Protein AF-0000000075991826 (afdb_homodimer)

Solvent-accessible surface area (backbone atoms only — not comparable to full-atom values): 69556 Å² total; per-residue (Å²): 130,75,42,57,52,44,75,39,86,53,47,71,49,49,42,44,57,81,28,37,55,36,58,43,59,70,44,81,59,27,39,32,35,40,34,64,36,26,39,35,42,35,27,56,88,73,51,44,61,47,75,36,73,42,80,85,55,74,39,70,33,18,39,34,66,29,66,80,55,49,35,35,39,34,21,23,38,29,95,69,52,24,35,38,34,32,28,33,61,85,78,54,38,80,73,45,76,42,66,66,90,93,56,84,21,35,35,32,47,22,48,32,41,18,48,83,51,52,34,36,38,35,33,28,31,68,87,62,41,40,32,38,34,24,40,50,93,73,65,35,76,61,40,73,42,64,71,73,90,64,56,94,79,46,41,76,52,42,51,43,44,36,78,87,36,73,41,32,35,41,40,33,4,36,45,36,58,47,36,32,36,57,52,96,73,38,76,40,77,51,51,85,44,83,64,23,76,79,39,46,30,50,30,61,33,65,48,78,92,65,22,34,38,31,20,18,55,75,12,33,38,37,31,28,43,78,57,36,82,70,43,72,43,78,65,68,93,61,89,72,67,69,58,75,71,76,69,80,71,87,80,80,68,70,82,74,69,74,79,72,68,76,70,77,65,29,30,14,60,34,51,43,61,54,98,60,29,38,35,30,32,47,41,44,46,29,33,40,33,33,30,55,39,83,98,44,93,75,35,45,34,65,71,49,63,37,31,57,65,76,62,78,76,68,73,58,86,77,62,76,77,59,28,63,70,38,67,38,64,22,86,79,63,41,38,41,36,36,33,22,75,49,18,38,45,28,29,38,66,63,42,70,74,55,59,73,69,41,92,72,47,52,39,39,59,50,76,47,91,40,51,61,24,35,31,56,20,58,27,60,24,65,33,27,62,41,35,38,35,17,13,66,65,12,30,42,39,34,31,27,74,80,73,52,44,68,58,29,68,44,78,55,97,49,49,32,38,16,36,19,38,25,30,71,52,50,37,32,39,36,15,21,63,66,32,26,36,36,30,38,41,37,70,70,41,72,42,82,73,46,78,41,93,33,43,55,14,60,38,50,39,50,32,74,57,35,28,35,33,39,38,29,43,67,43,30,40,37,31,25,33,62,73,80,62,48,74,80,45,67,45,78,74,59,88,28,54,57,50,32,75,39,60,29,76,83,53,53,34,40,36,37,29,10,49,57,11,37,38,38,30,32,33,64,85,80,58,40,76,76,39,53,37,76,41,78,85,24,37,27,39,23,50,28,59,38,57,84,52,61,38,35,39,37,26,15,70,67,18,36,43,32,37,30,41,90,51,33,76,78,43,72,24,66,54,75,95,43,35,35,36,26,44,39,49,30,57,86,48,64,43,41,38,34,24,18,54,67,12,35,43,31,30,27,35,22,74,81,46,80,74,57,50,70,50,79,43,76,39,46,64,29,28,30,54,37,64,50,55,39,69,82,51,47,34,40,36,39,29,13,52,62,16,37,39,39,36,24,38,47,44,42,77,86,58,56,53,71,68,70,55,92,66,76,73,62,62,66,67,37,34,41,44,59,68,58,58,74,73,86,131,75,42,58,51,44,75,41,87,54,47,71,50,49,39,44,56,80,28,37,56,37,59,43,58,69,44,82,58,27,38,34,33,41,34,62,36,26,40,34,42,36,27,55,88,73,52,45,62,48,75,35,72,41,80,87,53,75,38,69,32,17,40,34,65,26,66,80,56,48,35,34,41,34,21,23,39,28,96,67,52,26,36,37,35,32,29,32,61,84,80,53,38,81,74,44,75,44,67,67,89,92,54,83,20,33,36,31,47,22,50,33,40,18,47,83,52,52,34,38,38,37,34,29,30,68,86,61,41,41,31,38,33,24,39,51,91,74,67,36,76,62,40,73,44,64,71,73,90,65,57,94,80,45,42,75,51,40,50,40,46,35,76,86,36,74,44,32,36,41,38,34,4,35,45,36,60,47,37,33,36,56,54,96,72,37,76,40,77,49,52,86,45,84,64,23,75,77,38,45,32,50,32,62,31,65,49,77,92,66,23,34,39,32,19,18,55,74,12,32,37,36,30,28,43,79,56,36,83,71,42,72,42,77,67,67,90,62,88,72,64,71,56,76,68,80,76,94,86,83,80,80,70,73,81,73,68,72,78,72,69,78,70,80,65,30,30,15,60,35,51,44,60,54,97,59,28,38,35,30,32,48,42,44,47,30,34,40,34,33,31,55,37,83,100,45,90,76,34,46,33,65,69,48,65,38,30,56,64,77,64,77,76,71,74,58,85,78,61,76,75,59,29,63,69,37,66,39,63,23,85,80,62,41,38,39,36,36,33,24,75,50,18,41,44,28,29,40,66,62,43,69,74,55,58,73,69,42,93,72,47,53,38,38,58,49,77,48,89,42,49,62,24,34,32,54,19,59,27,61,24,66,32,30,63,40,35,40,37,17,13,66,65,11,30,41,39,35,30,27,72,79,73,52,46,67,58,30,67,44,77,55,96,50,48,33,38,17,36,20,37,26,30,71,52,49,36,33,40,36,15,22,62,64,32,27,35,36,28,38,41,37,70,70,41,72,42,82,74,45,76,40,93,34,42,56,15,59,36,50,40,51,32,72,56,35,27,34,33,39,38,29,43,69,41,30,41,36,32,24,34,61,71,80,60,48,74,78,46,67,45,77,75,58,88,29,54,56,49,32,74,39,62,30,77,83,53,52,34,41,36,36,30,10,50,56,12,37,37,38,30,32,32,62,84,81,56,40,77,77,38,53,37,76,42,77,84,25,38,28,40,23,49,27,58,37,54,85,51,63,39,33,39,39,28,15,71,67,16,33,44,33,36,30,41,90,50,34,76,77,42,72,23,67,54,77,94,43,36,34,36,28,45,40,48,31,58,85,48,64,42,42,39,33,23,17,54,68,11,34,41,32,30,28,35,21,75,79,47,79,73,57,49,71,49,79,44,76,39,45,65,28,28,27,54,36,64,48,53,39,68,81,50,48,33,41,37,39,28,12,52,62,17,35,39,39,36,23,38,48,43,41,75,87,59,54,51,68,67,70,54,93,64,75,73,62,61,67,68,37,34,40,43,59,70,58,57,73,70,88

Foldseek 3Di:
DWFFWDWFFWAKFFADQQAAQQWADLAQQWIWGDFFQWIWTARLVQRGIDIQGRPPADDWHYKDAALVSQKIWTWGFDPQWIWIWIAGPVVSGTDFIATDDDDRARTFLEKEAFLVRQKIWTFGWPDQRKIWMDRTNVSGTQDIDGDPPADNPWTWRYKYYDNVDRQWMWIAFALDTWIWGHDPSDTDTDQDAPCSRVFGWADWDDDPPQKIWTWTAQQKTWIDHRNHTDDIDRDAPDQFDFPPPPDPDDDPPPPPDDDCPVRPGGTFNEKDADPFGIKTDGHFFKIWTWGADPPDDPGIGTDDMEGADPPDPPVPPPPDDWGWNYWYAHPVRQKIWTATLQRFIWMDGPDPVRVVPDPHHYTDGSAADFHSFAWQEWEAAAQAQWIWIFGQQQKIWIARVVSNGTQEIDHDNFGWQYKEAANLRQWMWIATQQWIFIWGFFRYYTHTDDIDRAGPWNDKYAFNNRQWMWTDRFQKIWIAGPVPRDTDAIAHDDPHDKAEWDAAPVRQWIWTFFQCQKIWIAGPVVNDTPEIAGDRVWGWHEKEAANRRAWMWTFGDVQWIFIDGRNDGPDIEHNPPWGWNYWYAANNRSWIWTWTQQAWIKTWTPPADVHTDIDIDHRRRGGWNDWDAHNLRQWIWTGGSNSMITIIGMATVVRCSVPCPVPDHRDDDGDDDPVRVVVD/DWFFWDWFFWAKFFADQQAAQQWADLAQQWIWGDFFQWIWTARLVQGGIDIQGRPPADDWHYKDAALVSQKIWTWGFDPQAIWIWIAGPVVSGTDFIATDDDDRARTFLEKEAFLVRQKIWTFGWPDQRKIWMDRTNVSGTQDIDGDPPADRPWTWRYKYYDNVDRQWMWIAFALDTWIWGHDPSDTDTDQDAPCSRVFGWADWDDDPPQKIWTWTAQQKTFIDHRNHTDDIDRDAPDQDDFDPPPDDDDDPPPPVDDDCPVRPGGTFNEKDADPFGIKTDGHFFKIWTWGADPPDDPGIGTDDMEGADPPDCPVPPPPDDKGWNYWYAHPVRQKIWTATLQRFIWMDGPDPVRVVPDPHHYTDGSAADFHSFAWQEWEAAAQAQWIWIFGQQQKIWIARVVSNHTQEIDHDNFGWQYKEAANLRQWMWIATQQWIFIWGFFRYDTHTDDIDRAGPWNDKYAFNNRQWMWTDRFQKIWIAGPVPRDTDAIAHDDPHDKAEWDAAPVRQWIWTFFQCQKIWIAGPVVNDTPEMAGDRVWGWREKEAANRRAWMWTFGDPQWIFIDGRNDGPDIEHNPPWGWNYWYAANNRSWIWTWTQQAWIKTWTPPADVHTDIDIDHRRRGGFNDWDAHNLRQWIWTGGSNSMITIIGMATVVRCSVPCPVPDHRDDDGDDDPVVVVVD

Organism: Limulus polyphemus (NCBI:txid6850)

InterPro domains:
  IPR001680 WD40 repeat [PS50082] (491-532)
  IPR001680 WD40 repeat [PS50082] (617-658)
  IPR001680 WD40 repeat [SM00320] (50-88)
  IPR001680 WD40 repeat [SM00320] (138-181)
  IPR001680 WD40 repeat [SM00320] (188-225)
  IPR001680 WD40 repeat [SM00320] (316-349)
  IPR001680 WD40 repeat [SM00320] (358-400)
  IPR001680 WD40 repeat [SM00320] (402-440)
  IPR001680 WD40 repeat [SM00320] (484-523)
  IPR001680 WD40 repeat [SM00320] (528-565)
  IPR001680 WD40 repeat [SM00320] (566-605)
  IPR001680 WD40 repeat [SM00320] (610-649)
  IPR011047 Quinoprotein alcohol dehydrogenase-like superfamily [SSF50998] (23-402)
  IPR011047 Quinoprotein alcohol dehydrogenase-like superfamily [SSF50998] (207-652)
  IPR015943 WD40/YVTN repeat-like-containing domain superfamily [G3DSA:2.130.10.10] (17-288)
  IPR015943 WD40/YVTN repeat-like-containing domain superfamily [G3DSA:2.130.10.10] (340-650)
  IPR019775 WD40 repeat, conserved site [PS00678] (387-401)
  IPR052993 Cilia- and flagella-associated protein 57 [PTHR32215] (5-680)
  IPR055442 EML-like, second beta-propeller domain [PF23414] (376-650)

Radius of gyration: 42.87 Å; Cα contacts (8 Å, |Δi|>4): 3876; chains: 2; bounding box: 83×137×91 Å

pLDDT: mean 89.24, std 15.19, range [25.25, 98.88]

Secondary structure (DSSP, 8-state):
--B--EEEEEEEE---TTSBT-EEESSSSEEEEEETTEEEEEETTTTEEEEEE-TT-S-EEEEEE-TTSSEEEEEE--SSS-EEEEEETTTTEEEEEEE-SS---S-EEEEEE-TTS-EEEEEE-TTT--EEEEEGGGTEEEEEE--SS--TT-EEEEEEE-SS-TTEEEEEEETEEEEEEEETTEEEEES--GGGGG-BEEEEEE-STTEEEEEETTSEEEEEETTEEEEEEE--S-TT-------SSS-------S------------EEE-SSEEEEEETTTEEEEEEEPTT-SS-EEEEEEEE----S----TTS----EEEEEE-TTS-EEEEEETTS-EEEEE--HHHHHH-SS-B-EESS-----S-EEEEEE-SSSSEEEEEETTSEEEEEETTTTEEEEEEE-SS-EEEEEE-TTSSEEEEEESS-EEEEEEBSS-EEEEEEE---S---EEE-TTSSEEEEEETTEEEEEETTT--EEEEEE--SS-EEEEEE-TTSSEEEEEETTSEEEEEETTT-SEEEEEE-TT--EEEEEE-TTSSEEEEEETTSEEEEEETTEEEEEEE-TT--EEEEEE-TTS--EEEEETTSEEEEE-BS--SS--EEEEE--SS-EEEEEE-TTSSEEEEEETTS-EEEEEEE-TT-------S------EEEEEHHHHHH-/--B--EEEEEEEE---TTSBT-EEESSSSEEEEEETTEEEEEETTTTEEEEEE-TT-S-EEEEEE-TTSSEEEEEE--SSS-EEEEEETTTTEEEEEEE-SS---S-EEEEEE-TTS-EEEEEE-TTT--EEEEEGGGTEEEEEE--SS--TT-EEEEEEE-SS-TTEEEEEEETEEEEEEEETTEEEEES--GGGGG-BEEEEEE-STTEEEEEETTSEEEEEETTEEEEEEE--S-TT-------SSS-------S------------EEE-SSEEEEEETTTEEEEEEEPTT-SS-EEEEEEEE----S----TTS----EEEEEE-TTS-EEEEEETTS-EEEEE--HHHHHH-SS-B-EESS-----SPEEEEEE-SSSSEEEEEETTSEEEEEETTTTEEEEEEE-SS-EEEEEE-TTSSEEEEEESS-EEEEEEBSS-EEEEEEE---S---EEE-TTSSEEEEEETTEEEEEETTT--EEEEEE--SS-EEEEEE-TTSSEEEEEETTSEEEEEETTT-SEEEEEE-TT--EEEEEE-TTSSEEEEEETTSEEEEEETTEEEEEEE-TT--EEEEEE-TTS--EEEEETTSEEEEE-BS--SS--EEEEE--SS-EEEEEE-TTSSEEEEEETTS-EEEEEEE-TT-------S------EEEEEHHHHHH-

Sequence (1360 aa):
MTTLPLAQLHHVFGFYCKVQNGVGFYDEQTVIYVVGKVIIFHNADYHVQKFIVCNELNDITTLKISSNRKHLAVGDKGGDKPSVLIFDLETLRKKKILTSGDMQSNIFVSVAFSPDSKYVIGQGGMPEWTLSMWHWEKNRLITTLKPINLSPHAEIHQVSFHPQDSSQICIVGKGVFRLYRFTEGAFKQFAYQKYEHQNVFLCHSWIHNDKIAVGTQDGRVVIFEAGELKGEIFVNDTDGSDIQSETSSSHVSLRSNTSKTSSTTQPVSCIVTTSKGLTCTFGAEKVVMYERIENTDVGYRHVRNVKLPTGEEIIDEKCKKTRILCLCMSPAEETLVASTDTNQLYSYSLSAAEIQKTRQPSFDFLSHSNHFGSILGLDICVRKPLIATCSTDKSIHIWNFEKRCLDVHKTFQEEVYCVALHPSGLFLVAGFKDKLRVLTVLIDDLRVEKEFPIRSCKECSFSNGGHIFAAVHGNVIQLFSSITYENFANFKGHNGSIRALVWSWDDYRLVSCGMDGAVYEWDIFSGTRSGESVLKTCSYTDVSISSDGKTTFAVGTDKTIKEISDSQIIRKAEMGNVVLTTVALSHSGRMLFGGTNNGLLRTFRFPLTVPADWQDYTAHRHQITRMKVTYNDQYVVTSGEDSLLCVWKLTDKEGRTMKRDKETAYSQEILVTRADLEEKMTTLPLAQLHHVFGFYCKVQNGVGFYDEQTVIYVVGKVIIFHNADYHVQKFIVCNELNDITTLKISSNRKHLAVGDKGGDKPSVLIFDLETLRKKKILTSGDMQSNIFVSVAFSPDSKYVIGQGGMPEWTLSMWHWEKNRLITTLKPINLSPHAEIHQVSFHPQDSSQICIVGKGVFRLYRFTEGAFKQFAYQKYEHQNVFLCHSWIHNDKIAVGTQDGRVVIFEAGELKGEIFVNDTDGSDIQSETSSSHVSLRSNTSKTSSTTQPVSCIVTTSKGLTCTFGAEKVVMYERIENTDVGYRHVRNVKLPTGEEIIDEKCKKTRILCLCMSPAEETLVASTDTNQLYSYSLSAAEIQKTRQPSFDFLSHSNHFGSILGLDICVRKPLIATCSTDKSIHIWNFEKRCLDVHKTFQEEVYCVALHPSGLFLVAGFKDKLRVLTVLIDDLRVEKEFPIRSCKECSFSNGGHIFAAVHGNVIQLFSSITYENFANFKGHNGSIRALVWSWDDYRLVSCGMDGAVYEWDIFSGTRSGESVLKTCSYTDVSISSDGKTTFAVGTDKTIKEISDSQIIRKAEMGNVVLTTVALSHSGRMLFGGTNNGLLRTFRFPLTVPADWQDYTAHRHQITRMKVTYNDQYVVTSGEDSLLCVWKLTDKEGRTMKRDKETAYSQEILVTRADLEEK

Nearest PDB structures (foldseek):
  8j07-assembly1_i5  TM=9.309E-01  e=4.504E-67  Homo sapiens
  8j07-assembly1_i4  TM=9.281E-01  e=1.990E-65  Homo sapiens
  8glv-assembly1_Cq  TM=9.214E-01  e=2.491E-63  Chlamydomonas reinhardtii
  8glv-assembly1_Cp  TM=9.205E-01  e=1.031E-62  Chlamydomonas reinhardtii
  6ah0-assembly1_K  TM=8.572E-01  e=8.478E-15  Homo sapiens

Structure (mmCIF, N/CA/C/O backbone):
data_AF-0000000075991826-model_v1
#
loop_
_entity.id
_entity.type
_entity.pdbx_description
1 polymer 'Cilia- and flagella-associated protein 57-like'
#
loop_
_atom_site.group_PDB
_atom_site.id
_atom_site.type_symbol
_atom_site.label_atom_id
_atom_site.label_alt_id
_atom_site.label_comp_id
_atom_site.label_asym_id
_atom_site.label_entity_id
_atom_site.label_seq_id
_atom_site.pdbx_PDB_ins_code
_atom_site.Cartn_x
_atom_site.Cartn_y
_atom_site.Cartn_z
_atom_site.occupancy
_atom_site.B_iso_or_equiv
_atom_site.auth_seq_id
_atom_site.auth_comp_id
_atom_site.auth_asym_id
_atom_site.auth_atom_id
_atom_site.pdbx_PDB_model_num
ATOM 1 N N . MET A 1 1 ? 35.125 -23.312 1.752 1 60.09 1 MET A N 1
ATOM 2 C CA . MET A 1 1 ? 34.562 -24.656 1.826 1 60.09 1 MET A CA 1
ATOM 3 C C . MET A 1 1 ? 33.438 -24.844 0.833 1 60.09 1 MET A C 1
ATOM 5 O O . MET A 1 1 ? 32.562 -23.984 0.706 1 60.09 1 MET A O 1
ATOM 9 N N . THR A 1 2 ? 33.531 -25.766 -0.074 1 77.06 2 THR A N 1
ATOM 10 C CA . THR A 1 2 ? 32.594 -26.078 -1.139 1 77.06 2 THR A CA 1
ATOM 11 C C . THR A 1 2 ? 31.359 -26.781 -0.58 1 77.06 2 THR A C 1
ATOM 13 O O . THR A 1 2 ? 31.469 -27.562 0.375 1 77.06 2 THR A O 1
ATOM 16 N N . THR A 1 3 ? 30.203 -26.312 -0.827 1 84.69 3 THR A N 1
ATOM 17 C CA . THR A 1 3 ? 28.984 -26.938 -0.336 1 84.69 3 THR A CA 1
ATOM 18 C C . THR A 1 3 ? 28.031 -27.25 -1.489 1 84.69 3 THR A C 1
ATOM 20 O O . THR A 1 3 ? 28.062 -26.594 -2.523 1 84.69 3 THR A O 1
ATOM 23 N N . LEU A 1 4 ? 27.422 -28.375 -1.361 1 91.88 4 LEU A N 1
ATOM 24 C CA . LEU A 1 4 ? 26.359 -28.766 -2.273 1 91.88 4 LEU A CA 1
ATOM 25 C C . LEU A 1 4 ? 24.984 -28.641 -1.597 1 91.88 4 LEU A C 1
ATOM 27 O O . LEU A 1 4 ? 24.625 -29.469 -0.762 1 91.88 4 LEU A O 1
ATOM 31 N N . PRO A 1 5 ? 24.219 -27.609 -1.975 1 92.31 5 PRO A N 1
ATOM 32 C CA . PRO A 1 5 ? 22.906 -27.453 -1.341 1 92.31 5 PRO A CA 1
ATOM 33 C C . PRO A 1 5 ? 21.922 -28.547 -1.726 1 92.31 5 PRO A C 1
ATOM 35 O O . PRO A 1 5 ? 21.984 -29.078 -2.842 1 92.31 5 PRO A O 1
ATOM 38 N N . LEU A 1 6 ? 21.078 -28.875 -0.796 1 94.62 6 LEU A N 1
ATOM 39 C CA . LEU A 1 6 ? 20.031 -29.859 -1.045 1 94.62 6 LEU A CA 1
ATOM 40 C C . LEU A 1 6 ? 18.688 -29.172 -1.232 1 94.62 6 LEU A C 1
ATOM 42 O O . LEU A 1 6 ? 18.406 -28.156 -0.595 1 94.62 6 LEU A O 1
ATOM 46 N N . ALA A 1 7 ? 17.922 -29.719 -2.145 1 96.44 7 ALA A N 1
ATOM 47 C CA . ALA A 1 7 ? 16.562 -29.234 -2.383 1 96.44 7 ALA A CA 1
ATOM 48 C C . ALA A 1 7 ? 15.539 -30.344 -2.131 1 96.44 7 ALA A C 1
ATOM 50 O O . ALA A 1 7 ? 15.812 -31.516 -2.387 1 96.44 7 ALA A O 1
ATOM 51 N N . GLN A 1 8 ? 14.406 -29.922 -1.543 1 96.25 8 GLN A N 1
ATOM 52 C CA . GLN A 1 8 ? 13.289 -30.844 -1.315 1 96.25 8 GLN A CA 1
ATOM 53 C C . GLN A 1 8 ? 11.969 -30.203 -1.753 1 96.25 8 GLN A C 1
ATOM 55 O O . GLN A 1 8 ? 11.672 -29.062 -1.398 1 96.25 8 GLN A O 1
ATOM 60 N N . LEU A 1 9 ? 11.234 -30.953 -2.52 1 96.69 9 LEU A N 1
ATOM 61 C CA . LEU A 1 9 ? 9.938 -30.438 -2.945 1 96.69 9 LEU A CA 1
ATOM 62 C C . LEU A 1 9 ? 9.055 -30.141 -1.74 1 96.69 9 LEU A C 1
ATOM 64 O O . LEU A 1 9 ? 8.844 -31 -0.884 1 96.69 9 LEU A O 1
ATOM 68 N N . HIS A 1 10 ? 8.594 -28.922 -1.691 1 97.44 10 HIS A N 1
ATOM 69 C CA . HIS A 1 10 ? 7.805 -28.484 -0.55 1 97.44 10 HIS A CA 1
ATOM 70 C C . HIS A 1 10 ? 6.332 -28.328 -0.921 1 97.44 10 HIS A C 1
ATOM 72 O O . HIS A 1 10 ? 5.453 -28.75 -0.158 1 97.44 10 HIS A O 1
ATOM 78 N N . HIS A 1 11 ? 6.039 -27.734 -2.014 1 98.12 11 HIS A N 1
ATOM 79 C CA . HIS A 1 11 ? 4.676 -27.531 -2.492 1 98.12 11 HIS A CA 1
ATOM 80 C C . HIS A 1 11 ? 4.652 -27.312 -4 1 98.12 11 HIS A C 1
ATOM 82 O O . HIS A 1 11 ? 5.531 -26.656 -4.555 1 98.12 11 HIS A O 1
ATOM 88 N N . VAL A 1 12 ? 3.672 -27.875 -4.648 1 98.06 12 VAL A N 1
ATOM 89 C CA . VAL A 1 12 ? 3.518 -27.688 -6.086 1 98.06 12 VAL A CA 1
ATOM 90 C C . VAL A 1 12 ? 2.125 -27.141 -6.391 1 98.06 12 VAL A C 1
ATOM 92 O O . VAL A 1 12 ? 1.12 -27.703 -5.945 1 98.06 12 VAL A O 1
ATOM 95 N N . PHE A 1 13 ? 2.096 -26.078 -7.102 1 98.19 13 PHE A N 1
ATOM 96 C CA . PHE A 1 13 ? 0.84 -25.531 -7.621 1 98.19 13 PHE A CA 1
ATOM 97 C C . PHE A 1 13 ? 0.613 -25.984 -9.055 1 98.19 13 PHE A C 1
ATOM 99 O O . PHE A 1 13 ? 1.423 -25.703 -9.938 1 98.19 13 PHE A O 1
ATOM 106 N N . GLY A 1 14 ? -0.425 -26.719 -9.242 1 96.62 14 GLY A N 1
ATOM 107 C CA . GLY A 1 14 ? -0.744 -27.156 -10.594 1 96.62 14 GLY A CA 1
ATOM 108 C C . GLY A 1 14 ? -1.357 -28.547 -10.633 1 96.62 14 GLY A C 1
ATOM 109 O O . GLY A 1 14 ? -1.494 -29.203 -9.594 1 96.62 14 GLY A O 1
ATOM 110 N N . PHE A 1 15 ? -1.753 -28.922 -11.852 1 95.31 15 PHE A N 1
ATOM 111 C CA . PHE A 1 15 ? -2.383 -30.203 -12.148 1 95.31 15 PHE A CA 1
ATOM 112 C C . PHE A 1 15 ? -2.068 -30.656 -13.578 1 95.31 15 PHE A C 1
ATOM 114 O O . PHE A 1 15 ? -1.947 -29.812 -14.477 1 95.31 15 PHE A O 1
ATOM 121 N N . TYR A 1 16 ? -1.837 -31.922 -13.664 1 93.56 16 TYR A N 1
ATOM 122 C CA . TYR A 1 16 ? -1.632 -32.531 -14.977 1 93.56 16 TYR A CA 1
ATOM 123 C C . TYR A 1 16 ? -2.846 -33.344 -15.398 1 93.56 16 TYR A C 1
ATOM 125 O O . TYR A 1 16 ? -3.059 -34.438 -14.898 1 93.56 16 TYR A O 1
ATOM 133 N N . CYS A 1 17 ? -3.576 -32.906 -16.438 1 92.12 17 CYS A N 1
ATOM 134 C CA . CYS A 1 17 ? -4.898 -33.438 -16.719 1 92.12 17 CYS A CA 1
ATOM 135 C C . CYS A 1 17 ? -4.812 -34.594 -17.703 1 92.12 17 CYS A C 1
ATOM 137 O O . CYS A 1 17 ? -5.824 -35.25 -18.016 1 92.12 17 CYS A O 1
ATOM 139 N N . LYS A 1 18 ? -3.709 -35.031 -18.156 1 91.12 18 LYS A N 1
ATOM 140 C CA . LYS A 1 18 ? -3.631 -36 -19.25 1 91.12 18 LYS A CA 1
ATOM 141 C C . LYS A 1 18 ? -3.58 -37.438 -18.719 1 91.12 18 LYS A C 1
ATOM 143 O O . LYS A 1 18 ? -3.543 -38.406 -19.5 1 91.12 18 LYS A O 1
ATOM 148 N N . VAL A 1 19 ? -3.6 -37.625 -17.5 1 93.06 19 VAL A N 1
ATOM 149 C CA . VAL A 1 19 ? -3.588 -38.938 -16.891 1 93.06 19 VAL A CA 1
ATOM 150 C C . VAL A 1 19 ? -5.02 -39.469 -16.75 1 93.06 19 VAL A C 1
ATOM 152 O O . VAL A 1 19 ? -5.867 -38.781 -16.156 1 93.06 19 VAL A O 1
ATOM 155 N N . GLN A 1 20 ? -5.227 -40.594 -17.297 1 90.81 20 GLN A N 1
ATOM 156 C CA . GLN A 1 20 ? -6.551 -41.219 -17.172 1 90.81 20 GLN A CA 1
ATOM 157 C C . GLN A 1 20 ? -6.836 -41.594 -15.727 1 90.81 20 GLN A C 1
ATOM 159 O O . GLN A 1 20 ? -5.996 -42.219 -15.078 1 90.81 20 GLN A O 1
ATOM 164 N N . ASN A 1 21 ? -8.016 -41.219 -15.227 1 87.44 21 ASN A N 1
ATOM 165 C CA . ASN A 1 21 ? -8.383 -41.438 -13.836 1 87.44 21 ASN A CA 1
ATOM 166 C C . ASN A 1 21 ? -7.312 -40.938 -12.875 1 87.44 21 ASN A C 1
ATOM 168 O O . ASN A 1 21 ? -6.898 -41.656 -11.961 1 87.44 21 ASN A O 1
ATOM 172 N N . GLY A 1 22 ? -6.844 -39.844 -13.211 1 87.19 22 GLY A N 1
ATOM 173 C CA . GLY A 1 22 ? -5.668 -39.281 -12.555 1 87.19 22 GLY A CA 1
ATOM 174 C C . GLY A 1 22 ? -5.969 -38.656 -11.203 1 87.19 22 GLY A C 1
ATOM 175 O O . GLY A 1 22 ? -5.145 -37.938 -10.648 1 87.19 22 GLY A O 1
ATOM 176 N N . VAL A 1 23 ? -7.18 -38.906 -10.688 1 95.19 23 VAL A N 1
ATOM 177 C CA . VAL A 1 23 ? -7.523 -38.344 -9.391 1 95.19 23 VAL A CA 1
ATOM 178 C C . VAL A 1 23 ? -8.18 -39.406 -8.508 1 95.19 23 VAL A C 1
ATOM 180 O O . VAL A 1 23 ? -8.961 -40.219 -8.992 1 95.19 23 VAL A O 1
ATOM 183 N N . GLY A 1 24 ? -7.812 -39.438 -7.227 1 95.19 24 GLY A N 1
ATOM 184 C CA . GLY A 1 24 ? -8.414 -40.344 -6.262 1 95.19 24 GLY A CA 1
ATOM 185 C C . GLY A 1 24 ? -8.289 -39.875 -4.832 1 95.19 24 GLY A C 1
ATOM 186 O O . GLY A 1 24 ? -7.473 -39 -4.531 1 95.19 24 GLY A O 1
ATOM 187 N N . PHE A 1 25 ? -9.133 -40.469 -3.973 1 96.44 25 PHE A N 1
ATOM 188 C CA . PHE A 1 25 ? -9.086 -40.125 -2.555 1 96.44 25 PHE A CA 1
ATOM 189 C C . PHE A 1 25 ? -8.234 -41.125 -1.788 1 96.44 25 PHE A C 1
ATOM 191 O O . PHE A 1 25 ? -8.477 -42.344 -1.866 1 96.44 25 PHE A O 1
ATOM 198 N N . TYR A 1 26 ? -7.285 -40.625 -1.096 1 96.38 26 TYR A N 1
ATOM 199 C CA . TYR A 1 26 ? -6.551 -41.438 -0.129 1 96.38 26 TYR A CA 1
ATOM 200 C C . TYR A 1 26 ? -7.348 -41.594 1.162 1 96.38 26 TYR A C 1
ATOM 202 O O . TYR A 1 26 ? -7.438 -42.688 1.71 1 96.38 26 TYR A O 1
ATOM 210 N N . ASP A 1 27 ? -7.816 -40.562 1.685 1 95.12 27 ASP A N 1
ATOM 211 C CA . ASP A 1 27 ? -8.758 -40.469 2.795 1 95.12 27 ASP A CA 1
ATOM 212 C C . ASP A 1 27 ? -9.781 -39.375 2.572 1 95.12 27 ASP A C 1
ATOM 214 O O . ASP A 1 27 ? -9.898 -38.844 1.466 1 95.12 27 ASP A O 1
ATOM 218 N N . GLU A 1 28 ? -10.492 -39.062 3.584 1 94 28 GLU A N 1
ATOM 219 C CA . GLU A 1 28 ? -11.625 -38.156 3.424 1 94 28 GLU A CA 1
ATOM 220 C C . GLU A 1 28 ? -11.164 -36.781 3.025 1 94 28 GLU A C 1
ATOM 222 O O . GLU A 1 28 ? -11.898 -36.031 2.365 1 94 28 GLU A O 1
ATOM 227 N N . GLN A 1 29 ? -9.906 -36.469 3.352 1 94 29 GLN A N 1
ATOM 228 C CA . GLN A 1 29 ? -9.477 -35.094 3.18 1 94 29 GLN A CA 1
ATOM 229 C C . GLN A 1 29 ? -8.305 -35 2.205 1 94 29 GLN A C 1
ATOM 231 O O . GLN A 1 29 ? -7.938 -33.906 1.769 1 94 29 GLN A O 1
ATOM 236 N N . THR A 1 30 ? -7.762 -36.094 1.876 1 96.94 30 THR A N 1
ATOM 237 C CA . THR A 1 30 ? -6.551 -36.094 1.064 1 96.94 30 THR A CA 1
ATOM 238 C C . THR A 1 30 ? -6.832 -36.656 -0.331 1 96.94 30 THR A C 1
ATOM 240 O O . THR A 1 30 ? -7.285 -37.781 -0.475 1 96.94 30 THR A O 1
ATOM 243 N N . VAL A 1 31 ? -6.531 -35.875 -1.317 1 97.38 31 VAL A N 1
ATOM 244 C CA . VAL A 1 31 ? -6.727 -36.25 -2.711 1 97.38 31 VAL A CA 1
ATOM 245 C C . VAL A 1 31 ? -5.379 -36.562 -3.357 1 97.38 31 VAL A C 1
ATOM 247 O O . VAL A 1 31 ? -4.395 -35.844 -3.121 1 97.38 31 VAL A O 1
ATOM 250 N N . ILE A 1 32 ? -5.336 -37.625 -4.145 1 97.38 32 ILE A N 1
ATOM 251 C CA . ILE A 1 32 ? -4.137 -38 -4.883 1 97.38 32 ILE A CA 1
ATOM 252 C C . ILE A 1 32 ? -4.297 -37.625 -6.352 1 97.38 32 ILE A C 1
ATOM 254 O O . ILE A 1 32 ? -5.328 -37.906 -6.965 1 97.38 32 ILE A O 1
ATOM 258 N N . TYR A 1 33 ? -3.307 -37 -6.875 1 96.88 33 TYR A N 1
ATOM 259 C CA . TYR A 1 33 ? -3.312 -36.656 -8.297 1 96.88 33 TYR A CA 1
ATOM 260 C C . TYR A 1 33 ? -1.894 -36.469 -8.82 1 96.88 33 TYR A C 1
ATOM 262 O O . TYR A 1 33 ? -0.937 -36.469 -8.039 1 96.88 33 TYR A O 1
ATOM 270 N N . VAL A 1 34 ? -1.778 -36.375 -10.125 1 95.25 34 VAL A N 1
ATOM 271 C CA . VAL A 1 34 ? -0.469 -36.281 -10.766 1 95.25 34 VAL A CA 1
ATOM 272 C C . VAL A 1 34 ? -0.179 -34.844 -11.18 1 95.25 34 VAL A C 1
ATOM 274 O O . VAL A 1 34 ? -1.066 -34.156 -11.672 1 95.25 34 VAL A O 1
ATOM 277 N N . VAL A 1 35 ? 1.046 -34.438 -10.898 1 94.38 35 VAL A N 1
ATOM 278 C CA . VAL A 1 35 ? 1.566 -33.156 -11.383 1 94.38 35 VAL A CA 1
ATOM 279 C C . VAL A 1 35 ? 2.947 -33.375 -12 1 94.38 35 VAL A C 1
ATOM 281 O O . VAL A 1 35 ? 3.867 -33.844 -11.336 1 94.38 35 VAL A O 1
ATOM 284 N N . GLY A 1 36 ? 3.084 -33.062 -13.234 1 91.44 36 GLY A N 1
ATOM 285 C CA . GLY A 1 36 ? 4.375 -33.312 -13.859 1 91.44 36 GLY A CA 1
ATOM 286 C C . GLY A 1 36 ? 4.824 -34.781 -13.734 1 91.44 36 GLY A C 1
ATOM 287 O O . GLY A 1 36 ? 4.102 -35.688 -14.141 1 91.44 36 GLY A O 1
ATOM 288 N N . LYS A 1 37 ? 5.98 -34.906 -13.039 1 91.94 37 LYS A N 1
ATOM 289 C CA . LYS A 1 37 ? 6.52 -36.25 -12.812 1 91.94 37 LYS A CA 1
ATOM 290 C C . LYS A 1 37 ? 6.395 -36.656 -11.352 1 91.94 37 LYS A C 1
ATOM 292 O O . LYS A 1 37 ? 7.25 -37.375 -10.82 1 91.94 37 LYS A O 1
ATOM 297 N N . VAL A 1 38 ? 5.422 -36.125 -10.789 1 95.12 38 VAL A N 1
ATOM 298 C CA . VAL A 1 38 ? 5.23 -36.344 -9.359 1 95.12 38 VAL A CA 1
ATOM 299 C C . VAL A 1 38 ? 3.77 -36.719 -9.094 1 95.12 38 VAL A C 1
ATOM 301 O O . VAL A 1 38 ? 2.865 -36.188 -9.75 1 95.12 38 VAL A O 1
ATOM 304 N N . ILE A 1 39 ? 3.537 -37.625 -8.164 1 96.38 39 ILE A N 1
ATOM 305 C CA . ILE A 1 39 ? 2.213 -37.906 -7.621 1 96.38 39 ILE A CA 1
ATOM 306 C C . ILE A 1 39 ? 2.053 -37.219 -6.27 1 96.38 39 ILE A C 1
ATOM 308 O O . ILE A 1 39 ? 2.887 -37.406 -5.375 1 96.38 39 ILE A O 1
ATOM 312 N N . ILE A 1 40 ? 0.998 -36.531 -6.133 1 97 40 ILE A N 1
ATOM 313 C CA . ILE A 1 40 ? 0.829 -35.688 -4.953 1 97 40 ILE A CA 1
ATOM 314 C C . ILE A 1 40 ? -0.297 -36.25 -4.082 1 97 40 ILE A C 1
ATOM 316 O O . ILE A 1 40 ? -1.323 -36.688 -4.594 1 97 40 ILE A O 1
ATOM 320 N N . PHE A 1 41 ? -0.056 -36.25 -2.766 1 97.44 41 PHE A N 1
ATOM 321 C CA . PHE A 1 41 ? -1.079 -36.344 -1.733 1 97.44 41 PHE A CA 1
ATOM 322 C C . PHE A 1 41 ? -1.421 -34.969 -1.162 1 97.44 41 PHE A C 1
ATOM 324 O O . PHE A 1 41 ? -0.643 -34.406 -0.395 1 97.44 41 PHE A O 1
ATOM 331 N N . HIS A 1 42 ? -2.549 -34.469 -1.522 1 97.56 42 HIS A N 1
ATOM 332 C CA . HIS A 1 42 ? -2.885 -33.094 -1.177 1 97.56 42 HIS A CA 1
ATOM 333 C C . HIS A 1 42 ? -4.016 -33.031 -0.154 1 97.56 42 HIS A C 1
ATOM 335 O O . HIS A 1 42 ? -5.137 -33.469 -0.442 1 97.56 42 HIS A O 1
ATOM 341 N N . ASN A 1 43 ? -3.74 -32.625 1.042 1 96.12 43 ASN A N 1
ATOM 342 C CA . ASN A 1 43 ? -4.777 -32.312 2.02 1 96.12 43 ASN A CA 1
ATOM 343 C C . ASN A 1 43 ? -5.387 -30.922 1.772 1 96.12 43 ASN A C 1
ATOM 345 O O . ASN A 1 43 ? -4.758 -29.906 2.061 1 96.12 43 ASN A O 1
ATOM 349 N N . ALA A 1 44 ? -6.52 -30.875 1.377 1 89.44 44 ALA A N 1
ATOM 350 C CA . ALA A 1 44 ? -7.137 -29.641 0.912 1 89.44 44 ALA A CA 1
ATOM 351 C C . ALA A 1 44 ? -7.445 -28.703 2.082 1 89.44 44 ALA A C 1
ATOM 353 O O . ALA A 1 44 ? -7.48 -27.484 1.917 1 89.44 44 ALA A O 1
ATOM 354 N N . ASP A 1 45 ? -7.656 -29.234 3.223 1 90.38 45 ASP A N 1
ATOM 355 C CA . ASP A 1 45 ? -8.008 -28.422 4.383 1 90.38 45 ASP A CA 1
ATOM 356 C C . ASP A 1 45 ? -6.781 -27.688 4.926 1 90.38 45 ASP A C 1
ATOM 358 O O . ASP A 1 45 ? -6.867 -26.516 5.297 1 90.38 45 ASP A O 1
ATOM 362 N N . TYR A 1 46 ? -5.699 -28.359 4.863 1 92.31 46 TYR A N 1
ATOM 363 C CA . TYR A 1 46 ? -4.508 -27.797 5.488 1 92.31 46 TYR A CA 1
ATOM 364 C C . TYR A 1 46 ? -3.51 -27.328 4.434 1 92.31 46 TYR A C 1
ATOM 366 O O . TYR A 1 46 ? -2.502 -26.703 4.762 1 92.31 46 TYR A O 1
ATOM 374 N N . HIS A 1 47 ? -3.727 -27.594 3.275 1 93.81 47 HIS A N 1
ATOM 375 C CA . HIS A 1 47 ? -2.871 -27.219 2.152 1 93.81 47 HIS A CA 1
ATOM 376 C C . HIS A 1 47 ? -1.464 -27.781 2.322 1 93.81 47 HIS A C 1
ATOM 378 O O . HIS A 1 47 ? -0.479 -27.062 2.17 1 93.81 47 HIS A O 1
ATOM 384 N N . VAL A 1 48 ? -1.411 -29 2.723 1 95.94 48 VAL A N 1
ATOM 385 C CA . VAL A 1 48 ? -0.14 -29.703 2.865 1 95.94 48 VAL A CA 1
ATOM 386 C C . VAL A 1 48 ? -0.052 -30.828 1.839 1 95.94 48 VAL A C 1
ATOM 388 O O . VAL A 1 48 ? -1.058 -31.469 1.523 1 95.94 48 VAL A O 1
ATOM 391 N N . GLN A 1 49 ? 1.161 -31.047 1.396 1 97.5 49 GLN A N 1
ATOM 392 C CA . GLN A 1 49 ? 1.348 -32.031 0.344 1 97.5 49 GLN A CA 1
ATOM 393 C C . GLN A 1 49 ? 2.441 -33.031 0.716 1 97.5 49 GLN A C 1
ATOM 395 O O . GLN A 1 49 ? 3.387 -32.688 1.429 1 97.5 49 GLN A O 1
ATOM 400 N N . LYS A 1 50 ? 2.289 -34.25 0.295 1 97 50 LYS A N 1
ATOM 401 C CA . LYS A 1 50 ? 3.32 -35.281 0.23 1 97 50 LYS A CA 1
ATOM 402 C C . LYS A 1 50 ? 3.543 -35.719 -1.206 1 97 50 LYS A C 1
ATOM 404 O O . LYS A 1 50 ? 2.693 -35.531 -2.072 1 97 50 LYS A O 1
ATOM 409 N N . PHE A 1 51 ? 4.781 -36.375 -1.39 1 96.81 51 PHE A N 1
ATOM 410 C CA . PHE A 1 51 ? 5.125 -36.594 -2.793 1 96.81 51 PHE A CA 1
ATOM 411 C C . PHE A 1 51 ? 5.691 -38 -3.016 1 96.81 51 PHE A C 1
ATOM 413 O O . PHE A 1 51 ? 6.441 -38.5 -2.182 1 96.81 51 PHE A O 1
ATOM 420 N N . ILE A 1 52 ? 5.324 -38.562 -4.109 1 95.5 52 ILE A N 1
ATOM 421 C CA . ILE A 1 52 ? 6.059 -39.656 -4.734 1 95.5 52 ILE A CA 1
ATOM 422 C C . ILE A 1 52 ? 6.73 -39.156 -6.016 1 95.5 52 ILE A C 1
ATOM 424 O O . ILE A 1 52 ? 6.059 -38.875 -7.004 1 95.5 52 ILE A O 1
ATOM 428 N N . VAL A 1 53 ? 8.023 -39.062 -5.953 1 92.75 53 VAL A N 1
ATOM 429 C CA . VAL A 1 53 ? 8.766 -38.594 -7.113 1 92.75 53 VAL A CA 1
ATOM 430 C C . VAL A 1 53 ? 9.023 -39.75 -8.07 1 92.75 53 VAL A C 1
ATOM 432 O O . VAL A 1 53 ? 9.586 -40.781 -7.68 1 92.75 53 VAL A O 1
ATOM 435 N N . CYS A 1 54 ? 8.578 -39.562 -9.305 1 86.69 54 CYS A N 1
ATOM 436 C CA . CYS A 1 54 ? 8.633 -40.656 -10.281 1 86.69 54 CYS A CA 1
ATOM 437 C C . CYS A 1 54 ? 9.82 -40.469 -11.227 1 86.69 54 CYS A C 1
ATOM 439 O O . CYS A 1 54 ? 9.641 -40.344 -12.438 1 86.69 54 CYS A O 1
ATOM 441 N N . ASN A 1 55 ? 11 -40.594 -10.727 1 80.5 55 ASN A N 1
ATOM 442 C CA . ASN A 1 55 ? 12.219 -40.406 -11.508 1 80.5 55 ASN A CA 1
ATOM 443 C C . ASN A 1 55 ? 12.352 -41.438 -12.609 1 80.5 55 ASN A C 1
ATOM 445 O O . ASN A 1 55 ? 12.828 -41.125 -13.711 1 80.5 55 ASN A O 1
ATOM 449 N N . GLU A 1 56 ? 11.859 -42.562 -12.32 1 76.62 56 GLU A N 1
ATOM 450 C CA . GLU A 1 56 ? 12.094 -43.688 -13.219 1 76.62 56 GLU A CA 1
ATOM 451 C C . GLU A 1 56 ? 10.984 -43.812 -14.266 1 76.62 56 GLU A C 1
ATOM 453 O O . GLU A 1 56 ? 11.109 -44.562 -15.234 1 76.62 56 GLU A O 1
ATOM 458 N N . LEU A 1 57 ? 9.945 -43 -14.047 1 80.19 57 LEU A N 1
ATOM 459 C CA . LEU A 1 57 ? 8.797 -43.156 -14.93 1 80.19 57 LEU A CA 1
ATOM 460 C C . LEU A 1 57 ? 8.953 -42.281 -16.172 1 80.19 57 LEU A C 1
ATOM 462 O O . LEU A 1 57 ? 9.547 -41.219 -16.109 1 80.19 57 LEU A O 1
ATOM 466 N N . ASN A 1 58 ? 8.531 -42.812 -17.219 1 83.81 58 ASN A N 1
ATOM 467 C CA . ASN A 1 58 ? 8.562 -42.094 -18.484 1 83.81 58 ASN A CA 1
ATOM 468 C C . ASN A 1 58 ? 7.371 -41.156 -18.609 1 83.81 58 ASN A C 1
ATOM 470 O O . ASN A 1 58 ? 7.551 -39.938 -18.75 1 83.81 58 ASN A O 1
ATOM 474 N N . ASP A 1 59 ? 6.219 -41.75 -18.609 1 90 59 ASP A N 1
ATOM 475 C CA . ASP A 1 59 ? 4.977 -40.969 -18.703 1 90 59 ASP A CA 1
ATOM 476 C C . ASP A 1 59 ? 3.834 -41.719 -18 1 90 59 ASP A C 1
ATOM 478 O O . ASP A 1 59 ? 3.432 -42.781 -18.406 1 90 59 ASP A O 1
ATOM 482 N N . ILE A 1 60 ? 3.385 -41.094 -17.047 1 92.88 60 ILE A N 1
ATOM 483 C CA . ILE A 1 60 ? 2.275 -41.719 -16.312 1 92.88 60 ILE A CA 1
ATOM 484 C C . ILE A 1 60 ? 1.014 -41.688 -17.172 1 92.88 60 ILE A C 1
ATOM 486 O O . ILE A 1 60 ? 0.62 -40.625 -17.656 1 92.88 60 ILE A O 1
ATOM 490 N N . THR A 1 61 ? 0.36 -42.812 -17.312 1 94.31 61 THR A N 1
ATOM 491 C CA . THR A 1 61 ? -0.778 -42.875 -18.219 1 94.31 61 THR A CA 1
ATOM 492 C C . THR A 1 61 ? -2.078 -43.062 -17.438 1 94.31 61 THR A C 1
ATOM 494 O O . THR A 1 61 ? -3.146 -42.656 -17.891 1 94.31 61 THR A O 1
ATOM 497 N N . THR A 1 62 ? -2.035 -43.75 -16.391 1 95.19 62 THR A N 1
ATOM 498 C CA . THR A 1 62 ? -3.229 -44.031 -15.594 1 95.19 62 THR A CA 1
ATOM 499 C C . THR A 1 62 ? -2.863 -44.281 -14.133 1 95.19 62 THR A C 1
ATOM 501 O O . THR A 1 62 ? -1.702 -44.531 -13.812 1 95.19 62 THR A O 1
ATOM 504 N N . LEU A 1 63 ? -3.855 -44.094 -13.281 1 94.75 63 LEU A N 1
ATOM 505 C CA . LEU A 1 63 ? -3.695 -44.281 -11.844 1 94.75 63 LEU A CA 1
ATOM 506 C C . LEU A 1 63 ? -4.922 -44.969 -11.25 1 94.75 63 LEU A C 1
ATOM 508 O O . LEU A 1 63 ? -6.047 -44.75 -11.688 1 94.75 63 LEU A O 1
ATOM 512 N N . LYS A 1 64 ? -4.652 -45.875 -10.211 1 96.25 64 LYS A N 1
ATOM 513 C CA . LYS A 1 64 ? -5.77 -46.469 -9.469 1 96.25 64 LYS A CA 1
ATOM 514 C C . LYS A 1 64 ? -5.352 -46.812 -8.047 1 96.25 64 LYS A C 1
ATOM 516 O O . LYS A 1 64 ? -4.301 -47.438 -7.844 1 96.25 64 LYS A O 1
ATOM 521 N N . ILE A 1 65 ? -6.145 -46.438 -7.145 1 96.12 65 ILE A N 1
ATOM 522 C CA . ILE A 1 65 ? -5.922 -46.75 -5.742 1 96.12 65 ILE A CA 1
ATOM 523 C C . ILE A 1 65 ? -6.578 -48.094 -5.426 1 96.12 65 ILE A C 1
ATOM 525 O O . ILE A 1 65 ? -7.672 -48.406 -5.914 1 96.12 65 ILE A O 1
ATOM 529 N N . SER A 1 66 ? -5.934 -48.844 -4.535 1 96.44 66 SER A N 1
ATOM 530 C CA . SER A 1 66 ? -6.461 -50.156 -4.164 1 96.44 66 SER A CA 1
ATOM 531 C C . SER A 1 66 ? -7.699 -50 -3.283 1 96.44 66 SER A C 1
ATOM 533 O O . SER A 1 66 ? -7.941 -48.969 -2.697 1 96.44 66 SER A O 1
ATOM 535 N N . SER A 1 67 ? -8.422 -51.125 -3.221 1 92.31 67 SER A N 1
ATOM 536 C CA . SER A 1 67 ? -9.672 -51.125 -2.469 1 92.31 67 SER A CA 1
ATOM 537 C C . SER A 1 67 ? -9.422 -50.875 -0.985 1 92.31 67 SER A C 1
ATOM 539 O O . SER A 1 67 ? -10.242 -50.219 -0.311 1 92.31 67 SER A O 1
ATOM 541 N N . ASN A 1 68 ? -8.352 -51.344 -0.493 1 93.44 68 ASN A N 1
ATOM 542 C CA . ASN A 1 68 ? -8.031 -51.125 0.915 1 93.44 68 ASN A CA 1
ATOM 543 C C . ASN A 1 68 ? -7.262 -49.844 1.136 1 93.44 68 ASN A C 1
ATOM 545 O O . ASN A 1 68 ? -6.844 -49.531 2.258 1 93.44 68 ASN A O 1
ATOM 549 N N . ARG A 1 69 ? -6.941 -49.156 0.073 1 94.69 69 ARG A N 1
ATOM 550 C CA . ARG A 1 69 ? -6.312 -47.844 0.069 1 94.69 69 ARG A CA 1
ATOM 551 C C . ARG A 1 69 ? -4.902 -47.906 0.645 1 94.69 69 ARG A C 1
ATOM 553 O O . ARG A 1 69 ? -4.449 -46.938 1.291 1 94.69 69 ARG A O 1
ATOM 560 N N . LYS A 1 70 ? -4.27 -48.969 0.4 1 96.94 70 LYS A N 1
ATOM 561 C CA . LYS A 1 70 ? -2.904 -49.156 0.891 1 96.94 70 LYS A CA 1
ATOM 562 C C . LYS A 1 70 ? -1.895 -49.062 -0.25 1 96.94 70 LYS A C 1
ATOM 564 O O . LYS A 1 70 ? -0.706 -48.844 -0.017 1 96.94 70 LYS A O 1
ATOM 569 N N . HIS A 1 71 ? -2.416 -49.312 -1.434 1 97.62 71 HIS A N 1
ATOM 570 C CA . HIS A 1 71 ? -1.519 -49.344 -2.582 1 97.62 71 HIS A CA 1
ATOM 571 C C . HIS A 1 71 ? -2.055 -48.5 -3.732 1 97.62 71 HIS A C 1
ATOM 573 O O . HIS A 1 71 ? -3.248 -48.188 -3.777 1 97.62 71 HIS A O 1
ATOM 579 N N . LEU A 1 72 ? -1.135 -48.094 -4.539 1 97.19 72 LEU A N 1
ATOM 580 C CA . LEU A 1 72 ? -1.445 -47.312 -5.742 1 97.19 72 LEU A CA 1
ATOM 581 C C . LEU A 1 72 ? -0.823 -47.969 -6.973 1 97.19 72 LEU A C 1
ATOM 583 O O . LEU A 1 72 ? 0.366 -48.312 -6.973 1 97.19 72 LEU A O 1
ATOM 587 N N . ALA A 1 73 ? -1.629 -48.25 -7.965 1 97.25 73 ALA A N 1
ATOM 588 C CA . ALA A 1 73 ? -1.134 -48.75 -9.25 1 97.25 73 ALA A CA 1
ATOM 589 C C . ALA A 1 73 ? -0.983 -47.594 -10.25 1 97.25 73 ALA A C 1
ATOM 591 O O . ALA A 1 73 ? -1.91 -46.812 -10.438 1 97.25 73 ALA A O 1
ATOM 592 N N . VAL A 1 74 ? 0.195 -47.531 -10.836 1 96.19 74 VAL A N 1
ATOM 593 C CA . VAL A 1 74 ? 0.502 -46.469 -11.781 1 96.19 74 VAL A CA 1
ATOM 594 C C . VAL A 1 74 ? 0.949 -47.062 -13.109 1 96.19 74 VAL A C 1
ATOM 596 O O . VAL A 1 74 ? 1.915 -47.812 -13.164 1 96.19 74 VAL A O 1
ATOM 599 N N . GLY A 1 75 ? 0.222 -46.719 -14.18 1 95.69 75 GLY A N 1
ATOM 600 C CA . GLY A 1 75 ? 0.66 -47.125 -15.508 1 95.69 75 GLY A CA 1
ATOM 601 C C . GLY A 1 75 ? 1.743 -46.219 -16.062 1 95.69 75 GLY A C 1
ATOM 602 O O . GLY A 1 75 ? 1.645 -44.969 -15.977 1 95.69 75 GLY A O 1
ATOM 603 N N . ASP A 1 76 ? 2.74 -46.812 -16.578 1 94.81 76 ASP A N 1
ATOM 604 C CA . ASP A 1 76 ? 3.854 -46.062 -17.156 1 94.81 76 ASP A CA 1
ATOM 605 C C . ASP A 1 76 ? 4.066 -46.438 -18.625 1 94.81 76 ASP A C 1
ATOM 607 O O . ASP A 1 76 ? 4.102 -47.594 -18.969 1 94.81 76 ASP A O 1
ATOM 611 N N . LYS A 1 77 ? 4.148 -45.375 -19.406 1 92.75 77 LYS A N 1
ATOM 612 C CA . LYS A 1 77 ? 4.422 -45.594 -20.828 1 92.75 77 LYS A CA 1
ATOM 613 C C . LYS A 1 77 ? 5.82 -46.156 -21.031 1 92.75 77 LYS A C 1
ATOM 615 O O . LYS A 1 77 ? 6.781 -45.719 -20.406 1 92.75 77 LYS A O 1
ATOM 620 N N . GLY A 1 78 ? 5.863 -47.188 -21.766 1 83.44 78 GLY A N 1
ATOM 621 C CA . GLY A 1 78 ? 7.16 -47.781 -22.031 1 83.44 78 GLY A CA 1
ATOM 622 C C . GLY A 1 78 ? 7.707 -47.438 -23.406 1 83.44 78 GLY A C 1
ATOM 623 O O . GLY A 1 78 ? 6.98 -46.938 -24.266 1 83.44 78 GLY A O 1
ATOM 624 N N . GLY A 1 79 ? 9.094 -47.5 -23.516 1 74.94 79 GLY A N 1
ATOM 625 C CA . GLY A 1 79 ? 9.68 -47.438 -24.844 1 74.94 79 GLY A CA 1
ATOM 626 C C . GLY A 1 79 ? 9.266 -48.594 -25.734 1 74.94 79 GLY A C 1
ATOM 627 O O . GLY A 1 79 ? 8.812 -48.375 -26.859 1 74.94 79 GLY A O 1
ATOM 628 N N . ASP A 1 80 ? 9.406 -49.844 -25.156 1 77.56 80 ASP A N 1
ATOM 629 C CA . ASP A 1 80 ? 9.008 -51.031 -25.906 1 77.56 80 ASP A CA 1
ATOM 630 C C . ASP A 1 80 ? 7.734 -51.625 -25.328 1 77.56 80 ASP A C 1
ATOM 632 O O . ASP A 1 80 ? 6.766 -51.875 -26.062 1 77.56 80 ASP A O 1
ATOM 636 N N . LYS A 1 81 ? 7.809 -51.75 -23.906 1 87.12 81 LYS A N 1
ATOM 637 C CA . LYS A 1 81 ? 6.637 -52.312 -23.234 1 87.12 81 LYS A CA 1
ATOM 638 C C . LYS A 1 81 ? 6.219 -51.469 -22.047 1 87.12 81 LYS A C 1
ATOM 640 O O . LYS A 1 81 ? 7.07 -50.969 -21.312 1 87.12 81 LYS A O 1
ATOM 645 N N . PRO A 1 82 ? 4.898 -51.344 -21.938 1 93.44 82 PRO A N 1
ATOM 646 C CA . PRO A 1 82 ? 4.422 -50.594 -20.781 1 93.44 82 PRO A CA 1
ATOM 647 C C . PRO A 1 82 ? 4.52 -51.375 -19.484 1 93.44 82 PRO A C 1
ATOM 649 O O . PRO A 1 82 ? 4.734 -52.594 -19.5 1 93.44 82 PRO A O 1
ATOM 652 N N . SER A 1 83 ? 4.508 -50.719 -18.406 1 94.25 83 SER A N 1
ATOM 653 C CA . SER A 1 83 ? 4.559 -51.344 -17.094 1 94.25 83 SER A CA 1
ATOM 654 C C . SER A 1 83 ? 3.557 -50.719 -16.141 1 94.25 83 SER A C 1
ATOM 656 O O . SER A 1 83 ? 3.045 -49.625 -16.391 1 94.25 83 SER A O 1
ATOM 658 N N . VAL A 1 84 ? 3.174 -51.5 -15.141 1 96.12 84 VAL A N 1
ATOM 659 C CA . VAL A 1 84 ? 2.381 -51 -14.016 1 96.12 84 VAL A CA 1
ATOM 660 C C . VAL A 1 84 ? 3.217 -51.031 -12.742 1 96.12 84 VAL A C 1
ATOM 662 O O . VAL A 1 84 ? 3.707 -52.094 -12.344 1 96.12 84 VAL A O 1
ATOM 665 N N . LEU A 1 85 ? 3.402 -49.906 -12.156 1 95.88 85 LEU A N 1
ATOM 666 C CA . LEU A 1 85 ? 4.133 -49.812 -10.898 1 95.88 85 LEU A CA 1
ATOM 667 C C . LEU A 1 85 ? 3.172 -49.781 -9.711 1 95.88 85 LEU A C 1
ATOM 669 O O . LEU A 1 85 ? 2.135 -49.125 -9.766 1 95.88 85 LEU A O 1
ATOM 673 N N . ILE A 1 86 ? 3.523 -50.531 -8.672 1 97.06 86 ILE A N 1
ATOM 674 C CA . ILE A 1 86 ? 2.729 -50.531 -7.453 1 97.06 86 ILE A CA 1
ATOM 675 C C . ILE A 1 86 ? 3.469 -49.781 -6.352 1 97.06 86 ILE A C 1
ATOM 677 O O . ILE A 1 86 ? 4.621 -50.094 -6.043 1 97.06 86 ILE A O 1
ATOM 681 N N . PHE A 1 87 ? 2.838 -48.812 -5.789 1 96.69 87 PHE A N 1
ATOM 682 C CA . PHE A 1 87 ? 3.404 -48.031 -4.695 1 96.69 87 PHE A CA 1
ATOM 683 C C . PHE A 1 87 ? 2.666 -48.312 -3.391 1 96.69 87 PHE A C 1
ATOM 685 O O . PHE A 1 87 ? 1.453 -48.531 -3.393 1 96.69 87 PHE A O 1
ATOM 692 N N . ASP A 1 88 ? 3.414 -48.312 -2.318 1 96.94 88 ASP A N 1
ATOM 693 C CA . ASP A 1 88 ? 2.834 -48.344 -0.979 1 96.94 88 ASP A CA 1
ATOM 694 C C . ASP A 1 88 ? 2.457 -46.938 -0.503 1 96.94 88 ASP A C 1
ATOM 696 O O . ASP A 1 88 ? 3.307 -46.062 -0.454 1 96.94 88 ASP A O 1
ATOM 700 N N . LEU A 1 89 ? 1.268 -46.781 -0.107 1 96.19 89 LEU A N 1
ATOM 701 C CA . LEU A 1 89 ? 0.782 -45.438 0.18 1 96.19 89 LEU A CA 1
ATOM 702 C C . LEU A 1 89 ? 1.189 -45 1.583 1 96.19 89 LEU A C 1
ATOM 704 O O . LEU A 1 89 ? 1.123 -43.812 1.912 1 96.19 89 LEU A O 1
ATOM 708 N N . GLU A 1 90 ? 1.571 -45.844 2.418 1 94.12 90 GLU A N 1
ATOM 709 C CA . GLU A 1 90 ? 2.039 -45.5 3.76 1 94.12 90 GLU A CA 1
ATOM 710 C C . GLU A 1 90 ? 3.496 -45.062 3.738 1 94.12 90 GLU A C 1
ATOM 712 O O . GLU A 1 90 ? 3.844 -44.031 4.32 1 94.12 90 GLU A O 1
ATOM 717 N N . THR A 1 91 ? 4.316 -45.781 3.035 1 94.88 91 THR A N 1
ATOM 718 C CA . THR A 1 91 ? 5.742 -45.469 2.986 1 94.88 91 THR A CA 1
ATOM 719 C C . THR A 1 91 ? 6.059 -44.594 1.789 1 94.88 91 THR A C 1
ATOM 721 O O . THR A 1 91 ? 7.137 -44 1.719 1 94.88 91 THR A O 1
ATOM 724 N N . LEU A 1 92 ? 5.137 -44.562 0.847 1 94.75 92 LEU A N 1
ATOM 725 C CA . LEU A 1 92 ? 5.258 -43.812 -0.385 1 94.75 92 LEU A CA 1
ATOM 726 C C . LEU A 1 92 ? 6.422 -44.312 -1.23 1 94.75 92 LEU A C 1
ATOM 728 O O . LEU A 1 92 ? 7.098 -43.531 -1.897 1 94.75 92 LEU A O 1
ATOM 732 N N . ARG A 1 93 ? 6.637 -45.625 -1.15 1 94.5 93 ARG A N 1
ATOM 733 C CA . ARG A 1 93 ? 7.727 -46.25 -1.896 1 94.5 93 ARG A CA 1
ATOM 734 C C . ARG A 1 93 ? 7.188 -47.25 -2.902 1 94.5 93 ARG A C 1
ATOM 736 O O . ARG A 1 93 ? 6.117 -47.812 -2.703 1 94.5 93 ARG A O 1
ATOM 743 N N . LYS A 1 94 ? 7.996 -47.375 -3.91 1 94.56 94 LYS A N 1
ATOM 744 C CA . LYS A 1 94 ? 7.66 -48.406 -4.91 1 94.56 94 LYS A CA 1
ATOM 745 C C . LYS A 1 94 ? 7.832 -49.812 -4.348 1 94.56 94 LYS A C 1
ATOM 747 O O . LYS A 1 94 ? 8.828 -50.094 -3.686 1 94.56 94 LYS A O 1
ATOM 752 N N . LYS A 1 95 ? 6.891 -50.656 -4.672 1 95.12 95 LYS A N 1
ATOM 753 C CA . LYS A 1 95 ? 6.926 -52.031 -4.172 1 95.12 95 LYS A CA 1
ATOM 754 C C . LYS A 1 95 ? 7.215 -53.031 -5.301 1 95.12 95 LYS A C 1
ATOM 756 O O . LYS A 1 95 ? 7.992 -53.969 -5.121 1 95.12 95 LYS A O 1
ATOM 761 N N . LYS A 1 96 ? 6.508 -52.812 -6.438 1 95.81 96 LYS A N 1
ATOM 762 C CA . LYS A 1 96 ? 6.617 -53.781 -7.531 1 95.81 96 LYS A CA 1
ATOM 763 C C . LYS A 1 96 ? 6.508 -53.094 -8.883 1 95.81 96 LYS A C 1
ATOM 765 O O . LYS A 1 96 ? 5.957 -52 -8.984 1 95.81 96 LYS A O 1
ATOM 770 N N . ILE A 1 97 ? 7.125 -53.719 -9.867 1 94.69 97 ILE A N 1
ATOM 771 C CA . ILE A 1 97 ? 6.934 -53.344 -11.266 1 94.69 97 ILE A CA 1
ATOM 772 C C . ILE A 1 97 ? 6.352 -54.531 -12.031 1 94.69 97 ILE A C 1
ATOM 774 O O . ILE A 1 97 ? 6.969 -55.594 -12.102 1 94.69 97 ILE A O 1
ATOM 778 N N . LEU A 1 98 ? 5.16 -54.312 -12.555 1 95.88 98 LEU A N 1
ATOM 779 C CA . LEU A 1 98 ? 4.469 -55.375 -13.297 1 95.88 98 LEU A CA 1
ATOM 780 C C . LEU A 1 98 ? 4.633 -55.156 -14.797 1 95.88 98 LEU A C 1
ATOM 782 O O . LEU A 1 98 ? 4.375 -54.094 -15.32 1 95.88 98 LEU A O 1
ATOM 786 N N . THR A 1 99 ? 5.09 -56.156 -15.453 1 92.25 99 THR A N 1
ATOM 787 C CA . THR A 1 99 ? 5.258 -56.125 -16.906 1 92.25 99 THR A CA 1
ATOM 788 C C . THR A 1 99 ? 4.508 -57.281 -17.562 1 92.25 99 THR A C 1
ATOM 790 O O . THR A 1 99 ? 4.328 -58.344 -16.969 1 92.25 99 THR A O 1
ATOM 793 N N . SER A 1 100 ? 3.99 -56.812 -18.734 1 85.81 100 SER A N 1
ATOM 794 C CA . SER A 1 100 ? 3.311 -57.844 -19.531 1 85.81 100 SER A CA 1
ATOM 795 C C . SER A 1 100 ? 4.203 -58.344 -20.641 1 85.81 100 SER A C 1
ATOM 797 O O . SER A 1 100 ? 5.051 -57.625 -21.156 1 85.81 100 SER A O 1
ATOM 799 N N . GLY A 1 101 ? 4.582 -59.656 -20.781 1 72.75 101 GLY A N 1
ATOM 800 C CA . GLY A 1 101 ? 5.5 -60.25 -21.75 1 72.75 101 GLY A CA 1
ATOM 801 C C . GLY A 1 101 ? 5.141 -59.938 -23.188 1 72.75 101 GLY A C 1
ATOM 802 O O . GLY A 1 101 ? 5.945 -59.344 -23.922 1 72.75 101 GLY A O 1
ATOM 803 N N . ASP A 1 102 ? 3.971 -60.281 -23.766 1 78.19 102 ASP A N 1
ATOM 804 C CA . ASP A 1 102 ? 3.658 -60.188 -25.188 1 78.19 102 ASP A CA 1
ATOM 805 C C . ASP A 1 102 ? 2.615 -59.125 -25.469 1 78.19 102 ASP A C 1
ATOM 807 O O . ASP A 1 102 ? 1.428 -59.406 -25.594 1 78.19 102 ASP A O 1
ATOM 811 N N . MET A 1 103 ? 3.021 -57.781 -25.359 1 86 103 MET A N 1
ATOM 812 C CA . MET A 1 103 ? 2.098 -56.688 -25.656 1 86 103 MET A CA 1
ATOM 813 C C . MET A 1 103 ? 2.656 -55.781 -26.766 1 86 103 MET A C 1
ATOM 815 O O . MET A 1 103 ? 3.842 -55.469 -26.75 1 86 103 MET A O 1
ATOM 819 N N . GLN A 1 104 ? 1.852 -55.406 -27.656 1 87.69 104 GLN A N 1
ATOM 820 C CA . GLN A 1 104 ? 2.252 -54.5 -28.734 1 87.69 104 GLN A CA 1
ATOM 821 C C . GLN A 1 104 ? 2.049 -53.031 -28.328 1 87.69 104 GLN A C 1
ATOM 823 O O . GLN A 1 104 ? 2.762 -52.156 -28.797 1 87.69 104 GLN A O 1
ATOM 828 N N . SER A 1 105 ? 1.089 -52.844 -27.438 1 91.81 105 SER A N 1
ATOM 829 C CA . SER A 1 105 ? 0.827 -51.469 -26.969 1 91.81 105 SER A CA 1
ATOM 830 C C . SER A 1 105 ? 1.917 -51 -26.016 1 91.81 105 SER A C 1
ATOM 832 O O . SER A 1 105 ? 2.506 -51.812 -25.281 1 91.81 105 SER A O 1
ATOM 834 N N . ASN A 1 106 ? 2.145 -49.656 -26.031 1 93.62 106 ASN A N 1
ATOM 835 C CA . ASN A 1 106 ? 3.146 -49.125 -25.125 1 93.62 106 ASN A CA 1
ATOM 836 C C . ASN A 1 106 ? 2.498 -48.375 -23.953 1 93.62 106 ASN A C 1
ATOM 838 O O . ASN A 1 106 ? 3.174 -47.656 -23.203 1 93.62 106 ASN A O 1
ATOM 842 N N . ILE A 1 107 ? 1.199 -48.562 -23.875 1 94.44 107 ILE A N 1
ATOM 843 C CA . ILE A 1 107 ? 0.536 -47.906 -22.766 1 94.44 107 ILE A CA 1
ATOM 844 C C . ILE A 1 107 ? -0.524 -48.812 -22.156 1 94.44 107 ILE A C 1
ATOM 846 O O . ILE A 1 107 ? -1.031 -49.719 -22.828 1 94.44 107 ILE A O 1
ATOM 850 N N . PHE A 1 108 ? -0.786 -48.625 -20.922 1 95.44 108 PHE A N 1
ATOM 851 C CA . PHE A 1 108 ? -2.016 -49.094 -20.297 1 95.44 108 PHE A CA 1
ATOM 852 C C . PHE A 1 108 ? -3.037 -47.938 -20.203 1 95.44 108 PHE A C 1
ATOM 854 O O . PHE A 1 108 ? -2.736 -46.875 -19.688 1 95.44 108 PHE A O 1
ATOM 861 N N . VAL A 1 109 ? -4.195 -48.188 -20.75 1 95.31 109 VAL A N 1
ATOM 862 C CA . VAL A 1 109 ? -5.207 -47.125 -20.766 1 95.31 109 VAL A CA 1
ATOM 863 C C . VAL A 1 109 ? -5.992 -47.125 -19.453 1 95.31 109 VAL A C 1
ATOM 865 O O . VAL A 1 109 ? -6.625 -46.125 -19.109 1 95.31 109 VAL A O 1
ATOM 868 N N . SER A 1 110 ? -6.02 -48.219 -18.797 1 96.44 110 SER A N 1
ATOM 869 C CA . SER A 1 110 ? -6.746 -48.344 -17.531 1 96.44 110 SER A CA 1
ATOM 870 C C . SER A 1 110 ? -6.152 -49.469 -16.672 1 96.44 110 SER A C 1
ATOM 872 O O . SER A 1 110 ? -5.633 -50.438 -17.188 1 96.44 110 SER A O 1
ATOM 874 N N . VAL A 1 111 ? -6.168 -49.25 -15.398 1 97.12 111 VAL A N 1
ATOM 875 C CA . VAL A 1 111 ? -5.727 -50.25 -14.43 1 97.12 111 VAL A CA 1
ATOM 876 C C . VAL A 1 111 ? -6.73 -50.312 -13.281 1 97.12 111 VAL A C 1
ATOM 878 O O . VAL A 1 111 ? -7.441 -49.375 -13 1 97.12 111 VAL A O 1
ATOM 881 N N . ALA A 1 112 ? -6.816 -51.5 -12.664 1 97.19 112 ALA A N 1
ATOM 882 C CA . ALA A 1 112 ? -7.742 -51.688 -11.547 1 97.19 112 ALA A CA 1
ATOM 883 C C . ALA A 1 112 ? -7.25 -52.75 -10.586 1 97.19 112 ALA A C 1
ATOM 885 O O . ALA A 1 112 ? -6.508 -53.656 -10.977 1 97.19 112 ALA A O 1
ATOM 886 N N . PHE A 1 113 ? -7.668 -52.656 -9.328 1 97.62 113 PHE A N 1
ATOM 887 C CA . PHE A 1 113 ? -7.422 -53.656 -8.312 1 97.62 113 PHE A CA 1
ATOM 888 C C . PHE A 1 113 ? -8.656 -54.531 -8.102 1 97.62 113 PHE A C 1
ATOM 890 O O . PHE A 1 113 ? -9.789 -54.062 -8.234 1 97.62 113 PHE A O 1
ATOM 897 N N . SER A 1 114 ? -8.352 -55.75 -7.738 1 97.12 114 SER A N 1
ATOM 898 C CA . SER A 1 114 ? -9.453 -56.594 -7.285 1 97.12 114 SER A CA 1
ATOM 899 C C . SER A 1 114 ? -9.977 -56.125 -5.93 1 97.12 114 SER A C 1
ATOM 901 O O . SER A 1 114 ? -9.297 -55.406 -5.207 1 97.12 114 SER A O 1
ATOM 903 N N . PRO A 1 115 ? -11.242 -56.5 -5.617 1 95.75 115 PRO A N 1
ATOM 904 C CA . PRO A 1 115 ? -11.82 -56.031 -4.355 1 95.75 115 PRO A CA 1
ATOM 905 C C . PRO A 1 115 ? -11.016 -56.469 -3.137 1 95.75 115 PRO A C 1
ATOM 907 O O . PRO A 1 115 ? -11.023 -55.781 -2.109 1 95.75 115 PRO A O 1
ATOM 910 N N . ASP A 1 116 ? -10.312 -57.531 -3.219 1 96 116 ASP A N 1
ATOM 911 C CA . ASP A 1 116 ? -9.484 -58 -2.111 1 96 116 ASP A CA 1
ATOM 912 C C . ASP A 1 116 ? -8.07 -57.438 -2.203 1 96 116 ASP A C 1
ATOM 914 O O . ASP A 1 116 ? -7.203 -57.781 -1.396 1 96 116 ASP A O 1
ATOM 918 N N . SER A 1 117 ? -7.785 -56.719 -3.238 1 96.75 117 SER A N 1
ATOM 919 C CA . SER A 1 117 ? -6.535 -56 -3.461 1 96.75 117 SER A CA 1
ATOM 920 C C . SER A 1 117 ? -5.387 -56.938 -3.752 1 96.75 117 SER A C 1
ATOM 922 O O . SER A 1 117 ? -4.219 -56.594 -3.57 1 96.75 117 SER A O 1
ATOM 924 N N . LYS A 1 118 ? -5.727 -58.125 -4.242 1 96.62 118 LYS A N 1
ATOM 925 C CA . LYS A 1 118 ? -4.688 -59.094 -4.508 1 96.62 118 LYS A CA 1
ATOM 926 C C . LYS A 1 118 ? -4.277 -59.094 -5.977 1 96.62 118 LYS A C 1
ATOM 928 O O . LYS A 1 118 ? -3.131 -59.406 -6.309 1 96.62 118 LYS A O 1
ATOM 933 N N . TYR A 1 119 ? -5.176 -58.812 -6.793 1 97.25 119 TYR A N 1
ATOM 934 C CA . TYR A 1 119 ? -4.926 -58.844 -8.234 1 97.25 119 TYR A CA 1
ATOM 935 C C . TYR A 1 119 ? -4.984 -57.438 -8.82 1 97.25 119 TYR A C 1
ATOM 937 O O . TYR A 1 119 ? -5.684 -56.562 -8.305 1 97.25 119 TYR A O 1
ATOM 945 N N . VAL A 1 120 ? -4.156 -57.25 -9.836 1 98 120 VAL A N 1
ATOM 946 C CA . VAL A 1 120 ? -4.184 -56.031 -10.633 1 98 120 VAL A CA 1
ATOM 947 C C . VAL A 1 120 ? -4.414 -56.375 -12.102 1 98 120 VAL A C 1
ATOM 949 O O . VAL A 1 120 ? -3.836 -57.344 -12.609 1 98 120 VAL A O 1
ATOM 952 N N . ILE A 1 121 ? -5.332 -55.75 -12.68 1 97.25 121 ILE A N 1
ATOM 953 C CA . ILE A 1 121 ? -5.574 -55.906 -14.109 1 97.25 121 ILE A CA 1
ATOM 954 C C . ILE A 1 121 ? -5.203 -54.625 -14.844 1 97.25 121 ILE A C 1
ATOM 956 O O . ILE A 1 121 ? -5.418 -53.5 -14.336 1 97.25 121 ILE A O 1
ATOM 960 N N . GLY A 1 122 ? -4.535 -54.719 -15.961 1 96.56 122 GLY A N 1
ATOM 961 C CA . GLY A 1 122 ? -4.172 -53.625 -16.828 1 96.56 122 GLY A CA 1
ATOM 962 C C . GLY A 1 122 ? -4.664 -53.781 -18.25 1 96.56 122 GLY A C 1
ATOM 963 O O . GLY A 1 122 ? -4.359 -54.781 -18.906 1 96.56 122 GLY A O 1
ATOM 964 N N . GLN A 1 123 ? -5.477 -52.812 -18.672 1 96.44 123 GLN A N 1
ATOM 965 C CA . GLN A 1 123 ? -5.973 -52.781 -20.047 1 96.44 123 GLN A CA 1
ATOM 966 C C . GLN A 1 123 ? -5.008 -52.062 -20.969 1 96.44 123 GLN A C 1
ATOM 968 O O . GLN A 1 123 ? -4.836 -50.844 -20.875 1 96.44 123 GLN A O 1
ATOM 973 N N . GLY A 1 124 ? -4.426 -52.781 -21.891 1 94.88 124 GLY A N 1
ATOM 974 C CA . GLY A 1 124 ? -3.537 -52.188 -22.859 1 94.88 124 GLY A CA 1
ATOM 975 C C . GLY A 1 124 ? -4.266 -51.375 -23.906 1 94.88 124 GLY A C 1
ATOM 976 O O . GLY A 1 124 ? -5.484 -51.469 -24.047 1 94.88 124 GLY A O 1
ATOM 977 N N . GLY A 1 125 ? -3.574 -50.562 -24.641 1 92.81 125 GLY A N 1
ATOM 978 C CA . GLY A 1 125 ? -4.137 -49.75 -25.703 1 92.81 125 GLY A CA 1
ATOM 979 C C . GLY A 1 125 ? -4.078 -50.438 -27.062 1 92.81 125 GLY A C 1
ATOM 980 O O . GLY A 1 125 ? -4.031 -51.656 -27.156 1 92.81 125 GLY A O 1
ATOM 981 N N . MET A 1 126 ? -4.23 -49.625 -28.062 1 90.44 126 MET A N 1
ATOM 982 C CA . MET A 1 126 ? -4.152 -50.094 -29.453 1 90.44 126 MET A CA 1
ATOM 983 C C . MET A 1 126 ? -2.768 -50.656 -29.75 1 90.44 126 MET A C 1
ATOM 985 O O . MET A 1 126 ? -1.768 -50.188 -29.203 1 90.44 126 MET A O 1
ATOM 989 N N . PRO A 1 127 ? -2.797 -51.625 -30.625 1 89.5 127 PRO A N 1
ATOM 990 C CA . PRO A 1 127 ? -3.84 -52.094 -31.547 1 89.5 127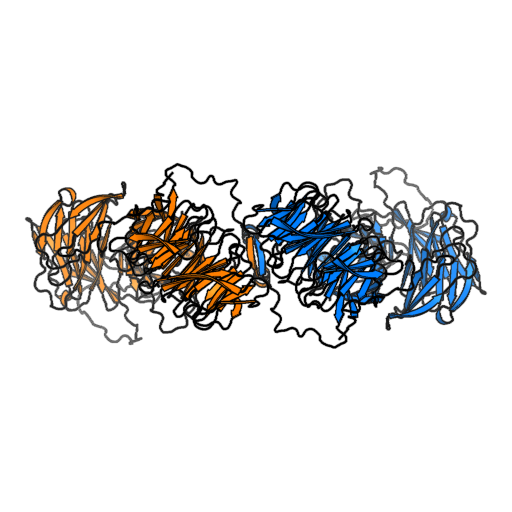 PRO A CA 1
ATOM 991 C C . PRO A 1 127 ? -4.566 -53.344 -31.031 1 89.5 127 PRO A C 1
ATOM 993 O O . PRO A 1 127 ? -5.656 -53.688 -31.5 1 89.5 127 PRO A O 1
ATOM 996 N N . GLU A 1 128 ? -3.973 -54.031 -30.094 1 89.94 128 GLU A N 1
ATOM 997 C CA . GLU A 1 128 ? -4.516 -55.344 -29.75 1 89.94 128 GLU A CA 1
ATOM 998 C C . GLU A 1 128 ? -5.406 -55.25 -28.516 1 89.94 128 GLU A C 1
ATOM 1000 O O . GLU A 1 128 ? -6.129 -56.219 -28.203 1 89.94 128 GLU A O 1
ATOM 1005 N N . TRP A 1 129 ? -5.285 -54.25 -27.75 1 94.31 129 TRP A N 1
ATOM 1006 C CA . TRP A 1 129 ? -6.094 -54.062 -26.547 1 94.31 129 TRP A CA 1
ATOM 1007 C C . TRP A 1 129 ? -5.977 -55.25 -25.609 1 94.31 129 TRP A C 1
ATOM 1009 O O . TRP A 1 129 ? -6.988 -55.75 -25.094 1 94.31 129 TRP A O 1
ATOM 1019 N N . THR A 1 130 ? -4.754 -55.656 -25.406 1 94.25 130 THR A N 1
ATOM 1020 C CA . THR A 1 130 ? -4.492 -56.812 -24.562 1 94.25 130 THR A CA 1
ATOM 1021 C C . THR A 1 130 ? -4.766 -56.469 -23.094 1 94.25 130 THR A C 1
ATOM 1023 O O . THR A 1 130 ? -4.312 -55.438 -22.594 1 94.25 130 THR A O 1
ATOM 1026 N N . LEU A 1 131 ? -5.531 -57.375 -22.469 1 95.56 131 LEU A N 1
ATOM 1027 C CA . LEU A 1 131 ? -5.77 -57.312 -21.031 1 95.56 131 LEU A CA 1
ATOM 1028 C C . LEU A 1 131 ? -4.828 -58.25 -20.281 1 95.56 131 LEU A C 1
ATOM 1030 O O . LEU A 1 131 ? -4.656 -59.406 -20.656 1 95.56 131 LEU A O 1
ATOM 1034 N N . SER A 1 132 ? -4.141 -57.688 -19.25 1 96 132 SER A N 1
ATOM 1035 C CA . SER A 1 132 ? -3.234 -58.5 -18.422 1 96 132 SER A CA 1
ATOM 1036 C C . SER A 1 132 ? -3.672 -58.469 -16.969 1 96 132 SER A C 1
ATOM 1038 O O . SER A 1 132 ? -4.094 -57.438 -16.453 1 96 132 SER A O 1
ATOM 1040 N N . MET A 1 133 ? -3.637 -59.625 -16.328 1 96.81 133 MET A N 1
ATOM 1041 C CA . MET A 1 133 ? -3.949 -59.719 -14.898 1 96.81 133 MET A CA 1
ATOM 1042 C C . MET A 1 133 ? -2.768 -60.312 -14.133 1 96.81 133 MET A C 1
ATOM 1044 O O . MET A 1 133 ? -2.176 -61.312 -14.547 1 96.81 133 MET A O 1
ATOM 1048 N N . TRP A 1 134 ? -2.455 -59.75 -13 1 97.44 134 TRP A N 1
ATOM 1049 C CA . TRP A 1 134 ? -1.33 -60.188 -12.18 1 97.44 134 TRP A CA 1
ATOM 1050 C C . TRP A 1 134 ? -1.777 -60.469 -10.75 1 97.44 134 TRP A C 1
ATOM 1052 O O . TRP A 1 134 ? -2.67 -59.781 -10.227 1 97.44 134 TRP A O 1
ATOM 1062 N N . HIS A 1 135 ? -1.208 -61.469 -10.195 1 96.69 135 HIS A N 1
ATOM 1063 C CA . HIS A 1 135 ? -1.025 -61.469 -8.75 1 96.69 135 HIS A CA 1
ATOM 1064 C C . HIS A 1 135 ? 0.148 -60.594 -8.336 1 96.69 135 HIS A C 1
ATOM 1066 O O . HIS A 1 135 ? 1.291 -61.031 -8.289 1 96.69 135 HIS A O 1
ATOM 1072 N N . TRP A 1 136 ? -0.167 -59.375 -7.988 1 96.69 136 TRP A N 1
ATOM 1073 C CA . TRP A 1 136 ? 0.864 -58.344 -8.016 1 96.69 136 TRP A CA 1
ATOM 1074 C C . TRP A 1 136 ? 1.877 -58.531 -6.898 1 96.69 136 TRP A C 1
ATOM 1076 O O . TRP A 1 136 ? 3.066 -58.25 -7.07 1 96.69 136 TRP A O 1
ATOM 1086 N N . GLU A 1 137 ? 1.447 -59.062 -5.641 1 95.88 137 GLU A N 1
ATOM 1087 C CA . GLU A 1 137 ? 2.381 -59.281 -4.543 1 95.88 137 GLU A CA 1
ATOM 1088 C C . GLU A 1 137 ? 3.459 -60.312 -4.941 1 95.88 137 GLU A C 1
ATOM 1090 O O . GLU A 1 137 ? 4.613 -60.188 -4.523 1 95.88 137 GLU A O 1
ATOM 1095 N N . LYS A 1 138 ? 3.078 -61.188 -5.797 1 95.75 138 LYS A N 1
ATOM 1096 C CA . LYS A 1 138 ? 4.008 -62.25 -6.234 1 95.75 138 LYS A CA 1
ATOM 1097 C C . LYS A 1 138 ? 4.68 -61.844 -7.551 1 95.75 138 LYS A C 1
ATOM 1099 O O . LYS A 1 138 ? 5.527 -62.594 -8.062 1 95.75 138 LYS A O 1
ATOM 1104 N N . ASN A 1 139 ? 4.277 -60.812 -8.07 1 94.56 139 ASN A N 1
ATOM 1105 C CA . ASN A 1 139 ? 4.77 -60.344 -9.367 1 94.56 139 ASN A CA 1
ATOM 1106 C C . ASN A 1 139 ? 4.59 -61.438 -10.438 1 94.56 139 ASN A C 1
ATOM 1108 O O . ASN A 1 139 ? 5.523 -61.719 -11.188 1 94.56 139 ASN A O 1
ATOM 1112 N N . ARG A 1 140 ? 3.393 -61.969 -10.406 1 95.12 140 ARG A N 1
ATOM 1113 C CA . ARG A 1 140 ? 3.123 -63.094 -11.32 1 95.12 140 ARG A CA 1
ATOM 1114 C C . ARG A 1 140 ? 1.995 -62.719 -12.281 1 95.12 140 ARG A C 1
ATOM 1116 O O . ARG A 1 140 ? 0.889 -62.406 -11.859 1 95.12 140 ARG A O 1
ATOM 1123 N N . LEU A 1 141 ? 2.348 -62.844 -13.523 1 95.12 141 LEU A N 1
ATOM 1124 C CA . LEU A 1 141 ? 1.321 -62.719 -14.547 1 95.12 141 LEU A CA 1
ATOM 1125 C C . LEU A 1 141 ? 0.427 -63.938 -14.578 1 95.12 141 LEU A C 1
ATOM 1127 O O . LEU A 1 141 ? 0.904 -65.062 -14.812 1 95.12 141 LEU A O 1
ATOM 1131 N N . ILE A 1 142 ? -0.803 -63.781 -14.352 1 95.12 142 ILE A N 1
ATOM 1132 C CA . ILE A 1 142 ? -1.738 -64.875 -14.25 1 95.12 142 ILE A CA 1
ATOM 1133 C C . ILE A 1 142 ? -2.27 -65.25 -15.641 1 95.12 142 ILE A C 1
ATOM 1135 O O . ILE A 1 142 ? -2.295 -66.438 -16.016 1 95.12 142 ILE A O 1
ATOM 1139 N N . THR A 1 143 ? -2.719 -64.25 -16.328 1 93.94 143 THR A N 1
ATOM 1140 C CA . THR A 1 143 ? -3.285 -64.5 -17.656 1 93.94 143 THR A CA 1
ATOM 1141 C C . THR A 1 143 ? -3.32 -63.219 -18.484 1 93.94 143 THR A C 1
ATOM 1143 O O . THR A 1 143 ? -3.152 -62.094 -17.953 1 93.94 143 THR A O 1
ATOM 1146 N N . THR A 1 144 ? -3.373 -63.375 -19.75 1 93.94 144 THR A N 1
ATOM 1147 C CA . THR A 1 144 ? -3.617 -62.281 -20.719 1 93.94 144 THR A CA 1
ATOM 1148 C C . THR A 1 144 ? -4.816 -62.625 -21.609 1 93.94 144 THR A C 1
ATOM 1150 O O . THR A 1 144 ? -5.129 -63.812 -21.812 1 93.94 144 THR A O 1
ATOM 1153 N N . LEU A 1 145 ? -5.5 -61.594 -21.984 1 93.12 145 LEU A N 1
ATOM 1154 C CA . LEU A 1 145 ? -6.68 -61.75 -22.828 1 93.12 145 LEU A CA 1
ATOM 1155 C C . LEU A 1 145 ? -6.676 -60.75 -23.969 1 93.12 145 LEU A C 1
ATOM 1157 O O . LEU A 1 145 ? -6.484 -59.562 -23.75 1 93.12 145 LEU A O 1
ATOM 1161 N N . LYS A 1 146 ? -6.781 -61.25 -25.156 1 91.06 146 LYS A N 1
ATOM 1162 C CA . LYS A 1 146 ? -7.062 -60.406 -26.328 1 91.06 146 LYS A CA 1
ATOM 1163 C C . LYS A 1 146 ? -8.531 -60.5 -26.719 1 91.06 146 LYS A C 1
ATOM 1165 O O . LYS A 1 146 ? -9.016 -61.562 -27.125 1 91.06 146 LYS A O 1
ATOM 1170 N N . PRO A 1 147 ? -9.203 -59.344 -26.469 1 87.88 147 PRO A N 1
ATOM 1171 C CA . PRO A 1 147 ? -10.617 -59.406 -26.844 1 87.88 147 PRO A CA 1
ATOM 1172 C C . PRO A 1 147 ? -10.828 -59.844 -28.297 1 87.88 147 PRO A C 1
ATOM 1174 O O . PRO A 1 147 ? -10.117 -59.375 -29.188 1 87.88 147 PRO A O 1
ATOM 1177 N N . ILE A 1 148 ? -11.789 -60.688 -28.484 1 82.31 148 ILE A N 1
ATOM 1178 C CA . ILE A 1 148 ? -12.047 -61.25 -29.812 1 82.31 148 ILE A CA 1
ATOM 1179 C C . ILE A 1 148 ? -13.133 -60.438 -30.5 1 82.31 148 ILE A C 1
ATOM 1181 O O . ILE A 1 148 ? -13.977 -59.812 -29.844 1 82.31 148 ILE A O 1
ATOM 1185 N N . ASN A 1 149 ? -13.188 -60.406 -31.781 1 79.31 149 ASN A N 1
ATOM 1186 C CA . ASN A 1 149 ? -14.219 -59.781 -32.625 1 79.31 149 ASN A CA 1
ATOM 1187 C C . ASN A 1 149 ? -14.398 -58.312 -32.312 1 79.31 149 ASN A C 1
ATOM 1189 O O . ASN A 1 149 ? -15.523 -57.812 -32.219 1 79.31 149 ASN A O 1
ATOM 1193 N N . LEU A 1 150 ? -13.328 -57.656 -32.125 1 82.38 150 LEU A N 1
ATOM 1194 C CA . LEU A 1 150 ? -13.391 -56.219 -31.938 1 82.38 150 LEU A CA 1
ATOM 1195 C C . LEU A 1 150 ? -13.461 -55.531 -33.281 1 82.38 150 LEU A C 1
ATOM 1197 O O . LEU A 1 150 ? -12.773 -55.906 -34.25 1 82.38 150 LEU A O 1
ATOM 1201 N N . SER A 1 151 ? -14.398 -54.625 -33.406 1 81.5 151 SER A N 1
ATOM 1202 C CA . SER A 1 151 ? -14.414 -53.781 -34.594 1 81.5 151 SER A CA 1
ATOM 1203 C C . SER A 1 151 ? -13.094 -53.031 -34.75 1 81.5 151 SER A C 1
ATOM 1205 O O . SER A 1 151 ? -12.414 -52.75 -33.75 1 81.5 151 SER A O 1
ATOM 1207 N N . PRO A 1 152 ? -12.656 -52.875 -36 1 82.19 152 PRO A N 1
ATOM 1208 C CA . PRO A 1 152 ? -11.414 -52.125 -36.25 1 82.19 152 PRO A CA 1
ATOM 1209 C C . PRO A 1 152 ? -11.43 -50.75 -35.625 1 82.19 152 PRO A C 1
ATOM 1211 O O . PRO A 1 152 ? -10.375 -50.156 -35.375 1 82.19 152 PRO A O 1
ATOM 1214 N N . HIS A 1 153 ? -12.641 -50.281 -35.375 1 84.81 153 HIS A N 1
ATOM 1215 C CA . HIS A 1 153 ? -12.758 -48.938 -34.812 1 84.81 153 HIS A CA 1
ATOM 1216 C C . HIS A 1 153 ? -13.047 -48.969 -33.312 1 84.81 153 HIS A C 1
ATOM 1218 O O . HIS A 1 153 ? -13.297 -47.938 -32.688 1 84.81 153 HIS A O 1
ATOM 1224 N N . ALA A 1 154 ? -12.969 -50.156 -32.781 1 87.56 154 ALA A N 1
ATOM 1225 C CA . ALA A 1 154 ? -13.273 -50.281 -31.344 1 87.56 154 ALA A CA 1
ATOM 1226 C C . ALA A 1 154 ? -12.156 -49.719 -30.484 1 87.56 154 ALA A C 1
ATOM 1228 O O . ALA A 1 154 ? -10.984 -49.781 -30.859 1 87.56 154 ALA A O 1
ATOM 1229 N N . GLU A 1 155 ? -12.477 -49.031 -29.484 1 92.38 155 GLU A N 1
ATOM 1230 C CA . GLU A 1 155 ? -11.562 -48.531 -28.469 1 92.38 155 GLU A CA 1
ATOM 1231 C C . GLU A 1 155 ? -12.008 -48.906 -27.078 1 92.38 155 GLU A C 1
ATOM 1233 O O . GLU A 1 155 ? -13.203 -48.906 -26.766 1 92.38 155 GLU A O 1
ATOM 1238 N N . ILE A 1 156 ? -11.086 -49.344 -26.281 1 94 156 ILE A N 1
ATOM 1239 C CA . ILE A 1 156 ? -11.406 -49.656 -24.891 1 94 156 ILE A CA 1
ATOM 1240 C C . ILE A 1 156 ? -10.93 -48.5 -23.984 1 94 156 ILE A C 1
ATOM 1242 O O . ILE A 1 156 ? -9.789 -48.062 -24.094 1 94 156 ILE A O 1
ATOM 1246 N N . HIS A 1 157 ? -11.828 -48.125 -23.109 1 92.69 157 HIS A N 1
ATOM 1247 C CA . HIS A 1 157 ? -11.562 -46.938 -22.281 1 92.69 157 HIS A CA 1
ATOM 1248 C C . HIS A 1 157 ? -11.328 -47.344 -20.828 1 92.69 157 HIS A C 1
ATOM 1250 O O . HIS A 1 157 ? -10.609 -46.625 -20.109 1 92.69 157 HIS A O 1
ATOM 1256 N N . GLN A 1 158 ? -11.984 -48.406 -20.453 1 95.75 158 GLN A N 1
ATOM 1257 C CA . GLN A 1 158 ? -12.023 -48.656 -19.016 1 95.75 158 GLN A CA 1
ATOM 1258 C C . GLN A 1 158 ? -12.156 -50.125 -18.703 1 95.75 158 GLN A C 1
ATOM 1260 O O . GLN A 1 158 ? -12.844 -50.875 -19.438 1 95.75 158 GLN A O 1
ATOM 1265 N N . VAL A 1 159 ? -11.484 -50.531 -17.656 1 96.56 159 VAL A N 1
ATOM 1266 C CA . VAL A 1 159 ? -11.641 -51.875 -17.109 1 96.56 159 VAL A CA 1
ATOM 1267 C C . VAL A 1 159 ? -11.859 -51.812 -15.602 1 96.56 159 VAL A C 1
ATOM 1269 O O . VAL A 1 159 ? -11.375 -50.875 -14.945 1 96.56 159 VAL A O 1
ATOM 1272 N N . SER A 1 160 ? -12.656 -52.688 -15.055 1 95.94 160 SER A N 1
ATOM 1273 C CA . SER A 1 160 ? -12.859 -52.719 -13.609 1 95.94 160 SER A CA 1
ATOM 1274 C C . SER A 1 160 ? -13.203 -54.125 -13.141 1 95.94 160 SER A C 1
ATOM 1276 O O . SER A 1 160 ? -13.633 -54.969 -13.93 1 95.94 160 SER A O 1
ATOM 1278 N N . PHE A 1 161 ? -12.953 -54.375 -11.844 1 96.44 161 PHE A N 1
ATOM 1279 C CA . PHE A 1 161 ? -13.398 -55.594 -11.172 1 96.44 161 PHE A CA 1
ATOM 1280 C C . PHE A 1 161 ? -14.789 -55.406 -10.57 1 96.44 161 PHE A C 1
ATOM 1282 O O . PHE A 1 161 ? -15.156 -54.281 -10.195 1 96.44 161 PHE A O 1
ATOM 1289 N N . HIS A 1 162 ? -15.477 -56.531 -10.562 1 94.38 162 HIS A N 1
ATOM 1290 C CA . HIS A 1 162 ? -16.656 -56.5 -9.703 1 94.38 162 HIS A CA 1
ATOM 1291 C C . HIS A 1 162 ? -16.297 -56.156 -8.266 1 94.38 162 HIS A C 1
ATOM 1293 O O . HIS A 1 162 ? -15.281 -56.625 -7.746 1 94.38 162 HIS A O 1
ATOM 1299 N N . PRO A 1 163 ? -17.047 -55.375 -7.637 1 92.25 163 PRO A N 1
ATOM 1300 C CA . PRO A 1 163 ? -16.672 -54.844 -6.32 1 92.25 163 PRO A CA 1
ATOM 1301 C C . PRO A 1 163 ? -16.625 -55.938 -5.246 1 92.25 163 PRO A C 1
ATOM 1303 O O . PRO A 1 163 ? -16.016 -55.75 -4.195 1 92.25 163 PRO A O 1
ATOM 1306 N N . GLN A 1 164 ? -17.281 -57.094 -5.484 1 93.06 164 GLN A N 1
ATOM 1307 C CA . GLN A 1 164 ? -17.328 -58.125 -4.457 1 93.06 164 GLN A CA 1
ATOM 1308 C C . GLN A 1 164 ? -16.797 -59.438 -4.988 1 93.06 164 GLN A C 1
ATOM 1310 O O . GLN A 1 164 ? -16.75 -60.438 -4.254 1 93.06 164 GLN A O 1
ATOM 1315 N N . ASP A 1 165 ? -16.5 -59.406 -6.242 1 93.69 165 ASP A N 1
ATOM 1316 C CA . ASP A 1 165 ? -16.062 -60.656 -6.867 1 93.69 165 ASP A CA 1
ATOM 1317 C C . ASP A 1 165 ? -14.805 -60.438 -7.707 1 93.69 165 ASP A C 1
ATOM 1319 O O . ASP A 1 165 ? -14.867 -59.875 -8.805 1 93.69 165 ASP A O 1
ATOM 1323 N N . SER A 1 166 ? -13.734 -61.062 -7.32 1 94.44 166 SER A N 1
ATOM 1324 C CA . SER A 1 166 ? -12.438 -60.844 -7.961 1 94.44 166 SER A CA 1
ATOM 1325 C C . SER A 1 166 ? -12.344 -61.625 -9.273 1 94.44 166 SER A C 1
ATOM 1327 O O . SER A 1 166 ? -11.406 -61.438 -10.055 1 94.44 166 SER A O 1
ATOM 1329 N N . SER A 1 167 ? -13.336 -62.375 -9.578 1 94.38 167 SER A N 1
ATOM 1330 C CA . SER A 1 167 ? -13.266 -63.219 -10.781 1 94.38 167 SER A CA 1
ATOM 1331 C C . SER A 1 167 ? -14.008 -62.562 -11.945 1 94.38 167 SER A C 1
ATOM 1333 O O . SER A 1 167 ? -13.961 -63.062 -13.07 1 94.38 167 SER A O 1
ATOM 1335 N N . GLN A 1 168 ? -14.664 -61.594 -11.656 1 94.94 168 GLN A N 1
ATOM 1336 C CA . GLN A 1 168 ? -15.469 -60.938 -12.695 1 94.94 168 GLN A CA 1
ATOM 1337 C C . GLN A 1 168 ? -14.922 -59.562 -13.031 1 94.94 168 GLN A C 1
ATOM 1339 O O . GLN A 1 168 ? -14.578 -58.781 -12.133 1 94.94 168 GLN A O 1
ATOM 1344 N N . ILE A 1 169 ? -14.844 -59.312 -14.352 1 95.62 169 ILE A N 1
ATOM 1345 C CA . ILE A 1 169 ? -14.375 -58 -14.781 1 95.62 169 ILE A CA 1
ATOM 1346 C C . ILE A 1 169 ? -15.281 -57.469 -15.898 1 95.62 169 ILE A C 1
ATOM 1348 O O . ILE A 1 169 ? -16.031 -58.219 -16.516 1 95.62 169 ILE A O 1
ATOM 1352 N N . CYS A 1 170 ? -15.266 -56.156 -16.062 1 94.75 170 CYS A N 1
ATOM 1353 C CA . CYS A 1 170 ? -16.016 -55.469 -17.094 1 94.75 170 CYS A CA 1
ATOM 1354 C C . CYS A 1 170 ? -15.109 -54.531 -17.906 1 94.75 170 CYS A C 1
ATOM 1356 O O . CYS A 1 170 ? -14.25 -53.875 -17.344 1 94.75 170 CYS A O 1
ATOM 1358 N N . ILE A 1 171 ? -15.164 -54.562 -19.234 1 94.38 171 ILE A N 1
ATOM 1359 C CA . ILE A 1 171 ? -14.461 -53.594 -20.078 1 94.38 171 ILE A CA 1
ATOM 1360 C C . ILE A 1 171 ? -15.477 -52.812 -20.922 1 94.38 171 ILE A C 1
ATOM 1362 O O . ILE A 1 171 ? -16.453 -53.406 -21.422 1 94.38 171 ILE A O 1
ATOM 1366 N N . VAL A 1 172 ? -15.242 -51.562 -21.016 1 93.56 172 VAL A N 1
ATOM 1367 C CA . VAL A 1 172 ? -16.141 -50.719 -21.797 1 93.56 172 VAL A CA 1
ATOM 1368 C C . VAL A 1 172 ? -15.32 -49.812 -22.703 1 93.56 172 VAL A C 1
ATOM 1370 O O . VAL A 1 172 ? -14.188 -49.438 -22.391 1 93.56 172 VAL A O 1
ATOM 1373 N N . GLY A 1 173 ? -15.953 -49.312 -23.844 1 93.06 173 GLY A N 1
ATOM 1374 C CA . GLY A 1 173 ? -15.367 -48.375 -24.781 1 93.06 173 GLY A CA 1
ATOM 1375 C C . GLY A 1 173 ? -16.234 -48.125 -26.016 1 93.06 173 GLY A C 1
ATOM 1376 O O . GLY A 1 173 ? -17.453 -48.344 -25.969 1 93.06 173 GLY A O 1
ATOM 1377 N N . LYS A 1 174 ? -15.578 -47.656 -26.984 1 91 174 LYS A N 1
ATOM 1378 C CA . LYS A 1 174 ? -16.297 -47.438 -28.25 1 91 174 LYS A CA 1
ATOM 1379 C C . LYS A 1 174 ? -16.656 -48.781 -28.891 1 91 174 LYS A C 1
ATOM 1381 O O . LYS A 1 174 ? -15.789 -49.5 -29.406 1 91 174 LYS A O 1
ATOM 1386 N N . GLY A 1 175 ? -17.891 -49.094 -28.781 1 86.19 175 GLY A N 1
ATOM 1387 C CA . GLY A 1 175 ? -18.375 -50.312 -29.359 1 86.19 175 GLY A CA 1
ATOM 1388 C C . GLY A 1 175 ? -18.031 -51.562 -28.547 1 86.19 175 GLY A C 1
ATOM 1389 O O . GLY A 1 175 ? -17.969 -52.656 -29.078 1 86.19 175 GLY A O 1
ATOM 1390 N N . VAL A 1 176 ? -17.688 -51.312 -27.406 1 91 176 VAL A N 1
ATOM 1391 C CA . VAL A 1 176 ? -17.266 -52.469 -26.594 1 91 176 VAL A CA 1
ATOM 1392 C C . VAL A 1 176 ? -17.969 -52.406 -25.234 1 91 176 VAL A C 1
ATOM 1394 O O . VAL A 1 176 ? -17.938 -51.406 -24.547 1 91 176 VAL A O 1
ATOM 1397 N N . PHE A 1 177 ? -18.672 -53.406 -24.891 1 92.44 177 PHE A N 1
ATOM 1398 C CA . PHE A 1 177 ? -19.188 -53.719 -23.562 1 92.44 177 PHE A CA 1
ATOM 1399 C C . PHE A 1 177 ? -19.125 -55.219 -23.297 1 92.44 177 PHE A C 1
ATOM 1401 O O . PHE A 1 177 ? -19.953 -55.969 -23.812 1 92.44 177 PHE A O 1
ATOM 1408 N N . ARG A 1 178 ? -18.172 -55.625 -22.438 1 92.44 178 ARG A N 1
ATOM 1409 C CA . ARG A 1 178 ? -17.953 -57.062 -22.234 1 92.44 178 ARG A CA 1
ATOM 1410 C C . ARG A 1 178 ? -17.75 -57.375 -20.75 1 92.44 178 ARG A C 1
ATOM 1412 O O . ARG A 1 178 ? -17.109 -56.594 -20.031 1 92.44 178 ARG A O 1
ATOM 1419 N N . LEU A 1 179 ? -18.297 -58.531 -20.438 1 93 179 LEU A N 1
ATOM 1420 C CA . LEU A 1 179 ? -18.109 -59.094 -19.109 1 93 179 LEU A CA 1
ATOM 1421 C C . LEU A 1 179 ? -17.344 -60.406 -19.172 1 93 179 LEU A C 1
ATOM 1423 O O . LEU A 1 179 ? -17.578 -61.219 -20.047 1 93 179 LEU A O 1
ATOM 1427 N N . TYR A 1 180 ? -16.359 -60.5 -18.344 1 94.19 180 TYR A N 1
ATOM 1428 C CA . TYR A 1 180 ? -15.539 -61.719 -18.297 1 94.19 180 TYR A CA 1
ATOM 1429 C C . TYR A 1 180 ? -15.539 -62.312 -16.906 1 94.19 180 TYR A C 1
ATOM 1431 O O . TYR A 1 180 ? -15.648 -61.594 -15.906 1 94.19 180 TYR A O 1
ATOM 1439 N N . ARG A 1 181 ? -15.398 -63.562 -16.875 1 94.62 181 ARG A N 1
ATOM 1440 C CA . ARG A 1 181 ? -15.211 -64.312 -15.625 1 94.62 181 ARG A CA 1
ATOM 1441 C C . ARG A 1 181 ? -13.922 -65.125 -15.656 1 94.62 181 ARG A C 1
ATOM 1443 O O . ARG A 1 181 ? -13.633 -65.812 -16.656 1 94.62 181 ARG A O 1
ATOM 1450 N N . PHE A 1 182 ? -13.203 -65 -14.656 1 95.12 182 PHE A N 1
ATOM 1451 C CA . PHE A 1 182 ? -11.953 -65.75 -14.531 1 95.12 182 PHE A CA 1
ATOM 1452 C C . PHE A 1 182 ? -12.211 -67.125 -14 1 95.12 182 PHE A C 1
ATOM 1454 O O . PHE A 1 182 ? -12.672 -67.312 -12.875 1 95.12 182 PHE A O 1
ATOM 1461 N N . THR A 1 183 ? -12.008 -68.062 -14.852 1 90.94 183 THR A N 1
ATOM 1462 C CA . THR A 1 183 ? -12.211 -69.5 -14.508 1 90.94 183 THR A CA 1
ATOM 1463 C C . THR A 1 183 ? -11.07 -70.312 -15.039 1 90.94 183 THR A C 1
ATOM 1465 O O . THR A 1 183 ? -10.742 -70.25 -16.219 1 90.94 183 THR A O 1
ATOM 1468 N N . GLU A 1 184 ? -10.484 -71.188 -14.281 1 89.5 184 GLU A N 1
ATOM 1469 C CA . GLU A 1 184 ? -9.453 -72.188 -14.656 1 89.5 184 GLU A CA 1
ATOM 1470 C C . GLU A 1 184 ? -8.266 -71.5 -15.336 1 89.5 184 GLU A C 1
ATOM 1472 O O . GLU A 1 184 ? -7.836 -71.875 -16.406 1 89.5 184 GLU A O 1
ATOM 1477 N N . GLY A 1 185 ? -7.922 -70.375 -14.914 1 89.5 185 GLY A N 1
ATOM 1478 C CA . GLY A 1 185 ? -6.703 -69.688 -15.344 1 89.5 185 GLY A CA 1
ATOM 1479 C C . GLY A 1 185 ? -6.906 -68.812 -16.562 1 89.5 185 GLY A C 1
ATOM 1480 O O . GLY A 1 185 ? -5.941 -68.25 -17.094 1 89.5 185 GLY A O 1
ATOM 1481 N N . ALA A 1 186 ? -8.172 -68.688 -16.969 1 92.38 186 ALA A N 1
ATOM 1482 C CA . ALA A 1 186 ? -8.43 -67.812 -18.141 1 92.38 186 ALA A CA 1
ATOM 1483 C C . ALA A 1 186 ? -9.719 -67.062 -17.984 1 92.38 186 ALA A C 1
ATOM 1485 O O . ALA A 1 186 ? -10.609 -67.438 -17.219 1 92.38 186 ALA A O 1
ATOM 1486 N N . PHE A 1 187 ? -9.727 -65.938 -18.703 1 93.56 187 PHE A N 1
ATOM 1487 C CA . PHE A 1 187 ? -10.961 -65.188 -18.75 1 93.56 187 PHE A CA 1
ATOM 1488 C C . PHE A 1 187 ? -11.891 -65.688 -19.844 1 93.56 187 PHE A C 1
ATOM 1490 O O . PHE A 1 187 ? -11.461 -65.875 -20.969 1 93.56 187 PHE A O 1
ATOM 1497 N N . LYS A 1 188 ? -13.133 -65.875 -19.469 1 92.31 188 LYS A N 1
ATOM 1498 C CA . LYS A 1 188 ? -14.172 -66.25 -20.422 1 92.31 188 LYS A CA 1
ATOM 1499 C C . LYS A 1 188 ? -15.297 -65.188 -20.469 1 92.31 188 LYS A C 1
ATOM 1501 O O . LYS A 1 188 ? -15.797 -64.812 -19.422 1 92.31 188 LYS A O 1
ATOM 1506 N N . GLN A 1 189 ? -15.539 -64.812 -21.625 1 91 189 GLN A N 1
ATOM 1507 C CA . GLN A 1 189 ? -16.625 -63.875 -21.781 1 91 189 GLN A CA 1
ATOM 1508 C C . GLN A 1 189 ? -17.984 -64.5 -21.516 1 91 189 GLN A C 1
ATOM 1510 O O . GLN A 1 189 ? -18.219 -65.688 -21.891 1 91 189 GLN A O 1
ATOM 1515 N N . PHE A 1 190 ? -18.812 -63.75 -20.875 1 85.75 190 PHE A N 1
ATOM 1516 C CA . PHE A 1 190 ? -20.172 -64.25 -20.672 1 85.75 190 PHE A CA 1
ATOM 1517 C C . PHE A 1 190 ? -21.188 -63.125 -20.906 1 85.75 190 PHE A C 1
ATOM 1519 O O . PHE A 1 190 ? -20.812 -61.938 -21.062 1 85.75 190 PHE A O 1
ATOM 1526 N N . ALA A 1 191 ? -22.438 -63.406 -21.203 1 71.12 191 ALA A N 1
ATOM 1527 C CA . ALA A 1 191 ? -23.531 -62.469 -21.375 1 71.12 191 ALA A CA 1
ATOM 1528 C C . ALA A 1 191 ? -23.344 -61.625 -22.641 1 71.12 191 ALA A C 1
ATOM 1530 O O . ALA A 1 191 ? -23.281 -60.406 -22.578 1 71.12 191 ALA A O 1
ATOM 1531 N N . TYR A 1 192 ? -23.234 -62.312 -23.734 1 64.81 192 TYR A N 1
ATOM 1532 C CA . TYR A 1 192 ? -23.016 -61.688 -25.031 1 64.81 192 TYR A CA 1
ATOM 1533 C C . TYR A 1 192 ? -24.109 -60.688 -25.344 1 64.81 192 TYR A C 1
ATOM 1535 O O . TYR A 1 192 ? -25.281 -60.969 -25.109 1 64.81 192 TYR A O 1
ATOM 1543 N N . GLN A 1 193 ? -23.719 -59.438 -25.406 1 62.44 193 GLN A N 1
ATOM 1544 C CA . GLN A 1 193 ? -24.672 -58.344 -25.547 1 62.44 193 GLN A CA 1
ATOM 1545 C C . GLN A 1 193 ? -24.812 -57.938 -27.016 1 62.44 193 GLN A C 1
ATOM 1547 O O . GLN A 1 193 ? -23.844 -57.562 -27.656 1 62.44 193 GLN A O 1
ATOM 1552 N N . LYS A 1 194 ? -25.922 -58.156 -27.562 1 59.88 194 LYS A N 1
ATOM 1553 C CA . LYS A 1 194 ? -26.234 -57.656 -28.906 1 59.88 194 LYS A CA 1
ATOM 1554 C C . LYS A 1 194 ? -26.172 -56.156 -28.953 1 59.88 194 LYS A C 1
ATOM 1556 O O . LYS A 1 194 ? -25.906 -55.562 -30 1 59.88 194 LYS A O 1
ATOM 1561 N N . TYR A 1 195 ? -26.219 -55.562 -27.797 1 64.38 195 TYR A N 1
ATOM 1562 C CA . TYR A 1 195 ? -26.359 -54.125 -27.688 1 64.38 195 TYR A CA 1
ATOM 1563 C C . TYR A 1 195 ? -25 -53.438 -27.828 1 64.38 195 TYR A C 1
ATOM 1565 O O . TYR A 1 195 ? -24.938 -52.219 -28 1 64.38 195 TYR A O 1
ATOM 1573 N N . GLU A 1 196 ? -24 -54.094 -27.922 1 65.38 196 GLU A N 1
ATOM 1574 C CA . GLU A 1 196 ? -22.625 -53.594 -27.906 1 65.38 196 GLU A CA 1
ATOM 1575 C C . GLU A 1 196 ? -22.344 -52.75 -29.156 1 65.38 196 GLU A C 1
ATOM 1577 O O . GLU A 1 196 ? -21.797 -51.656 -29.047 1 65.38 196 GLU A O 1
ATOM 1582 N N . HIS A 1 197 ? -22.859 -53.281 -30.234 1 64.94 197 HIS A N 1
ATOM 1583 C CA . HIS A 1 197 ? -22.422 -52.688 -31.5 1 64.94 197 HIS A CA 1
ATOM 1584 C C . HIS A 1 197 ? -23.219 -51.406 -31.812 1 64.94 197 HIS A C 1
ATOM 1586 O O . HIS A 1 197 ? -22.781 -50.594 -32.625 1 64.94 197 HIS A O 1
ATOM 1592 N N . GLN A 1 198 ? -24.188 -51.156 -31.031 1 68.81 198 GLN A N 1
ATOM 1593 C CA . GLN A 1 198 ? -25.047 -50.062 -31.422 1 68.81 198 GLN A CA 1
ATOM 1594 C C . GLN A 1 198 ? -24.766 -48.812 -30.562 1 68.81 198 GLN A C 1
ATOM 1596 O O . GLN A 1 198 ? -25.234 -47.719 -30.875 1 68.81 198 GLN A O 1
ATOM 1601 N N . ASN A 1 199 ? -23.922 -49 -29.656 1 80.19 199 ASN A N 1
ATOM 1602 C CA . ASN A 1 199 ? -23.75 -47.875 -28.734 1 80.19 199 ASN A CA 1
ATOM 1603 C C . ASN A 1 199 ? -22.281 -47.562 -28.516 1 80.19 199 ASN A C 1
ATOM 1605 O O . ASN A 1 199 ? -21.406 -48.406 -28.734 1 80.19 199 ASN A O 1
ATOM 1609 N N . VAL A 1 200 ? -22 -46.281 -28.359 1 89.56 200 VAL A N 1
ATOM 1610 C CA . VAL A 1 200 ? -20.672 -45.844 -27.953 1 89.56 200 VAL A CA 1
ATOM 1611 C C . VAL A 1 200 ? -20.641 -45.625 -26.438 1 89.56 200 VAL A C 1
ATOM 1613 O O . VAL A 1 200 ? -21.203 -44.656 -25.938 1 89.56 200 VAL A O 1
ATOM 1616 N N . PHE A 1 201 ? -20.031 -46.562 -25.812 1 93.38 201 PHE A N 1
ATOM 1617 C CA . PHE A 1 201 ? -19.922 -46.5 -24.359 1 93.38 201 PHE A CA 1
ATOM 1618 C C . PHE A 1 201 ? -18.688 -45.719 -23.938 1 93.38 201 PHE A C 1
ATOM 1620 O O . PHE A 1 201 ? -17.625 -45.844 -24.562 1 93.38 201 PHE A O 1
ATOM 1627 N N . LEU A 1 202 ? -18.844 -44.938 -22.906 1 94.31 202 LEU A N 1
ATOM 1628 C CA . LEU A 1 202 ? -17.766 -44.031 -22.547 1 94.31 202 LEU A CA 1
ATOM 1629 C C . LEU A 1 202 ? -17.188 -44.375 -21.188 1 94.31 202 LEU A C 1
ATOM 1631 O O . LEU A 1 202 ? -15.992 -44.188 -20.938 1 94.31 202 LEU A O 1
ATOM 1635 N N . CYS A 1 203 ? -18.047 -44.844 -20.312 1 95.56 203 CYS A N 1
ATOM 1636 C CA . CYS A 1 203 ? -17.625 -45.125 -18.938 1 95.56 203 CYS A CA 1
ATOM 1637 C C . CYS A 1 203 ? -18.578 -46.125 -18.281 1 95.56 203 CYS A C 1
ATOM 1639 O O . CYS A 1 203 ? -19.641 -46.438 -18.828 1 95.56 203 CYS A O 1
ATOM 1641 N N . HIS A 1 204 ? -18.156 -46.656 -17.141 1 95.88 204 HIS A N 1
ATOM 1642 C CA . HIS A 1 204 ? -19.078 -47.5 -16.375 1 95.88 204 HIS A CA 1
ATOM 1643 C C . HIS A 1 204 ? -18.75 -47.438 -14.891 1 95.88 204 HIS A C 1
ATOM 1645 O O . HIS A 1 204 ? -17.641 -47.031 -14.508 1 95.88 204 HIS A O 1
ATOM 1651 N N . SER A 1 205 ? -19.672 -47.781 -14.086 1 96.25 205 SER A N 1
ATOM 1652 C CA . SER A 1 205 ? -19.531 -47.906 -12.641 1 96.25 205 SER A CA 1
ATOM 1653 C C . SER A 1 205 ? -20.469 -49 -12.094 1 96.25 205 SER A C 1
ATOM 1655 O O . SER A 1 205 ? -21.609 -49.125 -12.539 1 96.25 205 SER A O 1
ATOM 1657 N N . TRP A 1 206 ? -19.984 -49.781 -11.227 1 95.31 206 TRP A N 1
ATOM 1658 C CA . TRP A 1 206 ? -20.781 -50.844 -10.633 1 95.31 206 TRP A CA 1
ATOM 1659 C C . TRP A 1 206 ? -21.75 -50.281 -9.602 1 95.31 206 TRP A C 1
ATOM 1661 O O . TRP A 1 206 ? -21.406 -49.375 -8.836 1 95.31 206 TRP A O 1
ATOM 1671 N N . ILE A 1 207 ? -22.875 -50.844 -9.703 1 91.75 207 ILE A N 1
ATOM 1672 C CA . ILE A 1 207 ? -23.922 -50.531 -8.734 1 91.75 207 ILE A CA 1
ATOM 1673 C C . ILE A 1 207 ? -24.094 -51.719 -7.773 1 91.75 207 ILE A C 1
ATOM 1675 O O . ILE A 1 207 ? -23.406 -52.719 -7.887 1 91.75 207 ILE A O 1
ATOM 1679 N N . HIS A 1 208 ? -25.016 -51.594 -6.863 1 80.12 208 HIS A N 1
ATOM 1680 C CA . HIS A 1 208 ? -25.328 -52.719 -5.957 1 80.12 208 HIS A CA 1
ATOM 1681 C C . HIS A 1 208 ? -25.938 -53.875 -6.707 1 80.12 208 HIS A C 1
ATOM 1683 O O . HIS A 1 208 ? -26.469 -53.719 -7.805 1 80.12 208 HIS A O 1
ATOM 1689 N N . ASN A 1 209 ? -25.875 -55.156 -6.207 1 74.88 209 ASN A N 1
ATOM 1690 C CA . ASN A 1 209 ? -26.516 -56.375 -6.668 1 74.88 209 ASN A CA 1
ATOM 1691 C C . ASN A 1 209 ? -26.062 -56.75 -8.062 1 74.88 209 ASN A C 1
ATOM 1693 O O . ASN A 1 209 ? -26.875 -57.125 -8.922 1 74.88 209 ASN A O 1
ATOM 1697 N N . ASP A 1 210 ? -24.859 -56.562 -8.438 1 83.38 210 ASP A N 1
ATOM 1698 C CA . ASP A 1 210 ? -24.219 -57.031 -9.664 1 83.38 210 ASP A CA 1
ATOM 1699 C C . ASP A 1 210 ? -24.688 -56.188 -10.867 1 83.38 210 ASP A C 1
ATOM 1701 O O . ASP A 1 210 ? -24.641 -56.656 -12 1 83.38 210 ASP A O 1
ATOM 1705 N N . LYS A 1 211 ? -25.219 -55.094 -10.648 1 91 211 LYS A N 1
ATOM 1706 C CA . LYS A 1 211 ? -25.625 -54.188 -11.719 1 91 211 LYS A CA 1
ATOM 1707 C C . LYS A 1 211 ? -24.5 -53.25 -12.117 1 91 211 LYS A C 1
ATOM 1709 O O . LYS A 1 211 ? -23.625 -52.938 -11.297 1 91 211 LYS A O 1
ATOM 1714 N N . ILE A 1 212 ? -24.5 -52.875 -13.359 1 94.12 212 ILE A N 1
ATOM 1715 C CA . ILE A 1 212 ? -23.5 -51.938 -13.883 1 94.12 212 ILE A CA 1
ATOM 1716 C C . ILE A 1 212 ? -24.203 -50.781 -14.609 1 94.12 212 ILE A C 1
ATOM 1718 O O . ILE A 1 212 ? -25.125 -51 -15.398 1 94.12 212 ILE A O 1
ATOM 1722 N N . ALA A 1 213 ? -23.859 -49.625 -14.188 1 95.12 213 ALA A N 1
ATOM 1723 C CA . ALA A 1 213 ? -24.297 -48.438 -14.922 1 95.12 213 ALA A CA 1
ATOM 1724 C C . ALA A 1 213 ? -23.281 -48.031 -15.984 1 95.12 213 ALA A C 1
ATOM 1726 O O . ALA A 1 213 ? -22.094 -47.906 -15.688 1 95.12 213 ALA A O 1
ATOM 1727 N N . VAL A 1 214 ? -23.641 -47.812 -17.203 1 94.94 214 VAL A N 1
ATOM 1728 C CA . VAL A 1 214 ? -22.75 -47.5 -18.312 1 94.94 214 VAL A CA 1
ATOM 1729 C C . VAL A 1 214 ? -23.188 -46.188 -18.984 1 94.94 214 VAL A C 1
ATOM 1731 O O . VAL A 1 214 ? -24.359 -46.031 -19.344 1 94.94 214 VAL A O 1
ATOM 1734 N N . GLY A 1 215 ? -22.25 -45.281 -19.078 1 95.25 215 GLY A N 1
ATOM 1735 C CA . GLY A 1 215 ? -22.531 -44.031 -19.75 1 95.25 215 GLY A CA 1
ATOM 1736 C C . GLY A 1 215 ? -22.297 -44.094 -21.25 1 95.25 215 GLY A C 1
ATOM 1737 O O . GLY A 1 215 ? -21.344 -44.75 -21.719 1 95.25 215 GLY A O 1
ATOM 1738 N N . THR A 1 216 ? -23.156 -43.375 -21.969 1 94.06 216 THR A N 1
ATOM 1739 C CA . THR A 1 216 ? -23.078 -43.438 -23.438 1 94.06 216 THR A CA 1
ATOM 1740 C C . THR A 1 216 ? -22.844 -42.062 -24.031 1 94.06 216 THR A C 1
ATOM 1742 O O . THR A 1 216 ? -23.016 -41.062 -23.344 1 94.06 216 THR A O 1
ATOM 1745 N N . GLN A 1 217 ? -22.469 -42.062 -25.266 1 93 217 GLN A N 1
ATOM 1746 C CA . GLN A 1 217 ? -22.219 -40.812 -26.016 1 93 217 GLN A CA 1
ATOM 1747 C C . GLN A 1 217 ? -23.516 -40.062 -26.266 1 93 217 GLN A C 1
ATOM 1749 O O . GLN A 1 217 ? -23.5 -38.812 -26.328 1 93 217 GLN A O 1
ATOM 1754 N N . ASP A 1 218 ? -24.594 -40.719 -26.328 1 90.38 218 ASP A N 1
ATOM 1755 C CA . ASP A 1 218 ? -25.859 -40.094 -26.688 1 90.38 218 ASP A CA 1
ATOM 1756 C C . ASP A 1 218 ? -26.609 -39.625 -25.438 1 90.38 218 ASP A C 1
ATOM 1758 O O . ASP A 1 218 ? -27.797 -39.312 -25.5 1 90.38 218 ASP A O 1
ATOM 1762 N N . GLY A 1 219 ? -26.031 -39.75 -24.25 1 91.94 219 GLY A N 1
ATOM 1763 C CA . GLY A 1 219 ? -26.547 -39.062 -23.062 1 91.94 219 GLY A CA 1
ATOM 1764 C C . GLY A 1 219 ? -27.391 -40 -22.188 1 91.94 219 GLY A C 1
ATOM 1765 O O . GLY A 1 219 ? -28.25 -39.531 -21.438 1 91.94 219 GLY A O 1
ATOM 1766 N N . ARG A 1 220 ? -27.156 -41.219 -22.297 1 93.19 220 ARG A N 1
ATOM 1767 C CA . ARG A 1 220 ? -27.906 -42.188 -21.484 1 93.19 220 ARG A CA 1
ATOM 1768 C C . ARG A 1 220 ? -26.984 -42.875 -20.484 1 93.19 220 ARG A C 1
ATOM 1770 O O . ARG A 1 220 ? -25.797 -43.062 -20.75 1 93.19 220 ARG A O 1
ATOM 1777 N N . VAL A 1 221 ? -27.578 -43.188 -19.375 1 94.81 221 VAL A N 1
ATOM 1778 C CA . VAL A 1 221 ? -27 -44.188 -18.469 1 94.81 221 VAL A CA 1
ATOM 1779 C C . VAL A 1 221 ? -27.781 -45.5 -18.562 1 94.81 221 VAL A C 1
ATOM 1781 O O . VAL A 1 221 ? -28.953 -45.562 -18.203 1 94.81 221 VAL A O 1
ATOM 1784 N N . VAL A 1 222 ? -27.078 -46.469 -19.047 1 92.5 222 VAL A N 1
ATOM 1785 C CA . VAL A 1 222 ? -27.734 -47.75 -19.234 1 92.5 222 VAL A CA 1
ATOM 1786 C C . VAL A 1 222 ? -27.359 -48.688 -18.094 1 92.5 222 VAL A C 1
ATOM 1788 O O . VAL A 1 222 ? -26.188 -48.781 -17.703 1 92.5 222 VAL A O 1
ATOM 1791 N N . ILE A 1 223 ? -28.359 -49.344 -17.594 1 92.62 223 ILE A N 1
ATOM 1792 C CA . ILE A 1 223 ? -28.141 -50.25 -16.453 1 92.62 223 ILE A CA 1
ATOM 1793 C C . ILE A 1 223 ? -28.234 -51.688 -16.906 1 92.62 223 ILE A C 1
ATOM 1795 O O . ILE A 1 223 ? -29.234 -52.094 -17.484 1 92.62 223 ILE A O 1
ATOM 1799 N N . PHE A 1 224 ? -27.234 -52.406 -16.594 1 90.88 224 PHE A N 1
ATOM 1800 C CA . PHE A 1 224 ? -27.188 -53.812 -16.938 1 90.88 224 PHE A CA 1
ATOM 1801 C C . PHE A 1 224 ? -27.078 -54.688 -15.68 1 90.88 224 PHE A C 1
ATOM 1803 O O . PHE A 1 224 ? -26.531 -54.25 -14.664 1 90.88 224 PHE A O 1
ATOM 1810 N N . GLU A 1 225 ? -27.609 -55.844 -15.734 1 89.5 225 GLU A N 1
ATOM 1811 C CA . GLU A 1 225 ? -27.422 -56.875 -14.727 1 89.5 225 GLU A CA 1
ATOM 1812 C C . GLU A 1 225 ? -27.031 -58.188 -15.375 1 89.5 225 GLU A C 1
ATOM 1814 O O . GLU A 1 225 ? -27.812 -58.781 -16.141 1 89.5 225 GLU A O 1
ATOM 1819 N N . ALA A 1 226 ? -25.906 -58.656 -15.086 1 81.25 226 ALA A N 1
ATOM 1820 C CA . ALA A 1 226 ? -25.391 -59.875 -15.68 1 81.25 226 ALA A CA 1
ATOM 1821 C C . ALA A 1 226 ? -25.5 -59.844 -17.203 1 81.25 226 ALA A C 1
ATOM 1823 O O . ALA A 1 226 ? -25.953 -60.812 -17.828 1 81.25 226 ALA A O 1
ATOM 1824 N N . GLY A 1 227 ? -25.25 -58.656 -17.781 1 80.69 227 GLY A N 1
ATOM 1825 C CA . GLY A 1 227 ? -25.219 -58.5 -19.219 1 80.69 227 GLY A CA 1
ATOM 1826 C C . GLY A 1 227 ? -26.594 -58.188 -19.797 1 80.69 227 GLY A C 1
ATOM 1827 O O . GLY A 1 227 ? -26.719 -57.906 -21 1 80.69 227 GLY A O 1
ATOM 1828 N N . GLU A 1 228 ? -27.594 -58.281 -19 1 85.38 228 GLU A N 1
ATOM 1829 C CA . GLU A 1 228 ? -28.953 -58 -19.484 1 85.38 228 GLU A CA 1
ATOM 1830 C C . GLU A 1 228 ? -29.359 -56.562 -19.188 1 85.38 228 GLU A C 1
ATOM 1832 O O . GLU A 1 228 ? -29.078 -56.031 -18.109 1 85.38 228 GLU A O 1
ATOM 1837 N N . LEU A 1 229 ? -29.984 -56.031 -20.188 1 88.12 229 LEU A N 1
ATOM 1838 C CA . LEU A 1 229 ? -30.469 -54.656 -20.031 1 88.12 229 LEU A CA 1
ATOM 1839 C C . LEU A 1 229 ? -31.609 -54.594 -19.016 1 88.12 229 LEU A C 1
ATOM 1841 O O . LEU A 1 229 ? -32.594 -55.312 -19.156 1 88.12 229 LEU A O 1
ATOM 1845 N N . LYS A 1 230 ? -31.484 -53.812 -18.062 1 88.06 230 LYS A N 1
ATOM 1846 C CA . LYS A 1 230 ? -32.5 -53.688 -17.016 1 88.06 230 LYS A CA 1
ATOM 1847 C C . LYS A 1 230 ? -33.219 -52.344 -17.109 1 88.06 230 LYS A C 1
ATOM 1849 O O . LYS A 1 230 ? -34.375 -52.25 -16.719 1 88.06 230 LYS A O 1
ATOM 1854 N N . GLY A 1 231 ? -32.438 -51.344 -17.531 1 88.25 231 GLY A N 1
ATOM 1855 C CA . GLY A 1 231 ? -33.031 -50.031 -17.609 1 88.25 231 GLY A CA 1
ATOM 1856 C C . GLY A 1 231 ? -32.094 -48.969 -18.172 1 88.25 231 GLY A C 1
ATOM 1857 O O . GLY A 1 231 ? -30.922 -49.25 -18.453 1 88.25 231 GLY A O 1
ATOM 1858 N N . GLU A 1 232 ? -32.688 -47.781 -18.422 1 90.56 232 GLU A N 1
ATOM 1859 C CA . GLU A 1 232 ? -31.906 -46.656 -18.922 1 90.56 232 GLU A CA 1
ATOM 1860 C C . GLU A 1 232 ? -32.375 -45.344 -18.328 1 90.56 232 GLU A C 1
ATOM 1862 O O . GLU A 1 232 ? -33.562 -45.188 -18.016 1 90.56 232 GLU A O 1
ATOM 1867 N N . ILE A 1 233 ? -31.406 -44.531 -18.078 1 91.44 233 ILE A N 1
ATOM 1868 C CA . ILE A 1 233 ? -31.688 -43.188 -17.641 1 91.44 233 ILE A CA 1
ATOM 1869 C C . ILE A 1 233 ? -31.297 -42.188 -18.75 1 91.44 233 ILE A C 1
ATOM 1871 O O . ILE A 1 233 ? -30.141 -42.188 -19.188 1 91.44 233 ILE A O 1
ATOM 1875 N N . PHE A 1 234 ? -32.25 -41.344 -19.188 1 91.06 234 PHE A N 1
ATOM 1876 C CA . PHE A 1 234 ? -31.922 -40.25 -20.094 1 91.06 234 PHE A CA 1
ATOM 1877 C C . PHE A 1 234 ? -31.531 -39 -19.297 1 91.06 234 PHE A C 1
ATOM 1879 O O . PHE A 1 234 ? -32.375 -38.344 -18.719 1 91.06 234 PHE A O 1
ATOM 1886 N N . VAL A 1 235 ? -30.219 -38.781 -19.328 1 92.12 235 VAL A N 1
ATOM 1887 C CA . VAL A 1 235 ? -29.672 -37.688 -18.5 1 92.12 235 VAL A CA 1
ATOM 1888 C C . VAL A 1 235 ? -30.062 -36.344 -19.094 1 92.12 235 VAL A C 1
ATOM 1890 O O . VAL A 1 235 ? -29.891 -36.094 -20.297 1 92.12 235 VAL A O 1
ATOM 1893 N N . ASN A 1 236 ? -30.766 -35.438 -18.375 1 82.75 236 ASN A N 1
ATOM 1894 C CA . ASN A 1 236 ? -31.172 -34.094 -18.812 1 82.75 236 ASN A CA 1
ATOM 1895 C C . ASN A 1 236 ? -30.891 -33.031 -17.75 1 82.75 236 ASN A C 1
ATOM 1897 O O . ASN A 1 236 ? -30.625 -33.375 -16.594 1 82.75 236 ASN A O 1
ATOM 1901 N N . ASP A 1 237 ? -30.703 -31.828 -18.266 1 72.19 237 ASP A N 1
ATOM 1902 C CA . ASP A 1 237 ? -30.422 -30.703 -17.391 1 72.19 237 ASP A CA 1
ATOM 1903 C C . ASP A 1 237 ? -31.672 -30.25 -16.625 1 72.19 237 ASP A C 1
ATOM 1905 O O . ASP A 1 237 ? -31.656 -29.219 -15.961 1 72.19 237 ASP A O 1
ATOM 1909 N N . THR A 1 238 ? -32.844 -30.812 -16.875 1 63.06 238 THR A N 1
ATOM 1910 C CA . THR A 1 238 ? -34.062 -30.234 -16.328 1 63.06 238 THR A CA 1
ATOM 1911 C C . THR A 1 238 ? -34.219 -30.609 -14.852 1 63.06 238 THR A C 1
ATOM 1913 O O . THR A 1 238 ? -33.906 -31.719 -14.445 1 63.06 238 THR A O 1
ATOM 1916 N N . ASP A 1 239 ? -34.344 -29.75 -13.914 1 54.09 239 ASP A N 1
ATOM 1917 C CA . ASP A 1 239 ? -34.625 -29.875 -12.484 1 54.09 239 ASP A CA 1
ATOM 1918 C C . ASP A 1 239 ? -35.562 -31.047 -12.211 1 54.09 239 ASP A C 1
ATOM 1920 O O . ASP A 1 239 ? -35.531 -31.625 -11.125 1 54.09 239 ASP A O 1
ATOM 1924 N N . GLY A 1 240 ? -36.594 -31.453 -13.172 1 42.38 240 GLY A N 1
ATOM 1925 C CA . GLY A 1 240 ? -37.75 -32.219 -12.75 1 42.38 240 GLY A CA 1
ATOM 1926 C C . GLY A 1 240 ? -37.906 -33.531 -13.492 1 42.38 240 GLY A C 1
ATOM 1927 O O . GLY A 1 240 ? -39.031 -34.062 -13.594 1 42.38 240 GLY A O 1
ATOM 1928 N N . SER A 1 241 ? -37.094 -34.125 -14.312 1 39.75 241 SER A N 1
ATOM 1929 C CA . SER A 1 241 ? -37.656 -35.219 -15.078 1 39.75 241 SER A CA 1
ATOM 1930 C C . SER A 1 241 ? -37.625 -36.5 -14.273 1 39.75 241 SER A C 1
ATOM 1932 O O . SER A 1 241 ? -36.562 -36.969 -13.82 1 39.75 241 SER A O 1
ATOM 1934 N N . ASP A 1 242 ? -38.688 -36.969 -13.594 1 38.75 242 ASP A N 1
ATOM 1935 C CA . ASP A 1 242 ? -38.938 -38.219 -12.93 1 38.75 242 ASP A CA 1
ATOM 1936 C C . ASP A 1 242 ? -38.688 -39.406 -13.883 1 38.75 242 ASP A C 1
ATOM 1938 O O . ASP A 1 242 ? -38.969 -39.312 -15.086 1 38.75 242 ASP A O 1
ATOM 1942 N N . ILE A 1 243 ? -37.844 -40.281 -13.578 1 42.38 243 ILE A N 1
ATOM 1943 C CA . ILE A 1 243 ? -37.562 -41.531 -14.242 1 42.38 243 ILE A CA 1
ATOM 1944 C C . ILE A 1 243 ? -38.875 -42.312 -14.391 1 42.38 243 ILE A C 1
ATOM 1946 O O . ILE A 1 243 ? -39.594 -42.562 -13.414 1 42.38 243 ILE A O 1
ATOM 1950 N N . GLN A 1 244 ? -39.594 -42.344 -15.453 1 35.38 244 GLN A N 1
ATOM 1951 C CA . GLN A 1 244 ? -40.656 -43.312 -15.672 1 35.38 244 GLN A CA 1
ATOM 1952 C C . GLN A 1 244 ? -40.125 -44.75 -15.719 1 35.38 244 GLN A C 1
ATOM 1954 O O . GLN A 1 244 ? -39.219 -45.031 -16.484 1 35.38 244 GLN A O 1
ATOM 1959 N N . SER A 1 245 ? -40.094 -45.438 -14.641 1 34.38 245 SER A N 1
ATOM 1960 C CA . SER A 1 245 ? -39.875 -46.906 -14.578 1 34.38 245 SER A CA 1
ATOM 1961 C C . SER A 1 245 ? -40.688 -47.625 -15.648 1 34.38 245 SER A C 1
ATOM 1963 O O . SER A 1 245 ? -41.906 -47.594 -15.617 1 34.38 245 SER A O 1
ATOM 1965 N N . GLU A 1 246 ? -40.469 -47.594 -16.875 1 32.16 246 GLU A N 1
ATOM 1966 C CA . GLU A 1 246 ? -41.219 -48.562 -17.672 1 32.16 246 GLU A CA 1
ATOM 1967 C C . GLU A 1 246 ? -40.938 -49.969 -17.219 1 32.16 246 GLU A C 1
ATOM 1969 O O . GLU A 1 246 ? -39.781 -50.406 -17.188 1 32.16 246 GLU A O 1
ATOM 1974 N N . THR A 1 247 ? -41.688 -50.531 -16.328 1 31.58 247 THR A N 1
ATOM 1975 C CA . THR A 1 247 ? -41.812 -51.969 -16.172 1 31.58 247 THR A CA 1
ATOM 1976 C C . THR A 1 247 ? -41.812 -52.656 -17.547 1 31.58 247 THR A C 1
ATOM 1978 O O . THR A 1 247 ? -42.344 -52.125 -18.516 1 31.58 247 THR A O 1
ATOM 1981 N N . SER A 1 248 ? -41.062 -53.75 -17.766 1 31.14 248 SER A N 1
ATOM 1982 C CA . SER A 1 248 ? -41.125 -54.719 -18.828 1 31.14 248 SER A CA 1
ATOM 1983 C C . SER A 1 248 ? -42.562 -55.125 -19.125 1 31.14 248 SER A C 1
ATOM 1985 O O . SER A 1 248 ? -42.812 -56.125 -19.797 1 31.14 248 SER A O 1
ATOM 1987 N N . SER A 1 249 ? -43.75 -54.875 -18.625 1 30.19 249 SER A N 1
ATOM 1988 C CA . SER A 1 249 ? -44.719 -55.688 -19.406 1 30.19 249 SER A CA 1
ATOM 1989 C C . SER A 1 249 ? -44.531 -55.438 -20.906 1 30.19 249 SER A C 1
ATOM 1991 O O . SER A 1 249 ? -43.812 -54.5 -21.297 1 30.19 249 SER A O 1
ATOM 1993 N N . SER A 1 250 ? -45.656 -55.688 -21.859 1 29.86 250 SER A N 1
ATOM 1994 C CA . SER A 1 250 ? -45.719 -55.875 -23.312 1 29.86 250 SER A CA 1
ATOM 1995 C C . SER A 1 250 ? -45.031 -54.719 -24.031 1 29.86 250 SER A C 1
ATOM 1997 O O . SER A 1 250 ? -44.156 -54.906 -24.875 1 29.86 250 SER A O 1
ATOM 1999 N N . HIS A 1 251 ? -45.969 -53.656 -24.531 1 28.31 251 HIS A N 1
ATOM 2000 C CA . HIS A 1 251 ? -45.875 -52.844 -25.734 1 28.31 251 HIS A CA 1
ATOM 2001 C C . HIS A 1 251 ? -44.844 -51.719 -25.578 1 28.31 251 HIS A C 1
ATOM 2003 O O . HIS A 1 251 ? -44.938 -50.938 -24.625 1 28.31 251 HIS A O 1
ATOM 2009 N N . VAL A 1 252 ? -43.594 -52 -26.016 1 31.08 252 VAL A N 1
ATOM 2010 C CA . VAL A 1 252 ? -42.594 -51.031 -26.422 1 31.08 252 VAL A CA 1
ATOM 2011 C C . VAL A 1 252 ? -43.25 -49.844 -27.109 1 31.08 252 VAL A C 1
ATOM 2013 O O . VAL A 1 252 ? -43.531 -49.906 -28.312 1 31.08 252 VAL A O 1
ATOM 2016 N N . SER A 1 253 ? -44.562 -49.406 -26.734 1 28.36 253 SER A N 1
ATOM 2017 C CA . SER A 1 253 ? -44.938 -48.281 -27.578 1 28.36 253 SER A CA 1
ATOM 2018 C C . SER A 1 253 ? -43.875 -47.188 -27.516 1 28.36 253 SER A C 1
ATOM 2020 O O . SER A 1 253 ? -43.531 -46.719 -26.438 1 28.36 253 SER A O 1
ATOM 2022 N N . LEU A 1 254 ? -43.062 -47.156 -28.609 1 25.61 254 LEU A N 1
ATOM 2023 C CA . LEU A 1 254 ? -42.219 -46.062 -29.109 1 25.61 254 LEU A CA 1
ATOM 2024 C C . LEU A 1 254 ? -42.969 -44.719 -29.062 1 25.61 254 LEU A C 1
ATOM 2026 O O . LEU A 1 254 ? -43.781 -44.469 -29.938 1 25.61 254 LEU A O 1
ATOM 2030 N N . ARG A 1 255 ? -43.812 -44.375 -28.078 1 28.53 255 ARG A N 1
ATOM 2031 C CA . ARG A 1 255 ? -44.219 -43 -28.266 1 28.53 255 ARG A CA 1
ATOM 2032 C C . ARG A 1 255 ? -43.062 -42.156 -28.766 1 28.53 255 ARG A C 1
ATOM 2034 O O . ARG A 1 255 ? -42.031 -42 -28.078 1 28.53 255 ARG A O 1
ATOM 2041 N N . SER A 1 256 ? -42.969 -42.188 -30.25 1 27.11 256 SER A N 1
ATOM 2042 C CA . SER A 1 256 ? -42.188 -41.375 -31.188 1 27.11 256 SER A CA 1
ATOM 2043 C C . SER A 1 256 ? -42.219 -39.906 -30.828 1 27.11 256 SER A C 1
ATOM 2045 O O . SER A 1 256 ? -41.219 -39.219 -30.953 1 27.11 256 SER A O 1
ATOM 2047 N N . ASN A 1 257 ? -43.5 -39.281 -30.953 1 28.05 257 ASN A N 1
ATOM 2048 C CA . ASN A 1 257 ? -43.719 -37.938 -31.516 1 28.05 257 ASN A CA 1
ATOM 2049 C C . ASN A 1 257 ? -43.312 -36.844 -30.547 1 28.05 257 ASN A C 1
ATOM 2051 O O . ASN A 1 257 ? -43.719 -35.688 -30.703 1 28.05 257 ASN A O 1
ATOM 2055 N N . THR A 1 258 ? -43.594 -37.094 -29.266 1 30.14 258 THR A N 1
ATOM 2056 C CA . THR A 1 258 ? -43.656 -35.75 -28.672 1 30.14 258 THR A CA 1
ATOM 2057 C C . THR A 1 258 ? -42.469 -34.906 -29.141 1 30.14 258 THR A C 1
ATOM 2059 O O . THR A 1 258 ? -41.438 -35.438 -29.531 1 30.14 258 THR A O 1
ATOM 2062 N N . SER A 1 259 ? -42.719 -33.469 -29.188 1 31.41 259 SER A N 1
ATOM 2063 C CA . SER A 1 259 ? -41.938 -32.312 -29.656 1 31.41 259 SER A CA 1
ATOM 2064 C C . SER A 1 259 ? -40.438 -32.469 -29.281 1 31.41 259 SER A C 1
ATOM 2066 O O . SER A 1 259 ? -40.125 -32.969 -28.203 1 31.41 259 SER A O 1
ATOM 2068 N N . LYS A 1 260 ? -39.625 -32.562 -30.25 1 34.47 260 LYS A N 1
ATOM 2069 C CA . LYS A 1 260 ? -38.219 -32.219 -30.484 1 34.47 260 LYS A CA 1
ATOM 2070 C C . LYS A 1 260 ? -37.781 -31.062 -29.609 1 34.47 260 LYS A C 1
ATOM 2072 O O . LYS A 1 260 ? -37.719 -29.922 -30.062 1 34.47 260 LYS A O 1
ATOM 2077 N N . THR A 1 261 ? -38.562 -30.688 -28.594 1 35.06 261 THR A N 1
ATOM 2078 C CA . THR A 1 261 ? -37.594 -29.734 -28.047 1 35.06 261 THR A CA 1
ATOM 2079 C C . THR A 1 261 ? -36.188 -30.312 -28.141 1 35.06 261 THR A C 1
ATOM 2081 O O . THR A 1 261 ? -35.938 -31.453 -27.766 1 35.06 261 THR A O 1
ATOM 2084 N N . SER A 1 262 ? -35.406 -30.031 -29.156 1 39.28 262 SER A N 1
ATOM 2085 C CA . SER A 1 262 ? -34 -30.188 -29.406 1 39.28 262 SER A CA 1
ATOM 2086 C C . SER A 1 262 ? -33.219 -30.438 -28.109 1 39.28 262 SER A C 1
ATOM 2088 O O . SER A 1 262 ? -32.75 -29.5 -27.469 1 39.28 262 SER A O 1
ATOM 2090 N N . SER A 1 263 ? -33.688 -31.062 -27.156 1 47.69 263 SER A N 1
ATOM 2091 C CA . SER A 1 263 ? -32.875 -31.266 -25.969 1 47.69 263 SER A CA 1
ATOM 2092 C C . SER A 1 263 ? -31.516 -31.828 -26.312 1 47.69 263 SER A C 1
ATOM 2094 O O . SER A 1 263 ? -31.406 -32.875 -26.953 1 47.69 263 SER A O 1
ATOM 2096 N N . THR A 1 264 ? -30.578 -31.094 -26.672 1 60.19 264 THR A N 1
ATOM 2097 C CA . THR A 1 264 ? -29.172 -31.312 -26.984 1 60.19 264 THR A CA 1
ATOM 2098 C C . THR A 1 264 ? -28.594 -32.438 -26.125 1 60.19 264 THR A C 1
ATOM 2100 O O . THR A 1 264 ? -28.516 -32.312 -24.906 1 60.19 264 THR A O 1
ATOM 2103 N N . THR A 1 265 ? -28.672 -33.688 -26.469 1 79.38 265 THR A N 1
ATOM 2104 C CA . THR A 1 265 ? -28.031 -34.844 -25.859 1 79.38 265 THR A CA 1
ATOM 2105 C C . THR A 1 265 ? -26.531 -34.594 -25.641 1 79.38 265 THR A C 1
ATOM 2107 O O . THR A 1 265 ? -25.859 -34.062 -26.516 1 79.38 265 THR A O 1
ATOM 2110 N N . GLN A 1 266 ? -26.188 -34.781 -24.391 1 90.12 266 GLN A N 1
ATOM 2111 C CA . GLN A 1 266 ? -24.797 -34.594 -24.016 1 90.12 266 GLN A CA 1
ATOM 2112 C C . GLN A 1 266 ? -24.188 -35.906 -23.531 1 90.12 266 GLN A C 1
ATOM 2114 O O . GLN A 1 266 ? -24.859 -36.719 -22.875 1 90.12 266 GLN A O 1
ATOM 2119 N N . PRO A 1 267 ? -23.047 -36.125 -23.859 1 93 267 PRO A N 1
ATOM 2120 C CA . PRO A 1 267 ? -22.422 -37.375 -23.484 1 93 267 PRO A CA 1
ATOM 2121 C C . PRO A 1 267 ? -22.25 -37.562 -21.984 1 93 267 PRO A C 1
ATOM 2123 O O . PRO A 1 267 ? -22.078 -36.562 -21.266 1 93 267 PRO A O 1
ATOM 2126 N N . VAL A 1 268 ? -22.344 -38.75 -21.516 1 95.5 268 VAL A N 1
ATOM 2127 C CA . VAL A 1 268 ? -22.016 -39.125 -20.141 1 95.5 268 VAL A CA 1
ATOM 2128 C C . VAL A 1 268 ? -20.625 -39.75 -20.078 1 95.5 268 VAL A C 1
ATOM 2130 O O . VAL A 1 268 ? -20.453 -40.938 -20.234 1 95.5 268 VAL A O 1
ATOM 2133 N N . SER A 1 269 ? -19.719 -38.906 -19.781 1 94.38 269 SER A N 1
ATOM 2134 C CA . SER A 1 269 ? -18.328 -39.312 -19.891 1 94.38 269 SER A CA 1
ATOM 2135 C C . SER A 1 269 ? -17.812 -39.875 -18.562 1 94.38 269 SER A C 1
ATOM 2137 O O . SER A 1 269 ? -16.828 -40.625 -18.547 1 94.38 269 SER A O 1
ATOM 2139 N N . CYS A 1 270 ? -18.453 -39.531 -17.469 1 96 270 CYS A N 1
ATOM 2140 C CA . CYS A 1 270 ? -18.047 -40.031 -16.156 1 96 270 CYS A CA 1
ATOM 2141 C C . CYS A 1 270 ? -19.266 -40.438 -15.336 1 96 270 CYS A C 1
ATOM 2143 O O . CYS A 1 270 ? -20.312 -39.781 -15.414 1 96 270 CYS A O 1
ATOM 2145 N N . ILE A 1 271 ? -19.078 -41.469 -14.547 1 96.62 271 ILE A N 1
ATOM 2146 C CA . ILE A 1 271 ? -20.109 -41.906 -13.633 1 96.62 271 ILE A CA 1
ATOM 2147 C C . ILE A 1 271 ? -19.484 -42.375 -12.32 1 96.62 271 ILE A C 1
ATOM 2149 O O . ILE A 1 271 ? -18.453 -43.031 -12.32 1 96.62 271 ILE A O 1
ATOM 2153 N N . VAL A 1 272 ? -20.062 -41.938 -11.273 1 95.94 272 VAL A N 1
ATOM 2154 C CA . VAL A 1 272 ? -19.656 -42.406 -9.953 1 95.94 272 VAL A CA 1
ATOM 2155 C C . VAL A 1 272 ? -20.891 -42.875 -9.18 1 95.94 272 VAL A C 1
ATOM 2157 O O . VAL A 1 272 ? -21.906 -42.188 -9.133 1 95.94 272 VAL A O 1
ATOM 2160 N N . THR A 1 273 ? -20.75 -44.031 -8.656 1 94.56 273 THR A N 1
ATOM 2161 C CA . THR A 1 273 ? -21.859 -44.594 -7.895 1 94.56 273 THR A CA 1
ATOM 2162 C C . THR A 1 273 ? -21.609 -44.469 -6.395 1 94.56 273 THR A C 1
ATOM 2164 O O . THR A 1 273 ? -20.469 -44.594 -5.938 1 94.56 273 THR A O 1
ATOM 2167 N N . THR A 1 274 ? -22.719 -44.219 -5.68 1 91.38 274 THR A N 1
ATOM 2168 C CA . THR A 1 274 ? -22.688 -44.125 -4.227 1 91.38 274 THR A CA 1
ATOM 2169 C C . THR A 1 274 ? -23.703 -45.094 -3.607 1 91.38 274 THR A C 1
ATOM 2171 O O . THR A 1 274 ? -24.406 -45.812 -4.324 1 91.38 274 THR A O 1
ATOM 2174 N N . SER A 1 275 ? -23.719 -45.094 -2.283 1 90.56 275 SER A N 1
ATOM 2175 C CA . SER A 1 275 ? -24.688 -45.906 -1.574 1 90.56 275 SER A CA 1
ATOM 2176 C C . SER A 1 275 ? -26.109 -45.438 -1.814 1 90.56 275 SER A C 1
ATOM 2178 O O . SER A 1 275 ? -27.062 -46.219 -1.759 1 90.56 275 SER A O 1
ATOM 2180 N N . LYS A 1 276 ? -26.219 -44.188 -2.197 1 89.69 276 LYS A N 1
ATOM 2181 C CA . LYS A 1 276 ? -27.547 -43.594 -2.318 1 89.69 276 LYS A CA 1
ATOM 2182 C C . LYS A 1 276 ? -27.984 -43.531 -3.777 1 89.69 276 LYS A C 1
ATOM 2184 O O . LYS A 1 276 ? -29.172 -43.406 -4.066 1 89.69 276 LYS A O 1
ATOM 2189 N N . GLY A 1 277 ? -27.047 -43.562 -4.602 1 93.31 277 GLY A N 1
ATOM 2190 C CA . GLY A 1 277 ? -27.391 -43.438 -6.008 1 93.31 277 GLY A CA 1
ATOM 2191 C C . GLY A 1 277 ? -26.172 -43.312 -6.91 1 93.31 277 GLY A C 1
ATOM 2192 O O . GLY A 1 277 ? -25.203 -44.062 -6.758 1 93.31 277 GLY A O 1
ATOM 2193 N N . LEU A 1 278 ? -26.312 -42.5 -7.957 1 94.62 278 LEU A N 1
ATOM 2194 C CA . LEU A 1 278 ? -25.203 -42.312 -8.867 1 94.62 278 LEU A CA 1
ATOM 2195 C C . LEU A 1 278 ? -25.109 -40.875 -9.328 1 94.62 2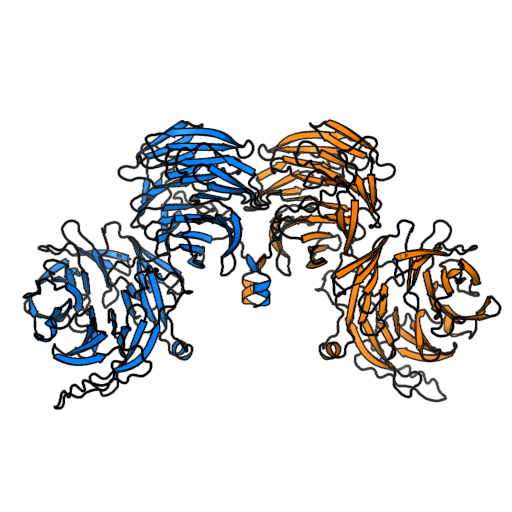78 LEU A C 1
ATOM 2197 O O . LEU A 1 278 ? -26.078 -40.125 -9.25 1 94.62 278 LEU A O 1
ATOM 2201 N N . THR A 1 279 ? -23.953 -40.438 -9.633 1 95.62 279 THR A N 1
ATOM 2202 C CA . THR A 1 279 ? -23.641 -39.125 -10.164 1 95.62 279 THR A CA 1
ATOM 2203 C C . THR A 1 279 ? -22.906 -39.25 -11.5 1 95.62 279 THR A C 1
ATOM 2205 O O . THR A 1 279 ? -22.016 -40.094 -11.648 1 95.62 279 THR A O 1
ATOM 2208 N N . CYS A 1 280 ? -23.328 -38.5 -12.484 1 96.56 280 CYS A N 1
ATOM 2209 C CA . CYS A 1 280 ? -22.703 -38.594 -13.797 1 96.56 280 CYS A CA 1
ATOM 2210 C C . CYS A 1 280 ? -22.578 -37.219 -14.445 1 96.56 280 CYS A C 1
ATOM 2212 O O . CYS A 1 280 ? -23.203 -36.25 -13.992 1 96.56 280 CYS A O 1
ATOM 2214 N N . THR A 1 281 ? -21.781 -37.156 -15.43 1 95.94 281 THR A N 1
ATOM 2215 C CA . THR A 1 281 ? -21.578 -35.906 -16.141 1 95.94 281 THR A CA 1
ATOM 2216 C C . THR A 1 281 ? -22.719 -35.656 -17.125 1 95.94 281 THR A C 1
ATOM 2218 O O . THR A 1 281 ? -23.344 -36.594 -17.609 1 95.94 281 THR A O 1
ATOM 2221 N N . PHE A 1 282 ? -23.031 -34.5 -17.297 1 93.19 282 PHE A N 1
ATOM 2222 C CA . PHE A 1 282 ? -23.922 -34 -18.359 1 93.19 282 PHE A CA 1
ATOM 2223 C C . PHE A 1 282 ? -23.219 -32.969 -19.219 1 93.19 282 PHE A C 1
ATOM 2225 O O . PHE A 1 282 ? -23.172 -31.781 -18.891 1 93.19 282 PHE A O 1
ATOM 2232 N N . GLY A 1 283 ? -22.781 -33.531 -20.297 1 88.06 283 GLY A N 1
ATOM 2233 C CA . GLY A 1 283 ? -21.969 -32.625 -21.109 1 88.06 283 GLY A CA 1
ATOM 2234 C C . GLY A 1 283 ? -20.578 -32.406 -20.531 1 88.06 283 GLY A C 1
ATOM 2235 O O . GLY A 1 283 ? -20 -33.312 -19.938 1 88.06 283 GLY A O 1
ATOM 2236 N N . ALA A 1 284 ? -20.125 -31.125 -20.828 1 87.56 284 ALA A N 1
ATOM 2237 C CA . ALA A 1 284 ? -18.734 -30.859 -20.484 1 87.56 284 ALA A CA 1
ATOM 2238 C C . ALA A 1 284 ? -18.609 -30.266 -19.094 1 87.56 284 ALA A C 1
ATOM 2240 O O . ALA A 1 284 ? -17.641 -30.531 -18.375 1 87.56 284 ALA A O 1
ATOM 2241 N N . GLU A 1 285 ? -19.641 -29.609 -18.578 1 90.75 285 GLU A N 1
ATOM 2242 C CA . GLU A 1 285 ? -19.375 -28.75 -17.438 1 90.75 285 GLU A CA 1
ATOM 2243 C C . GLU A 1 285 ? -20.344 -29.047 -16.281 1 90.75 285 GLU A C 1
ATOM 2245 O O . GLU A 1 285 ? -20.359 -28.328 -15.273 1 90.75 285 GLU A O 1
ATOM 2250 N N . LYS A 1 286 ? -21.156 -30.031 -16.422 1 92.69 286 LYS A N 1
ATOM 2251 C CA . LYS A 1 286 ? -22.188 -30.266 -15.406 1 92.69 286 LYS A CA 1
ATOM 2252 C C . LYS A 1 286 ? -22.172 -31.719 -14.938 1 92.69 286 LYS A C 1
ATOM 2254 O O . LYS A 1 286 ? -21.719 -32.594 -15.664 1 92.69 286 LYS A O 1
ATOM 2259 N N . VAL A 1 287 ? -22.641 -31.844 -13.727 1 95.56 287 VAL A N 1
ATOM 2260 C CA . VAL A 1 287 ? -22.875 -33.188 -13.164 1 95.56 287 VAL A CA 1
ATOM 2261 C C . VAL A 1 287 ? -24.312 -33.281 -12.656 1 95.56 287 VAL A C 1
ATOM 2263 O O . VAL A 1 287 ? -24.859 -32.312 -12.141 1 95.56 287 VAL A O 1
ATOM 2266 N N . VAL A 1 288 ? -24.875 -34.438 -12.844 1 94.5 288 VAL A N 1
ATOM 2267 C CA . VAL A 1 288 ? -26.234 -34.688 -12.383 1 94.5 288 VAL A CA 1
ATOM 2268 C C . VAL A 1 288 ? -26.219 -35.812 -11.344 1 94.5 288 VAL A C 1
ATOM 2270 O O . VAL A 1 288 ? -25.594 -36.844 -11.555 1 94.5 288 VAL A O 1
ATOM 2273 N N . MET A 1 289 ? -26.953 -35.562 -10.328 1 93.38 289 MET A N 1
ATOM 2274 C CA . MET A 1 289 ? -27.016 -36.531 -9.242 1 93.38 289 MET A CA 1
ATOM 2275 C C . MET A 1 289 ? -28.391 -37.219 -9.203 1 93.38 289 MET A C 1
ATOM 2277 O O . MET A 1 289 ? -29.422 -36.531 -9.312 1 93.38 289 MET A O 1
ATOM 2281 N N . TYR A 1 290 ? -28.359 -38.5 -9.078 1 92.5 290 TYR A N 1
ATOM 2282 C CA . TYR A 1 290 ? -29.562 -39.312 -8.977 1 92.5 290 TYR A CA 1
ATOM 2283 C C . TYR A 1 290 ? -29.578 -40.125 -7.684 1 92.5 290 TYR A C 1
ATOM 2285 O O . TYR A 1 290 ? -28.531 -40.594 -7.219 1 92.5 290 TYR A O 1
ATOM 2293 N N . GLU A 1 291 ? -30.734 -40.281 -7.188 1 92.62 291 GLU A N 1
ATOM 2294 C CA . GLU A 1 291 ? -30.938 -41.125 -6.027 1 92.62 291 GLU A CA 1
ATOM 2295 C C . GLU A 1 291 ? -31.797 -42.344 -6.379 1 92.62 291 GLU A C 1
ATOM 2297 O O . GLU A 1 291 ? -32.75 -42.219 -7.145 1 92.62 291 GLU A O 1
ATOM 2302 N N . ARG A 1 292 ? -31.391 -43.406 -5.805 1 90.56 292 ARG A N 1
ATOM 2303 C CA . ARG A 1 292 ? -32.156 -44.625 -6.035 1 90.56 292 ARG A CA 1
ATOM 2304 C C . ARG A 1 292 ? -33.5 -44.594 -5.34 1 90.56 292 ARG A C 1
ATOM 2306 O O . ARG A 1 292 ? -33.594 -44.125 -4.199 1 90.56 292 ARG A O 1
ATOM 2313 N N . ILE A 1 293 ? -34.531 -45 -6.137 1 90.06 293 ILE A N 1
ATOM 2314 C CA . ILE A 1 293 ? -35.875 -45.062 -5.551 1 90.06 293 ILE A CA 1
ATOM 2315 C C . ILE A 1 293 ? -36.031 -46.344 -4.773 1 90.06 293 ILE A C 1
ATOM 2317 O O . ILE A 1 293 ? -35.812 -47.438 -5.316 1 90.06 293 ILE A O 1
ATOM 2321 N N . GLU A 1 294 ? -36.531 -46.219 -3.592 1 83.94 294 GLU A N 1
ATOM 2322 C CA . GLU A 1 294 ? -36.75 -47.375 -2.746 1 83.94 294 GLU A CA 1
ATOM 2323 C C . GLU A 1 294 ? -37.781 -48.312 -3.342 1 83.94 294 GLU A C 1
ATOM 2325 O O . GLU A 1 294 ? -38.75 -47.875 -3.957 1 83.94 294 GLU A O 1
ATOM 2330 N N . ASN A 1 295 ? -37.625 -49.625 -3.256 1 81.44 295 ASN A N 1
ATOM 2331 C CA . ASN A 1 295 ? -38.562 -50.688 -3.629 1 81.44 295 ASN A CA 1
ATOM 2332 C C . ASN A 1 295 ? -38.656 -50.844 -5.145 1 81.44 295 ASN A C 1
ATOM 2334 O O . ASN A 1 295 ? -39.656 -51.312 -5.656 1 81.44 295 ASN A O 1
ATOM 2338 N N . THR A 1 296 ? -37.781 -50.156 -5.793 1 78.88 296 THR A N 1
ATOM 2339 C CA . THR A 1 296 ? -37.688 -50.375 -7.23 1 78.88 296 THR A CA 1
ATOM 2340 C C . THR A 1 296 ? -36.312 -50.938 -7.602 1 78.88 296 THR A C 1
ATOM 2342 O O . THR A 1 296 ? -35.344 -50.719 -6.898 1 78.88 296 THR A O 1
ATOM 2345 N N . ASP A 1 297 ? -36.344 -51.719 -8.578 1 73.88 297 ASP A N 1
ATOM 2346 C CA . ASP A 1 297 ? -35.094 -52.344 -8.977 1 73.88 297 ASP A CA 1
ATOM 2347 C C . ASP A 1 297 ? -34.219 -51.406 -9.773 1 73.88 297 ASP A C 1
ATOM 2349 O O . ASP A 1 297 ? -32.969 -51.375 -9.609 1 73.88 297 ASP A O 1
ATOM 2353 N N . VAL A 1 298 ? -34.719 -50.562 -10.664 1 77.75 298 VAL A N 1
ATOM 2354 C CA . VAL A 1 298 ? -33.906 -49.719 -11.539 1 77.75 298 VAL A CA 1
ATOM 2355 C C . VAL A 1 298 ? -34.406 -48.281 -11.539 1 77.75 298 VAL A C 1
ATOM 2357 O O . VAL A 1 298 ? -34.156 -47.531 -12.477 1 77.75 298 VAL A O 1
ATOM 2360 N N . GLY A 1 299 ? -35.062 -48 -10.469 1 85.81 299 GLY A N 1
ATOM 2361 C CA . GLY A 1 299 ? -35.625 -46.656 -10.414 1 85.81 299 GLY A CA 1
ATOM 2362 C C . GLY A 1 299 ? -34.688 -45.656 -9.781 1 85.81 299 GLY A C 1
ATOM 2363 O O . GLY A 1 299 ? -34.125 -45.906 -8.711 1 85.81 299 GLY A O 1
ATOM 2364 N N . TYR A 1 300 ? -34.406 -44.625 -10.492 1 90.25 300 TYR A N 1
ATOM 2365 C CA . TYR A 1 300 ? -33.625 -43.5 -9.984 1 90.25 300 TYR A CA 1
ATOM 2366 C C . TYR A 1 300 ? -34.375 -42.188 -10.094 1 90.25 300 TYR A C 1
ATOM 2368 O O . TYR A 1 300 ? -35.188 -42 -11.008 1 90.25 300 TYR A O 1
ATOM 2376 N N . ARG A 1 301 ? -34.188 -41.281 -9.07 1 90.81 301 ARG A N 1
ATOM 2377 C CA . ARG A 1 301 ? -34.781 -39.969 -9.086 1 90.81 301 ARG A CA 1
ATOM 2378 C C . ARG A 1 301 ? -33.719 -38.875 -9.164 1 90.81 301 ARG A C 1
ATOM 2380 O O . ARG A 1 301 ? -32.656 -39 -8.523 1 90.81 301 ARG A O 1
ATOM 2387 N N . HIS A 1 302 ? -34.031 -37.938 -9.984 1 90.12 302 HIS A N 1
ATOM 2388 C CA . HIS A 1 302 ? -33.156 -36.781 -10.086 1 90.12 302 HIS A CA 1
ATOM 2389 C C . HIS A 1 302 ? -33.094 -36 -8.766 1 90.12 302 HIS A C 1
ATOM 2391 O O . HIS A 1 302 ? -34.125 -35.719 -8.172 1 90.12 302 HIS A O 1
ATOM 2397 N N . VAL A 1 303 ? -31.906 -35.719 -8.359 1 88.19 303 VAL A N 1
ATOM 2398 C CA . VAL A 1 303 ? -31.734 -35.031 -7.098 1 88.19 303 VAL A CA 1
ATOM 2399 C C . VAL A 1 303 ? -31.297 -33.562 -7.371 1 88.19 303 VAL A C 1
ATOM 2401 O O . VAL A 1 303 ? -31.969 -32.625 -6.941 1 88.19 303 VAL A O 1
ATOM 2404 N N . ARG A 1 304 ? -30.141 -33.469 -8.117 1 88.81 304 ARG A N 1
ATOM 2405 C CA . ARG A 1 304 ? -29.609 -32.125 -8.336 1 88.81 304 ARG A CA 1
ATOM 2406 C C . ARG A 1 304 ? -28.641 -32.094 -9.523 1 88.81 304 ARG A C 1
ATOM 2408 O O . ARG A 1 304 ? -28.078 -33.125 -9.875 1 88.81 304 ARG A O 1
ATOM 2415 N N . ASN A 1 305 ? -28.469 -30.828 -9.992 1 91.06 305 ASN A N 1
ATOM 2416 C CA . ASN A 1 305 ? -27.453 -30.516 -10.984 1 91.06 305 ASN A CA 1
ATOM 2417 C C . ASN A 1 305 ? -26.375 -29.594 -10.414 1 91.06 305 ASN A C 1
ATOM 2419 O O . ASN A 1 305 ? -26.688 -28.609 -9.727 1 91.06 305 ASN A O 1
ATOM 2423 N N . VAL A 1 306 ? -25.141 -29.938 -10.594 1 93 306 VAL A N 1
ATOM 2424 C CA . VAL A 1 306 ? -24.031 -29.109 -10.141 1 93 306 VAL A CA 1
ATOM 2425 C C . VAL A 1 306 ? -23.172 -28.688 -11.328 1 93 306 VAL A C 1
ATOM 2427 O O . VAL A 1 306 ? -22.781 -29.516 -12.148 1 93 306 VAL A O 1
ATOM 2430 N N . LYS A 1 307 ? -22.953 -27.438 -11.43 1 92.38 307 LYS A N 1
ATOM 2431 C CA . LYS A 1 307 ? -22.188 -26.922 -12.562 1 92.38 307 LYS A CA 1
ATOM 2432 C C . LYS A 1 307 ? -20.812 -26.422 -12.117 1 92.38 307 LYS A C 1
ATOM 2434 O O . LYS A 1 307 ? -20.641 -26.031 -10.969 1 92.38 307 LYS A O 1
ATOM 2439 N N . LEU A 1 308 ? -19.812 -26.5 -13.039 1 92.12 308 LEU A N 1
ATOM 2440 C CA . LEU A 1 308 ? -18.531 -25.828 -12.797 1 92.12 308 LEU A CA 1
ATOM 2441 C C . LEU A 1 308 ? -18.703 -24.328 -12.719 1 92.12 308 LEU A C 1
ATOM 2443 O O . LEU A 1 308 ? -19.609 -23.766 -13.336 1 92.12 308 LEU A O 1
ATOM 2447 N N . PRO A 1 309 ? -17.844 -23.688 -11.828 1 84.62 309 PRO A N 1
ATOM 2448 C CA . PRO A 1 309 ? -17.984 -22.234 -11.711 1 84.62 309 PRO A CA 1
ATOM 2449 C C . PRO A 1 309 ? -17.719 -21.5 -13.031 1 84.62 309 PRO A C 1
ATOM 2451 O O . PRO A 1 309 ? -16.859 -21.922 -13.805 1 84.62 309 PRO A O 1
ATOM 2454 N N . THR A 1 310 ? -18.766 -20.781 -13.422 1 64.94 310 THR A N 1
ATOM 2455 C CA . THR A 1 310 ? -18.641 -20.016 -14.656 1 64.94 310 THR A CA 1
ATOM 2456 C C . THR A 1 310 ? -17.656 -18.859 -14.469 1 64.94 310 THR A C 1
ATOM 2458 O O . THR A 1 310 ? -17.781 -18.062 -13.531 1 64.94 310 THR A O 1
ATOM 2461 N N . GLY A 1 311 ? -16.438 -19.031 -14.375 1 54.5 311 GLY A N 1
ATOM 2462 C CA . GLY A 1 311 ? -15.594 -17.844 -14.281 1 54.5 311 GLY A CA 1
ATOM 2463 C C . GLY A 1 311 ? -16.125 -16.672 -15.078 1 54.5 311 GLY A C 1
ATOM 2464 O O . GLY A 1 311 ? -17.031 -16.828 -15.898 1 54.5 311 GLY A O 1
ATOM 2465 N N . GLU A 1 312 ? -15.891 -15.406 -14.711 1 48.38 312 GLU A N 1
ATOM 2466 C CA . GLU A 1 312 ? -16.203 -14.227 -15.508 1 48.38 312 GLU A CA 1
ATOM 2467 C C . GLU A 1 312 ? -16.125 -14.531 -17 1 48.38 312 GLU A C 1
ATOM 2469 O O . GLU A 1 312 ? -15.266 -15.312 -17.438 1 48.38 312 GLU A O 1
ATOM 2474 N N . GLU A 1 313 ? -17.203 -14.273 -17.75 1 41.03 313 GLU A N 1
ATOM 2475 C CA . GLU A 1 313 ? -17.406 -14.438 -19.188 1 41.03 313 GLU A CA 1
ATOM 2476 C C . GLU A 1 313 ? -16.078 -14.32 -19.938 1 41.03 313 GLU A C 1
ATOM 2478 O O . GLU A 1 313 ? -15.453 -13.258 -19.953 1 41.03 313 GLU A O 1
ATOM 2483 N N . ILE A 1 314 ? -15.172 -15.117 -19.672 1 42.06 314 ILE A N 1
ATOM 2484 C CA . ILE A 1 314 ? -14.172 -15.039 -20.719 1 42.06 314 ILE A CA 1
ATOM 2485 C C . ILE A 1 314 ? -14.859 -14.828 -22.078 1 42.06 314 ILE A C 1
ATOM 2487 O O . ILE A 1 314 ? -15.625 -15.68 -22.531 1 42.06 314 ILE A O 1
ATOM 2491 N N . ILE A 1 315 ? -15.156 -13.656 -22.406 1 41.41 315 ILE A N 1
ATOM 2492 C CA . ILE A 1 315 ? -15.781 -13.148 -23.625 1 41.41 315 ILE A CA 1
ATOM 2493 C C . ILE A 1 315 ? -15.258 -13.93 -24.828 1 41.41 315 ILE A C 1
ATOM 2495 O O . ILE A 1 315 ? -15.727 -13.727 -25.953 1 41.41 315 ILE A O 1
ATOM 2499 N N . ASP A 1 316 ? -13.938 -14.312 -24.828 1 41.81 316 ASP A N 1
ATOM 2500 C CA . ASP A 1 316 ? -13.594 -14.734 -26.188 1 41.81 316 ASP A CA 1
ATOM 2501 C C . ASP A 1 316 ? -14.227 -16.078 -26.531 1 41.81 316 ASP A C 1
ATOM 2503 O O . ASP A 1 316 ? -14.125 -17.031 -25.75 1 41.81 316 ASP A O 1
ATOM 2507 N N . GLU A 1 317 ? -15.102 -16.188 -27.328 1 44.34 317 GLU A N 1
ATOM 2508 C CA . GLU A 1 317 ? -15.727 -17.297 -28.031 1 44.34 317 GLU A CA 1
ATOM 2509 C C . GLU A 1 317 ? -14.766 -18.484 -28.156 1 44.34 317 GLU A C 1
ATOM 2511 O O . GLU A 1 317 ? -15.203 -19.625 -28.281 1 44.34 317 GLU A O 1
ATOM 2516 N N . LYS A 1 318 ? -13.445 -18.188 -28.266 1 43.72 318 LYS A N 1
ATOM 2517 C CA . LYS A 1 318 ? -12.461 -19.203 -28.625 1 43.72 318 LYS A CA 1
ATOM 2518 C C . LYS A 1 318 ? -12.008 -19.984 -27.391 1 43.72 318 LYS A C 1
ATOM 2520 O O . LYS A 1 318 ? -11.141 -20.859 -27.469 1 43.72 318 LYS A O 1
ATOM 2525 N N . CYS A 1 319 ? -12.227 -19.453 -26.25 1 49.84 319 CYS A N 1
ATOM 2526 C CA . CYS A 1 319 ? -11.68 -20.172 -25.109 1 49.84 319 CYS A CA 1
ATOM 2527 C C . CYS A 1 319 ? -12.367 -21.531 -24.922 1 49.84 319 CYS A C 1
ATOM 2529 O O . CYS A 1 319 ? -13.594 -21.609 -24.969 1 49.84 319 CYS A O 1
ATOM 2531 N N . LYS A 1 320 ? -11.625 -22.547 -25.094 1 54.16 320 LYS A N 1
ATOM 2532 C CA . LYS A 1 320 ? -11.969 -23.953 -24.938 1 54.16 320 LYS A CA 1
ATOM 2533 C C . LYS A 1 320 ? -12.859 -24.188 -23.719 1 54.16 320 LYS A C 1
ATOM 2535 O O . LYS A 1 320 ? -12.539 -23.75 -22.625 1 54.16 320 LYS A O 1
ATOM 2540 N N . LYS A 1 321 ? -14.039 -24.469 -23.922 1 69.62 321 LYS A N 1
ATOM 2541 C CA . LYS A 1 321 ? -14.961 -24.891 -22.875 1 69.62 321 LYS A CA 1
ATOM 2542 C C . LYS A 1 321 ? -14.344 -25.984 -22 1 69.62 321 LYS A C 1
ATOM 2544 O O . LYS A 1 321 ? -13.734 -26.922 -22.516 1 69.62 321 LYS A O 1
ATOM 2549 N N . THR A 1 322 ? -14.203 -25.734 -20.719 1 87.38 322 THR A N 1
ATOM 2550 C CA . THR A 1 322 ? -13.688 -26.672 -19.734 1 87.38 322 THR A CA 1
ATOM 2551 C C . THR A 1 322 ? -14.539 -27.938 -19.703 1 87.38 322 THR A C 1
ATOM 2553 O O . THR A 1 322 ? -15.766 -27.875 -19.781 1 87.38 322 THR A O 1
ATOM 2556 N N . ARG A 1 323 ? -13.906 -29.031 -19.781 1 93.06 323 ARG A N 1
ATOM 2557 C CA . ARG A 1 323 ? -14.586 -30.328 -19.75 1 93.06 323 ARG A CA 1
ATOM 2558 C C . ARG A 1 323 ? -14.141 -31.156 -18.547 1 93.06 323 ARG A C 1
ATOM 2560 O O . ARG A 1 323 ? -12.945 -31.234 -18.25 1 93.06 323 ARG A O 1
ATOM 2567 N N . ILE A 1 324 ? -15.086 -31.766 -17.953 1 95.31 324 ILE A N 1
ATOM 2568 C CA . ILE A 1 324 ? -14.773 -32.656 -16.844 1 95.31 324 ILE A CA 1
ATOM 2569 C C . ILE A 1 324 ? -14.148 -33.938 -17.375 1 95.31 324 ILE A C 1
ATOM 2571 O O . ILE A 1 324 ? -14.664 -34.562 -18.312 1 95.31 324 ILE A O 1
ATOM 2575 N N . LEU A 1 325 ? -13.109 -34.344 -16.781 1 94.94 325 LEU A N 1
ATOM 2576 C CA . LEU A 1 325 ? -12.391 -35.531 -17.234 1 94.94 325 LEU A CA 1
ATOM 2577 C C . LEU A 1 325 ? -12.602 -36.719 -16.281 1 94.94 325 LEU A C 1
ATOM 2579 O O . LEU A 1 325 ? -12.602 -37.875 -16.703 1 94.94 325 LEU A O 1
ATOM 2583 N N . CYS A 1 326 ? -12.648 -36.406 -15.07 1 94.56 326 CYS A N 1
ATOM 2584 C CA . CYS A 1 326 ? -12.734 -37.438 -14.047 1 94.56 326 CYS A CA 1
ATOM 2585 C C . CYS A 1 326 ? -13.594 -37 -12.875 1 94.56 326 CYS A C 1
ATOM 2587 O O . CYS A 1 326 ? -13.602 -35.812 -12.523 1 94.56 326 CYS A O 1
ATOM 2589 N N . LEU A 1 327 ? -14.367 -37.906 -12.336 1 96.25 327 LEU A N 1
ATOM 2590 C CA . LEU A 1 327 ? -15.125 -37.719 -11.102 1 96.25 327 LEU A CA 1
ATOM 2591 C C . LEU A 1 327 ? -14.711 -38.75 -10.039 1 96.25 327 LEU A C 1
ATOM 2593 O O . LEU A 1 327 ? -14.492 -39.906 -10.352 1 96.25 327 LEU A O 1
ATOM 2597 N N . CYS A 1 328 ? -14.578 -38.25 -8.883 1 95.5 328 CYS A N 1
ATOM 2598 C CA . CYS A 1 328 ? -14.219 -39.125 -7.785 1 95.5 328 CYS A CA 1
ATOM 2599 C C . CYS A 1 328 ? -14.961 -38.75 -6.512 1 95.5 328 CYS A C 1
ATOM 2601 O O . CYS A 1 328 ? -15.133 -37.562 -6.215 1 95.5 328 CYS A O 1
ATOM 2603 N N . MET A 1 329 ? -15.414 -39.781 -5.793 1 94.88 329 MET A N 1
ATOM 2604 C CA . MET A 1 329 ? -16.141 -39.594 -4.539 1 94.88 329 MET A CA 1
ATOM 2605 C C . MET A 1 329 ? -15.266 -39.969 -3.344 1 94.88 329 MET A C 1
ATOM 2607 O O . MET A 1 329 ? -14.539 -40.969 -3.389 1 94.88 329 MET A O 1
ATOM 2611 N N . SER A 1 330 ? -15.445 -39.188 -2.283 1 95.44 330 SER A N 1
ATOM 2612 C CA . SER A 1 330 ? -14.703 -39.5 -1.065 1 95.44 330 SER A CA 1
ATOM 2613 C C . SER A 1 330 ? -15.219 -40.781 -0.423 1 95.44 330 SER A C 1
ATOM 2615 O O . SER A 1 330 ? -16.344 -41.219 -0.701 1 95.44 330 SER A O 1
ATOM 2617 N N . PRO A 1 331 ? -14.414 -41.406 0.487 1 93.69 331 PRO A N 1
ATOM 2618 C CA . PRO A 1 331 ? -14.797 -42.688 1.077 1 93.69 331 PRO A CA 1
ATOM 2619 C C . PRO A 1 331 ? -16.125 -42.625 1.838 1 93.69 331 PRO A C 1
ATOM 2621 O O . PRO A 1 331 ? -16.953 -43.531 1.736 1 93.69 331 PRO A O 1
ATOM 2624 N N . ALA A 1 332 ? -16.328 -41.531 2.443 1 94.12 332 ALA A N 1
ATOM 2625 C CA . ALA A 1 332 ? -17.578 -41.344 3.193 1 94.12 332 ALA A CA 1
ATOM 2626 C C . ALA A 1 332 ? -18.672 -40.781 2.312 1 94.12 332 ALA A C 1
ATOM 2628 O O . ALA A 1 332 ? -19.781 -40.5 2.785 1 94.12 332 ALA A O 1
ATOM 2629 N N . GLU A 1 333 ? -18.359 -40.594 1.07 1 93.94 333 GLU A N 1
ATOM 2630 C CA . GLU A 1 333 ? -19.281 -40.062 0.075 1 93.94 333 GLU A CA 1
ATOM 2631 C C . GLU A 1 333 ? -19.812 -38.688 0.478 1 93.94 333 GLU A C 1
ATOM 2633 O O . GLU A 1 333 ? -21 -38.406 0.334 1 93.94 333 GLU A O 1
ATOM 2638 N N . GLU A 1 334 ? -18.859 -37.875 0.958 1 93.25 334 GLU A N 1
ATOM 2639 C CA . GLU A 1 334 ? -19.234 -36.531 1.417 1 93.25 334 GLU A CA 1
ATOM 2640 C C . GLU A 1 334 ? -18.734 -35.469 0.458 1 93.25 334 GLU A C 1
ATOM 2642 O O . GLU A 1 334 ? -19.219 -34.344 0.477 1 93.25 334 GLU A O 1
ATOM 2647 N N . THR A 1 335 ? -17.766 -35.812 -0.236 1 95.31 335 THR A N 1
ATOM 2648 C CA . THR A 1 335 ? -17.156 -34.844 -1.127 1 95.31 335 THR A CA 1
ATOM 2649 C C . THR A 1 335 ? -16.984 -35.406 -2.527 1 95.31 335 THR A C 1
ATOM 2651 O O . THR A 1 335 ? -16.469 -36.531 -2.686 1 95.31 335 THR A O 1
ATOM 2654 N N . LEU A 1 336 ? -17.438 -34.719 -3.543 1 96.38 336 LEU A N 1
ATOM 2655 C CA . LEU A 1 336 ? -17.219 -35.031 -4.949 1 96.38 336 LEU A CA 1
ATOM 2656 C C . LEU A 1 336 ? -16.109 -34.156 -5.539 1 96.38 336 LEU A C 1
ATOM 2658 O O . LEU A 1 336 ? -16.109 -32.938 -5.375 1 96.38 336 LEU A O 1
ATOM 2662 N N . VAL A 1 337 ? -15.102 -34.781 -6.172 1 97.19 337 VAL A N 1
ATOM 2663 C CA . VAL A 1 337 ? -14.016 -34.031 -6.816 1 97.19 337 VAL A CA 1
ATOM 2664 C C . VAL A 1 337 ? -14.07 -34.25 -8.328 1 97.19 337 VAL A C 1
ATOM 2666 O O . VAL A 1 337 ? -14.344 -35.375 -8.789 1 97.19 337 VAL A O 1
ATOM 2669 N N . ALA A 1 338 ? -13.906 -33.219 -9.07 1 96.62 338 ALA A N 1
ATOM 2670 C CA . ALA A 1 338 ? -13.891 -33.25 -10.531 1 96.62 338 ALA A CA 1
ATOM 2671 C C . ALA A 1 338 ? -12.602 -32.656 -11.078 1 96.62 338 ALA A C 1
ATOM 2673 O O . ALA A 1 338 ? -12.156 -31.594 -10.609 1 96.62 338 ALA A O 1
ATOM 2674 N N . SER A 1 339 ? -11.953 -33.344 -11.984 1 96.38 339 SER A N 1
ATOM 2675 C CA . SER A 1 339 ? -10.828 -32.781 -12.719 1 96.38 339 SER A CA 1
ATOM 2676 C C . SER A 1 339 ? -11.242 -32.312 -14.109 1 96.38 339 SER A C 1
ATOM 2678 O O . SER A 1 339 ? -12.219 -32.844 -14.664 1 96.38 339 SER A O 1
ATOM 2680 N N . THR A 1 340 ? -10.531 -31.359 -14.648 1 95.12 340 THR A N 1
ATOM 2681 C CA . THR A 1 340 ? -10.922 -30.828 -15.953 1 95.12 340 THR A CA 1
ATOM 2682 C C . THR A 1 340 ? -9.734 -30.812 -16.906 1 95.12 340 THR A C 1
ATOM 2684 O O . THR A 1 340 ? -8.594 -31.031 -16.5 1 95.12 340 THR A O 1
ATOM 2687 N N . ASP A 1 341 ? -10.008 -30.562 -18.234 1 93.81 341 ASP A N 1
ATOM 2688 C CA . ASP A 1 341 ? -8.984 -30.531 -19.266 1 93.81 341 ASP A CA 1
ATOM 2689 C C . ASP A 1 341 ? -8.25 -29.203 -19.281 1 93.81 341 ASP A C 1
ATOM 2691 O O . ASP A 1 341 ? -7.32 -29 -20.078 1 93.81 341 ASP A O 1
ATOM 2695 N N . THR A 1 342 ? -8.586 -28.297 -18.359 1 92.5 342 THR A N 1
ATOM 2696 C CA . THR A 1 342 ? -7.891 -27.016 -18.203 1 92.5 342 THR A CA 1
ATOM 2697 C C . THR A 1 342 ? -7.02 -27.031 -16.953 1 92.5 342 THR A C 1
ATOM 2699 O O . THR A 1 342 ? -6.777 -26 -16.344 1 92.5 342 THR A O 1
ATOM 2702 N N . ASN A 1 343 ? -6.703 -28.172 -16.547 1 94.38 343 ASN A N 1
ATOM 2703 C CA . ASN A 1 343 ? -5.793 -28.375 -15.422 1 94.38 343 ASN A CA 1
ATOM 2704 C C . ASN A 1 343 ? -6.371 -27.828 -14.125 1 94.38 343 ASN A C 1
ATOM 2706 O O . ASN A 1 343 ? -5.656 -27.203 -13.336 1 94.38 343 ASN A O 1
ATOM 2710 N N . GLN A 1 344 ? -7.727 -27.938 -13.961 1 95.19 344 GLN A N 1
ATOM 2711 C CA . GLN A 1 344 ? -8.352 -27.5 -12.711 1 95.19 344 GLN A CA 1
ATOM 2712 C C . GLN A 1 344 ? -8.891 -28.688 -11.93 1 95.19 344 GLN A C 1
ATOM 2714 O O . GLN A 1 344 ? -9.242 -29.719 -12.508 1 95.19 344 GLN A O 1
ATOM 2719 N N . LEU A 1 345 ? -8.93 -28.547 -10.625 1 96.19 345 LEU A N 1
ATOM 2720 C CA . LEU A 1 345 ? -9.586 -29.469 -9.703 1 96.19 345 LEU A CA 1
ATOM 2721 C C . LEU A 1 345 ? -10.695 -28.781 -8.93 1 96.19 345 LEU A C 1
ATOM 2723 O O . LEU A 1 345 ? -10.477 -27.719 -8.344 1 96.19 345 LEU A O 1
ATOM 2727 N N . TYR A 1 346 ? -11.836 -29.391 -8.984 1 96 346 TYR A N 1
ATOM 2728 C CA . TYR A 1 346 ? -13 -28.828 -8.297 1 96 346 TYR A CA 1
ATOM 2729 C C . TYR A 1 346 ? -13.531 -29.797 -7.246 1 96 346 TYR A C 1
ATOM 2731 O O . TYR A 1 346 ? -13.273 -31 -7.309 1 96 346 TYR A O 1
ATOM 2739 N N . SER A 1 347 ? -14.227 -29.234 -6.301 1 96 347 SER A N 1
ATOM 2740 C CA . SER A 1 347 ? -14.859 -30.062 -5.27 1 96 347 SER A CA 1
ATOM 2741 C C . SER A 1 347 ? -16.266 -29.578 -4.969 1 96 347 SER A C 1
ATOM 2743 O O . SER A 1 347 ? -16.594 -28.406 -5.184 1 96 347 SER A O 1
ATOM 2745 N N . TYR A 1 348 ? -17.078 -30.5 -4.582 1 94.75 348 TYR A N 1
ATOM 2746 C CA . TYR A 1 348 ? -18.438 -30.219 -4.152 1 94.75 348 TYR A CA 1
ATOM 2747 C C . TYR A 1 348 ? -18.797 -31.031 -2.914 1 94.75 348 TYR A C 1
ATOM 2749 O O . TYR A 1 348 ? -18.656 -32.25 -2.902 1 94.75 348 TYR A O 1
ATOM 2757 N N . SER A 1 349 ? -19.266 -30.266 -1.881 1 92.38 349 SER A N 1
ATOM 2758 C CA . SER A 1 349 ? -19.641 -30.922 -0.638 1 92.38 349 SER A CA 1
ATOM 2759 C C . SER A 1 349 ? -21.078 -31.438 -0.701 1 92.38 349 SER A C 1
ATOM 2761 O O . SER A 1 349 ? -22 -30.672 -1.027 1 92.38 349 SER A O 1
ATOM 2763 N N . LEU A 1 350 ? -21.312 -32.656 -0.29 1 89.06 350 LEU A N 1
ATOM 2764 C CA . LEU A 1 350 ? -22.625 -33.281 -0.317 1 89.06 350 LEU A CA 1
ATOM 2765 C C . LEU A 1 350 ? -23.25 -33.281 1.074 1 89.06 350 LEU A C 1
ATOM 2767 O O . LEU A 1 350 ? -24.266 -33.969 1.298 1 89.06 350 LEU A O 1
ATOM 2771 N N . SER A 1 351 ? -22.609 -32.5 1.887 1 81.25 351 SER A N 1
ATOM 2772 C CA . SER A 1 351 ? -23.188 -32.406 3.221 1 81.25 351 SER A CA 1
ATOM 2773 C C . SER A 1 351 ? -24.562 -31.734 3.184 1 81.25 351 SER A C 1
ATOM 2775 O O . SER A 1 351 ? -24.812 -30.875 2.338 1 81.25 351 SER A O 1
ATOM 2777 N N . ALA A 1 352 ? -25.391 -32.219 4.039 1 67.94 352 ALA A N 1
ATOM 2778 C CA . ALA A 1 352 ? -26.766 -31.719 4.105 1 67.94 352 ALA A CA 1
ATOM 2779 C C . ALA A 1 352 ? -26.766 -30.203 4.285 1 67.94 352 ALA A C 1
ATOM 2781 O O . ALA A 1 352 ? -27.594 -29.5 3.68 1 67.94 352 ALA A O 1
ATOM 2782 N N . ALA A 1 353 ? -25.891 -29.734 5.07 1 65.31 353 ALA A N 1
ATOM 2783 C CA . ALA A 1 353 ? -25.812 -28.297 5.359 1 65.31 353 ALA A CA 1
ATOM 2784 C C . ALA A 1 353 ? -25.531 -27.5 4.09 1 65.31 353 ALA A C 1
ATOM 2786 O O . ALA A 1 353 ? -26.141 -26.453 3.869 1 65.31 353 ALA A O 1
ATOM 2787 N N . GLU A 1 354 ? -24.75 -27.969 3.232 1 66.81 354 GLU A N 1
ATOM 2788 C CA . GLU A 1 354 ? -24.344 -27.266 2.025 1 66.81 354 GLU A CA 1
ATOM 2789 C C . GLU A 1 354 ? -25.438 -27.328 0.953 1 66.81 354 GLU A C 1
ATOM 2791 O O . GLU A 1 354 ? -25.641 -26.375 0.202 1 66.81 354 GLU A O 1
ATOM 2796 N N . ILE A 1 355 ? -26.172 -28.391 0.904 1 66.44 355 ILE A N 1
ATOM 2797 C CA . ILE A 1 355 ? -27.203 -28.641 -0.106 1 66.44 355 ILE A CA 1
ATOM 2798 C C . ILE A 1 355 ? -28.375 -27.688 0.119 1 66.44 355 ILE A C 1
ATOM 2800 O O . ILE A 1 355 ? -28.984 -27.188 -0.839 1 66.44 355 ILE A O 1
ATOM 2804 N N . GLN A 1 356 ? -28.594 -27.391 1.304 1 60.41 356 GLN A N 1
ATOM 2805 C CA . GLN A 1 356 ? -29.734 -26.531 1.639 1 60.41 356 GLN A CA 1
ATOM 2806 C C . GLN A 1 356 ? -29.422 -25.062 1.368 1 60.41 356 GLN A C 1
ATOM 2808 O O . GLN A 1 356 ? -30.312 -24.281 1.069 1 60.41 356 GLN A O 1
ATOM 2813 N N . LYS A 1 357 ? -28.141 -24.75 1.348 1 59.94 357 LYS A N 1
ATOM 2814 C CA . LYS A 1 357 ? -27.75 -23.344 1.333 1 59.94 357 LYS A CA 1
ATOM 2815 C C . LYS A 1 357 ? -27.734 -22.781 -0.089 1 59.94 357 LYS A C 1
ATOM 2817 O O . LYS A 1 357 ? -27.938 -21.594 -0.295 1 59.94 357 LYS A O 1
ATOM 2822 N N . THR A 1 358 ? -27.547 -23.688 -0.998 1 65.06 358 THR A N 1
ATOM 2823 C CA . THR A 1 358 ? -27.203 -23.094 -2.289 1 65.06 358 THR A CA 1
ATOM 2824 C C . THR A 1 358 ? -28.328 -23.312 -3.301 1 65.06 358 THR A C 1
ATOM 2826 O O . THR A 1 358 ? -28.75 -24.453 -3.52 1 65.06 358 THR A O 1
ATOM 2829 N N . ARG A 1 359 ? -28.953 -22.188 -3.787 1 67.44 359 ARG A N 1
ATOM 2830 C CA . ARG A 1 359 ? -30 -22.234 -4.805 1 67.44 359 ARG A CA 1
ATOM 2831 C C . ARG A 1 359 ? -29.438 -22.703 -6.141 1 67.44 359 ARG A C 1
ATOM 2833 O O . ARG A 1 359 ? -30.094 -23.438 -6.871 1 67.44 359 ARG A O 1
ATOM 2840 N N . GLN A 1 360 ? -28.219 -22.312 -6.348 1 80.38 360 GLN A N 1
ATOM 2841 C CA . GLN A 1 360 ? -27.547 -22.734 -7.578 1 80.38 360 GLN A CA 1
ATOM 2842 C C . GLN A 1 360 ? -26.219 -23.422 -7.273 1 80.38 360 GLN A C 1
ATOM 2844 O O . GLN A 1 360 ? -25.172 -22.766 -7.207 1 80.38 360 GLN A O 1
ATOM 2849 N N . PRO A 1 361 ? -26.375 -24.734 -7.113 1 86.69 361 PRO A N 1
ATOM 2850 C CA . PRO A 1 361 ? -25.188 -25.484 -6.711 1 86.69 361 PRO A CA 1
ATOM 2851 C C . PRO A 1 361 ? -24.047 -25.375 -7.738 1 86.69 361 PRO A C 1
ATOM 2853 O O . PRO A 1 361 ? -24.281 -25.562 -8.938 1 86.69 361 PRO A O 1
ATOM 2856 N N . SER A 1 362 ? -22.922 -25.047 -7.34 1 91.31 362 SER A N 1
ATOM 2857 C CA . SER A 1 362 ? -21.734 -24.953 -8.18 1 91.31 362 SER A CA 1
ATOM 2858 C C . SER A 1 362 ? -20.516 -25.531 -7.461 1 91.31 362 SER A C 1
ATOM 2860 O O . SER A 1 362 ? -20.453 -25.516 -6.23 1 91.31 362 SER A O 1
ATOM 2862 N N . PHE A 1 363 ? -19.641 -26.031 -8.266 1 94.38 363 PHE A N 1
ATOM 2863 C CA . PHE A 1 363 ? -18.375 -26.516 -7.73 1 94.38 363 PHE A CA 1
ATOM 2864 C C . PHE A 1 363 ? -17.531 -25.344 -7.227 1 94.38 363 PHE A C 1
ATOM 2866 O O . PHE A 1 363 ? -17.688 -24.219 -7.695 1 94.38 363 PHE A O 1
ATOM 2873 N N . ASP A 1 364 ? -16.688 -25.656 -6.297 1 92.88 364 ASP A N 1
ATOM 2874 C CA . ASP A 1 364 ? -15.594 -24.766 -5.891 1 92.88 364 ASP A CA 1
ATOM 2875 C C . ASP A 1 364 ? -14.242 -25.344 -6.293 1 92.88 364 ASP A C 1
ATOM 2877 O O . ASP A 1 364 ? -14.109 -26.547 -6.512 1 92.88 364 ASP A O 1
ATOM 2881 N N . PHE A 1 365 ? -13.367 -24.484 -6.418 1 94.12 365 PHE A N 1
ATOM 2882 C CA . PHE A 1 365 ? -12.016 -25.016 -6.578 1 94.12 365 PHE A CA 1
ATOM 2883 C C . PHE A 1 365 ? -11.641 -25.891 -5.398 1 94.12 365 PHE A C 1
ATOM 2885 O O . PHE A 1 365 ? -11.961 -25.578 -4.25 1 94.12 365 PHE A O 1
ATOM 2892 N N . LEU A 1 366 ? -10.984 -26.938 -5.719 1 94.88 366 LEU A N 1
ATOM 2893 C CA . LEU A 1 366 ? -10.508 -27.781 -4.629 1 94.88 366 LEU A CA 1
ATOM 2894 C C . LEU A 1 366 ? -9.602 -27 -3.688 1 94.88 366 LEU A C 1
ATOM 2896 O O . LEU A 1 366 ? -9.781 -27.047 -2.469 1 94.88 366 LEU A O 1
ATOM 2900 N N . SER A 1 367 ? -8.617 -26.312 -4.266 1 92.69 367 SER A N 1
ATOM 2901 C CA . SER A 1 367 ? -7.73 -25.469 -3.479 1 92.69 367 SER A CA 1
ATOM 2902 C C . SER A 1 367 ? -7.617 -24.078 -4.086 1 92.69 367 SER A C 1
ATOM 2904 O O . SER A 1 367 ? -7.762 -23.078 -3.383 1 92.69 367 SER A O 1
ATOM 2906 N N . HIS A 1 368 ? -7.324 -24.031 -5.293 1 93.75 368 HIS A N 1
ATOM 2907 C CA . HIS A 1 368 ? -7.152 -22.766 -5.996 1 93.75 368 HIS A CA 1
ATOM 2908 C C . HIS A 1 368 ? -7.191 -22.969 -7.508 1 93.75 368 HIS A C 1
ATOM 2910 O O . HIS A 1 368 ? -7.125 -24.094 -7.988 1 93.75 368 HIS A O 1
ATOM 2916 N N . SER A 1 369 ? -7.34 -21.859 -8.164 1 94.62 369 SER A N 1
ATOM 2917 C CA . SER A 1 369 ? -7.219 -21.875 -9.617 1 94.62 369 SER A CA 1
ATOM 2918 C C . SER A 1 369 ? -5.77 -22.062 -10.047 1 94.62 369 SER A C 1
ATOM 2920 O O . SER A 1 369 ? -4.863 -21.438 -9.484 1 94.62 369 SER A O 1
ATOM 2922 N N . ASN A 1 370 ? -5.602 -22.953 -11.023 1 96.56 370 ASN A N 1
ATOM 2923 C CA . ASN A 1 370 ? -4.27 -23.219 -11.562 1 96.56 370 ASN A CA 1
ATOM 2924 C C . ASN A 1 370 ? -4.074 -22.562 -12.922 1 96.56 370 ASN A C 1
ATOM 2926 O O . ASN A 1 370 ? -5.047 -22.281 -13.625 1 96.56 370 ASN A O 1
ATOM 2930 N N . HIS A 1 371 ? -2.746 -22.328 -13.227 1 96.19 371 HIS A N 1
ATOM 2931 C CA . HIS A 1 371 ? -2.436 -22.016 -14.617 1 96.19 371 HIS A CA 1
ATOM 2932 C C . HIS A 1 371 ? -2.715 -23.219 -15.523 1 96.19 371 HIS A C 1
ATOM 2934 O O . HIS A 1 371 ? -2.459 -24.359 -15.148 1 96.19 371 HIS A O 1
ATOM 2940 N N . PHE A 1 372 ? -3.213 -22.969 -16.734 1 93.38 372 PHE A N 1
ATOM 2941 C CA . PHE A 1 372 ? -3.383 -24.094 -17.641 1 93.38 372 PHE A CA 1
ATOM 2942 C C . PHE A 1 372 ? -2.504 -23.922 -18.875 1 93.38 372 PHE A C 1
ATOM 2944 O O . PHE A 1 372 ? -2.324 -24.875 -19.656 1 93.38 372 PHE A O 1
ATOM 2951 N N . GLY A 1 373 ? -1.943 -22.781 -19.031 1 94.5 373 GLY A N 1
ATOM 2952 C CA . GLY A 1 373 ? -0.927 -22.578 -20.047 1 94.5 373 GLY A CA 1
ATOM 2953 C C . GLY A 1 373 ? 0.478 -22.484 -19.484 1 94.5 373 GLY A C 1
ATOM 2954 O O . GLY A 1 373 ? 0.666 -22.531 -18.266 1 94.5 373 GLY A O 1
ATOM 2955 N N . SER A 1 374 ? 1.44 -22.453 -20.406 1 97.44 374 SER A N 1
ATOM 2956 C CA . SER A 1 374 ? 2.84 -22.344 -20.016 1 97.44 374 SER A CA 1
ATOM 2957 C C . SER A 1 374 ? 3.078 -21.078 -19.188 1 97.44 374 SER A C 1
ATOM 2959 O O . SER A 1 374 ? 2.57 -20 -19.516 1 97.44 374 SER A O 1
ATOM 2961 N N . ILE A 1 375 ? 3.805 -21.219 -18.094 1 98.5 375 ILE A N 1
ATOM 2962 C CA . ILE A 1 375 ? 4.16 -20.062 -17.297 1 98.5 375 ILE A CA 1
ATOM 2963 C C . ILE A 1 375 ? 5.34 -19.328 -17.938 1 98.5 375 ILE A C 1
ATOM 2965 O O . ILE A 1 375 ? 6.391 -19.938 -18.172 1 98.5 375 ILE A O 1
ATOM 2969 N N . LEU A 1 376 ? 5.168 -18.062 -18.203 1 98.38 376 LEU A N 1
ATOM 2970 C CA . LEU A 1 376 ? 6.156 -17.281 -18.953 1 98.38 376 LEU A CA 1
ATOM 2971 C C . LEU A 1 376 ? 6.977 -16.406 -18.016 1 98.38 376 LEU A C 1
ATOM 2973 O O . LEU A 1 376 ? 8.133 -16.094 -18.297 1 98.38 376 LEU A O 1
ATOM 2977 N N . GLY A 1 377 ? 6.363 -16.016 -16.969 1 98.62 377 GLY A N 1
ATOM 2978 C CA . GLY A 1 377 ? 7.02 -15.109 -16.031 1 98.62 377 GLY A CA 1
ATOM 2979 C C . GLY A 1 377 ? 6.883 -15.547 -14.578 1 98.62 377 GLY A C 1
ATOM 2980 O O . GLY A 1 377 ? 5.883 -16.156 -14.203 1 98.62 377 GLY A O 1
ATOM 2981 N N . LEU A 1 378 ? 7.863 -15.18 -13.812 1 98.81 378 LEU A N 1
ATOM 2982 C CA . LEU A 1 378 ? 7.926 -15.5 -12.391 1 98.8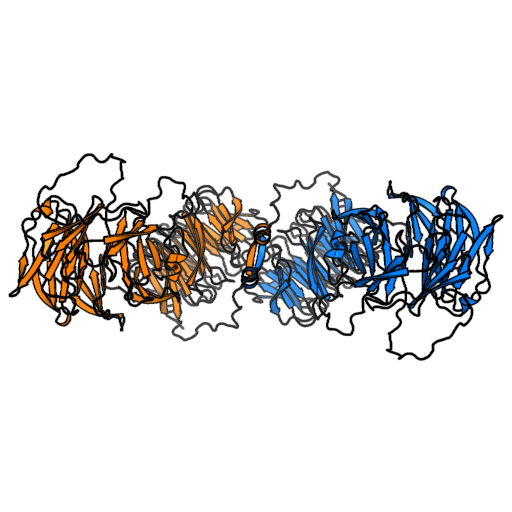1 378 LEU A CA 1
ATOM 2983 C C . LEU A 1 378 ? 8.773 -14.477 -11.641 1 98.81 378 LEU A C 1
ATOM 2985 O O . LEU A 1 378 ? 9.859 -14.102 -12.102 1 98.81 378 LEU A O 1
ATOM 2989 N N . ASP A 1 379 ? 8.234 -13.961 -10.578 1 98.81 379 ASP A N 1
ATOM 2990 C CA . ASP A 1 379 ? 9.023 -13.086 -9.719 1 98.81 379 ASP A CA 1
ATOM 2991 C C . ASP A 1 379 ? 8.602 -13.227 -8.258 1 98.81 379 ASP A C 1
ATOM 2993 O O . ASP A 1 379 ? 7.5 -13.703 -7.969 1 98.81 379 ASP A O 1
ATOM 2997 N N . ILE A 1 380 ? 9.531 -12.922 -7.387 1 98.5 380 ILE A N 1
ATOM 2998 C CA . ILE A 1 380 ? 9.312 -13.016 -5.949 1 98.5 380 ILE A CA 1
ATOM 2999 C C . ILE A 1 380 ? 9.656 -11.688 -5.285 1 98.5 380 ILE A C 1
ATOM 3001 O O . ILE A 1 380 ? 10.586 -11 -5.711 1 98.5 380 ILE A O 1
ATOM 3005 N N . CYS A 1 381 ? 8.898 -11.289 -4.305 1 97.88 381 CYS A N 1
ATOM 3006 C CA . CYS A 1 381 ? 9.211 -10.047 -3.613 1 97.88 381 CYS A CA 1
ATOM 3007 C C . CYS A 1 381 ? 9.914 -10.32 -2.289 1 97.88 381 CYS A C 1
ATOM 3009 O O . CYS A 1 381 ? 10.156 -11.477 -1.938 1 97.88 381 CYS A O 1
ATOM 3011 N N . VAL A 1 382 ? 10.305 -9.266 -1.63 1 97.06 382 VAL A N 1
ATOM 3012 C CA . VAL A 1 382 ? 11.148 -9.367 -0.444 1 97.06 382 VAL A CA 1
ATOM 3013 C C . VAL A 1 382 ? 10.289 -9.281 0.813 1 97.06 382 VAL A C 1
ATOM 3015 O O . VAL A 1 382 ? 10.414 -10.102 1.723 1 97.06 382 VAL A O 1
ATOM 3018 N N . ARG A 1 383 ? 9.281 -8.422 0.816 1 96.25 383 ARG A N 1
ATOM 3019 C CA . ARG A 1 383 ? 8.633 -8.023 2.061 1 96.25 383 ARG A CA 1
ATOM 3020 C C . ARG A 1 383 ? 7.41 -8.891 2.338 1 96.25 383 ARG A C 1
ATOM 3022 O O . ARG A 1 383 ? 6.781 -8.766 3.391 1 96.25 383 ARG A O 1
ATOM 3029 N N . LYS A 1 384 ? 7.004 -9.703 1.459 1 96.12 384 LYS A N 1
ATOM 3030 C CA . LYS A 1 384 ? 5.891 -10.633 1.6 1 96.12 384 LYS A CA 1
ATOM 3031 C C . LYS A 1 384 ? 6.246 -12.008 1.033 1 96.12 384 LYS A C 1
ATOM 3033 O O . LYS A 1 384 ? 7.129 -12.117 0.182 1 96.12 384 LYS A O 1
ATOM 3038 N N . PRO A 1 385 ? 5.629 -13.016 1.562 1 96.94 385 PRO A N 1
ATOM 3039 C CA . PRO A 1 385 ? 5.871 -14.344 1.005 1 96.94 385 PRO A CA 1
ATOM 3040 C C . PRO A 1 385 ? 5.043 -14.625 -0.246 1 96.94 385 PRO A C 1
ATOM 3042 O O . PRO A 1 385 ? 4.293 -15.602 -0.288 1 96.94 385 PRO A O 1
ATOM 3045 N N . LEU A 1 386 ? 5.25 -13.773 -1.269 1 98.12 386 LEU A N 1
ATOM 3046 C CA . LEU A 1 386 ? 4.406 -13.836 -2.457 1 98.12 386 LEU A CA 1
ATOM 3047 C C . LEU A 1 386 ? 5.23 -14.18 -3.693 1 98.12 386 LEU A C 1
ATOM 3049 O O . LEU A 1 386 ? 6.391 -13.773 -3.803 1 98.12 386 LEU A O 1
ATOM 3053 N N . ILE A 1 387 ? 4.637 -14.891 -4.586 1 98.75 387 ILE A N 1
ATOM 3054 C CA . ILE A 1 387 ? 5.145 -15.188 -5.918 1 98.75 387 ILE A CA 1
ATOM 3055 C C . ILE A 1 387 ? 4.156 -14.688 -6.973 1 98.75 387 ILE A C 1
ATOM 3057 O O . ILE A 1 387 ? 2.953 -14.945 -6.871 1 98.75 387 ILE A O 1
ATOM 3061 N N . ALA A 1 388 ? 4.652 -13.984 -7.934 1 98.88 388 ALA A N 1
ATOM 3062 C CA . ALA A 1 388 ? 3.826 -13.594 -9.07 1 98.88 388 ALA A CA 1
ATOM 3063 C C . ALA A 1 388 ? 4.184 -14.414 -10.312 1 98.88 388 ALA A C 1
ATOM 3065 O O . ALA A 1 388 ? 5.363 -14.578 -10.641 1 98.88 388 ALA A O 1
ATOM 3066 N N . THR A 1 389 ? 3.188 -14.93 -10.992 1 98.88 389 THR A N 1
ATOM 3067 C CA . THR A 1 389 ? 3.408 -15.633 -12.25 1 98.88 389 THR A CA 1
ATOM 3068 C C . THR A 1 389 ? 2.428 -15.156 -13.32 1 98.88 389 THR A C 1
ATOM 3070 O O . THR A 1 389 ? 1.324 -14.711 -13 1 98.88 389 THR A O 1
ATOM 3073 N N . CYS A 1 390 ? 2.859 -15.188 -14.539 1 98.62 390 CYS A N 1
ATOM 3074 C CA . CYS A 1 390 ? 1.981 -14.992 -15.688 1 98.62 390 CYS A CA 1
ATOM 3075 C C . CYS A 1 390 ? 2.105 -16.156 -16.672 1 98.62 390 CYS A C 1
ATOM 3077 O O . CYS A 1 390 ? 3.123 -16.844 -16.688 1 98.62 390 CYS A O 1
ATOM 3079 N N . SER A 1 391 ? 1.111 -16.344 -17.391 1 97.62 391 SER A N 1
ATOM 3080 C CA . SER A 1 391 ? 1.013 -17.531 -18.219 1 97.62 391 SER A CA 1
ATOM 3081 C C . SER A 1 391 ? 0.353 -17.219 -19.562 1 97.62 391 SER A C 1
ATOM 3083 O O . SER A 1 391 ? -0.206 -16.141 -19.734 1 97.62 391 SER A O 1
ATOM 3085 N N . THR A 1 392 ? 0.501 -18.156 -20.516 1 97 392 THR A N 1
ATOM 3086 C CA . THR A 1 392 ? -0.139 -18.031 -21.828 1 97 392 THR A CA 1
ATOM 3087 C C . THR A 1 392 ? -1.655 -18.141 -21.688 1 97 392 THR A C 1
ATOM 3089 O O . THR A 1 392 ? -2.387 -17.828 -22.641 1 97 392 THR A O 1
ATOM 3092 N N . ASP A 1 393 ? -2.135 -18.547 -20.562 1 94.81 393 ASP A N 1
ATOM 3093 C CA . ASP A 1 393 ? -3.576 -18.609 -20.328 1 94.81 393 ASP A CA 1
ATOM 3094 C C . ASP A 1 393 ? -4.148 -17.219 -20.062 1 94.81 393 ASP A C 1
ATOM 3096 O O . ASP A 1 393 ? -5.293 -17.094 -19.609 1 94.81 393 ASP A O 1
ATOM 3100 N N . LYS A 1 394 ? -3.354 -16.172 -20.172 1 96.25 394 LYS A N 1
ATOM 3101 C CA . LYS A 1 394 ? -3.73 -14.766 -20.094 1 96.25 394 LYS A CA 1
ATOM 3102 C C . LYS A 1 394 ? -4.086 -14.359 -18.672 1 96.25 394 LYS A C 1
ATOM 3104 O O . LYS A 1 394 ? -5 -13.57 -18.453 1 96.25 394 LYS A O 1
ATOM 3109 N N . SER A 1 395 ? -3.389 -14.938 -17.797 1 97.12 395 SER A N 1
ATOM 3110 C CA . SER A 1 395 ? -3.689 -14.594 -16.406 1 97.12 395 SER A CA 1
ATOM 3111 C C . SER A 1 395 ? -2.416 -14.297 -15.625 1 97.12 395 SER A C 1
ATOM 3113 O O . SER A 1 395 ? -1.316 -14.656 -16.047 1 97.12 395 SER A O 1
ATOM 3115 N N . ILE A 1 396 ? -2.588 -13.539 -14.555 1 98.56 396 ILE A N 1
ATOM 3116 C CA . ILE A 1 396 ? -1.566 -13.336 -13.539 1 98.56 396 ILE A CA 1
ATOM 3117 C C . ILE A 1 396 ? -2.049 -13.891 -12.203 1 98.56 396 ILE A C 1
ATOM 3119 O O . ILE A 1 396 ? -3.201 -13.688 -11.812 1 98.56 396 ILE A O 1
ATOM 3123 N N . HIS A 1 397 ? -1.196 -14.688 -11.602 1 98.5 397 HIS A N 1
ATOM 3124 C CA . HIS A 1 397 ? -1.482 -15.234 -10.281 1 98.5 397 HIS A CA 1
ATOM 3125 C C . HIS A 1 397 ? -0.498 -14.719 -9.242 1 98.5 397 HIS A C 1
ATOM 3127 O O . HIS A 1 397 ? 0.7 -14.609 -9.516 1 98.5 397 HIS A O 1
ATOM 3133 N N . ILE A 1 398 ? -1.018 -14.328 -8.102 1 98.69 398 ILE A N 1
ATOM 3134 C CA . ILE A 1 398 ? 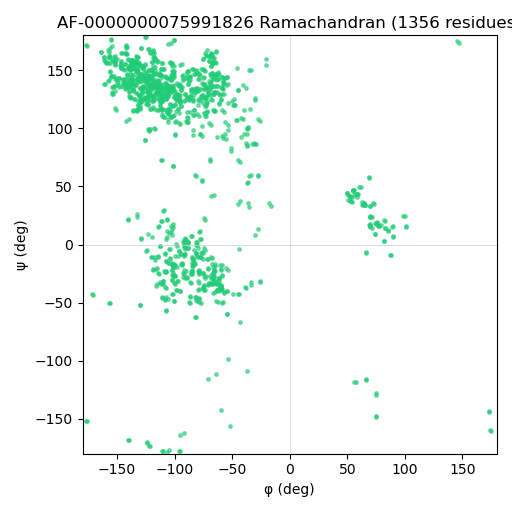-0.194 -14.031 -6.938 1 98.69 398 ILE A CA 1
ATOM 3135 C C . ILE A 1 398 ? -0.342 -15.141 -5.902 1 98.69 398 ILE A C 1
ATOM 3137 O O . ILE A 1 398 ? -1.398 -15.289 -5.285 1 98.69 398 ILE A O 1
ATOM 3141 N N . TRP A 1 399 ? 0.745 -15.852 -5.684 1 98.44 399 TRP A N 1
ATOM 3142 C CA . TRP A 1 399 ? 0.753 -17 -4.781 1 98.44 399 TRP A CA 1
ATOM 3143 C C . TRP A 1 399 ? 1.374 -16.625 -3.438 1 98.44 399 TRP A C 1
ATOM 3145 O O . TRP A 1 399 ? 2.299 -15.82 -3.375 1 98.44 399 TRP A O 1
ATOM 3155 N N . ASN A 1 400 ? 0.858 -17.188 -2.393 1 96.94 400 ASN A N 1
ATOM 3156 C CA . ASN A 1 400 ? 1.48 -17.125 -1.074 1 96.94 400 ASN A CA 1
ATOM 3157 C C . ASN A 1 400 ? 2.176 -18.438 -0.724 1 96.94 400 ASN A C 1
ATOM 3159 O O . ASN A 1 400 ? 1.515 -19.453 -0.459 1 96.94 400 ASN A O 1
ATOM 3163 N N . PHE A 1 401 ? 3.496 -18.484 -0.675 1 97.12 401 PHE A N 1
ATOM 3164 C CA . PHE A 1 401 ? 4.199 -19.75 -0.522 1 97.12 401 PHE A CA 1
ATOM 3165 C C . PHE A 1 401 ? 4.285 -20.156 0.947 1 97.12 401 PHE A C 1
ATOM 3167 O O . PHE A 1 401 ? 4.641 -21.281 1.269 1 97.12 401 PHE A O 1
ATOM 3174 N N . GLU A 1 402 ? 3.986 -19.266 1.837 1 94.5 402 GLU A N 1
ATOM 3175 C CA . GLU A 1 402 ? 3.912 -19.609 3.252 1 94.5 402 GLU A CA 1
ATOM 3176 C C . GLU A 1 402 ? 2.57 -20.266 3.59 1 94.5 402 GLU A C 1
ATOM 3178 O O . GLU A 1 402 ? 2.525 -21.312 4.242 1 94.5 402 GLU A O 1
ATOM 3183 N N . LYS A 1 403 ? 1.503 -19.641 3.146 1 94.06 403 LYS A N 1
ATOM 3184 C CA . LYS A 1 403 ? 0.166 -20.172 3.385 1 94.06 403 LYS A CA 1
ATOM 3185 C C . LYS A 1 403 ? -0.192 -21.234 2.352 1 94.06 403 LYS A C 1
ATOM 3187 O O . LYS A 1 403 ? -1.157 -21.984 2.529 1 94.06 403 LYS A O 1
ATOM 3192 N N . ARG A 1 404 ? 0.575 -21.297 1.269 1 96.69 404 ARG A N 1
ATOM 3193 C CA . ARG A 1 404 ? 0.395 -22.266 0.202 1 96.69 404 ARG A CA 1
ATOM 3194 C C . ARG A 1 404 ? -0.982 -22.141 -0.439 1 96.69 404 ARG A C 1
ATOM 3196 O O . ARG A 1 404 ? -1.71 -23.125 -0.572 1 96.69 404 ARG A O 1
ATOM 3203 N N . CYS A 1 405 ? -1.297 -20.906 -0.784 1 95.88 405 CYS A N 1
ATOM 3204 C CA . CYS A 1 405 ? -2.584 -20.625 -1.405 1 95.88 405 CYS A CA 1
ATOM 3205 C C . CYS A 1 405 ? -2.441 -19.547 -2.482 1 95.88 405 CYS A C 1
ATOM 3207 O O . CYS A 1 405 ? -1.354 -19.016 -2.686 1 95.88 405 CYS A O 1
ATOM 3209 N N . LEU A 1 406 ? -3.496 -19.359 -3.201 1 96.75 406 LEU A N 1
ATOM 3210 C CA . LEU A 1 406 ? -3.598 -18.297 -4.207 1 96.75 406 LEU A CA 1
ATOM 3211 C C . LEU A 1 406 ? -4.258 -17.062 -3.625 1 96.75 406 LEU A C 1
ATOM 3213 O O . LEU A 1 406 ? -5.426 -17.094 -3.234 1 96.75 406 LEU A O 1
ATOM 3217 N N . ASP A 1 407 ? -3.529 -15.914 -3.611 1 94.81 407 ASP A N 1
ATOM 3218 C CA . ASP A 1 407 ? -4.07 -14.695 -3.025 1 94.81 407 ASP A CA 1
ATOM 3219 C C . ASP A 1 407 ? -4.891 -13.906 -4.047 1 94.81 407 ASP A C 1
ATOM 3221 O O . ASP A 1 407 ? -5.949 -13.375 -3.719 1 94.81 407 ASP A O 1
ATOM 3225 N N . VAL A 1 408 ? -4.324 -13.812 -5.227 1 95.69 408 VAL A N 1
ATOM 3226 C CA . VAL A 1 408 ? -5 -13.023 -6.254 1 95.69 408 VAL A CA 1
ATOM 3227 C C . VAL A 1 408 ? -4.914 -13.75 -7.598 1 95.69 408 VAL A C 1
ATOM 3229 O O . VAL A 1 408 ? -3.875 -14.328 -7.93 1 95.69 408 VAL A O 1
ATOM 3232 N N . HIS A 1 409 ? -5.961 -13.781 -8.289 1 94.88 409 HIS A N 1
ATOM 3233 C CA . HIS A 1 409 ? -6.047 -14.281 -9.656 1 94.88 409 HIS A CA 1
ATOM 3234 C C . HIS A 1 409 ? -6.754 -13.289 -10.562 1 94.88 409 HIS A C 1
ATOM 3236 O O . HIS A 1 409 ? -7.848 -12.812 -10.242 1 94.88 409 HIS A O 1
ATOM 3242 N N . LYS A 1 410 ? -6.082 -12.961 -11.695 1 96.44 410 LYS A N 1
ATOM 3243 C CA . LYS A 1 410 ? -6.711 -12.055 -12.648 1 96.44 410 LYS A CA 1
ATOM 3244 C C . LYS A 1 410 ? -6.461 -12.508 -14.086 1 96.44 410 LYS A C 1
ATOM 3246 O O . LYS A 1 410 ? -5.336 -12.859 -14.445 1 96.44 410 LYS A O 1
ATOM 3251 N N . THR A 1 411 ? -7.559 -12.539 -14.844 1 94.69 411 THR A N 1
ATOM 3252 C CA . THR A 1 411 ? -7.457 -12.844 -16.266 1 94.69 411 THR A CA 1
ATOM 3253 C C . THR A 1 411 ? -7.531 -11.57 -17.094 1 94.69 411 THR A C 1
ATOM 3255 O O . THR A 1 411 ? -8.195 -10.602 -16.703 1 94.69 411 THR A O 1
ATOM 3258 N N . PHE A 1 412 ? -6.828 -11.57 -18.188 1 95.5 412 PHE A N 1
ATOM 3259 C CA . PHE A 1 412 ? -6.781 -10.43 -19.094 1 95.5 412 PHE A CA 1
ATOM 3260 C C . PHE A 1 412 ? -7.215 -10.828 -20.5 1 95.5 412 PHE A C 1
ATOM 3262 O O . PHE A 1 412 ? -7.379 -12.016 -20.797 1 95.5 412 PHE A O 1
ATOM 3269 N N . GLN A 1 413 ? -7.457 -9.875 -21.359 1 92.31 413 GLN A N 1
ATOM 3270 C CA . GLN A 1 413 ? -7.891 -10.125 -22.734 1 92.31 413 GLN A CA 1
ATOM 3271 C C . GLN A 1 413 ? -6.715 -10.531 -23.609 1 92.31 413 GLN A C 1
ATOM 3273 O O . GLN A 1 413 ? -6.902 -11.18 -24.641 1 92.31 413 GLN A O 1
ATOM 3278 N N . GLU A 1 414 ? -5.582 -10.07 -23.125 1 93.75 414 GLU A N 1
ATOM 3279 C CA . GLU A 1 414 ? -4.383 -10.359 -23.906 1 93.75 414 GLU A CA 1
ATOM 3280 C C . GLU A 1 414 ? -3.404 -11.227 -23.125 1 93.75 414 GLU A C 1
ATOM 3282 O O . GLU A 1 414 ? -3.494 -11.312 -21.891 1 93.75 414 GLU A O 1
ATOM 3287 N N . GLU A 1 415 ? -2.516 -11.852 -23.906 1 94.88 415 GLU A N 1
ATOM 3288 C CA . GLU A 1 415 ? -1.476 -12.656 -23.281 1 94.88 415 GLU A CA 1
ATOM 3289 C C . GLU A 1 415 ? -0.522 -11.781 -22.469 1 94.88 415 GLU A C 1
ATOM 3291 O O . GLU A 1 415 ? -0.263 -10.633 -22.828 1 94.88 415 GLU A O 1
ATOM 3296 N N . VAL A 1 416 ? -0.051 -12.297 -21.422 1 98.12 416 VAL A N 1
ATOM 3297 C CA . VAL A 1 416 ? 0.938 -11.648 -20.562 1 98.12 416 VAL A CA 1
ATOM 3298 C C . VAL A 1 416 ? 2.297 -12.32 -20.75 1 98.12 416 VAL A C 1
ATOM 3300 O O . VAL A 1 416 ? 2.434 -13.531 -20.531 1 98.12 416 VAL A O 1
ATOM 3303 N N . TYR A 1 417 ? 3.301 -11.562 -21.031 1 98.38 417 TYR A N 1
ATOM 3304 C CA . TYR A 1 417 ? 4.57 -12.141 -21.453 1 98.38 417 TYR A CA 1
ATOM 3305 C C . TYR A 1 417 ? 5.559 -12.188 -20.297 1 98.38 417 TYR A C 1
ATOM 3307 O O . TYR A 1 417 ? 6.445 -13.047 -20.266 1 98.38 417 TYR A O 1
ATOM 3315 N N . CYS A 1 418 ? 5.48 -11.219 -19.453 1 98.62 418 CYS A N 1
ATOM 3316 C CA . CYS A 1 418 ? 6.379 -11.188 -18.312 1 98.62 418 CYS A CA 1
ATOM 3317 C C . CYS A 1 418 ? 5.742 -10.453 -17.141 1 98.62 418 CYS A C 1
ATOM 3319 O O . CYS A 1 418 ? 4.738 -9.758 -17.297 1 98.62 418 CYS A O 1
ATOM 3321 N N . VAL A 1 419 ? 6.289 -10.68 -15.984 1 98.81 419 VAL A N 1
ATOM 3322 C CA . VAL A 1 419 ? 5.832 -10.016 -14.766 1 98.81 419 VAL A CA 1
ATOM 3323 C C . VAL A 1 419 ? 7.02 -9.734 -13.852 1 98.81 419 VAL A C 1
ATOM 3325 O O . VAL A 1 419 ? 7.973 -10.523 -13.805 1 98.81 419 VAL A O 1
ATOM 3328 N N . ALA A 1 420 ? 7.039 -8.602 -13.25 1 98.88 420 ALA A N 1
ATOM 3329 C CA . ALA A 1 420 ? 7.98 -8.25 -12.195 1 98.88 420 ALA A CA 1
ATOM 3330 C C . ALA A 1 420 ? 7.246 -7.77 -10.945 1 98.88 420 ALA A C 1
ATOM 3332 O O . ALA A 1 420 ? 6.379 -6.898 -11.023 1 98.88 420 ALA A O 1
ATOM 3333 N N . LEU A 1 421 ? 7.562 -8.391 -9.867 1 98.81 421 LEU A N 1
ATOM 3334 C CA . LEU A 1 421 ? 6.926 -8.047 -8.594 1 98.81 421 LEU A CA 1
ATOM 3335 C C . LEU A 1 421 ? 7.805 -7.098 -7.785 1 98.81 421 LEU A C 1
ATOM 3337 O O . LEU A 1 421 ? 8.984 -7.375 -7.562 1 98.81 421 LEU A O 1
ATOM 3341 N N . HIS A 1 422 ? 7.227 -5.965 -7.422 1 98.69 422 HIS A N 1
ATOM 3342 C CA . HIS A 1 422 ? 7.961 -5.012 -6.598 1 98.69 422 HIS A CA 1
ATOM 3343 C C . HIS A 1 422 ? 8.391 -5.641 -5.281 1 98.69 422 HIS A C 1
ATOM 3345 O O . HIS A 1 422 ? 7.645 -6.414 -4.68 1 98.69 422 HIS A O 1
ATOM 3351 N N . PRO A 1 423 ? 9.586 -5.277 -4.781 1 98 423 PRO A N 1
ATOM 3352 C CA . PRO A 1 423 ? 10.07 -5.93 -3.564 1 98 423 PRO A CA 1
ATOM 3353 C C . PRO A 1 423 ? 9.141 -5.727 -2.371 1 98 423 PRO A C 1
ATOM 3355 O O . PRO A 1 423 ? 9.156 -6.523 -1.429 1 98 423 PRO A O 1
ATOM 3358 N N . SER A 1 424 ? 8.297 -4.73 -2.365 1 96.81 424 SER A N 1
ATOM 3359 C CA . SER A 1 424 ? 7.328 -4.523 -1.297 1 96.81 424 SER A CA 1
ATOM 3360 C C . SER A 1 424 ? 6.168 -5.504 -1.407 1 96.81 424 SER A C 1
ATOM 3362 O O . SER A 1 424 ? 5.434 -5.719 -0.44 1 96.81 424 SER A O 1
ATOM 3364 N N . GLY A 1 425 ? 5.906 -5.992 -2.535 1 97.38 425 GLY A N 1
ATOM 3365 C CA . GLY A 1 425 ? 4.785 -6.883 -2.791 1 97.38 425 GLY A CA 1
ATOM 3366 C C . GLY A 1 425 ? 3.488 -6.148 -3.072 1 97.38 425 GLY A C 1
ATOM 3367 O O . GLY A 1 425 ? 2.424 -6.762 -3.16 1 97.38 425 GLY A O 1
ATOM 3368 N N . LEU A 1 426 ? 3.568 -4.824 -3.301 1 96.81 426 LEU A N 1
ATOM 3369 C CA . LEU A 1 426 ? 2.352 -4.023 -3.4 1 96.81 426 LEU A CA 1
ATOM 3370 C C . LEU A 1 426 ? 2.068 -3.646 -4.852 1 96.81 426 LEU A C 1
ATOM 3372 O O . LEU A 1 426 ? 0.962 -3.209 -5.176 1 96.81 426 LEU A O 1
ATOM 3376 N N . PHE A 1 427 ? 3.111 -3.797 -5.754 1 97.25 427 PHE A N 1
ATOM 3377 C CA . PHE A 1 427 ? 2.996 -3.4 -7.152 1 97.25 427 PHE A CA 1
ATOM 3378 C C . PHE A 1 427 ? 3.607 -4.453 -8.07 1 97.25 427 PHE A C 1
ATOM 3380 O O . PHE A 1 427 ? 4.41 -5.277 -7.625 1 97.25 427 PHE A O 1
ATOM 3387 N N . LEU A 1 428 ? 3.211 -4.434 -9.266 1 98.06 428 LEU A N 1
ATOM 3388 C CA . LEU A 1 428 ? 3.842 -5.301 -10.25 1 98.06 428 LEU A CA 1
ATOM 3389 C C . LEU A 1 428 ? 3.863 -4.637 -11.625 1 98.06 428 LEU A C 1
ATOM 3391 O O . LEU A 1 428 ? 3.107 -3.695 -11.875 1 98.06 428 LEU A O 1
ATOM 3395 N N . VAL A 1 429 ? 4.824 -4.988 -12.406 1 98.81 429 VAL A N 1
ATOM 3396 C CA . VAL A 1 429 ? 4.91 -4.594 -13.812 1 98.81 429 VAL A CA 1
ATOM 3397 C C . VAL A 1 429 ? 4.707 -5.816 -14.703 1 98.81 429 VAL A C 1
ATOM 3399 O O . VAL A 1 429 ? 5.215 -6.902 -14.406 1 98.81 429 VAL A O 1
ATOM 3402 N N . ALA A 1 430 ? 3.879 -5.676 -15.695 1 98.81 430 ALA A N 1
ATOM 3403 C CA . ALA A 1 430 ? 3.604 -6.793 -16.594 1 98.81 430 ALA A CA 1
ATOM 3404 C C . ALA A 1 430 ? 3.643 -6.344 -18.047 1 98.81 430 ALA A C 1
ATOM 3406 O O . ALA A 1 430 ? 3.168 -5.254 -18.391 1 98.81 430 ALA A O 1
ATOM 3407 N N . GLY A 1 431 ? 4.27 -7.152 -18.891 1 98.75 431 GLY A N 1
ATOM 3408 C CA . GLY A 1 431 ? 4.328 -6.891 -20.312 1 98.75 431 GLY A CA 1
ATOM 3409 C C . GLY A 1 431 ? 3.25 -7.609 -21.094 1 98.75 431 GLY A C 1
ATOM 3410 O O . GLY A 1 431 ? 3.148 -8.836 -21.047 1 98.75 431 GLY A O 1
ATOM 3411 N N . PHE A 1 432 ? 2.445 -6.855 -21.844 1 98.12 432 PHE A N 1
ATOM 3412 C CA . PHE A 1 432 ? 1.388 -7.398 -22.688 1 98.12 432 PHE A CA 1
ATOM 3413 C C . PHE A 1 432 ? 1.732 -7.23 -24.172 1 98.12 432 PHE A C 1
ATOM 3415 O O . PHE A 1 432 ? 2.824 -6.773 -24.5 1 98.12 432 PHE A O 1
ATOM 3422 N N . LYS A 1 433 ? 0.836 -7.645 -24.953 1 96.19 433 LYS A N 1
ATOM 3423 C CA . LYS A 1 433 ? 1.049 -7.582 -26.406 1 96.19 433 LYS A CA 1
ATOM 3424 C C . LYS A 1 433 ? 1.229 -6.141 -26.875 1 96.19 433 LYS A C 1
ATOM 3426 O O . LYS A 1 433 ? 2.146 -5.844 -27.641 1 96.19 433 LYS A O 1
ATOM 3431 N N . ASP A 1 434 ? 0.424 -5.25 -26.281 1 95.12 434 ASP A N 1
ATOM 3432 C CA . ASP A 1 434 ? 0.419 -3.9 -26.844 1 95.12 434 ASP A CA 1
ATOM 3433 C C . ASP A 1 434 ? 1.005 -2.895 -25.844 1 95.12 434 ASP A C 1
ATOM 3435 O O . ASP A 1 434 ? 1.445 -1.812 -26.25 1 95.12 434 ASP A O 1
ATOM 3439 N N . LYS A 1 435 ? 0.908 -3.252 -24.609 1 97.38 435 LYS A N 1
ATOM 3440 C CA . LYS A 1 435 ? 1.28 -2.273 -23.594 1 97.38 435 LYS A CA 1
ATOM 3441 C C . LYS A 1 435 ? 2.074 -2.926 -22.469 1 97.38 435 LYS A C 1
ATOM 3443 O O . LYS A 1 435 ? 1.988 -4.141 -22.266 1 97.38 435 LYS A O 1
ATOM 3448 N N . LEU A 1 436 ? 2.91 -2.104 -21.828 1 98.56 436 LEU A N 1
ATOM 3449 C CA . LEU A 1 436 ? 3.414 -2.412 -20.5 1 98.56 436 LEU A CA 1
ATOM 3450 C C . LEU A 1 436 ? 2.551 -1.76 -19.422 1 98.56 436 LEU A C 1
ATOM 3452 O O . LEU A 1 436 ? 2.162 -0.596 -19.562 1 98.56 436 LEU A O 1
ATOM 3456 N N . ARG A 1 437 ? 2.184 -2.496 -18.422 1 98.38 437 ARG A N 1
ATOM 3457 C CA . ARG A 1 437 ? 1.286 -1.954 -17.406 1 98.38 437 ARG A CA 1
ATOM 3458 C C . ARG A 1 437 ? 1.903 -2.059 -16.016 1 98.38 437 ARG A C 1
ATOM 3460 O O . ARG A 1 437 ? 2.545 -3.061 -15.688 1 98.38 437 ARG A O 1
ATOM 3467 N N . VAL A 1 438 ? 1.812 -0.979 -15.242 1 97.88 438 VAL A N 1
ATOM 3468 C CA . VAL A 1 438 ? 2.025 -1.036 -13.805 1 97.88 438 VAL A CA 1
ATOM 3469 C C . VAL A 1 438 ? 0.706 -1.336 -13.094 1 97.88 438 VAL A C 1
ATOM 3471 O O . VAL A 1 438 ? -0.295 -0.653 -13.32 1 97.88 438 VAL A O 1
ATOM 3474 N N . LEU A 1 439 ? 0.709 -2.359 -12.258 1 97.62 439 LEU A N 1
ATOM 3475 C CA . LEU A 1 439 ? -0.503 -2.789 -11.57 1 97.62 439 LEU A CA 1
ATOM 3476 C C . LEU A 1 439 ? -0.328 -2.705 -10.055 1 97.62 439 LEU A C 1
ATOM 3478 O O . LEU A 1 439 ? 0.769 -2.93 -9.539 1 97.62 439 LEU A O 1
ATOM 3482 N N . THR A 1 440 ? -1.37 -2.385 -9.391 1 95.88 440 THR A N 1
ATOM 3483 C CA . THR A 1 440 ? -1.418 -2.445 -7.938 1 95.88 440 THR A CA 1
ATOM 3484 C C . THR A 1 440 ? -2 -3.775 -7.469 1 95.88 440 THR A C 1
ATOM 3486 O O . THR A 1 440 ? -3.012 -4.238 -8 1 95.88 440 THR A O 1
ATOM 3489 N N . VAL A 1 441 ? -1.354 -4.355 -6.465 1 96.56 441 VAL A N 1
ATOM 3490 C CA . VAL A 1 441 ? -1.838 -5.613 -5.906 1 96.56 441 VAL A CA 1
ATOM 3491 C C . VAL A 1 441 ? -2.824 -5.332 -4.777 1 96.56 441 VAL A C 1
ATOM 3493 O O . VAL A 1 441 ? -2.42 -4.984 -3.664 1 96.56 441 VAL A O 1
ATOM 3496 N N . LEU A 1 442 ? -4.074 -5.547 -5.07 1 92.94 442 LEU A N 1
ATOM 3497 C CA . LEU A 1 442 ? -5.117 -5.34 -4.074 1 92.94 442 LEU A CA 1
ATOM 3498 C C . LEU A 1 442 ? -5.469 -6.648 -3.373 1 92.94 442 LEU A C 1
ATOM 3500 O O . LEU A 1 442 ? -4.816 -7.672 -3.596 1 92.94 442 LEU A O 1
ATOM 3504 N N . ILE A 1 443 ? -6.383 -6.672 -2.521 1 85.88 443 ILE A N 1
ATOM 3505 C CA . ILE A 1 443 ? -6.754 -7.836 -1.728 1 85.88 443 ILE A CA 1
ATOM 3506 C C . ILE A 1 443 ? -7.27 -8.945 -2.646 1 85.88 443 ILE A C 1
ATOM 3508 O O . ILE A 1 443 ? -6.984 -10.125 -2.428 1 85.88 443 ILE A O 1
ATOM 3512 N N . ASP A 1 444 ? -8.039 -8.586 -3.67 1 87.12 444 ASP A N 1
ATOM 3513 C CA . ASP A 1 444 ? -8.617 -9.641 -4.496 1 87.12 444 ASP A CA 1
ATOM 3514 C C . ASP A 1 444 ? -8.594 -9.25 -5.977 1 87.12 444 ASP A C 1
ATOM 3516 O O . ASP A 1 444 ? -9.398 -9.75 -6.766 1 87.12 444 ASP A O 1
ATOM 3520 N N . ASP A 1 445 ? -7.676 -8.305 -6.258 1 92.94 445 ASP A N 1
ATOM 3521 C CA . ASP A 1 445 ? -7.66 -7.836 -7.641 1 92.94 445 ASP A CA 1
ATOM 3522 C C . ASP A 1 445 ? -6.305 -7.234 -8 1 92.94 445 ASP A C 1
ATOM 3524 O O . ASP A 1 445 ? -5.473 -6.996 -7.125 1 92.94 445 ASP A O 1
ATOM 3528 N N . LEU A 1 446 ? -6.062 -7.145 -9.242 1 96.38 446 LEU A N 1
ATOM 3529 C CA . LEU A 1 446 ? -4.973 -6.355 -9.805 1 96.38 446 LEU A CA 1
ATOM 3530 C C . LEU A 1 446 ? -5.516 -5.172 -10.602 1 96.38 446 LEU A C 1
ATOM 3532 O O . LEU A 1 446 ? -6.238 -5.355 -11.578 1 96.38 446 LEU A O 1
ATOM 3536 N N . ARG A 1 447 ? -5.129 -4.016 -10.227 1 94.69 447 ARG A N 1
ATOM 3537 C CA . ARG A 1 447 ? -5.66 -2.828 -10.883 1 94.69 447 ARG A CA 1
ATOM 3538 C C . ARG A 1 447 ? -4.566 -2.088 -11.648 1 94.69 447 ARG A C 1
ATOM 3540 O O . ARG A 1 447 ? -3.479 -1.858 -11.109 1 94.69 447 ARG A O 1
ATOM 3547 N N . VAL A 1 448 ? -4.887 -1.702 -12.859 1 95.12 448 VAL A N 1
ATOM 3548 C CA . VAL A 1 448 ? -3.92 -0.983 -13.68 1 95.12 448 VAL A CA 1
ATOM 3549 C C . VAL A 1 448 ? -3.752 0.442 -13.156 1 95.12 448 VAL A C 1
ATOM 3551 O O . VAL A 1 448 ? -4.734 1.168 -12.992 1 95.12 448 VAL A O 1
ATOM 3554 N N . GLU A 1 449 ? -2.561 0.808 -12.922 1 93.12 449 GLU A N 1
ATOM 3555 C CA . GLU A 1 449 ? -2.24 2.15 -12.438 1 93.12 449 GLU A CA 1
ATOM 3556 C C . GLU A 1 449 ? -1.703 3.025 -13.57 1 93.12 449 GLU A C 1
ATOM 3558 O O . GLU A 1 449 ? -1.993 4.223 -13.625 1 93.12 449 GLU A O 1
ATOM 3563 N N . LYS A 1 450 ? -0.835 2.443 -14.391 1 95 450 LYS A N 1
ATOM 3564 C CA . LYS A 1 450 ? -0.169 3.162 -15.469 1 95 450 LYS A CA 1
ATOM 3565 C C . LYS A 1 450 ? 0.105 2.238 -16.656 1 95 450 LYS A C 1
ATOM 3567 O O . LYS A 1 450 ? 0.382 1.052 -16.469 1 95 450 LYS A O 1
ATOM 3572 N N . GLU A 1 451 ? -0.019 2.793 -17.875 1 96.75 451 GLU A N 1
ATOM 3573 C CA . GLU A 1 451 ? 0.299 2.064 -19.094 1 96.75 451 GLU A CA 1
ATOM 3574 C C . GLU A 1 451 ? 1.41 2.76 -19.875 1 96.75 451 GLU A C 1
ATOM 3576 O O . GLU A 1 451 ? 1.506 3.988 -19.875 1 96.75 451 GLU A O 1
ATOM 3581 N N . PHE A 1 452 ? 2.273 2 -20.484 1 97.56 452 PHE A N 1
ATOM 3582 C CA . PHE A 1 452 ? 3.348 2.486 -21.344 1 97.56 452 PHE A CA 1
ATOM 3583 C C . PHE A 1 452 ? 3.234 1.896 -22.734 1 97.56 452 PHE A C 1
ATOM 3585 O O . PHE A 1 452 ? 2.855 0.733 -22.906 1 97.56 452 PHE A O 1
ATOM 3592 N N . PRO A 1 453 ? 3.541 2.701 -23.734 1 97 453 PRO A N 1
ATOM 3593 C CA . PRO A 1 453 ? 3.498 2.188 -25.109 1 97 453 PRO A CA 1
ATOM 3594 C C . PRO A 1 453 ? 4.699 1.306 -25.438 1 97 453 PRO A C 1
ATOM 3596 O O . PRO A 1 453 ? 5.453 1.611 -26.359 1 97 453 PRO A O 1
ATOM 3599 N N . ILE A 1 454 ? 4.91 0.32 -24.672 1 98 454 ILE A N 1
ATOM 3600 C CA . ILE A 1 454 ? 5.934 -0.698 -24.906 1 98 454 ILE A CA 1
ATOM 3601 C C . ILE A 1 454 ? 5.273 -2.006 -25.328 1 98 454 ILE A C 1
ATOM 3603 O O . ILE A 1 454 ? 4.551 -2.629 -24.547 1 98 454 ILE A O 1
ATOM 3607 N N . ARG A 1 455 ? 5.566 -2.381 -26.5 1 96.62 455 ARG A N 1
ATOM 3608 C CA . ARG A 1 455 ? 4.887 -3.537 -27.078 1 96.62 455 ARG A CA 1
ATOM 3609 C C . ARG A 1 455 ? 5.68 -4.816 -26.828 1 96.62 455 ARG A C 1
ATOM 3611 O O . ARG A 1 455 ? 6.914 -4.805 -26.875 1 96.62 455 ARG A O 1
ATOM 3618 N N . SER A 1 456 ? 5 -5.895 -26.562 1 97.19 456 SER A N 1
ATOM 3619 C CA . SER A 1 456 ? 5.523 -7.254 -26.469 1 97.19 456 SER A CA 1
ATOM 3620 C C . SER A 1 456 ? 6.746 -7.312 -25.562 1 97.19 456 SER A C 1
ATOM 3622 O O . SER A 1 456 ? 7.781 -7.859 -25.938 1 97.19 456 SER A O 1
ATOM 3624 N N . CYS A 1 457 ? 6.641 -6.637 -24.438 1 98.44 457 CYS A N 1
ATOM 3625 C CA . CYS A 1 457 ? 7.719 -6.715 -23.453 1 98.44 457 CYS A CA 1
ATOM 3626 C C . CYS A 1 457 ? 7.82 -8.117 -22.859 1 98.44 457 CYS A C 1
ATOM 3628 O O . CYS A 1 457 ? 6.918 -8.562 -22.156 1 98.44 457 CYS A O 1
ATOM 3630 N N . LYS A 1 458 ? 8.906 -8.758 -23.094 1 98 458 LYS A N 1
ATOM 3631 C CA . LYS A 1 458 ? 9.055 -10.148 -22.656 1 98 458 LYS A CA 1
ATOM 3632 C C . LYS A 1 458 ? 9.938 -10.242 -21.422 1 98 458 LYS A C 1
ATOM 3634 O O . LYS A 1 458 ? 10.039 -11.305 -20.797 1 98 458 LYS A O 1
ATOM 3639 N N . GLU A 1 459 ? 10.617 -9.094 -21.125 1 98.56 459 GLU A N 1
ATOM 3640 C CA . GLU A 1 459 ? 11.469 -9.055 -19.938 1 98.56 459 GLU A CA 1
ATOM 3641 C C . GLU A 1 459 ? 11.336 -7.727 -19.203 1 98.56 459 GLU A C 1
ATOM 3643 O O . GLU A 1 459 ? 11.43 -6.66 -19.812 1 98.56 459 GLU A O 1
ATOM 3648 N N . CYS A 1 460 ? 11.07 -7.793 -17.969 1 98.69 460 CYS A N 1
ATOM 3649 C CA . CYS A 1 460 ? 11.07 -6.629 -17.078 1 98.69 460 CYS A CA 1
ATOM 3650 C C . CYS A 1 460 ? 11.531 -7.008 -15.688 1 98.69 460 CYS A C 1
ATOM 3652 O O . CYS A 1 460 ? 11.531 -8.188 -15.32 1 98.69 460 CYS A O 1
ATOM 3654 N N . SER A 1 461 ? 11.992 -6.062 -14.977 1 98.69 461 SER A N 1
ATOM 3655 C CA . SER A 1 461 ? 12.523 -6.34 -13.641 1 98.69 461 SER A CA 1
ATOM 3656 C C . SER A 1 461 ? 12.586 -5.074 -12.797 1 98.69 461 SER A C 1
ATOM 3658 O O . SER A 1 461 ? 12.93 -4.004 -13.297 1 98.69 461 SER A O 1
ATOM 3660 N N . PHE A 1 462 ? 12.195 -5.191 -11.508 1 98.75 462 PHE A N 1
ATOM 3661 C CA . PHE A 1 462 ? 12.445 -4.121 -10.547 1 98.75 462 PHE A CA 1
ATOM 3662 C C . PHE A 1 462 ? 13.867 -4.203 -10 1 98.75 462 PHE A C 1
ATOM 3664 O O . PHE A 1 462 ? 14.414 -5.297 -9.844 1 98.75 462 PHE A O 1
ATOM 3671 N N . SER A 1 463 ? 14.383 -3.029 -9.727 1 97.94 463 SER A N 1
ATOM 3672 C CA . SER A 1 463 ? 15.633 -3.014 -8.961 1 97.94 463 SER A CA 1
ATOM 3673 C C . SER A 1 463 ? 15.422 -3.584 -7.562 1 97.94 463 SER A C 1
ATOM 3675 O O . SER A 1 463 ? 14.289 -3.777 -7.125 1 97.94 463 SER A O 1
ATOM 3677 N N . ASN A 1 464 ? 16.547 -3.883 -6.879 1 96.56 464 ASN A N 1
ATOM 3678 C CA . ASN A 1 464 ? 16.438 -4.461 -5.547 1 96.56 464 ASN A CA 1
ATOM 3679 C C . ASN A 1 464 ? 15.688 -3.539 -4.59 1 96.56 464 ASN A C 1
ATOM 3681 O O . ASN A 1 464 ? 14.914 -4.004 -3.752 1 96.56 464 ASN A O 1
ATOM 3685 N N . GLY A 1 465 ? 15.883 -2.279 -4.734 1 97.12 465 GLY A N 1
ATOM 3686 C CA . GLY A 1 465 ? 15.188 -1.316 -3.896 1 97.12 465 GLY A CA 1
ATOM 3687 C C . GLY A 1 465 ? 13.805 -0.956 -4.418 1 97.12 465 GLY A C 1
ATOM 3688 O O . GLY A 1 465 ? 13.055 -0.243 -3.754 1 97.12 465 GLY A O 1
ATOM 3689 N N . GLY A 1 466 ? 13.492 -1.325 -5.586 1 98.25 466 GLY A N 1
ATOM 3690 C CA . GLY A 1 466 ? 12.172 -1.129 -6.168 1 98.25 466 GLY A CA 1
ATOM 3691 C C . GLY A 1 466 ? 11.977 0.262 -6.738 1 98.25 466 GLY A C 1
ATOM 3692 O O . GLY A 1 466 ? 10.891 0.591 -7.223 1 98.25 466 GLY A O 1
ATOM 3693 N N . HIS A 1 467 ? 12.961 1.092 -6.727 1 97.62 467 HIS A N 1
ATOM 3694 C CA . HIS A 1 467 ? 12.805 2.486 -7.125 1 97.62 467 HIS A CA 1
ATOM 3695 C C . HIS A 1 467 ? 12.93 2.645 -8.633 1 97.62 467 HIS A C 1
ATOM 3697 O O . HIS A 1 467 ? 12.57 3.689 -9.188 1 97.62 467 HIS A O 1
ATOM 3703 N N . ILE A 1 468 ? 13.484 1.588 -9.305 1 98 468 ILE A N 1
ATOM 3704 C CA . ILE A 1 468 ? 13.633 1.554 -10.75 1 98 468 ILE A CA 1
ATOM 3705 C C . ILE A 1 468 ? 13.055 0.25 -11.297 1 98 468 ILE A C 1
ATOM 3707 O O . ILE A 1 468 ? 13.172 -0.802 -10.664 1 98 468 ILE A O 1
ATOM 3711 N N . PHE A 1 469 ? 12.414 0.313 -12.383 1 98.44 469 PHE A N 1
ATOM 3712 C CA . PHE A 1 469 ? 12.164 -0.919 -13.125 1 98.44 469 PHE A CA 1
ATOM 3713 C C . PHE A 1 469 ? 12.648 -0.792 -14.562 1 98.44 469 PHE A C 1
ATOM 3715 O O . PHE A 1 469 ? 12.609 0.294 -15.141 1 98.44 469 PHE A O 1
ATOM 3722 N N . ALA A 1 470 ? 13.156 -1.871 -15.031 1 98.62 470 ALA A N 1
ATOM 3723 C CA . ALA A 1 470 ? 13.617 -2 -16.422 1 98.62 470 ALA A CA 1
ATOM 3724 C C . ALA A 1 470 ? 12.609 -2.781 -17.266 1 98.62 470 ALA A C 1
ATOM 3726 O O . ALA A 1 470 ? 12 -3.736 -16.781 1 98.62 470 ALA A O 1
ATOM 3727 N N . ALA A 1 471 ? 12.406 -2.389 -18.469 1 98.75 471 ALA A N 1
ATOM 3728 C CA . ALA A 1 471 ? 11.539 -3.072 -19.422 1 98.75 471 ALA A CA 1
ATOM 3729 C C . ALA A 1 471 ? 12.188 -3.16 -20.797 1 98.75 471 ALA A C 1
ATOM 3731 O O . ALA A 1 471 ? 12.836 -2.207 -21.25 1 98.75 471 ALA A O 1
ATOM 3732 N N . VAL A 1 472 ? 12.016 -4.246 -21.406 1 98.56 472 VAL A N 1
ATOM 3733 C CA . VAL A 1 472 ? 12.625 -4.461 -22.703 1 98.56 472 VAL A CA 1
ATOM 3734 C C . VAL A 1 472 ? 11.617 -4.137 -23.812 1 98.56 472 VAL A C 1
ATOM 3736 O O . VAL A 1 472 ? 10.492 -4.641 -23.797 1 98.56 472 VAL A O 1
ATOM 3739 N N . HIS A 1 473 ? 11.969 -3.314 -24.703 1 97.06 473 HIS A N 1
ATOM 3740 C CA . HIS A 1 473 ? 11.234 -2.992 -25.922 1 97.06 473 HIS A CA 1
ATOM 3741 C C . HIS A 1 473 ? 12.047 -3.352 -27.156 1 97.06 473 HIS A C 1
ATOM 3743 O O . HIS A 1 473 ? 12.859 -2.555 -27.625 1 97.06 473 HIS A O 1
ATOM 3749 N N . GLY A 1 474 ? 11.703 -4.484 -27.719 1 93.69 474 GLY A N 1
ATOM 3750 C CA . GLY A 1 474 ? 12.578 -4.992 -28.766 1 93.69 474 GLY A CA 1
ATOM 3751 C C . GLY A 1 474 ? 13.953 -5.387 -28.234 1 93.69 474 GLY A C 1
ATOM 3752 O O . GLY A 1 474 ? 14.062 -6.254 -27.375 1 93.69 474 GLY A O 1
ATOM 3753 N N . ASN A 1 475 ? 14.953 -4.664 -28.719 1 96.31 475 ASN A N 1
ATOM 3754 C CA . ASN A 1 475 ? 16.312 -4.934 -28.266 1 96.31 475 ASN A CA 1
ATOM 3755 C C . ASN A 1 475 ? 16.859 -3.785 -27.422 1 96.31 475 ASN A C 1
ATOM 3757 O O . ASN A 1 475 ? 18.062 -3.645 -27.266 1 96.31 475 ASN A O 1
ATOM 3761 N N . VAL A 1 476 ? 15.938 -2.998 -26.906 1 97.5 476 VAL A N 1
ATOM 3762 C CA . VAL A 1 476 ? 16.312 -1.847 -26.094 1 97.5 476 VAL A CA 1
ATOM 3763 C C . VAL A 1 476 ? 15.805 -2.033 -24.656 1 97.5 476 VAL A C 1
ATOM 3765 O O . VAL A 1 476 ? 14.672 -2.467 -24.453 1 97.5 476 VAL A O 1
ATOM 3768 N N . ILE A 1 477 ? 16.672 -1.753 -23.703 1 98.31 477 ILE A N 1
ATOM 3769 C CA . ILE A 1 477 ? 16.266 -1.751 -22.312 1 98.31 477 ILE A CA 1
ATOM 3770 C C . ILE A 1 477 ? 15.906 -0.331 -21.875 1 98.31 477 ILE A C 1
ATOM 3772 O O . ILE A 1 477 ? 16.719 0.583 -21.984 1 98.31 477 ILE A O 1
ATOM 3776 N N . GLN A 1 478 ? 14.719 -0.129 -21.406 1 97.81 478 GLN A N 1
ATOM 3777 C CA . GLN A 1 478 ? 14.266 1.17 -20.922 1 97.81 478 GLN A CA 1
ATOM 3778 C C . GLN A 1 478 ? 14.141 1.173 -19.406 1 97.81 478 GLN A C 1
ATOM 3780 O O . GLN A 1 478 ? 13.586 0.235 -18.812 1 97.81 478 GLN A O 1
ATOM 3785 N N . LEU A 1 479 ? 14.695 2.17 -18.781 1 97.5 479 LEU A N 1
ATOM 3786 C CA . LEU A 1 479 ? 14.633 2.297 -17.328 1 97.5 479 LEU A CA 1
ATOM 3787 C C . LEU A 1 479 ? 13.633 3.369 -16.906 1 97.5 479 LEU A C 1
ATOM 3789 O O . LEU A 1 479 ? 13.602 4.453 -17.5 1 97.5 479 LEU A O 1
ATOM 3793 N N . PHE A 1 480 ? 12.805 3.076 -15.953 1 97.19 480 PHE A N 1
ATOM 3794 C CA . PHE A 1 480 ? 11.773 3.98 -15.469 1 97.19 480 PHE A CA 1
ATOM 3795 C C . PHE A 1 480 ? 11.867 4.141 -13.953 1 97.19 480 PHE A C 1
ATOM 3797 O O . PHE A 1 480 ? 12.211 3.195 -13.242 1 97.19 480 PHE A O 1
ATOM 3804 N N . SER A 1 481 ? 11.578 5.359 -13.461 1 96.62 481 SER A N 1
ATOM 3805 C CA . SER A 1 481 ? 11.336 5.555 -12.039 1 96.62 481 SER A CA 1
ATOM 3806 C C . SER A 1 481 ? 10.031 4.891 -11.602 1 96.62 481 SER A C 1
ATOM 3808 O O . SER A 1 481 ? 9.008 5.02 -12.273 1 96.62 481 SER A O 1
ATOM 3810 N N . SER A 1 482 ? 10.086 4.211 -10.484 1 97.44 482 SER A N 1
ATOM 3811 C CA . SER A 1 482 ? 8.883 3.553 -9.984 1 97.44 482 SER A CA 1
ATOM 3812 C C . SER A 1 482 ? 7.945 4.551 -9.312 1 97.44 482 SER A C 1
ATOM 3814 O O . SER A 1 482 ? 6.805 4.219 -8.984 1 97.44 482 SER A O 1
ATOM 3816 N N . ILE A 1 483 ? 8.469 5.758 -9.109 1 96.31 483 ILE A N 1
ATOM 3817 C CA . ILE A 1 483 ? 7.691 6.773 -8.398 1 96.31 483 ILE A CA 1
ATOM 3818 C C . ILE A 1 483 ? 7.07 7.742 -9.406 1 96.31 483 ILE A C 1
ATOM 3820 O O . ILE A 1 483 ? 5.852 7.941 -9.414 1 96.31 483 ILE A O 1
ATOM 3824 N N . THR A 1 484 ? 7.832 8.234 -10.328 1 94.12 484 THR A N 1
ATOM 3825 C CA . THR A 1 484 ? 7.359 9.273 -11.242 1 94.12 484 THR A CA 1
ATOM 3826 C C . THR A 1 484 ? 6.992 8.664 -12.594 1 94.12 484 THR A C 1
ATOM 3828 O O . THR A 1 484 ? 6.352 9.32 -13.422 1 94.12 484 THR A O 1
ATOM 3831 N N . TYR A 1 485 ? 7.492 7.41 -12.938 1 95.38 485 TYR A N 1
ATOM 3832 C CA . TYR A 1 485 ? 7.273 6.672 -14.172 1 95.38 485 TYR A CA 1
ATOM 3833 C C . TYR A 1 485 ? 7.988 7.34 -15.344 1 95.38 485 TYR A C 1
ATOM 3835 O O . TYR A 1 485 ? 7.691 7.055 -16.5 1 95.38 485 TYR A O 1
ATOM 3843 N N . GLU A 1 486 ? 8.883 8.211 -15.023 1 93.44 486 GLU A N 1
ATOM 3844 C CA . GLU A 1 486 ? 9.672 8.859 -16.062 1 93.44 486 GLU A CA 1
ATOM 3845 C C . GLU A 1 486 ? 10.742 7.918 -16.609 1 93.44 486 GLU A C 1
ATOM 3847 O O . GLU A 1 486 ? 11.438 7.242 -15.852 1 93.44 486 GLU A O 1
ATOM 3852 N N . ASN A 1 487 ? 10.797 7.77 -17.906 1 95.56 487 ASN A N 1
ATOM 3853 C CA . ASN A 1 487 ? 11.898 7.07 -18.562 1 95.56 487 ASN A CA 1
ATOM 3854 C C . ASN A 1 487 ? 13.18 7.898 -18.531 1 95.56 487 ASN A C 1
ATOM 3856 O O . ASN A 1 487 ? 13.266 8.945 -19.172 1 95.56 487 ASN A O 1
ATOM 3860 N N . PHE A 1 488 ? 14.203 7.418 -17.812 1 93 488 PHE A N 1
ATOM 3861 C CA . PHE A 1 488 ? 15.352 8.305 -17.641 1 93 488 PHE A CA 1
ATOM 3862 C C . PHE A 1 488 ? 16.578 7.738 -18.328 1 93 488 PHE A C 1
ATOM 3864 O O . PHE A 1 488 ? 17.609 8.422 -18.438 1 93 488 PHE A O 1
ATOM 3871 N N . ALA A 1 489 ? 16.531 6.504 -18.766 1 95.12 489 ALA A N 1
ATOM 3872 C CA . ALA A 1 489 ? 17.672 5.926 -19.484 1 95.12 489 ALA A CA 1
ATOM 3873 C C . ALA A 1 489 ? 17.219 4.824 -20.438 1 95.12 489 ALA A C 1
ATOM 3875 O O . ALA A 1 489 ? 16.25 4.102 -20.156 1 95.12 489 ALA A O 1
ATOM 3876 N N . ASN A 1 490 ? 17.875 4.684 -21.594 1 96.38 490 ASN A N 1
ATOM 3877 C CA . ASN A 1 490 ? 17.688 3.631 -22.594 1 96.38 490 ASN A CA 1
ATOM 3878 C C . ASN A 1 490 ? 19.016 2.992 -22.984 1 96.38 490 ASN A C 1
ATOM 3880 O O . ASN A 1 490 ? 19.953 3.691 -23.359 1 96.38 490 ASN A O 1
ATOM 3884 N N . PHE A 1 491 ? 19.109 1.716 -22.875 1 97.69 491 PHE A N 1
ATOM 3885 C CA . PHE A 1 491 ? 20.328 0.995 -23.234 1 97.69 491 PHE A CA 1
ATOM 3886 C C . PHE A 1 491 ? 20.156 0.269 -24.562 1 97.69 491 PHE A C 1
ATOM 3888 O O . PHE A 1 491 ? 19.344 -0.645 -24.672 1 97.69 491 PHE A O 1
ATOM 3895 N N . LYS A 1 492 ? 20.969 0.693 -25.484 1 95.88 492 LYS A N 1
ATOM 3896 C CA . LYS A 1 492 ? 20.984 0.083 -26.812 1 95.88 492 LYS A CA 1
ATOM 3897 C C . LYS A 1 492 ? 22.297 -0.66 -27.047 1 95.88 492 LYS A C 1
ATOM 3899 O O . LYS A 1 492 ? 23.375 -0.107 -26.844 1 95.88 492 LYS A O 1
ATOM 3904 N N . GLY A 1 493 ? 22.188 -1.911 -27.359 1 95.44 493 GLY A N 1
ATOM 3905 C CA . GLY A 1 493 ? 23.406 -2.67 -27.641 1 95.44 493 GLY A CA 1
ATOM 3906 C C . GLY A 1 493 ? 23.125 -4.055 -28.188 1 95.44 493 GLY A C 1
ATOM 3907 O O . GLY A 1 493 ? 23.797 -4.5 -29.125 1 95.44 493 GLY A O 1
ATOM 3908 N N . HIS A 1 494 ? 22.188 -4.738 -27.656 1 97 494 HIS A N 1
ATOM 3909 C CA . HIS A 1 494 ? 21.828 -6.086 -28.094 1 97 494 HIS A CA 1
ATOM 3910 C C . HIS A 1 494 ? 21.344 -6.086 -29.547 1 97 494 HIS A C 1
ATOM 3912 O O . HIS A 1 494 ? 20.641 -5.164 -29.969 1 97 494 HIS A O 1
ATOM 3918 N N . ASN A 1 495 ? 21.672 -7.074 -30.266 1 95 495 ASN A N 1
ATOM 3919 C CA . ASN A 1 495 ? 21.219 -7.238 -31.641 1 95 495 ASN A CA 1
ATOM 3920 C C . ASN A 1 495 ? 20.078 -8.258 -31.734 1 95 495 ASN A C 1
ATOM 3922 O O . ASN A 1 495 ? 19.422 -8.359 -32.781 1 95 495 ASN A O 1
ATOM 3926 N N . GLY A 1 496 ? 19.891 -9.023 -30.781 1 93.88 496 GLY A N 1
ATOM 3927 C CA . GLY A 1 496 ? 18.812 -10 -30.688 1 93.88 496 GLY A CA 1
ATOM 3928 C C . GLY A 1 496 ? 17.922 -9.781 -29.484 1 93.88 496 GLY A C 1
ATOM 3929 O O . GLY A 1 496 ? 18.047 -8.781 -28.781 1 93.88 496 GLY A O 1
ATOM 3930 N N . SER A 1 497 ? 17.047 -10.742 -29.344 1 95.62 497 SER A N 1
ATOM 3931 C CA . SER A 1 497 ? 16.094 -10.656 -28.25 1 95.62 497 SER A CA 1
ATOM 3932 C C . SER A 1 497 ? 16.812 -10.766 -26.891 1 95.62 497 SER A C 1
ATOM 3934 O O . SER A 1 497 ? 17.672 -11.625 -26.703 1 95.62 497 SER A O 1
ATOM 3936 N N . ILE A 1 498 ? 16.5 -9.828 -26.031 1 98.25 498 ILE A N 1
ATOM 3937 C CA . ILE A 1 498 ? 17 -9.867 -24.656 1 98.25 498 ILE A CA 1
ATOM 3938 C C . ILE A 1 498 ? 16.203 -10.875 -23.844 1 98.25 498 ILE A C 1
ATOM 3940 O O . ILE A 1 498 ? 14.969 -10.859 -23.859 1 98.25 498 ILE A O 1
ATOM 3944 N N . ARG A 1 499 ? 16.906 -11.727 -23.062 1 97.88 499 ARG A N 1
ATOM 3945 C CA . ARG A 1 499 ? 16.219 -12.859 -22.453 1 97.88 499 ARG A CA 1
ATOM 3946 C C . ARG A 1 499 ? 16.219 -12.75 -20.938 1 97.88 499 ARG A C 1
ATOM 3948 O O . ARG A 1 499 ? 15.422 -13.398 -20.266 1 97.88 499 ARG A O 1
ATOM 3955 N N . ALA A 1 500 ? 17.156 -11.953 -20.406 1 98.38 500 ALA A N 1
ATOM 3956 C CA . ALA A 1 500 ? 17.188 -11.844 -18.953 1 98.38 500 ALA A CA 1
ATOM 3957 C C . ALA A 1 500 ? 17.844 -10.531 -18.516 1 98.38 500 ALA A C 1
ATOM 3959 O O . ALA A 1 500 ? 18.688 -9.992 -19.219 1 98.38 500 ALA A O 1
ATOM 3960 N N . LEU A 1 501 ? 17.406 -10.039 -17.406 1 98.5 501 LEU A N 1
ATOM 3961 C CA . LEU A 1 501 ? 17.922 -8.867 -16.719 1 98.5 501 LEU A CA 1
ATOM 3962 C C . LEU A 1 501 ? 18.203 -9.188 -15.25 1 98.5 501 LEU A C 1
ATOM 3964 O O . LEU A 1 501 ? 17.391 -9.828 -14.578 1 98.5 501 LEU A O 1
ATOM 3968 N N . VAL A 1 502 ? 19.359 -8.773 -14.766 1 98.31 502 VAL A N 1
ATOM 3969 C CA . VAL A 1 502 ? 19.641 -8.945 -13.344 1 98.31 502 VAL A CA 1
ATOM 3970 C C . VAL A 1 502 ? 20.391 -7.723 -12.812 1 98.31 502 VAL A C 1
ATOM 3972 O O . VAL A 1 502 ? 21.281 -7.191 -13.477 1 98.31 502 VAL A O 1
ATOM 3975 N N . TRP A 1 503 ? 19.969 -7.258 -11.648 1 97.75 503 TRP A N 1
ATOM 3976 C CA . TRP A 1 503 ? 20.531 -6.07 -11.023 1 97.75 503 TRP A CA 1
ATOM 3977 C C . TRP A 1 503 ? 21.656 -6.449 -10.07 1 97.75 503 TRP A C 1
ATOM 3979 O O . TRP A 1 503 ? 21.594 -7.48 -9.391 1 97.75 503 TRP A O 1
ATOM 3989 N N . SER A 1 504 ? 22.641 -5.535 -10.039 1 95.31 504 SER A N 1
ATOM 3990 C CA . SER A 1 504 ? 23.625 -5.668 -8.969 1 95.31 504 SER A CA 1
ATOM 3991 C C . SER A 1 504 ? 23 -5.367 -7.609 1 95.31 504 SER A C 1
ATOM 3993 O O . SER A 1 504 ? 21.938 -4.77 -7.527 1 95.31 504 SER A O 1
ATOM 3995 N N . TRP A 1 505 ? 23.719 -5.77 -6.566 1 91.56 505 TRP A N 1
ATOM 3996 C CA . TRP A 1 505 ? 23.172 -5.66 -5.219 1 91.56 505 TRP A CA 1
ATOM 3997 C C . TRP A 1 505 ? 22.891 -4.203 -4.859 1 91.56 505 TRP A C 1
ATOM 3999 O O . TRP A 1 505 ? 21.984 -3.912 -4.09 1 91.56 505 TRP A O 1
ATOM 4009 N N . ASP A 1 506 ? 23.609 -3.275 -5.406 1 89.31 506 ASP A N 1
ATOM 4010 C CA . ASP A 1 506 ? 23.5 -1.859 -5.078 1 89.31 506 ASP A CA 1
ATOM 4011 C C . ASP A 1 506 ? 22.625 -1.124 -6.098 1 89.31 506 ASP A C 1
ATOM 4013 O O . ASP A 1 506 ? 22.453 0.093 -6.012 1 89.31 506 ASP A O 1
ATOM 4017 N N . ASP A 1 507 ? 22.109 -1.796 -7.121 1 94 507 ASP A N 1
ATOM 4018 C CA . ASP A 1 507 ? 21.203 -1.284 -8.148 1 94 507 ASP A CA 1
ATOM 4019 C C . ASP A 1 507 ? 21.922 -0.308 -9.078 1 94 507 ASP A C 1
ATOM 4021 O O . ASP A 1 507 ? 21.281 0.439 -9.812 1 94 507 ASP A O 1
ATOM 4025 N N . TYR A 1 508 ? 23.266 -0.313 -9.086 1 91.19 508 TYR A N 1
ATOM 4026 C CA . TYR A 1 508 ? 24 0.646 -9.898 1 91.19 508 TYR A CA 1
ATOM 4027 C C . TYR A 1 508 ? 24.344 0.055 -11.258 1 91.19 508 TYR A C 1
ATOM 4029 O O . TYR A 1 508 ? 24.719 0.783 -12.188 1 91.19 508 TYR A O 1
ATOM 4037 N N . ARG A 1 509 ? 24.234 -1.201 -11.312 1 95.25 509 ARG A N 1
ATOM 4038 C CA . ARG A 1 509 ? 24.531 -1.885 -12.57 1 95.25 509 ARG A CA 1
ATOM 4039 C C . ARG A 1 509 ? 23.406 -2.848 -12.945 1 95.25 509 ARG A C 1
ATOM 4041 O O . ARG A 1 509 ? 22.797 -3.465 -12.07 1 95.25 509 ARG A O 1
ATOM 4048 N N . LEU A 1 510 ? 23.188 -2.984 -14.227 1 97.88 510 LEU A N 1
ATOM 4049 C CA . LEU A 1 510 ? 22.25 -3.945 -14.789 1 97.88 510 LEU A CA 1
ATOM 4050 C C . LEU A 1 510 ? 22.953 -4.871 -15.781 1 97.88 510 LEU A C 1
ATOM 4052 O O . LEU A 1 510 ? 23.688 -4.406 -16.656 1 97.88 510 LEU A O 1
ATOM 4056 N N . VAL A 1 511 ? 22.828 -6.16 -15.547 1 98.44 511 VAL A N 1
ATOM 4057 C CA . VAL A 1 511 ? 23.391 -7.137 -16.469 1 98.44 511 VAL A CA 1
ATOM 4058 C C . VAL A 1 511 ? 22.281 -7.73 -17.344 1 98.44 511 VAL A C 1
ATOM 4060 O O . VAL A 1 511 ? 21.203 -8.055 -16.828 1 98.44 511 VAL A O 1
ATOM 4063 N N . SER A 1 512 ? 22.5 -7.801 -18.641 1 98.44 512 SER A N 1
ATOM 4064 C CA . SER A 1 512 ? 21.547 -8.383 -19.562 1 98.44 512 SER A CA 1
ATOM 4065 C C . SER A 1 512 ? 22.203 -9.445 -20.438 1 98.44 512 SER A C 1
ATOM 4067 O O . SER A 1 512 ? 23.422 -9.438 -20.625 1 98.44 512 SER A O 1
ATOM 4069 N N . CYS A 1 513 ? 21.469 -10.375 -20.859 1 98.31 513 CYS A N 1
ATOM 4070 C CA . CYS A 1 513 ? 21.922 -11.336 -21.859 1 98.31 513 CYS A CA 1
ATOM 4071 C C . CYS A 1 513 ? 20.875 -11.531 -22.953 1 98.31 513 CYS A C 1
ATOM 4073 O O . CYS A 1 513 ? 19.703 -11.188 -22.766 1 98.31 513 CYS A O 1
ATOM 4075 N N . GLY A 1 514 ? 21.359 -12.086 -24.078 1 96.56 514 GLY A N 1
ATOM 4076 C CA . GLY A 1 514 ? 20.422 -12.242 -25.188 1 96.56 514 GLY A CA 1
ATOM 4077 C C . GLY A 1 514 ? 20.812 -13.352 -26.141 1 96.56 514 GLY A C 1
ATOM 4078 O O . GLY A 1 514 ? 21.828 -14.008 -25.953 1 96.56 514 GLY A O 1
ATOM 4079 N N . MET A 1 515 ? 19.891 -13.5 -27.078 1 95.25 515 MET A N 1
ATOM 4080 C CA . MET A 1 515 ? 20.031 -14.578 -28.062 1 95.25 515 MET A CA 1
ATOM 4081 C C . MET A 1 515 ? 21.156 -14.273 -29.047 1 95.25 515 MET A C 1
ATOM 4083 O O . MET A 1 515 ? 21.594 -15.156 -29.781 1 95.25 515 MET A O 1
ATOM 4087 N N . ASP A 1 516 ? 21.656 -13.117 -29.078 1 96.44 516 ASP A N 1
ATOM 4088 C CA . ASP A 1 516 ? 22.781 -12.727 -29.906 1 96.44 516 ASP A CA 1
ATOM 4089 C C . ASP A 1 516 ? 24.109 -13.25 -29.344 1 96.44 516 ASP A C 1
ATOM 4091 O O . ASP A 1 516 ? 25.172 -13.023 -29.922 1 96.44 516 ASP A O 1
ATOM 4095 N N . GLY A 1 517 ? 24.047 -13.836 -28.141 1 97.69 517 GLY A N 1
ATOM 4096 C CA . GLY A 1 517 ? 25.219 -14.422 -27.516 1 97.69 517 GLY A CA 1
ATOM 4097 C C . GLY A 1 517 ? 25.984 -13.438 -26.656 1 97.69 517 GLY A C 1
ATOM 4098 O O . GLY A 1 517 ? 27.094 -13.719 -26.219 1 97.69 517 GLY A O 1
ATOM 4099 N N . ALA A 1 518 ? 25.312 -12.367 -26.359 1 98.25 518 ALA A N 1
ATOM 4100 C CA . ALA A 1 518 ? 26.016 -11.312 -25.625 1 98.25 518 ALA A CA 1
ATOM 4101 C C . ALA A 1 518 ? 25.547 -11.227 -24.188 1 98.25 518 ALA A C 1
ATOM 4103 O O . ALA A 1 518 ? 24.344 -11.383 -23.906 1 98.25 518 ALA A O 1
ATOM 4104 N N . VAL A 1 519 ? 26.469 -11.031 -23.234 1 98.56 519 VAL A N 1
ATOM 4105 C CA . VAL A 1 519 ? 26.234 -10.57 -21.875 1 98.56 519 VAL A CA 1
ATOM 4106 C C . VAL A 1 519 ? 26.781 -9.164 -21.703 1 98.56 519 VAL A C 1
ATOM 4108 O O . VAL A 1 519 ? 27.984 -8.938 -21.859 1 98.56 519 VAL A O 1
ATOM 4111 N N . TYR A 1 520 ? 25.906 -8.234 -21.438 1 98.44 520 TYR A N 1
ATOM 4112 C CA . TYR A 1 520 ? 26.312 -6.844 -21.266 1 98.44 520 TYR A CA 1
ATOM 4113 C C . TYR A 1 520 ? 26.125 -6.383 -19.828 1 98.44 520 TYR A C 1
ATOM 4115 O O . TYR A 1 520 ? 25.219 -6.863 -19.141 1 98.44 520 TYR A O 1
ATOM 4123 N N . GLU A 1 521 ? 26.984 -5.547 -19.391 1 97.88 521 GLU A N 1
ATOM 4124 C CA . GLU A 1 521 ? 26.859 -4.809 -18.141 1 97.88 521 GLU A CA 1
ATOM 4125 C C . GLU A 1 521 ? 26.625 -3.322 -18.391 1 97.88 521 GLU A C 1
ATOM 4127 O O . GLU A 1 521 ? 27.359 -2.701 -19.156 1 97.88 521 GLU A O 1
ATOM 4132 N N . TRP A 1 522 ? 25.594 -2.811 -17.797 1 97.62 522 TRP A N 1
ATOM 4133 C CA . TRP A 1 522 ? 25.203 -1.419 -18 1 97.62 522 TRP A CA 1
ATOM 4134 C C . TRP A 1 522 ? 25.359 -0.612 -16.719 1 97.62 522 TRP A C 1
ATOM 4136 O O . TRP A 1 522 ? 24.938 -1.053 -15.648 1 97.62 522 TRP A O 1
ATOM 4146 N N . ASP A 1 523 ? 25.938 0.528 -16.844 1 94 523 ASP A N 1
ATOM 4147 C CA . ASP A 1 523 ? 26 1.48 -15.742 1 94 523 ASP A CA 1
ATOM 4148 C C . ASP A 1 523 ? 24.766 2.385 -15.734 1 94 523 ASP A C 1
ATOM 4150 O O . ASP A 1 523 ? 24.531 3.127 -16.688 1 94 523 ASP A O 1
ATOM 4154 N N . ILE A 1 524 ? 24.062 2.465 -14.68 1 92.19 524 ILE A N 1
ATOM 4155 C CA . ILE A 1 524 ? 22.766 3.139 -14.602 1 92.19 524 ILE A CA 1
ATOM 4156 C C . ILE A 1 524 ? 22.984 4.652 -14.609 1 92.19 524 ILE A C 1
ATOM 4158 O O . ILE A 1 524 ? 22.188 5.391 -15.195 1 92.19 524 ILE A O 1
ATOM 4162 N N . PHE A 1 525 ? 23.938 5.129 -14.062 1 80.88 525 PHE A N 1
ATOM 4163 C CA . PHE A 1 525 ? 24.172 6.559 -13.875 1 80.88 525 PHE A CA 1
ATOM 4164 C C . PHE A 1 525 ? 24.703 7.195 -15.156 1 80.88 525 PHE A C 1
ATOM 4166 O O . PHE A 1 525 ? 24.188 8.227 -15.602 1 80.88 525 PHE A O 1
ATOM 4173 N N . SER A 1 526 ? 25.688 6.461 -15.703 1 84.25 526 SER A N 1
ATOM 4174 C CA . SER A 1 526 ? 26.297 7.035 -16.906 1 84.25 526 SER A CA 1
ATOM 4175 C C . SER A 1 526 ? 25.484 6.676 -18.156 1 84.25 526 SER A C 1
ATOM 4177 O O . SER A 1 526 ? 25.609 7.336 -19.188 1 84.25 526 SER A O 1
ATOM 4179 N N . GLY A 1 527 ? 24.719 5.602 -18.047 1 86.5 527 GLY A N 1
ATOM 4180 C CA . GLY A 1 527 ? 23.938 5.145 -19.188 1 86.5 527 GLY A CA 1
ATOM 4181 C C . GLY A 1 527 ? 24.781 4.441 -20.234 1 86.5 527 GLY A C 1
ATOM 4182 O O . GLY A 1 527 ? 24.344 4.297 -21.391 1 86.5 527 GLY A O 1
ATOM 4183 N N . THR A 1 528 ? 25.891 4.039 -19.781 1 92.75 528 THR A N 1
ATOM 4184 C CA . THR A 1 528 ? 26.812 3.443 -20.75 1 92.75 528 THR A CA 1
ATOM 4185 C C . THR A 1 528 ? 27.047 1.967 -20.453 1 92.75 528 THR A C 1
ATOM 4187 O O . THR A 1 528 ? 26.766 1.509 -19.344 1 92.75 528 THR A O 1
ATOM 4190 N N . ARG A 1 529 ? 27.453 1.244 -21.469 1 95.94 529 ARG A N 1
ATOM 4191 C CA . ARG A 1 529 ? 27.875 -0.146 -21.312 1 95.94 529 ARG A CA 1
ATOM 4192 C C . ARG A 1 529 ? 29.234 -0.234 -20.625 1 95.94 529 ARG A C 1
ATOM 4194 O O . ARG A 1 529 ? 30.234 0.247 -21.172 1 95.94 529 ARG A O 1
ATOM 4201 N N . SER A 1 530 ? 29.344 -0.837 -19.578 1 95 530 SER A N 1
ATOM 4202 C CA . SER A 1 530 ? 30.578 -0.892 -18.812 1 95 530 SER A CA 1
ATOM 4203 C C . SER A 1 530 ? 31.312 -2.203 -19.047 1 95 530 SER A C 1
ATOM 4205 O O . SER A 1 530 ? 32.5 -2.32 -18.719 1 95 530 SER A O 1
ATOM 4207 N N . GLY A 1 531 ? 30.625 -3.207 -19.562 1 96.25 531 GLY A N 1
ATOM 4208 C CA . GLY A 1 531 ? 31.25 -4.492 -19.844 1 96.25 531 GLY A CA 1
ATOM 4209 C C . GLY A 1 531 ? 30.516 -5.285 -20.906 1 96.25 531 GLY A C 1
ATOM 4210 O O . GLY A 1 531 ? 29.312 -5.07 -21.141 1 96.25 531 GLY A O 1
ATOM 4211 N N . GLU A 1 532 ? 31.266 -6.176 -21.547 1 97.25 532 GLU A N 1
ATOM 4212 C CA . GLU A 1 532 ? 30.656 -7.023 -22.562 1 97.25 532 GLU A CA 1
ATOM 4213 C C . GLU A 1 532 ? 31.391 -8.352 -22.688 1 97.25 532 GLU A C 1
ATOM 4215 O O . GLU A 1 532 ? 32.625 -8.406 -22.562 1 97.25 532 GLU A O 1
ATOM 4220 N N . SER A 1 533 ? 30.719 -9.391 -22.781 1 98.06 533 SER A N 1
ATOM 4221 C CA . SER A 1 533 ? 31.188 -10.727 -23.109 1 98.06 533 SER A CA 1
ATOM 4222 C C . SER A 1 533 ? 30.312 -11.383 -24.156 1 98.06 533 SER A C 1
ATOM 4224 O O . SER A 1 533 ? 29.141 -11.672 -23.906 1 98.06 533 SER A O 1
ATOM 4226 N N . VAL A 1 534 ? 30.906 -11.672 -25.375 1 97.69 534 VAL A N 1
ATOM 4227 C CA . VAL A 1 534 ? 30.094 -12.164 -26.484 1 97.69 534 VAL A CA 1
ATOM 4228 C C . VAL A 1 534 ? 30.578 -13.547 -26.906 1 97.69 534 VAL A C 1
ATOM 4230 O O . VAL A 1 534 ? 31.781 -13.75 -27.125 1 97.69 534 VAL A O 1
ATOM 4233 N N . LEU A 1 535 ? 29.766 -14.445 -26.891 1 97.12 535 LEU A N 1
ATOM 4234 C CA . LEU A 1 535 ? 29.969 -15.797 -27.406 1 97.12 535 LEU A CA 1
ATOM 4235 C C . LEU A 1 535 ? 28.938 -16.125 -28.484 1 97.12 535 LEU A C 1
ATOM 4237 O O . LEU A 1 535 ? 27.875 -16.672 -28.172 1 97.12 535 LEU A O 1
ATOM 4241 N N . LYS A 1 536 ? 29.25 -16.031 -29.703 1 94 536 LYS A N 1
ATOM 4242 C CA . LYS A 1 536 ? 28.328 -16.109 -30.844 1 94 536 LYS A CA 1
ATOM 4243 C C . LYS A 1 536 ? 27.75 -17.516 -30.969 1 94 536 LYS A C 1
ATOM 4245 O O . LYS A 1 536 ? 26.672 -17.688 -31.547 1 94 536 LYS A O 1
ATOM 4250 N N . THR A 1 537 ? 28.422 -18.484 -30.5 1 94.81 537 THR A N 1
ATOM 4251 C CA . THR A 1 537 ? 27.984 -19.859 -30.641 1 94.81 537 THR A CA 1
ATOM 4252 C C . THR A 1 537 ? 26.922 -20.203 -29.594 1 94.81 537 THR A C 1
ATOM 4254 O O . THR A 1 537 ? 26.406 -21.328 -29.578 1 94.81 537 THR A O 1
ATOM 4257 N N . CYS A 1 538 ? 26.609 -19.266 -28.781 1 96.62 538 CYS A N 1
ATOM 4258 C CA . CYS A 1 538 ? 25.672 -19.516 -27.688 1 96.62 538 CYS A CA 1
ATOM 4259 C C . CYS A 1 538 ? 24.562 -18.469 -27.672 1 96.62 538 CYS A C 1
ATOM 4261 O O . CYS A 1 538 ? 24.828 -17.266 -27.656 1 96.62 538 CYS A O 1
ATOM 4263 N N . SER A 1 539 ? 23.328 -18.891 -27.734 1 97.88 539 SER A N 1
ATOM 4264 C CA . SER A 1 539 ? 22.203 -18.016 -27.422 1 97.88 539 SER A CA 1
ATOM 4265 C C . SER A 1 539 ? 21.859 -18.062 -25.938 1 97.88 539 SER A C 1
ATOM 4267 O O . SER A 1 539 ? 21.312 -19.047 -25.453 1 97.88 539 SER A O 1
ATOM 4269 N N . TYR A 1 540 ? 22.141 -17 -25.266 1 98.38 540 TYR A N 1
ATOM 4270 C CA . TYR A 1 540 ? 21.953 -16.984 -23.812 1 98.38 540 TYR A CA 1
ATOM 4271 C C . TYR A 1 540 ? 20.469 -16.875 -23.469 1 98.38 540 TYR A C 1
ATOM 4273 O O . TYR A 1 540 ? 19.719 -16.172 -24.141 1 98.38 540 TYR A O 1
ATOM 4281 N N . THR A 1 541 ? 20.078 -17.578 -22.375 1 98.31 541 THR A N 1
ATOM 4282 C CA . THR A 1 541 ? 18.688 -17.594 -21.969 1 98.31 541 THR A CA 1
ATOM 4283 C C . THR A 1 541 ? 18.516 -17.016 -20.578 1 98.31 541 THR A C 1
ATOM 4285 O O . THR A 1 541 ? 17.406 -16.641 -20.172 1 98.31 541 THR A O 1
ATOM 4288 N N . ASP A 1 542 ? 19.594 -17 -19.766 1 98.69 542 ASP A N 1
ATOM 4289 C CA . ASP A 1 542 ? 19.484 -16.469 -18.406 1 98.69 542 ASP A CA 1
ATOM 4290 C C . ASP A 1 542 ? 20.859 -16.078 -17.859 1 98.69 542 ASP A C 1
ATOM 4292 O O . ASP A 1 542 ? 21.891 -16.547 -18.344 1 98.69 542 ASP A O 1
ATOM 4296 N N . VAL A 1 543 ? 20.844 -15.203 -16.922 1 98.62 543 VAL A N 1
ATOM 4297 C CA . VAL A 1 543 ? 22.047 -14.734 -16.266 1 98.62 543 VAL A CA 1
ATOM 4298 C C . VAL A 1 543 ? 21.766 -14.477 -14.781 1 98.62 543 VAL A C 1
ATOM 4300 O O . VAL A 1 543 ? 20.641 -14.203 -14.398 1 98.62 543 VAL A O 1
ATOM 4303 N N . SER A 1 544 ? 22.703 -14.625 -13.961 1 98.31 544 SER A N 1
ATOM 4304 C CA . SER A 1 544 ? 22.703 -14.297 -12.539 1 98.31 544 SER A CA 1
ATOM 4305 C C . SER A 1 544 ? 24 -13.633 -12.117 1 98.31 544 SER A C 1
ATOM 4307 O O . SER A 1 544 ? 25.016 -13.742 -12.82 1 98.31 544 SER A O 1
ATOM 4309 N N . ILE A 1 545 ? 23.938 -12.906 -11.086 1 97.44 545 ILE A N 1
ATOM 4310 C CA . ILE A 1 545 ? 25.109 -12.148 -10.648 1 97.44 545 ILE A CA 1
ATOM 4311 C C . ILE A 1 545 ? 25.422 -12.484 -9.188 1 97.44 545 ILE A C 1
ATOM 4313 O O . ILE A 1 545 ? 24.516 -12.727 -8.391 1 97.44 545 ILE A O 1
ATOM 4317 N N . SER A 1 546 ? 26.703 -12.5 -8.891 1 96 546 SER A N 1
ATOM 4318 C CA . SER A 1 546 ? 27.141 -12.797 -7.531 1 96 546 SER A CA 1
ATOM 4319 C C . SER A 1 546 ? 26.75 -11.68 -6.57 1 96 546 SER A C 1
ATOM 4321 O O . SER A 1 546 ? 26.453 -10.562 -7 1 96 546 SER A O 1
ATOM 4323 N N . SER A 1 547 ? 26.812 -12.008 -5.273 1 91.12 547 SER A N 1
ATOM 4324 C CA . SER A 1 547 ? 26.375 -11.078 -4.242 1 91.12 547 SER A CA 1
ATOM 4325 C C . SER A 1 547 ? 27.266 -9.836 -4.199 1 91.12 547 SER A C 1
ATOM 4327 O O . SER A 1 547 ? 26.797 -8.758 -3.824 1 91.12 547 SER A O 1
ATOM 4329 N N . ASP A 1 548 ? 28.453 -9.984 -4.598 1 90.81 548 ASP A N 1
ATOM 4330 C CA . ASP A 1 548 ? 29.375 -8.852 -4.586 1 90.81 548 ASP A CA 1
ATOM 4331 C C . ASP A 1 548 ? 29.344 -8.109 -5.926 1 90.81 548 ASP A C 1
ATOM 4333 O O . ASP A 1 548 ? 30.031 -7.098 -6.094 1 90.81 548 ASP A O 1
ATOM 4337 N N . GLY A 1 549 ? 28.688 -8.664 -6.891 1 92.25 549 GLY A N 1
ATOM 4338 C CA . GLY A 1 549 ? 28.5 -8.008 -8.172 1 92.25 549 GLY A CA 1
ATOM 4339 C C . GLY A 1 549 ? 29.672 -8.164 -9.109 1 92.25 549 GLY A C 1
ATOM 4340 O O . GLY A 1 549 ? 29.688 -7.578 -10.195 1 92.25 549 GLY A O 1
ATOM 4341 N N . LYS A 1 550 ? 30.578 -9.062 -8.836 1 94 550 LYS A N 1
ATOM 4342 C CA . LYS A 1 550 ? 31.828 -9.125 -9.594 1 94 550 LYS A CA 1
ATOM 4343 C C . LYS A 1 550 ? 31.766 -10.242 -10.641 1 94 550 LYS A C 1
ATOM 4345 O O . LYS A 1 550 ? 32.531 -10.211 -11.617 1 94 550 LYS A O 1
ATOM 4350 N N . THR A 1 551 ? 30.969 -11.164 -10.336 1 96.69 551 THR A N 1
ATOM 4351 C CA . THR A 1 551 ? 30.922 -12.336 -11.203 1 96.69 551 THR A CA 1
ATOM 4352 C C . THR A 1 551 ? 29.516 -12.555 -11.742 1 96.69 551 THR A C 1
ATOM 4354 O O . THR A 1 551 ? 28.531 -12.445 -11 1 96.69 551 THR A O 1
ATOM 4357 N N . THR A 1 552 ? 29.438 -12.875 -13.031 1 98.06 552 THR A N 1
ATOM 4358 C CA . THR A 1 552 ? 28.172 -13.188 -13.688 1 98.06 552 THR A CA 1
ATOM 4359 C C . THR A 1 552 ? 28.141 -14.641 -14.141 1 98.06 552 THR A C 1
ATOM 4361 O O . THR A 1 552 ? 29.141 -15.156 -14.656 1 98.06 552 THR A O 1
ATOM 4364 N N . PHE A 1 553 ? 27.094 -15.32 -13.898 1 98.56 553 PHE A N 1
ATOM 4365 C CA . PHE A 1 553 ? 26.859 -16.672 -14.406 1 98.56 553 PHE A CA 1
ATOM 4366 C C . PHE A 1 553 ? 25.844 -16.656 -15.531 1 98.56 553 PHE A C 1
ATOM 4368 O O . PHE A 1 553 ? 24.766 -16.062 -15.398 1 98.56 553 PHE A O 1
ATOM 4375 N N . ALA A 1 554 ? 26.141 -17.234 -16.625 1 98.69 554 ALA A N 1
ATOM 4376 C CA . ALA A 1 554 ? 25.266 -17.219 -17.781 1 98.69 554 ALA A CA 1
ATOM 4377 C C . ALA A 1 554 ? 25.062 -18.625 -18.344 1 98.69 554 ALA A C 1
ATOM 4379 O O . ALA A 1 554 ? 25.969 -19.453 -18.312 1 98.69 554 ALA A O 1
ATOM 4380 N N . VAL A 1 555 ? 23.906 -18.891 -18.812 1 98.69 555 VAL A N 1
ATOM 4381 C CA . VAL A 1 555 ? 23.578 -20.172 -19.422 1 98.69 555 VAL A CA 1
ATOM 4382 C C . VAL A 1 555 ? 22.859 -19.969 -20.734 1 98.69 555 VAL A C 1
ATOM 4384 O O . VAL A 1 555 ? 22.297 -18.891 -20.984 1 98.69 555 VAL A O 1
ATOM 4387 N N . GLY A 1 556 ? 22.844 -21.062 -21.594 1 97.75 556 GLY A N 1
ATOM 4388 C CA . GLY A 1 556 ? 22.219 -20.969 -22.906 1 97.75 556 GLY A CA 1
ATOM 4389 C C . GLY A 1 556 ? 22.219 -22.266 -23.672 1 97.75 556 GLY A C 1
ATOM 4390 O O . GLY A 1 556 ? 22.266 -23.344 -23.078 1 97.75 556 GLY A O 1
ATOM 4391 N N . THR A 1 557 ? 22.219 -22.172 -24.953 1 97.19 557 THR A N 1
ATOM 4392 C CA . THR A 1 557 ? 21.922 -23.297 -25.828 1 97.19 557 THR A CA 1
ATOM 4393 C C . THR A 1 557 ? 23.141 -24.203 -26 1 97.19 557 THR A C 1
ATOM 4395 O O . THR A 1 557 ? 23.016 -25.312 -26.5 1 97.19 557 THR A O 1
ATOM 4398 N N . ASP A 1 558 ? 24.328 -23.844 -25.562 1 96.31 558 ASP A N 1
ATOM 4399 C CA . ASP A 1 558 ? 25.531 -24.609 -25.828 1 96.31 558 ASP A CA 1
ATOM 4400 C C . ASP A 1 558 ? 25.797 -25.656 -24.75 1 96.31 558 ASP A C 1
ATOM 4402 O O . ASP A 1 558 ? 26.906 -26.172 -24.641 1 96.31 558 ASP A O 1
ATOM 4406 N N . LYS A 1 559 ? 24.922 -25.828 -23.766 1 97.44 559 LYS A N 1
ATOM 4407 C CA . LYS A 1 559 ? 24.953 -26.844 -22.734 1 97.44 559 LYS A CA 1
ATOM 4408 C C . LYS A 1 559 ? 26.109 -26.594 -21.75 1 97.44 559 LYS A C 1
ATOM 4410 O O . LYS A 1 559 ? 26.734 -27.547 -21.281 1 97.44 559 LYS A O 1
ATOM 4415 N N . THR A 1 560 ? 26.391 -25.344 -21.547 1 97.81 560 THR A N 1
ATOM 4416 C CA . THR A 1 560 ? 27.422 -25 -20.562 1 97.81 560 THR A CA 1
ATOM 4417 C C . THR A 1 560 ? 26.922 -23.891 -19.625 1 97.81 560 THR A C 1
ATOM 4419 O O . THR A 1 560 ? 25.938 -23.203 -19.938 1 97.81 560 THR A O 1
ATOM 4422 N N . ILE A 1 561 ? 27.5 -23.828 -18.5 1 98.31 561 ILE A N 1
ATOM 4423 C CA . ILE A 1 561 ? 27.391 -22.672 -17.625 1 98.31 561 ILE A CA 1
ATOM 4424 C C . ILE A 1 561 ? 28.703 -21.891 -17.641 1 98.31 561 ILE A C 1
ATOM 4426 O O . ILE A 1 561 ? 29.781 -22.484 -17.578 1 98.31 561 ILE A O 1
ATOM 4430 N N . LYS A 1 562 ? 28.641 -20.609 -17.844 1 98.12 562 LYS A N 1
ATOM 4431 C CA . LYS A 1 562 ? 29.812 -19.734 -17.891 1 98.12 562 LYS A CA 1
ATOM 4432 C C . LYS A 1 562 ? 29.875 -18.844 -16.656 1 98.12 562 LYS A C 1
ATOM 4434 O O . LYS A 1 562 ? 28.859 -18.359 -16.188 1 98.12 562 LYS A O 1
ATOM 4439 N N . GLU A 1 563 ? 31.016 -18.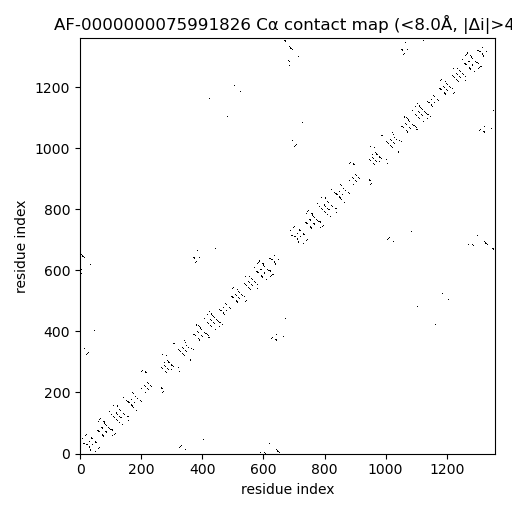781 -16.156 1 98.06 563 GLU A N 1
ATOM 4440 C CA . GLU A 1 563 ? 31.359 -17.766 -15.148 1 98.06 563 GLU A CA 1
ATOM 4441 C C . GLU A 1 563 ? 32.156 -16.625 -15.773 1 98.06 563 GLU A C 1
ATOM 4443 O O . GLU A 1 563 ? 33.25 -16.828 -16.312 1 98.06 563 GLU A O 1
ATOM 4448 N N . ILE A 1 564 ? 31.609 -15.445 -15.703 1 98.25 564 ILE A N 1
ATOM 4449 C CA . ILE A 1 564 ? 32.188 -14.281 -16.375 1 98.25 564 ILE A CA 1
ATOM 4450 C C . ILE A 1 564 ? 32.625 -13.258 -15.336 1 98.25 564 ILE A C 1
ATOM 4452 O O . ILE A 1 564 ? 31.859 -12.898 -14.438 1 98.25 564 ILE A O 1
ATOM 4456 N N . SER A 1 565 ? 33.781 -12.828 -15.383 1 97.25 565 SER A N 1
ATOM 4457 C CA . SER A 1 565 ? 34.344 -11.766 -14.555 1 97.25 565 SER A CA 1
ATOM 4458 C C . SER A 1 565 ? 35.188 -10.812 -15.383 1 97.25 565 SER A C 1
ATOM 4460 O O . SER A 1 565 ? 35.969 -11.242 -16.234 1 97.25 565 SER A O 1
ATOM 4462 N N . ASP A 1 566 ? 35.031 -9.547 -15.227 1 95.56 566 ASP A N 1
ATOM 4463 C CA . ASP A 1 566 ? 35.75 -8.523 -15.961 1 95.56 566 ASP A CA 1
ATOM 4464 C C . ASP A 1 566 ? 35.656 -8.758 -17.469 1 95.56 566 ASP A C 1
ATOM 4466 O O . ASP A 1 566 ? 36.688 -8.773 -18.156 1 95.56 566 ASP A O 1
ATOM 4470 N N . SER A 1 567 ? 34.5 -9.125 -17.875 1 95.69 567 SER A N 1
ATOM 4471 C CA . SER A 1 567 ? 34.156 -9.25 -19.281 1 95.69 567 SER A CA 1
ATOM 4472 C C . SER A 1 567 ? 34.844 -10.445 -19.938 1 95.69 567 SER A C 1
ATOM 4474 O O . SER A 1 567 ? 34.969 -10.508 -21.156 1 95.69 567 SER A O 1
ATOM 4476 N N . GLN A 1 568 ? 35.375 -11.32 -19.031 1 97.19 568 GLN A N 1
ATOM 4477 C CA . GLN A 1 568 ? 36 -12.523 -19.531 1 97.19 568 GLN A CA 1
ATOM 4478 C C . GLN A 1 568 ? 35.375 -13.781 -18.938 1 97.19 568 GLN A C 1
ATOM 4480 O O . GLN A 1 568 ? 35.031 -13.812 -17.75 1 97.19 568 GLN A O 1
ATOM 4485 N N . ILE A 1 569 ? 35.219 -14.734 -19.781 1 97.44 569 ILE A N 1
ATOM 4486 C CA . ILE A 1 569 ? 34.781 -16.031 -19.281 1 97.44 569 ILE A CA 1
ATOM 4487 C C . ILE A 1 569 ? 35.938 -16.719 -18.562 1 97.44 569 ILE A C 1
ATOM 4489 O O . ILE A 1 569 ? 36.906 -17.172 -19.188 1 97.44 569 ILE A O 1
ATOM 4493 N N . ILE A 1 570 ? 35.844 -16.891 -17.359 1 96.94 570 ILE A N 1
ATOM 4494 C CA . ILE A 1 570 ? 36.969 -17.422 -16.578 1 96.94 570 ILE A CA 1
ATOM 4495 C C . ILE A 1 570 ? 36.75 -18.922 -16.344 1 96.94 570 ILE A C 1
ATOM 4497 O O . ILE A 1 570 ? 37.719 -19.641 -16.062 1 96.94 570 ILE A O 1
ATOM 4501 N N . ARG A 1 571 ? 35.5 -19.328 -16.328 1 96.5 571 ARG A N 1
ATOM 4502 C CA . ARG A 1 571 ? 35.188 -20.75 -16.234 1 96.5 571 ARG A CA 1
ATOM 4503 C C . ARG A 1 571 ? 34.031 -21.109 -17.156 1 96.5 571 ARG A C 1
ATOM 4505 O O . ARG A 1 571 ? 33.062 -20.328 -17.312 1 96.5 571 ARG A O 1
ATOM 4512 N N . LYS A 1 572 ? 34.125 -22.172 -17.719 1 96.62 572 LYS A N 1
ATOM 4513 C CA . LYS A 1 572 ? 33.062 -22.766 -18.562 1 96.62 572 LYS A CA 1
ATOM 4514 C C . LYS A 1 572 ? 32.906 -24.25 -18.266 1 96.62 572 LYS A C 1
ATOM 4516 O O . LYS A 1 572 ? 33.844 -25.031 -18.484 1 96.62 572 LYS A O 1
ATOM 4521 N N . ALA A 1 573 ? 31.812 -24.672 -17.766 1 97.38 573 ALA A N 1
ATOM 4522 C CA . ALA A 1 573 ? 31.609 -26.062 -17.375 1 97.38 573 ALA A CA 1
ATOM 4523 C C . ALA A 1 573 ? 30.5 -26.688 -18.219 1 97.38 573 ALA A C 1
ATOM 4525 O O . ALA A 1 573 ? 29.453 -26.094 -18.438 1 97.38 573 ALA A O 1
ATOM 4526 N N . GLU A 1 574 ? 30.688 -27.875 -18.594 1 96.81 574 GLU A N 1
ATOM 4527 C CA . GLU A 1 574 ? 29.734 -28.609 -19.406 1 96.81 574 GLU A CA 1
ATOM 4528 C C . GLU A 1 574 ? 28.609 -29.203 -18.562 1 96.81 574 GLU A C 1
ATOM 4530 O O . GLU A 1 574 ? 28.844 -29.578 -17.406 1 96.81 574 GLU A O 1
ATOM 4535 N N . MET A 1 575 ? 27.453 -29.328 -19.094 1 94.56 575 MET A N 1
ATOM 4536 C CA . MET A 1 575 ? 26.281 -29.812 -18.375 1 94.56 575 MET A CA 1
ATOM 4537 C C . MET A 1 575 ? 25.828 -31.156 -18.922 1 94.56 575 MET A C 1
ATOM 4539 O O . MET A 1 575 ? 24.703 -31.594 -18.672 1 94.56 575 MET A O 1
ATOM 4543 N N . GLY A 1 576 ? 26.672 -31.828 -19.688 1 90.62 576 GLY A N 1
ATOM 4544 C CA . GLY A 1 576 ? 26.281 -33.094 -20.266 1 90.62 576 GLY A CA 1
ATOM 4545 C C . GLY A 1 576 ? 25.328 -32.969 -21.438 1 90.62 576 GLY A C 1
ATOM 4546 O O . GLY A 1 576 ? 25.594 -32.219 -22.375 1 90.62 576 GLY A O 1
ATOM 4547 N N . ASN A 1 577 ? 24.172 -33.719 -21.375 1 91.12 577 ASN A N 1
ATOM 4548 C CA . ASN A 1 577 ? 23.25 -33.781 -22.5 1 91.12 577 ASN A CA 1
ATOM 4549 C C . ASN A 1 577 ? 22.047 -32.875 -22.266 1 91.12 577 ASN A C 1
ATOM 4551 O O . ASN A 1 577 ? 21.016 -33.031 -22.938 1 91.12 577 ASN A O 1
ATOM 4555 N N . VAL A 1 578 ? 22.109 -32.031 -21.375 1 95.38 578 VAL A N 1
ATOM 4556 C CA . VAL A 1 578 ? 20.969 -31.188 -21.094 1 95.38 578 VAL A CA 1
ATOM 4557 C C . VAL A 1 578 ? 21.344 -29.719 -21.312 1 95.38 578 VAL A C 1
ATOM 4559 O O . VAL A 1 578 ? 22.516 -29.359 -21.234 1 95.38 578 VAL A O 1
ATOM 4562 N N . VAL A 1 579 ? 20.375 -28.953 -21.672 1 97.94 579 VAL A N 1
ATOM 4563 C CA . VAL A 1 579 ? 20.531 -27.516 -21.812 1 97.94 579 VAL A CA 1
ATOM 4564 C C . VAL A 1 579 ? 20.016 -26.812 -20.562 1 97.94 579 VAL A C 1
ATOM 4566 O O . VAL A 1 579 ? 18.906 -27.078 -20.109 1 97.94 579 VAL A O 1
ATOM 4569 N N . LEU A 1 580 ? 20.859 -26 -19.969 1 98.44 580 LEU A N 1
ATOM 4570 C CA . LEU A 1 580 ? 20.359 -25.141 -18.891 1 98.44 580 LEU A CA 1
ATOM 4571 C C . LEU A 1 580 ? 19.578 -23.969 -19.453 1 98.44 580 LEU A C 1
ATOM 4573 O O . LEU A 1 580 ? 20.078 -23.234 -20.312 1 98.44 580 LEU A O 1
ATOM 4577 N N . THR A 1 581 ? 18.391 -23.812 -18.953 1 98.56 581 THR A N 1
ATOM 4578 C CA . THR A 1 581 ? 17.531 -22.734 -19.422 1 98.56 581 THR A CA 1
ATOM 4579 C C . THR A 1 581 ? 17.516 -21.578 -18.438 1 98.56 581 THR A C 1
ATOM 4581 O O . THR A 1 581 ? 17.234 -20.438 -18.812 1 98.56 581 THR A O 1
ATOM 4584 N N . THR A 1 582 ? 17.766 -21.844 -17.188 1 98.69 582 THR A N 1
ATOM 4585 C CA . THR A 1 582 ? 17.766 -20.828 -16.141 1 98.69 582 THR A CA 1
ATOM 4586 C C . THR A 1 582 ? 18.938 -21.047 -15.18 1 98.69 582 THR A C 1
ATOM 4588 O O . THR A 1 582 ? 19.469 -22.141 -15.078 1 98.69 582 THR A O 1
ATOM 4591 N N . VAL A 1 583 ? 19.344 -19.984 -14.57 1 98.75 583 VAL A N 1
ATOM 4592 C CA . VAL A 1 583 ? 20.391 -20.016 -13.547 1 98.75 583 VAL A CA 1
ATOM 4593 C C . VAL A 1 583 ? 20.078 -19 -12.453 1 98.75 583 VAL A C 1
ATOM 4595 O O . VAL A 1 583 ? 19.578 -17.906 -12.742 1 98.75 583 VAL A O 1
ATOM 4598 N N . ALA A 1 584 ? 20.281 -19.359 -11.211 1 98.19 584 ALA A N 1
ATOM 4599 C CA . ALA A 1 584 ? 20 -18.453 -10.102 1 98.19 584 ALA A CA 1
ATOM 4600 C C . ALA A 1 584 ? 21 -18.656 -8.961 1 98.19 584 ALA A C 1
ATOM 4602 O O . ALA A 1 584 ? 21.359 -19.797 -8.641 1 98.19 584 ALA A O 1
ATOM 4603 N N . LEU A 1 585 ? 21.438 -17.594 -8.445 1 96.62 585 LEU A N 1
ATOM 4604 C CA . LEU A 1 585 ? 22.266 -17.594 -7.242 1 96.62 585 LEU A CA 1
ATOM 4605 C C . LEU A 1 585 ? 21.438 -17.172 -6.027 1 96.62 585 LEU A C 1
ATOM 4607 O O . LEU A 1 585 ? 20.562 -16.328 -6.141 1 96.62 585 LEU A O 1
ATOM 4611 N N . SER A 1 586 ? 21.781 -17.828 -4.875 1 94.12 586 SER A N 1
ATOM 4612 C CA . SER A 1 586 ? 21.125 -17.391 -3.646 1 94.12 586 SER A CA 1
ATOM 4613 C C . SER A 1 586 ? 21.531 -15.977 -3.271 1 94.12 586 SER A C 1
ATOM 4615 O O . SER A 1 586 ? 22.516 -15.445 -3.787 1 94.12 586 SER A O 1
ATOM 4617 N N . HIS A 1 587 ? 20.734 -15.383 -2.451 1 91.31 587 HIS A N 1
ATOM 4618 C CA . HIS A 1 587 ? 21.016 -14.016 -2.02 1 91.31 587 HIS A CA 1
ATOM 4619 C C . HIS A 1 587 ? 22.359 -13.922 -1.307 1 91.31 587 HIS A C 1
ATOM 4621 O O . HIS A 1 587 ? 23.094 -12.961 -1.501 1 91.31 587 HIS A O 1
ATOM 4627 N N . SER A 1 588 ? 22.656 -14.953 -0.531 1 88.94 588 SER A N 1
ATOM 4628 C CA . SER A 1 588 ? 23.938 -15 0.183 1 88.94 588 SER A CA 1
ATOM 4629 C C . SER A 1 588 ? 25.094 -15.242 -0.774 1 88.94 588 SER A C 1
ATOM 4631 O O . SER A 1 588 ? 26.25 -15.031 -0.413 1 88.94 588 SER A O 1
ATOM 4633 N N . GLY A 1 589 ? 24.797 -15.75 -1.911 1 91.06 589 GLY A N 1
ATOM 4634 C CA . GLY A 1 589 ? 25.828 -16.062 -2.887 1 91.06 589 GLY A CA 1
ATOM 4635 C C . GLY A 1 589 ? 26.5 -17.406 -2.623 1 91.06 589 GLY A C 1
ATOM 4636 O O . GLY A 1 589 ? 27.578 -17.672 -3.176 1 91.06 589 GLY A O 1
ATOM 4637 N N . ARG A 1 590 ? 25.828 -18.234 -1.883 1 90.75 590 ARG A N 1
ATOM 4638 C CA . ARG A 1 590 ? 26.5 -19.469 -1.457 1 90.75 590 ARG A CA 1
ATOM 4639 C C . ARG A 1 590 ? 25.938 -20.672 -2.205 1 90.75 590 ARG A C 1
ATOM 4641 O O . ARG A 1 590 ? 26.531 -21.766 -2.16 1 90.75 590 ARG A O 1
ATOM 4648 N N . MET A 1 591 ? 24.859 -20.5 -2.832 1 94.69 591 MET A N 1
ATOM 4649 C CA . MET A 1 591 ? 24.234 -21.625 -3.527 1 94.69 591 MET A CA 1
ATOM 4650 C C . MET A 1 591 ? 23.938 -21.266 -4.98 1 94.69 591 MET A C 1
ATOM 4652 O O . MET A 1 591 ? 23.422 -20.172 -5.262 1 94.69 591 MET A O 1
ATOM 4656 N N . LEU A 1 592 ? 24.219 -22.156 -5.859 1 96.5 592 LEU A N 1
ATOM 4657 C CA . LEU A 1 592 ? 23.969 -21.969 -7.289 1 96.5 592 LEU A CA 1
ATOM 4658 C C . LEU A 1 592 ? 23.016 -23.031 -7.82 1 96.5 592 LEU A C 1
ATOM 4660 O O . LEU A 1 592 ? 23.172 -24.219 -7.504 1 96.5 592 LEU A O 1
ATOM 4664 N N . PHE A 1 593 ? 22.031 -22.625 -8.609 1 98.06 593 PHE A N 1
ATOM 4665 C CA . PHE A 1 593 ? 21.016 -23.531 -9.133 1 98.06 593 PHE A CA 1
ATOM 4666 C C . PHE A 1 593 ? 20.875 -23.375 -10.641 1 98.06 593 PHE A C 1
ATOM 4668 O O . PHE A 1 593 ? 21.172 -22.312 -11.195 1 98.06 593 PHE A O 1
ATOM 4675 N N . GLY A 1 594 ? 20.422 -24.438 -11.266 1 98.56 594 GLY A N 1
ATOM 4676 C CA . GLY A 1 594 ? 20.109 -24.438 -12.688 1 98.56 594 GLY A CA 1
ATOM 4677 C C . GLY A 1 594 ? 18.828 -25.156 -13.016 1 98.56 594 GLY A C 1
ATOM 4678 O O . GLY A 1 594 ? 18.5 -26.172 -12.391 1 98.56 594 GLY A O 1
ATOM 4679 N N . GLY A 1 595 ? 18.078 -24.594 -13.891 1 98.69 595 GLY A N 1
ATOM 4680 C CA . GLY A 1 595 ? 16.938 -25.266 -14.484 1 98.69 595 GLY A CA 1
ATOM 4681 C C . GLY A 1 595 ? 17.219 -25.797 -15.883 1 98.69 595 GLY A C 1
ATOM 4682 O O . GLY A 1 595 ? 17.953 -25.172 -16.656 1 98.69 595 GLY A O 1
ATOM 4683 N N . THR A 1 596 ? 16.594 -26.875 -16.25 1 98.19 596 THR A N 1
ATOM 4684 C CA . THR A 1 596 ? 16.953 -27.531 -17.5 1 98.19 596 THR A CA 1
ATOM 4685 C C . THR A 1 596 ? 15.766 -27.562 -18.453 1 98.19 596 THR A C 1
ATOM 4687 O O . THR A 1 596 ? 14.633 -27.312 -18.047 1 98.19 596 THR A O 1
ATOM 4690 N N . ASN A 1 597 ? 16.078 -27.891 -19.719 1 97.88 597 ASN A N 1
ATOM 4691 C CA . ASN A 1 597 ? 15.062 -27.969 -20.766 1 97.88 597 ASN A CA 1
ATOM 4692 C C . ASN A 1 597 ? 14.227 -29.234 -20.641 1 97.88 597 ASN A C 1
ATOM 4694 O O . ASN A 1 597 ? 13.164 -29.344 -21.266 1 97.88 597 ASN A O 1
ATOM 4698 N N . ASN A 1 598 ? 14.656 -30.156 -19.844 1 94.56 598 ASN A N 1
ATOM 4699 C CA . ASN A 1 598 ? 13.883 -31.375 -19.656 1 94.56 598 ASN A CA 1
ATOM 4700 C C . ASN A 1 598 ? 13.203 -31.406 -18.297 1 94.56 598 ASN A C 1
ATOM 4702 O O . ASN A 1 598 ? 12.758 -32.469 -17.844 1 94.56 598 ASN A O 1
ATOM 4706 N N . GLY A 1 599 ? 13.258 -30.344 -17.516 1 96.06 599 GLY A N 1
ATOM 4707 C CA . GLY A 1 599 ? 12.406 -30.188 -16.344 1 96.06 599 GLY A CA 1
ATOM 4708 C C . GLY A 1 599 ? 13.109 -30.5 -15.039 1 96.06 599 GLY A C 1
ATOM 4709 O O . GLY A 1 599 ? 12.469 -30.625 -13.992 1 96.06 599 GLY A O 1
ATOM 4710 N N . LEU A 1 600 ? 14.43 -30.578 -15.031 1 96.62 600 LEU A N 1
ATOM 4711 C CA . LEU A 1 600 ? 15.18 -30.891 -13.82 1 96.62 600 LEU A CA 1
ATOM 4712 C C . LEU A 1 600 ? 15.664 -29.609 -13.141 1 96.62 600 LEU A C 1
ATOM 4714 O O . LEU A 1 600 ? 16.094 -28.672 -13.82 1 96.62 600 LEU A O 1
ATOM 4718 N N . LEU A 1 601 ? 15.516 -29.609 -11.844 1 98.25 601 LEU A N 1
ATOM 4719 C CA . LEU A 1 601 ? 16.25 -28.641 -11.047 1 98.25 601 LEU A CA 1
ATOM 4720 C C . LEU A 1 601 ? 17.641 -29.172 -10.688 1 98.25 601 LEU A C 1
ATOM 4722 O O . LEU A 1 601 ? 17.766 -30.281 -10.195 1 98.25 601 LEU A O 1
ATOM 4726 N N . ARG A 1 602 ? 18.641 -28.422 -10.953 1 97.88 602 ARG A N 1
ATOM 4727 C CA . ARG A 1 602 ? 20.016 -28.797 -10.664 1 97.88 602 ARG A CA 1
ATOM 4728 C C . ARG A 1 602 ? 20.609 -27.922 -9.578 1 97.88 602 ARG A C 1
ATOM 4730 O O . ARG A 1 602 ? 20.516 -26.688 -9.648 1 97.88 602 ARG A O 1
ATOM 4737 N N . THR A 1 603 ? 21.156 -28.531 -8.555 1 97 603 THR A N 1
ATOM 4738 C CA . THR A 1 603 ? 21.969 -27.812 -7.57 1 97 603 THR A CA 1
ATOM 4739 C C . THR A 1 603 ? 23.453 -28.062 -7.812 1 97 603 THR A C 1
ATOM 4741 O O . THR A 1 603 ? 23.859 -29.188 -8.086 1 97 603 THR A O 1
ATOM 4744 N N . PHE A 1 604 ? 24.266 -27.047 -7.738 1 96.62 604 PHE A N 1
ATOM 4745 C CA . PHE A 1 604 ? 25.688 -27.172 -8.023 1 96.62 604 PHE A CA 1
ATOM 4746 C C . PHE A 1 604 ? 26.5 -27.078 -6.738 1 96.62 604 PHE A C 1
ATOM 4748 O O . PHE A 1 604 ? 26.156 -26.344 -5.82 1 96.62 604 PHE A O 1
ATOM 4755 N N . ARG A 1 605 ? 27.547 -27.875 -6.793 1 94.81 605 ARG A N 1
ATOM 4756 C CA . ARG A 1 605 ? 28.578 -27.578 -5.809 1 94.81 605 ARG A CA 1
ATOM 4757 C C . ARG A 1 605 ? 29.172 -26.188 -6.051 1 94.81 605 ARG A C 1
ATOM 4759 O O . ARG A 1 605 ? 29.516 -25.844 -7.18 1 94.81 605 ARG A O 1
ATOM 4766 N N . PHE A 1 606 ? 29.375 -25.406 -5.016 1 93 606 PHE A N 1
ATOM 4767 C CA . PHE A 1 606 ? 29.75 -24.016 -5.18 1 93 606 PHE A CA 1
ATOM 4768 C C . PHE A 1 606 ? 30.797 -23.609 -4.152 1 93 606 PHE A C 1
ATOM 4770 O O . PHE A 1 606 ? 30.688 -23.953 -2.975 1 93 606 PHE A O 1
ATOM 4777 N N . PRO A 1 607 ? 31.766 -22.922 -4.574 1 93.38 607 PRO A N 1
ATOM 4778 C CA . PRO A 1 607 ? 31.969 -22.297 -5.879 1 93.38 607 PRO A CA 1
ATOM 4779 C C . PRO A 1 607 ? 32.156 -23.312 -7.004 1 93.38 607 PRO A C 1
ATOM 4781 O O . PRO A 1 607 ? 32.594 -24.438 -6.77 1 93.38 607 PRO A O 1
ATOM 4784 N N . LEU A 1 608 ? 31.875 -22.875 -8.18 1 94.12 608 LEU A N 1
ATOM 4785 C CA . LEU A 1 608 ? 31.812 -23.734 -9.359 1 94.12 608 LEU A CA 1
ATOM 4786 C C . LEU A 1 608 ? 33.188 -24.297 -9.688 1 94.12 608 LEU A C 1
ATOM 4788 O O . LEU A 1 608 ? 34.188 -23.578 -9.633 1 94.12 608 LEU A O 1
ATOM 4792 N N . THR A 1 609 ? 33.219 -25.578 -10 1 92 609 THR A N 1
ATOM 4793 C CA . THR A 1 609 ? 34.438 -26.234 -10.453 1 92 609 THR A CA 1
ATOM 4794 C C . THR A 1 609 ? 34.281 -26.766 -11.875 1 92 609 THR A C 1
ATOM 4796 O O . THR A 1 609 ? 33.156 -26.859 -12.383 1 92 609 THR A O 1
ATOM 4799 N N . VAL A 1 610 ? 35.406 -27.094 -12.5 1 93.5 610 VAL A N 1
ATOM 4800 C CA . VAL A 1 610 ? 35.406 -27.75 -13.805 1 93.5 610 VAL A CA 1
ATOM 4801 C C . VAL A 1 610 ? 36.156 -29.094 -13.719 1 93.5 610 VAL A C 1
ATOM 4803 O O . VAL A 1 610 ? 37.375 -29.125 -13.5 1 93.5 610 VAL A O 1
ATOM 4806 N N . PRO A 1 611 ? 35.625 -30.203 -13.922 1 94.38 611 PRO A N 1
ATOM 4807 C CA . PRO A 1 611 ? 34.219 -30.312 -14.281 1 94.38 611 PRO A CA 1
ATOM 4808 C C . PRO A 1 611 ? 33.281 -29.938 -13.141 1 94.38 611 PRO A C 1
ATOM 4810 O O . PRO A 1 611 ? 33.688 -29.953 -11.977 1 94.38 611 PRO A O 1
ATOM 4813 N N . ALA A 1 612 ? 32.031 -29.641 -13.5 1 95.38 612 ALA A N 1
ATOM 4814 C CA . ALA A 1 612 ? 31.031 -29.25 -12.508 1 95.38 612 ALA A CA 1
ATOM 4815 C C . ALA A 1 612 ? 30.5 -30.469 -11.758 1 95.38 612 ALA A C 1
ATOM 4817 O O . ALA A 1 612 ? 30.453 -31.562 -12.305 1 95.38 612 ALA A O 1
ATOM 4818 N N . ASP A 1 613 ? 30.203 -30.266 -10.516 1 95.25 613 ASP A N 1
ATOM 4819 C CA . ASP A 1 613 ? 29.531 -31.25 -9.672 1 95.25 613 ASP A CA 1
ATOM 4820 C C . ASP A 1 613 ? 28.125 -30.781 -9.297 1 95.25 613 ASP A C 1
ATOM 4822 O O . ASP A 1 613 ? 27.938 -29.656 -8.812 1 95.25 613 ASP A O 1
ATOM 4826 N N . TRP A 1 614 ? 27.125 -31.656 -9.602 1 96.38 614 TRP A N 1
ATOM 4827 C CA . TRP A 1 614 ? 25.766 -31.203 -9.352 1 96.38 614 TRP A CA 1
ATOM 4828 C C . TRP A 1 614 ? 24.875 -32.344 -8.93 1 96.38 614 TRP A C 1
ATOM 4830 O O . TRP A 1 614 ? 25.281 -33.531 -8.984 1 96.38 614 TRP A O 1
ATOM 4840 N N . GLN A 1 615 ? 23.719 -32 -8.391 1 95.25 615 GLN A N 1
ATOM 4841 C CA . GLN A 1 615 ? 22.625 -32.938 -8.102 1 95.25 615 GLN A CA 1
ATOM 4842 C C . GLN A 1 615 ? 21.344 -32.5 -8.797 1 95.25 615 GLN A C 1
ATOM 4844 O O . GLN A 1 615 ? 21.031 -31.312 -8.844 1 95.25 615 GLN A O 1
ATOM 4849 N N . ASP A 1 616 ? 20.625 -33.469 -9.383 1 96 616 ASP A N 1
ATOM 4850 C CA . ASP A 1 616 ? 19.391 -33.188 -10.102 1 96 616 ASP A CA 1
ATOM 4851 C C . ASP A 1 616 ? 18.172 -33.531 -9.258 1 96 616 ASP A C 1
ATOM 4853 O O . ASP A 1 616 ? 18.188 -34.531 -8.508 1 96 616 ASP A O 1
ATOM 4857 N N . TYR A 1 617 ? 17.141 -32.812 -9.414 1 96.81 617 TYR A N 1
ATOM 4858 C CA . TYR A 1 617 ? 15.844 -33.031 -8.781 1 96.81 617 TYR A CA 1
ATOM 4859 C C . TYR A 1 617 ? 14.719 -33 -9.805 1 96.81 617 TYR A C 1
ATOM 4861 O O . TYR A 1 617 ? 14.641 -32.062 -10.609 1 96.81 617 TYR A O 1
ATOM 4869 N N . THR A 1 618 ? 13.805 -33.969 -9.703 1 94.75 618 THR A N 1
ATOM 4870 C CA . THR A 1 618 ? 12.75 -34.156 -10.688 1 94.75 618 THR A CA 1
ATOM 4871 C C . THR A 1 618 ? 11.422 -33.625 -10.148 1 94.75 618 THR A C 1
ATOM 4873 O O . THR A 1 618 ? 11.031 -33.938 -9.023 1 94.75 618 THR A O 1
ATOM 4876 N N . ALA A 1 619 ? 10.734 -32.812 -11.016 1 95.25 619 ALA A N 1
ATOM 4877 C CA . ALA A 1 619 ? 9.352 -32.438 -10.75 1 95.25 619 ALA A CA 1
ATOM 4878 C C . ALA A 1 619 ? 8.625 -32.062 -12.031 1 95.25 619 ALA A C 1
ATOM 4880 O O . ALA A 1 619 ? 7.629 -32.688 -12.398 1 95.25 619 ALA A O 1
ATOM 4881 N N . HIS A 1 620 ? 9.211 -31.188 -12.812 1 96.5 620 HIS A N 1
ATOM 4882 C CA . HIS A 1 620 ? 8.586 -30.719 -14.047 1 96.5 620 HIS A CA 1
ATOM 4883 C C . HIS A 1 620 ? 8.664 -31.766 -15.148 1 96.5 620 HIS A C 1
ATOM 4885 O O . HIS A 1 620 ? 9.633 -32.531 -15.219 1 96.5 620 HIS A O 1
ATOM 4891 N N . ARG A 1 621 ? 7.684 -31.75 -16.062 1 92.75 621 ARG A N 1
ATOM 4892 C CA . ARG A 1 621 ? 7.66 -32.625 -17.219 1 92.75 621 ARG A CA 1
ATOM 4893 C C . ARG A 1 621 ? 8.336 -32 -18.422 1 92.75 621 ARG A C 1
ATOM 4895 O O . ARG A 1 621 ? 8.836 -32.688 -19.312 1 92.75 621 ARG A O 1
ATOM 4902 N N . HIS A 1 622 ? 8.258 -30.703 -18.406 1 94.44 622 HIS A N 1
ATOM 4903 C CA . HIS A 1 622 ? 8.805 -29.938 -19.516 1 94.44 622 HIS A CA 1
ATOM 4904 C C . HIS A 1 622 ? 9.82 -28.922 -19.031 1 94.44 622 HIS A C 1
ATOM 4906 O O . HIS A 1 622 ? 10.195 -28.906 -17.859 1 94.44 622 HIS A O 1
ATOM 4912 N N . GLN A 1 623 ? 10.227 -28.062 -19.891 1 97.69 623 GLN A N 1
ATOM 4913 C CA . GLN A 1 623 ? 11.281 -27.094 -19.672 1 97.69 623 GLN A CA 1
ATOM 4914 C C . GLN A 1 623 ? 10.938 -26.172 -18.5 1 97.69 623 GLN A C 1
ATOM 4916 O O . GLN A 1 623 ? 9.805 -25.703 -18.391 1 97.69 623 GLN A O 1
ATOM 4921 N N . ILE A 1 624 ? 11.969 -25.953 -17.641 1 98.62 624 ILE A N 1
ATOM 4922 C CA . ILE A 1 624 ? 11.836 -24.906 -16.641 1 98.62 624 ILE A CA 1
ATOM 4923 C C . ILE A 1 624 ? 12 -23.547 -17.297 1 98.62 624 ILE A C 1
ATOM 4925 O O . ILE A 1 624 ? 13.008 -23.281 -17.953 1 98.62 624 ILE A O 1
ATOM 4929 N N . THR A 1 625 ? 11.023 -22.688 -17.094 1 98.69 625 THR A N 1
ATOM 4930 C CA . THR A 1 625 ? 11 -21.422 -17.812 1 98.69 625 THR A CA 1
ATOM 4931 C C . THR A 1 625 ? 11.617 -20.312 -16.984 1 98.69 625 THR A C 1
ATOM 4933 O O . THR A 1 625 ? 12.281 -19.422 -17.516 1 98.69 625 THR A O 1
ATOM 4936 N N . ARG A 1 626 ? 11.344 -20.312 -15.711 1 98.75 626 ARG A N 1
ATOM 4937 C CA . ARG A 1 626 ? 11.852 -19.297 -14.789 1 98.75 626 ARG A CA 1
ATOM 4938 C C . ARG A 1 626 ? 12.25 -19.922 -13.461 1 98.75 626 ARG A C 1
ATOM 4940 O O . ARG A 1 626 ? 11.789 -21.016 -13.109 1 98.75 626 ARG A O 1
ATOM 4947 N N . MET A 1 627 ? 13.055 -19.219 -12.789 1 98.75 627 MET A N 1
ATOM 4948 C CA . MET A 1 627 ? 13.531 -19.672 -11.484 1 98.75 627 MET A CA 1
ATOM 4949 C C . MET A 1 627 ? 13.93 -18.484 -10.609 1 98.75 627 MET A C 1
ATOM 4951 O O . MET A 1 627 ? 14.531 -17.516 -11.102 1 98.75 627 MET A O 1
ATOM 4955 N N . LYS A 1 628 ? 13.539 -18.484 -9.359 1 98.62 628 LYS A N 1
ATOM 4956 C CA . LYS A 1 628 ? 13.914 -17.453 -8.391 1 98.62 628 LYS A CA 1
ATOM 4957 C C . LYS A 1 628 ? 14.188 -18.062 -7.023 1 98.62 628 LYS A C 1
ATOM 4959 O O . LYS A 1 628 ? 13.57 -19.062 -6.645 1 98.62 628 LYS A O 1
ATOM 4964 N N . VAL A 1 629 ? 15.102 -17.469 -6.32 1 97.5 629 VAL A N 1
ATOM 4965 C CA . VAL A 1 629 ? 15.383 -17.844 -4.938 1 97.5 629 VAL A CA 1
ATOM 4966 C C . VAL A 1 629 ? 14.812 -16.781 -3.994 1 97.5 629 VAL A C 1
ATOM 4968 O O . VAL A 1 629 ? 14.914 -15.586 -4.258 1 97.5 629 VAL A O 1
ATOM 4971 N N . THR A 1 630 ? 14.164 -17.234 -2.918 1 96.38 630 THR A N 1
ATOM 4972 C CA . THR A 1 630 ? 13.625 -16.281 -1.955 1 96.38 630 THR A CA 1
ATOM 4973 C C . THR A 1 630 ? 14.75 -15.492 -1.29 1 96.38 630 THR A C 1
ATOM 4975 O O . THR A 1 630 ? 15.891 -15.969 -1.221 1 96.38 630 THR A O 1
ATOM 4978 N N . TYR A 1 631 ? 14.43 -14.359 -0.812 1 93.5 631 TYR A N 1
ATOM 4979 C CA . TYR A 1 631 ? 15.43 -13.438 -0.28 1 93.5 631 TYR A CA 1
ATOM 4980 C C . TYR A 1 631 ? 16.156 -14.055 0.91 1 93.5 631 TYR A C 1
ATOM 4982 O O . TYR A 1 631 ? 17.359 -13.828 1.099 1 93.5 631 TYR A O 1
ATOM 4990 N N . ASN A 1 632 ? 15.453 -14.852 1.684 1 90.69 632 ASN A N 1
ATOM 4991 C CA . ASN A 1 632 ? 16.031 -15.453 2.879 1 90.69 632 ASN A CA 1
ATOM 4992 C C . ASN A 1 632 ? 16.703 -16.781 2.562 1 90.69 632 ASN A C 1
ATOM 4994 O O . ASN A 1 632 ? 17.109 -17.516 3.473 1 90.69 632 ASN A O 1
ATOM 4998 N N . ASP A 1 633 ? 16.734 -17.234 1.328 1 93.38 633 ASP A N 1
ATOM 4999 C CA . ASP A 1 633 ? 17.422 -18.422 0.831 1 93.38 633 ASP A CA 1
ATOM 5000 C C . ASP A 1 633 ? 16.766 -19.688 1.342 1 93.38 633 ASP A C 1
ATOM 5002 O O . ASP A 1 633 ? 17.406 -20.75 1.43 1 93.38 633 ASP A O 1
ATOM 5006 N N . GLN A 1 634 ? 15.5 -19.594 1.676 1 93.81 634 GLN A N 1
ATOM 5007 C CA . GLN A 1 634 ? 14.82 -20.766 2.215 1 93.81 634 GLN A CA 1
ATOM 5008 C C . GLN A 1 634 ? 14.258 -21.641 1.097 1 93.81 634 GLN A C 1
ATOM 5010 O O . GLN A 1 634 ? 14.156 -22.859 1.248 1 93.81 634 GLN A O 1
ATOM 5015 N N . TYR A 1 635 ? 13.875 -20.953 0.049 1 97.25 635 TYR A N 1
ATOM 5016 C CA . TYR A 1 635 ? 13.227 -21.703 -1.031 1 97.25 635 TYR A CA 1
ATOM 5017 C C . TYR A 1 635 ? 13.805 -21.297 -2.385 1 97.25 635 TYR A C 1
ATOM 5019 O O . TYR A 1 635 ? 14.258 -20.172 -2.564 1 97.25 635 TYR A O 1
ATOM 5027 N N . VAL A 1 636 ? 13.828 -22.203 -3.268 1 98.38 636 VAL A N 1
ATOM 5028 C CA . VAL A 1 636 ? 13.938 -21.922 -4.691 1 98.38 636 VAL A CA 1
ATOM 5029 C C . VAL A 1 636 ? 12.641 -22.281 -5.402 1 98.38 636 VAL A C 1
ATOM 5031 O O . VAL A 1 636 ? 12.016 -23.297 -5.074 1 98.38 636 VAL A O 1
ATOM 5034 N N . VAL A 1 637 ? 12.164 -21.422 -6.223 1 98.88 637 VAL A N 1
ATOM 5035 C CA . VAL A 1 637 ? 10.891 -21.609 -6.914 1 98.88 637 VAL A CA 1
ATOM 5036 C C . VAL A 1 637 ? 11.141 -21.766 -8.414 1 98.88 637 VAL A C 1
ATOM 5038 O O . VAL A 1 637 ? 11.883 -21 -9.008 1 98.88 637 VAL A O 1
ATOM 5041 N N . THR A 1 638 ? 10.547 -22.75 -9.023 1 98.88 638 THR A N 1
ATOM 5042 C CA . THR A 1 638 ? 10.672 -22.984 -10.461 1 98.88 638 THR A CA 1
ATOM 5043 C C . THR A 1 638 ? 9.297 -23.016 -11.125 1 98.88 638 THR A C 1
ATOM 5045 O O . THR A 1 638 ? 8.336 -23.531 -10.547 1 98.88 638 THR A O 1
ATOM 5048 N N . SER A 1 639 ? 9.188 -22.453 -12.258 1 98.75 639 SER A N 1
ATOM 5049 C CA . SER A 1 639 ? 8.008 -22.562 -13.102 1 98.75 639 SER A CA 1
ATOM 5050 C C . SER A 1 639 ? 8.336 -23.25 -14.422 1 98.75 639 SER A C 1
ATOM 5052 O O . SER A 1 639 ? 9.5 -23.328 -14.82 1 98.75 639 SER A O 1
ATOM 5054 N N . GLY A 1 640 ? 7.285 -23.797 -15.062 1 98.12 640 GLY A N 1
ATOM 5055 C CA . GLY A 1 640 ? 7.582 -24.578 -16.266 1 98.12 640 GLY A CA 1
ATOM 5056 C C . GLY A 1 640 ? 6.559 -24.391 -17.359 1 98.12 640 GLY A C 1
ATOM 5057 O O . GLY A 1 640 ? 5.52 -23.766 -17.156 1 98.12 640 GLY A O 1
ATOM 5058 N N . GLU A 1 641 ? 6.961 -24.922 -18.5 1 97.75 641 GLU A N 1
ATOM 5059 C CA . GLU A 1 641 ? 6.055 -24.984 -19.656 1 97.75 641 GLU A CA 1
ATOM 5060 C C . GLU A 1 641 ? 4.863 -25.891 -19.359 1 97.75 641 GLU A C 1
ATOM 5062 O O . GLU A 1 641 ? 3.844 -25.828 -20.047 1 97.75 641 GLU A O 1
ATOM 5067 N N . ASP A 1 642 ? 4.977 -26.703 -18.391 1 95.94 642 ASP A N 1
ATOM 5068 C CA . ASP A 1 642 ? 3.936 -27.656 -18.016 1 95.94 642 ASP A CA 1
ATOM 5069 C C . ASP A 1 642 ? 2.9 -27 -17.094 1 95.94 642 ASP A C 1
ATOM 5071 O O . ASP A 1 642 ? 2.113 -27.688 -16.453 1 95.94 642 ASP A O 1
ATOM 5075 N N . SER A 1 643 ? 2.922 -25.719 -16.859 1 96.88 643 SER A N 1
ATOM 5076 C CA . SER A 1 643 ? 1.953 -24.922 -16.109 1 96.88 643 SER A CA 1
ATOM 5077 C C . SER A 1 643 ? 2.123 -25.125 -14.602 1 96.88 643 SER A C 1
ATOM 5079 O O . SER A 1 643 ? 1.233 -24.781 -13.82 1 96.88 643 SER A O 1
ATOM 5081 N N . LEU A 1 644 ? 3.27 -25.656 -14.219 1 97.88 644 LEU A N 1
ATOM 5082 C CA . LEU A 1 644 ? 3.477 -25.953 -12.805 1 97.88 644 LEU A CA 1
ATOM 5083 C C . LEU A 1 644 ? 4.352 -24.891 -12.156 1 97.88 644 LEU A C 1
ATOM 5085 O O . LEU A 1 644 ? 5.25 -24.344 -12.789 1 97.88 644 LEU A O 1
ATOM 5089 N N . LEU A 1 645 ? 4.059 -24.594 -10.93 1 98.69 645 LEU A N 1
ATOM 5090 C CA . LEU A 1 645 ? 4.895 -23.812 -10.023 1 98.69 645 LEU A CA 1
ATOM 5091 C C . LEU A 1 645 ? 5.371 -24.672 -8.852 1 98.69 645 LEU A C 1
ATOM 5093 O O . LEU A 1 645 ? 4.559 -25.141 -8.055 1 98.69 645 LEU A O 1
ATOM 5097 N N . CYS A 1 646 ? 6.676 -24.875 -8.766 1 98.69 646 CYS A N 1
ATOM 5098 C CA . CYS A 1 646 ? 7.238 -25.734 -7.738 1 98.69 646 CYS A CA 1
ATOM 5099 C C . CYS A 1 646 ? 8.023 -24.922 -6.711 1 98.69 646 CYS A C 1
ATOM 5101 O O . CYS A 1 646 ? 8.891 -24.141 -7.074 1 98.69 646 CYS A O 1
ATOM 5103 N N . VAL A 1 647 ? 7.719 -25.125 -5.48 1 98.75 647 VAL A N 1
ATOM 5104 C CA . VAL A 1 647 ? 8.453 -24.531 -4.371 1 98.75 647 VAL A CA 1
ATOM 5105 C C . VAL A 1 647 ? 9.344 -25.578 -3.717 1 98.75 647 VAL A C 1
ATOM 5107 O O . VAL A 1 647 ? 8.852 -26.609 -3.25 1 98.75 647 VAL A O 1
ATOM 5110 N N . TRP A 1 648 ? 10.617 -25.344 -3.693 1 98.38 648 TRP A N 1
ATOM 5111 C CA . TRP A 1 648 ? 11.586 -26.281 -3.127 1 98.38 648 TRP A CA 1
ATOM 5112 C C . TRP A 1 648 ? 12.195 -25.719 -1.848 1 98.38 648 TRP A C 1
ATOM 5114 O O . TRP A 1 648 ? 12.711 -24.594 -1.838 1 98.38 648 TRP A O 1
ATOM 5124 N N . LYS A 1 649 ? 12.188 -26.469 -0.82 1 97.06 649 LYS A N 1
ATOM 5125 C CA . LYS A 1 649 ? 12.867 -26.078 0.409 1 97.06 649 LYS A CA 1
ATOM 5126 C C . LYS A 1 649 ? 14.367 -26.375 0.322 1 97.06 649 LYS A C 1
ATOM 5128 O O . LYS A 1 649 ? 14.773 -27.453 -0.115 1 97.06 649 LYS A O 1
ATOM 5133 N N . LEU A 1 650 ? 15.125 -25.406 0.751 1 96 650 LEU A N 1
ATOM 5134 C CA . LEU A 1 650 ? 16.578 -25.516 0.633 1 96 650 LEU A CA 1
ATOM 5135 C C . LEU A 1 650 ? 17.203 -25.812 1.986 1 96 650 LEU A C 1
ATOM 5137 O O . LEU A 1 650 ? 16.781 -25.281 3.012 1 96 650 LEU A O 1
ATOM 5141 N N . THR A 1 651 ? 18.156 -26.75 2.027 1 89.38 651 THR A N 1
ATOM 5142 C CA . THR A 1 651 ? 18.969 -27.031 3.211 1 89.38 651 THR A CA 1
ATOM 5143 C C . THR A 1 651 ? 20.453 -27.047 2.861 1 89.38 651 THR A C 1
ATOM 5145 O O . THR A 1 651 ? 20.844 -27.609 1.838 1 89.38 651 THR A O 1
ATOM 5148 N N . ASP A 1 652 ? 21.188 -26.156 3.576 1 76.19 652 ASP A N 1
ATOM 5149 C CA . ASP A 1 652 ? 22.641 -26.219 3.391 1 76.19 652 ASP A CA 1
ATOM 5150 C C . ASP A 1 652 ? 23.266 -27.297 4.277 1 76.19 652 ASP A C 1
ATOM 5152 O O . ASP A 1 652 ? 22.875 -27.453 5.434 1 76.19 652 ASP A O 1
ATOM 5156 N N . LYS A 1 653 ? 23.859 -28.344 3.762 1 62.94 653 LYS A N 1
ATOM 5157 C CA . LYS A 1 653 ? 24.438 -29.438 4.512 1 62.94 653 LYS A CA 1
ATOM 5158 C C . LYS A 1 653 ? 25.25 -28.938 5.699 1 62.94 653 LYS A C 1
ATOM 5160 O O . LYS A 1 653 ? 25.344 -29.609 6.727 1 62.94 653 LYS A O 1
ATOM 5165 N N . GLU A 1 654 ? 25.984 -27.922 5.453 1 58.31 654 GLU A N 1
ATOM 5166 C CA . GLU A 1 654 ? 26.812 -27.5 6.582 1 58.31 654 GLU A CA 1
ATOM 5167 C C . GLU A 1 654 ? 25.969 -26.812 7.652 1 58.31 654 GLU A C 1
ATOM 5169 O O . GLU A 1 654 ? 26.469 -26.484 8.727 1 58.31 654 GLU A O 1
ATOM 5174 N N . GLY A 1 655 ? 24.734 -27.078 7.625 1 50.75 655 GLY A N 1
ATOM 5175 C CA . GLY A 1 655 ? 23.812 -26.641 8.656 1 50.75 655 GLY A CA 1
ATOM 5176 C C . GLY A 1 655 ? 23.641 -25.141 8.711 1 50.75 655 GLY A C 1
ATOM 5177 O O . GLY A 1 655 ? 23.203 -24.594 9.727 1 50.75 655 GLY A O 1
ATOM 5178 N N . ARG A 1 656 ? 24.406 -24.531 7.988 1 49.28 656 ARG A N 1
ATOM 5179 C CA . ARG A 1 656 ? 24.312 -23.094 8.164 1 49.28 656 ARG A CA 1
ATOM 5180 C C . ARG A 1 656 ? 22.938 -22.578 7.715 1 49.28 656 ARG A C 1
ATOM 5182 O O . ARG A 1 656 ? 22.625 -22.609 6.527 1 49.28 656 ARG A O 1
ATOM 5189 N N . THR A 1 657 ? 21.938 -23.469 8.188 1 47.88 657 THR A N 1
ATOM 5190 C CA . THR A 1 657 ? 20.75 -22.688 7.84 1 47.88 657 THR A CA 1
ATOM 5191 C C . THR A 1 657 ? 21 -21.188 8.055 1 47.88 657 THR A C 1
ATOM 5193 O O . THR A 1 657 ? 21.578 -20.797 9.07 1 47.88 657 THR A O 1
ATOM 5196 N N . MET A 1 658 ? 21.266 -20.578 7.074 1 48.59 658 MET A N 1
ATOM 5197 C CA . MET A 1 658 ? 21.438 -19.141 7.273 1 48.59 658 MET A CA 1
ATOM 5198 C C . MET A 1 658 ? 20.578 -18.656 8.43 1 48.59 658 MET A C 1
ATOM 5200 O O . MET A 1 658 ? 19.375 -18.875 8.445 1 48.59 658 MET A O 1
ATOM 5204 N N . LYS A 1 659 ? 21.188 -18.797 9.477 1 45.81 659 LYS A N 1
ATOM 5205 C CA . LYS A 1 659 ? 20.531 -18.234 10.641 1 45.81 659 LYS A CA 1
ATOM 5206 C C . LYS A 1 659 ? 19.641 -17.062 10.25 1 45.81 659 LYS A C 1
ATOM 5208 O O . LYS A 1 659 ? 20.047 -16.188 9.484 1 45.81 659 LYS A O 1
ATOM 5213 N N . ARG A 1 660 ? 18.406 -17.375 10.328 1 46.12 660 ARG A N 1
ATOM 5214 C CA . ARG A 1 660 ? 17.406 -16.312 10.297 1 46.12 660 ARG A CA 1
ATOM 5215 C C . ARG A 1 660 ? 17.891 -15.07 11.039 1 46.12 660 ARG A C 1
ATOM 5217 O O . ARG A 1 660 ? 18.031 -15.094 12.266 1 46.12 660 ARG A O 1
ATOM 5224 N N . ASP A 1 661 ? 18.969 -14.602 10.727 1 45.94 661 ASP A N 1
ATOM 5225 C CA . ASP A 1 661 ? 18.969 -13.375 11.516 1 45.94 661 ASP A CA 1
ATOM 5226 C C . ASP A 1 661 ? 17.547 -12.977 11.914 1 45.94 661 ASP A C 1
ATOM 5228 O O . ASP A 1 661 ? 16.578 -13.375 11.258 1 45.94 661 ASP A O 1
ATOM 5232 N N . LYS A 1 662 ? 17.312 -12.25 12.984 1 49.09 662 LYS A N 1
ATOM 5233 C CA . LYS A 1 662 ? 16.078 -11.695 13.508 1 49.09 662 LYS A CA 1
ATOM 5234 C C . LYS A 1 662 ? 15.125 -11.305 12.383 1 49.09 662 LYS A C 1
ATOM 5236 O O . LYS A 1 662 ? 15.312 -10.266 11.742 1 49.09 662 LYS A O 1
ATOM 5241 N N . GLU A 1 663 ? 14.672 -12.203 11.5 1 53.91 663 GLU A N 1
ATOM 5242 C CA . GLU A 1 663 ? 13.836 -12.172 10.297 1 53.91 663 GLU A CA 1
ATOM 5243 C C . GLU A 1 663 ? 12.727 -11.141 10.43 1 53.91 663 GLU A C 1
ATOM 5245 O O . GLU A 1 663 ? 12.008 -11.117 11.43 1 53.91 663 GLU A O 1
ATOM 5250 N N . THR A 1 664 ? 12.922 -10.062 9.844 1 63.97 664 THR A N 1
ATOM 5251 C CA . THR A 1 664 ? 11.844 -9.094 9.688 1 63.97 664 THR A CA 1
ATOM 5252 C C . THR A 1 664 ? 10.562 -9.789 9.219 1 63.97 664 THR A C 1
ATOM 5254 O O . THR A 1 664 ? 10.57 -10.516 8.219 1 63.97 664 THR A O 1
ATOM 5257 N N . ALA A 1 665 ? 9.719 -9.867 10.109 1 83.62 665 ALA A N 1
ATOM 5258 C CA . ALA A 1 665 ? 8.383 -10.391 9.828 1 83.62 665 ALA A CA 1
ATOM 5259 C C . ALA A 1 665 ? 7.816 -9.805 8.539 1 83.62 665 ALA A C 1
ATOM 5261 O O . ALA A 1 665 ? 8.109 -8.664 8.188 1 83.62 665 ALA A O 1
ATOM 5262 N N . TYR A 1 666 ? 7.266 -10.711 7.699 1 91.44 666 TYR A N 1
ATOM 5263 C CA . TYR A 1 666 ? 6.605 -10.242 6.484 1 91.44 666 TYR A CA 1
ATOM 5264 C C . TYR A 1 666 ? 5.539 -9.211 6.805 1 91.44 666 TYR A C 1
ATOM 5266 O O . TYR A 1 666 ? 4.867 -9.297 7.836 1 91.44 666 TYR A O 1
ATOM 5274 N N . SER A 1 667 ? 5.457 -8.312 5.934 1 90.88 667 SER A N 1
ATOM 5275 C CA . SER A 1 667 ? 4.434 -7.285 6.086 1 90.88 667 SER A CA 1
ATOM 5276 C C . SER A 1 667 ? 3.035 -7.867 5.914 1 90.88 667 SER A C 1
ATOM 5278 O O . SER A 1 667 ? 2.824 -8.75 5.078 1 90.88 667 SER A O 1
ATOM 5280 N N . GLN A 1 668 ? 2.074 -7.281 6.652 1 87.19 668 GLN A N 1
ATOM 5281 C CA . GLN A 1 668 ? 0.71 -7.797 6.617 1 87.19 668 GLN A CA 1
ATOM 5282 C C . GLN A 1 668 ? -0.238 -6.801 5.953 1 87.19 668 GLN A C 1
ATOM 5284 O O . GLN A 1 668 ? -1.419 -7.098 5.758 1 87.19 668 GLN A O 1
ATOM 5289 N N . GLU A 1 669 ? 0.272 -5.727 5.586 1 88.06 669 GLU A N 1
ATOM 5290 C CA . GLU A 1 669 ? -0.588 -4.684 5.039 1 88.06 669 GLU A CA 1
ATOM 5291 C C . GLU A 1 669 ? -0.946 -4.969 3.582 1 88.06 669 GLU A C 1
ATOM 5293 O O . GLU A 1 669 ? -0.13 -5.508 2.832 1 88.06 669 GLU A O 1
ATOM 5298 N N . ILE A 1 670 ? -2.176 -4.629 3.293 1 89.69 670 ILE A N 1
ATOM 5299 C CA . ILE A 1 670 ? -2.668 -4.828 1.934 1 89.69 670 ILE A CA 1
ATOM 5300 C C . ILE A 1 670 ? -3.258 -3.523 1.401 1 89.69 670 ILE A C 1
ATOM 5302 O O . ILE A 1 670 ? -3.699 -2.672 2.178 1 89.69 670 ILE A O 1
ATOM 5306 N N . LEU A 1 671 ? -3.223 -3.381 0.108 1 90.25 671 LEU A N 1
ATOM 5307 C CA . LEU A 1 671 ? -3.791 -2.195 -0.524 1 90.25 671 LEU A CA 1
ATOM 5308 C C . LEU A 1 671 ? -5.27 -2.4 -0.839 1 90.25 671 LEU A C 1
ATOM 5310 O O . LEU A 1 671 ? -5.672 -3.49 -1.251 1 90.25 671 LEU A O 1
ATOM 5314 N N . VAL A 1 672 ? -6.031 -1.42 -0.597 1 87.88 672 VAL A N 1
ATOM 5315 C CA . VAL A 1 672 ? -7.434 -1.348 -1 1 87.88 672 VAL A CA 1
ATOM 5316 C C . VAL A 1 672 ? -7.734 0.038 -1.563 1 87.88 672 VAL A C 1
ATOM 5318 O O . VAL A 1 672 ? -7.016 1 -1.289 1 87.88 672 VAL A O 1
ATOM 5321 N N . THR A 1 673 ? -8.703 0.124 -2.402 1 81.19 673 THR A N 1
ATOM 5322 C CA . THR A 1 673 ? -9.133 1.456 -2.812 1 81.19 673 THR A CA 1
ATOM 5323 C C . THR A 1 673 ? -10.133 2.031 -1.813 1 81.19 673 THR A C 1
ATOM 5325 O O . THR A 1 673 ? -10.852 1.285 -1.15 1 81.19 673 THR A O 1
ATOM 5328 N N . ARG A 1 674 ? -10.109 3.324 -1.741 1 75.56 674 ARG A N 1
ATOM 5329 C CA . ARG A 1 674 ? -11.07 3.971 -0.854 1 75.56 674 ARG A CA 1
ATOM 5330 C C . ARG A 1 674 ? -12.5 3.588 -1.224 1 75.56 674 ARG A C 1
ATOM 5332 O O . ARG A 1 674 ? -13.336 3.371 -0.345 1 75.56 674 ARG A O 1
ATOM 5339 N N . ALA A 1 675 ? -12.734 3.555 -2.451 1 75.94 675 ALA A N 1
ATOM 5340 C CA . ALA A 1 675 ? -14.062 3.184 -2.941 1 75.94 675 ALA A CA 1
ATOM 5341 C C . ALA A 1 675 ? -14.445 1.785 -2.471 1 75.94 675 ALA A C 1
ATOM 5343 O O . ALA A 1 675 ? -15.594 1.551 -2.08 1 75.94 675 ALA A O 1
ATOM 5344 N N . ASP A 1 676 ? -13.523 0.921 -2.455 1 77.25 676 ASP A N 1
ATOM 5345 C CA . ASP A 1 676 ? -13.781 -0.45 -2.029 1 77.25 676 ASP A CA 1
ATOM 5346 C C . ASP A 1 676 ? -14.102 -0.51 -0.538 1 77.25 676 ASP A C 1
ATOM 5348 O O . ASP A 1 676 ? -14.914 -1.334 -0.104 1 77.25 676 ASP A O 1
ATOM 5352 N N . LEU A 1 677 ? -13.492 0.346 0.188 1 75.44 677 LEU A N 1
ATOM 5353 C CA . LEU A 1 677 ? -13.711 0.363 1.629 1 75.44 677 LEU A CA 1
ATOM 5354 C C . LEU A 1 677 ? -15.086 0.948 1.963 1 75.44 677 LEU A C 1
ATOM 5356 O O . LEU A 1 677 ? -15.742 0.497 2.9 1 75.44 677 LEU A O 1
ATOM 5360 N N . GLU A 1 678 ? -15.438 1.951 1.224 1 69.19 678 GLU A N 1
ATOM 5361 C CA . GLU A 1 678 ? -16.75 2.547 1.452 1 69.19 678 GLU A CA 1
ATOM 5362 C C . GLU A 1 678 ? -17.875 1.577 1.084 1 69.19 678 GLU A C 1
ATOM 5364 O O . GLU A 1 678 ? -18.953 1.601 1.69 1 69.19 678 GLU A O 1
ATOM 5369 N N . GLU A 1 679 ? -17.641 0.72 0.17 1 63.41 679 GLU A N 1
ATOM 5370 C CA . GLU A 1 679 ? -18.641 -0.26 -0.262 1 63.41 679 GLU A CA 1
ATOM 5371 C C . GLU A 1 679 ? -18.719 -1.433 0.711 1 63.41 679 GLU A C 1
ATOM 5373 O O . GLU A 1 679 ? -19.766 -2.055 0.857 1 63.41 679 GLU A O 1
ATOM 5378 N N . LYS A 1 680 ? -17.703 -1.612 1.408 1 60.25 680 LYS A N 1
ATOM 5379 C CA . LYS A 1 680 ? -17.734 -2.732 2.344 1 60.25 680 LYS A CA 1
ATOM 5380 C C . LYS A 1 680 ? -18.266 -2.297 3.705 1 60.25 680 LYS A C 1
ATOM 5382 O O . LYS A 1 680 ? -18.953 -3.061 4.379 1 60.25 680 LYS A O 1
ATOM 5387 N N . MET B 1 1 ? 16.531 33.844 -18.531 1 60.41 1 MET B N 1
ATOM 5388 C CA . MET B 1 1 ? 15.586 34.875 -18.109 1 60.41 1 MET B CA 1
ATOM 5389 C C . MET B 1 1 ? 15.242 34.75 -16.641 1 60.41 1 MET B C 1
ATOM 5391 O O . MET B 1 1 ? 14.984 33.656 -16.156 1 60.41 1 MET B O 1
ATOM 5395 N N . THR B 1 2 ? 15.508 35.75 -15.859 1 77.12 2 THR B N 1
ATOM 5396 C CA . THR B 1 2 ? 15.305 35.812 -14.414 1 77.12 2 THR B CA 1
ATOM 5397 C C . THR B 1 2 ? 13.82 35.938 -14.086 1 77.12 2 THR B C 1
ATOM 5399 O O . THR B 1 2 ? 13.078 36.594 -14.828 1 77.12 2 THR B O 1
ATOM 5402 N N . THR B 1 3 ? 13.289 35.125 -13.273 1 84.69 3 THR B N 1
ATOM 5403 C CA . THR B 1 3 ? 11.875 35.188 -12.898 1 84.69 3 THR B CA 1
ATOM 5404 C C . THR B 1 3 ? 11.727 35.281 -11.383 1 84.69 3 THR B C 1
ATOM 5406 O O . THR B 1 3 ? 12.578 34.781 -10.641 1 84.69 3 THR B O 1
ATOM 5409 N N . LEU B 1 4 ? 10.797 36.062 -10.992 1 91.94 4 LEU B N 1
ATOM 5410 C CA . LEU B 1 4 ? 10.391 36.125 -9.594 1 91.94 4 LEU B CA 1
ATOM 5411 C C . LEU B 1 4 ? 9.047 35.438 -9.383 1 91.94 4 LEU B C 1
ATOM 5413 O O . LEU B 1 4 ? 8 36 -9.742 1 91.94 4 LEU B O 1
ATOM 5417 N N . PRO B 1 5 ? 9.062 34.281 -8.75 1 92.38 5 PRO B N 1
ATOM 5418 C CA . PRO B 1 5 ? 7.793 33.562 -8.539 1 92.38 5 PRO B CA 1
ATOM 5419 C C . PRO B 1 5 ? 6.887 34.281 -7.531 1 92.38 5 PRO B C 1
ATOM 5421 O O . PRO B 1 5 ? 7.379 34.906 -6.594 1 92.38 5 PRO B O 1
ATOM 5424 N N . LEU B 1 6 ? 5.621 34.156 -7.773 1 94.62 6 LEU B N 1
ATOM 5425 C CA . LEU B 1 6 ? 4.637 34.719 -6.852 1 94.62 6 LEU B CA 1
ATOM 5426 C C . LEU B 1 6 ? 3.994 33.625 -6.008 1 94.62 6 LEU B C 1
ATOM 5428 O O . LEU B 1 6 ? 3.797 32.5 -6.484 1 94.62 6 LEU B O 1
ATOM 5432 N N . ALA B 1 7 ? 3.754 33.938 -4.77 1 96.38 7 ALA B N 1
ATOM 5433 C CA . ALA B 1 7 ? 3.064 33.031 -3.854 1 96.38 7 ALA B CA 1
ATOM 5434 C C . ALA B 1 7 ? 1.77 33.656 -3.34 1 96.38 7 ALA B C 1
ATOM 5436 O O . ALA B 1 7 ? 1.688 34.875 -3.152 1 96.38 7 ALA B O 1
ATOM 5437 N N . GLN B 1 8 ? 0.752 32.812 -3.221 1 96.31 8 GLN B N 1
ATOM 5438 C CA . GLN B 1 8 ? -0.53 33.219 -2.658 1 96.31 8 GLN B CA 1
ATOM 5439 C C . GLN B 1 8 ? -1.022 32.219 -1.622 1 96.31 8 GLN B C 1
ATOM 5441 O O . GLN B 1 8 ? -1.033 31 -1.879 1 96.31 8 GLN B O 1
ATOM 5446 N N . LEU B 1 9 ? -1.399 32.719 -0.488 1 96.75 9 LEU B N 1
ATOM 5447 C CA . LEU B 1 9 ? -1.923 31.828 0.54 1 96.75 9 LEU B CA 1
ATOM 5448 C C . LEU B 1 9 ? -3.154 31.094 0.035 1 96.75 9 LEU B C 1
ATOM 5450 O O . LEU B 1 9 ? -4.113 31.703 -0.428 1 96.75 9 LEU B O 1
ATOM 5454 N N . HIS B 1 10 ? -3.078 29.797 0.106 1 97.5 10 HIS B N 1
ATOM 5455 C CA . HIS B 1 10 ? -4.148 28.953 -0.42 1 97.5 10 HIS B CA 1
ATOM 5456 C C . HIS B 1 10 ? -4.969 28.344 0.708 1 97.5 10 HIS B C 1
ATOM 5458 O O . HIS B 1 10 ? -6.199 28.312 0.643 1 97.5 10 HIS B O 1
ATOM 5464 N N . HIS B 1 11 ? -4.352 27.812 1.689 1 98.19 11 HIS B N 1
ATOM 5465 C CA . HIS B 1 11 ? -5.004 27.188 2.83 1 98.19 11 HIS B CA 1
ATOM 5466 C C . HIS B 1 11 ? -4.082 27.156 4.043 1 98.19 11 HIS B C 1
ATOM 5468 O O . HIS B 1 11 ? -2.875 26.922 3.908 1 98.19 11 HIS B O 1
ATOM 5474 N N . VAL B 1 12 ? -4.645 27.375 5.203 1 98.12 12 VAL B N 1
ATOM 5475 C CA . VAL B 1 12 ? -3.871 27.328 6.438 1 98.12 12 VAL B CA 1
ATOM 5476 C C . VAL B 1 12 ? -4.523 26.344 7.414 1 98.12 12 VAL B C 1
ATOM 5478 O O . VAL B 1 12 ? -5.719 26.453 7.691 1 98.12 12 VAL B O 1
ATOM 5481 N N . PHE B 1 13 ? -3.744 25.438 7.883 1 98.19 13 PHE B N 1
ATOM 5482 C CA . PHE B 1 13 ? -4.176 24.547 8.961 1 98.19 13 PHE B CA 1
ATOM 5483 C C . PHE B 1 13 ? -3.682 25.062 10.305 1 98.19 13 PHE B C 1
ATOM 5485 O O . PHE B 1 13 ? -2.475 25.188 10.523 1 98.19 13 PHE B O 1
ATOM 5492 N N . GLY B 1 14 ? -4.621 25.391 11.141 1 96.69 14 GLY B N 1
ATOM 5493 C CA . GLY B 1 14 ? -4.238 25.844 12.469 1 96.69 14 GLY B CA 1
ATOM 5494 C C . GLY B 1 14 ? -5.18 26.891 13.031 1 96.69 14 GLY B C 1
ATOM 5495 O O . GLY B 1 14 ? -6.105 27.344 12.352 1 96.69 14 GLY B O 1
ATOM 5496 N N . PHE B 1 15 ? -4.902 27.203 14.289 1 95.06 15 PHE B N 1
ATOM 5497 C CA . PHE B 1 15 ? -5.66 28.203 15.047 1 95.06 15 PHE B CA 1
ATOM 5498 C C . PHE B 1 15 ? -4.773 28.891 16.062 1 95.06 15 PHE B C 1
ATOM 5500 O O . PHE B 1 15 ? -3.855 28.281 16.625 1 95.06 15 PHE B O 1
ATOM 5507 N N . TYR B 1 16 ? -5 30.188 16.156 1 93.38 16 TYR B N 1
ATOM 5508 C CA . TYR B 1 16 ? -4.312 30.984 17.172 1 93.38 16 TYR B CA 1
ATOM 5509 C C . TYR B 1 16 ? -5.258 31.344 18.312 1 93.38 16 TYR B C 1
ATOM 5511 O O . TYR B 1 16 ? -6.09 32.25 18.172 1 93.38 16 TYR B O 1
ATOM 5519 N N . CYS B 1 17 ? -5.039 30.797 19.516 1 92 17 CYS B N 1
ATOM 5520 C CA . CYS B 1 17 ? -6.043 30.859 20.578 1 92 17 CYS B CA 1
ATOM 5521 C C . CYS B 1 17 ? -5.836 32.094 21.453 1 92 17 CYS B C 1
ATOM 5523 O O . CYS B 1 17 ? -6.633 32.344 22.359 1 92 17 CYS B O 1
ATOM 5525 N N . LYS B 1 18 ? -4.938 32.938 21.25 1 91.12 18 LYS B N 1
ATOM 5526 C CA . LYS B 1 18 ? -4.605 34 22.203 1 91.12 18 LYS B CA 1
ATOM 5527 C C . LYS B 1 18 ? -5.391 35.281 21.922 1 91.12 18 LYS B C 1
ATOM 5529 O O . LYS B 1 18 ? -5.273 36.25 22.641 1 91.12 18 LYS B O 1
ATOM 5534 N N . VAL B 1 19 ? -6.156 35.281 20.938 1 92.81 19 VAL B N 1
ATOM 5535 C CA . VAL B 1 19 ? -6.977 36.438 20.609 1 92.81 19 VAL B CA 1
ATOM 5536 C C . VAL B 1 19 ? -8.297 36.375 21.375 1 92.81 19 VAL B C 1
ATOM 5538 O O . VAL B 1 19 ? -9.023 35.375 21.297 1 92.81 19 VAL B O 1
ATOM 5541 N N . GLN B 1 20 ? -8.562 37.438 22.078 1 90.81 20 GLN B N 1
ATOM 5542 C CA . GLN B 1 20 ? -9.828 37.469 22.812 1 90.81 20 GLN B CA 1
ATOM 5543 C C . GLN B 1 20 ? -11.008 37.562 21.844 1 90.81 20 GLN B C 1
ATOM 5545 O O . GLN B 1 20 ? -10.992 38.375 20.906 1 90.81 20 GLN B O 1
ATOM 5550 N N . ASN B 1 21 ? -12.016 36.719 22.062 1 87.25 21 ASN B N 1
ATOM 5551 C CA . ASN B 1 21 ? -13.164 36.656 21.172 1 87.25 21 ASN B CA 1
ATOM 5552 C C . ASN B 1 21 ? -12.742 36.438 19.719 1 87.25 21 ASN B C 1
ATOM 5554 O O . ASN B 1 21 ? -13.211 37.156 18.828 1 87.25 21 ASN B O 1
ATOM 5558 N N . GLY B 1 22 ? -11.812 35.625 19.594 1 87.19 22 GLY B N 1
ATOM 5559 C CA . GLY B 1 22 ? -11.109 35.469 18.328 1 87.19 22 GLY B CA 1
ATOM 5560 C C . GLY B 1 22 ? -11.883 34.625 17.312 1 87.19 22 GLY B C 1
ATOM 5561 O O . GLY B 1 22 ? -11.328 34.188 16.312 1 87.19 22 GLY B O 1
ATOM 5562 N N . VAL B 1 23 ? -13.164 34.344 17.625 1 95.12 23 VAL B N 1
ATOM 5563 C CA . VAL B 1 23 ? -13.945 33.531 16.703 1 95.12 23 VAL B CA 1
ATOM 5564 C C . VAL B 1 23 ? -15.32 34.188 16.484 1 95.12 23 VAL B C 1
ATOM 5566 O O . VAL B 1 23 ? -15.914 34.719 17.422 1 95.12 23 VAL B O 1
ATOM 5569 N N . GLY B 1 24 ? -15.797 34.219 15.242 1 95.19 24 GLY B N 1
ATOM 5570 C CA . GLY B 1 24 ? -17.125 34.719 14.914 1 95.19 24 GLY B CA 1
ATOM 5571 C C . GLY B 1 24 ? -17.672 34.156 13.625 1 95.19 24 GLY B C 1
ATOM 5572 O O . GLY B 1 24 ? -16.938 33.594 12.812 1 95.19 24 GLY B O 1
ATOM 5573 N N . PHE B 1 25 ? -19.016 34.281 13.484 1 96.44 25 PHE B N 1
ATOM 5574 C CA . PHE B 1 25 ? -19.656 33.844 12.266 1 96.44 25 PHE B CA 1
ATOM 5575 C C . PHE B 1 25 ? -19.844 34.969 11.281 1 96.44 25 PHE B C 1
ATOM 5577 O O . PHE B 1 25 ? -20.406 36 11.625 1 96.44 25 PHE B O 1
ATOM 5584 N N . TYR B 1 26 ? -19.344 34.781 10.117 1 96.38 26 TYR B N 1
ATOM 5585 C CA . TYR B 1 26 ? -19.656 35.656 9.008 1 96.38 26 TYR B CA 1
ATOM 5586 C C . TYR B 1 26 ? -21.031 35.375 8.438 1 96.38 26 TYR B C 1
ATOM 5588 O O . TYR B 1 26 ? -21.812 36.281 8.172 1 96.38 26 TYR B O 1
ATOM 5596 N N . ASP B 1 27 ? -21.297 34.156 8.148 1 95.06 27 ASP B N 1
ATOM 5597 C CA . ASP B 1 27 ? -22.594 33.625 7.781 1 95.06 27 ASP B CA 1
ATOM 5598 C C . ASP B 1 27 ? -22.828 32.25 8.414 1 95.06 27 ASP B C 1
ATOM 5600 O O . ASP B 1 27 ? -22.094 31.859 9.328 1 95.06 27 ASP B O 1
ATOM 5604 N N . GLU B 1 28 ? -23.812 31.609 7.969 1 94 28 GLU B N 1
ATOM 5605 C CA . GLU B 1 28 ? -24.234 30.375 8.641 1 94 28 GLU B CA 1
ATOM 5606 C C . GLU B 1 28 ? -23.156 29.297 8.523 1 94 28 GLU B C 1
ATOM 5608 O O . GLU B 1 28 ? -23.062 28.406 9.375 1 94 28 GLU B O 1
ATOM 5613 N N . GLN B 1 29 ? -22.312 29.438 7.512 1 94 29 GLN B N 1
ATOM 5614 C CA . GLN B 1 29 ? -21.406 28.344 7.234 1 94 29 GLN B CA 1
ATOM 5615 C C . GLN B 1 29 ? -19.953 28.797 7.344 1 94 29 GLN B C 1
ATOM 5617 O O . GLN B 1 29 ? -19.031 27.969 7.363 1 94 29 GLN B O 1
ATOM 5622 N N . THR B 1 30 ? -19.766 30.047 7.434 1 96.94 30 THR B N 1
ATOM 5623 C CA . THR B 1 30 ? -18.406 30.594 7.398 1 96.94 30 THR B CA 1
ATOM 5624 C C . THR B 1 30 ? -18.016 31.156 8.758 1 96.94 30 THR B C 1
ATOM 5626 O O . THR B 1 30 ? -18.688 32.062 9.266 1 96.94 30 THR B O 1
ATOM 5629 N N . VAL B 1 31 ? -16.938 30.672 9.297 1 97.38 31 VAL B N 1
ATOM 5630 C CA . VAL B 1 31 ? -16.422 31.125 10.586 1 97.38 31 VAL B CA 1
ATOM 5631 C C . VAL B 1 31 ? -15.172 31.969 10.375 1 97.38 31 VAL B C 1
ATOM 5633 O O . VAL B 1 31 ? -14.336 31.641 9.531 1 97.38 31 VAL B O 1
ATOM 5636 N N . ILE B 1 32 ? -15.078 33.062 11.117 1 97.31 32 ILE B N 1
ATOM 5637 C CA . ILE B 1 32 ? -13.914 33.938 11.078 1 97.31 32 ILE B CA 1
ATOM 5638 C C . ILE B 1 32 ? -13.047 33.719 12.312 1 97.31 32 ILE B C 1
ATOM 5640 O O . ILE B 1 32 ? -13.562 33.656 13.438 1 97.31 32 ILE B O 1
ATOM 5644 N N . TYR B 1 33 ? -11.789 33.531 12.094 1 96.88 33 TYR B N 1
ATOM 5645 C CA . TYR B 1 33 ? -10.867 33.406 13.211 1 96.88 33 TYR B CA 1
ATOM 5646 C C . TYR B 1 33 ? -9.453 33.812 12.797 1 96.88 33 TYR B C 1
ATOM 5648 O O . TYR B 1 33 ? -9.188 34.031 11.617 1 96.88 33 TYR B O 1
ATOM 5656 N N . VAL B 1 34 ? -8.586 33.906 13.781 1 95.25 34 VAL B N 1
ATOM 5657 C CA . VAL B 1 34 ? -7.227 34.375 13.547 1 95.25 34 VAL B CA 1
ATOM 5658 C C . VAL B 1 34 ? -6.254 33.219 13.539 1 95.25 34 VAL B C 1
ATOM 5660 O O . VAL B 1 34 ? -6.379 32.281 14.359 1 95.25 34 VAL B O 1
ATOM 5663 N N . VAL B 1 35 ? -5.367 33.219 12.562 1 94.38 35 VAL B N 1
ATOM 5664 C CA . VAL B 1 35 ? -4.246 32.312 12.508 1 94.38 35 VAL B CA 1
ATOM 5665 C C . VAL B 1 35 ? -2.953 33.062 12.242 1 94.38 35 VAL B C 1
ATOM 5667 O O . VAL B 1 35 ? -2.832 33.75 11.219 1 94.38 35 VAL B O 1
ATOM 5670 N N . GLY B 1 36 ? -2.035 33 13.117 1 91.56 36 GLY B N 1
ATOM 5671 C CA . GLY B 1 36 ? -0.82 33.75 12.914 1 91.56 36 GLY B CA 1
ATOM 5672 C C . GLY B 1 36 ? -1.079 35.25 12.734 1 91.56 36 GLY B C 1
ATOM 5673 O O . GLY B 1 36 ? -1.706 35.875 13.586 1 91.56 36 GLY B O 1
ATOM 5674 N N . LYS B 1 37 ? -0.685 35.719 11.523 1 92 37 LYS B N 1
ATOM 5675 C CA . LYS B 1 37 ? -0.9 37.125 11.195 1 92 37 LYS B CA 1
ATOM 5676 C C . LYS B 1 37 ? -1.979 37.281 10.125 1 92 37 LYS B C 1
ATOM 5678 O O . LYS B 1 37 ? -1.904 38.188 9.289 1 92 37 LYS B O 1
ATOM 5683 N N . VAL B 1 38 ? -2.818 36.344 10.164 1 95.12 38 VAL B N 1
ATOM 5684 C CA . VAL B 1 38 ? -3.865 36.344 9.141 1 95.12 38 VAL B CA 1
ATOM 5685 C C . VAL B 1 38 ? -5.223 36.094 9.805 1 95.12 38 VAL B C 1
ATOM 5687 O O . VAL B 1 38 ? -5.324 35.375 10.789 1 95.12 38 VAL B O 1
ATOM 5690 N N . ILE B 1 39 ? -6.262 36.781 9.305 1 96.38 39 ILE B N 1
ATOM 5691 C CA . ILE B 1 39 ? -7.648 36.5 9.656 1 96.38 39 ILE B CA 1
ATOM 5692 C C . ILE B 1 39 ? -8.289 35.625 8.562 1 96.38 39 ILE B C 1
ATOM 5694 O O . ILE B 1 39 ? -8.25 36 7.383 1 96.38 39 ILE B O 1
ATOM 5698 N N . ILE B 1 40 ? -8.891 34.594 8.969 1 97 40 ILE B N 1
ATOM 5699 C CA . ILE B 1 40 ? -9.383 33.625 8.008 1 97 40 ILE B CA 1
ATOM 5700 C C . ILE B 1 40 ? -10.906 33.594 8.008 1 97 40 ILE B C 1
ATOM 5702 O O . ILE B 1 40 ? -11.539 33.719 9.062 1 97 40 ILE B O 1
ATOM 5706 N N . PHE B 1 41 ? -11.484 33.531 6.809 1 97.38 41 PHE B N 1
ATOM 5707 C CA . PHE B 1 41 ? -12.867 33.156 6.566 1 97.38 41 PHE B CA 1
ATOM 5708 C C . PHE B 1 41 ? -12.945 31.688 6.133 1 97.38 41 PHE B C 1
ATOM 5710 O O . PHE B 1 41 ? -12.625 31.344 4.988 1 97.38 41 PHE B O 1
ATOM 5717 N N . HIS B 1 42 ? -13.383 30.844 7.016 1 97.62 42 HIS B N 1
ATOM 5718 C CA . HIS B 1 42 ? -13.328 29.406 6.758 1 97.62 42 HIS B CA 1
ATOM 5719 C C . HIS B 1 42 ? -14.727 28.828 6.57 1 97.62 42 HIS B C 1
ATOM 5721 O O . HIS B 1 42 ? -15.539 28.859 7.492 1 97.62 42 HIS B O 1
ATOM 5727 N N . ASN B 1 43 ? -15.055 28.391 5.387 1 96.19 43 ASN B N 1
ATOM 5728 C CA . ASN B 1 43 ? -16.266 27.609 5.152 1 96.19 43 ASN B CA 1
ATOM 5729 C C . ASN B 1 43 ? -16.062 26.156 5.535 1 96.19 43 ASN B C 1
ATOM 5731 O O . ASN B 1 43 ? -15.398 25.406 4.824 1 96.19 43 ASN B O 1
ATOM 5735 N N . ALA B 1 44 ? -16.672 25.734 6.492 1 89.62 44 ALA B N 1
ATOM 5736 C CA . ALA B 1 44 ? -16.406 24.422 7.074 1 89.62 44 ALA B CA 1
ATOM 5737 C C . ALA B 1 44 ? -16.953 23.312 6.191 1 89.62 44 ALA B C 1
ATOM 5739 O O . ALA B 1 44 ? -16.453 22.188 6.199 1 89.62 44 ALA B O 1
ATOM 5740 N N . ASP B 1 45 ? -17.953 23.578 5.445 1 90.44 45 ASP B N 1
ATOM 5741 C CA . ASP B 1 45 ? -18.578 22.562 4.605 1 90.44 45 ASP B CA 1
ATOM 5742 C C . ASP B 1 45 ? -17.719 22.266 3.379 1 90.44 45 ASP B C 1
ATOM 5744 O O . ASP B 1 45 ? -17.562 21.109 2.99 1 90.44 45 ASP B O 1
ATOM 5748 N N . TYR B 1 46 ? -17.141 23.297 2.9 1 92.31 46 TYR B N 1
ATOM 5749 C CA . TYR B 1 46 ? -16.406 23.125 1.646 1 92.31 46 TYR B CA 1
ATOM 5750 C C . TYR B 1 46 ? -14.906 23.188 1.872 1 92.31 46 TYR B C 1
ATOM 5752 O O . TYR B 1 46 ? -14.117 22.922 0.958 1 92.31 46 TYR B O 1
ATOM 5760 N N . HIS B 1 47 ? -14.492 23.5 2.973 1 93.88 47 HIS B N 1
ATOM 5761 C CA . HIS B 1 47 ? -13.094 23.594 3.35 1 93.88 47 HIS B CA 1
ATOM 5762 C C . HIS B 1 47 ? -12.359 24.609 2.473 1 93.88 47 HIS B C 1
ATOM 5764 O O . HIS B 1 47 ? -11.281 24.312 1.943 1 93.88 47 HIS B O 1
ATOM 5770 N N . VAL B 1 48 ? -12.992 25.703 2.264 1 96 48 VAL B N 1
ATOM 5771 C CA . VAL B 1 48 ? -12.391 26.797 1.506 1 96 48 VAL B CA 1
ATOM 5772 C C . VAL B 1 48 ? -12.148 28 2.424 1 96 48 VAL B C 1
ATOM 5774 O O . VAL B 1 48 ? -12.945 28.266 3.334 1 96 48 VAL B O 1
ATOM 5777 N N . GLN B 1 49 ? -11.078 28.688 2.119 1 97.5 49 GLN B N 1
ATOM 5778 C CA . GLN B 1 49 ? -10.703 29.797 2.986 1 97.5 49 GLN B CA 1
ATOM 5779 C C . GLN B 1 49 ? -10.477 31.078 2.178 1 97.5 49 GLN B C 1
ATOM 5781 O O . GLN B 1 49 ? -10.055 31.016 1.021 1 97.5 49 GLN B O 1
ATOM 5786 N N . LYS B 1 50 ? -10.789 32.188 2.754 1 97 50 LYS B N 1
ATOM 5787 C CA . LYS B 1 50 ? -10.367 33.5 2.338 1 97 50 LYS B CA 1
ATOM 5788 C C . LYS B 1 50 ? -9.547 34.188 3.432 1 97 50 LYS B C 1
ATOM 5790 O O . LYS B 1 50 ? -9.594 33.781 4.594 1 97 50 LYS B O 1
ATOM 5795 N N . PHE B 1 51 ? -8.758 35.25 2.949 1 96.81 51 PHE B N 1
ATOM 5796 C CA . PHE B 1 51 ? -7.777 35.75 3.916 1 96.81 51 PHE B CA 1
ATOM 5797 C C . PHE B 1 51 ? -7.738 37.25 3.941 1 96.81 51 PHE B C 1
ATOM 5799 O O . PHE B 1 51 ? -7.855 37.906 2.898 1 96.81 51 PHE B O 1
ATOM 5806 N N . ILE B 1 52 ? -7.586 37.781 5.109 1 95.5 52 ILE B N 1
ATOM 5807 C CA . ILE B 1 52 ? -7.086 39.156 5.328 1 95.5 52 ILE B CA 1
ATOM 5808 C C . ILE B 1 52 ? -5.68 39.094 5.918 1 95.5 52 ILE B C 1
ATOM 5810 O O . ILE B 1 52 ? -5.5 38.688 7.07 1 95.5 52 ILE B O 1
ATOM 5814 N N . VAL B 1 53 ? -4.738 39.469 5.121 1 92.62 53 VAL B N 1
ATOM 5815 C CA . VAL B 1 53 ? -3.354 39.438 5.578 1 92.62 53 VAL B CA 1
ATOM 5816 C C . VAL B 1 53 ? -3.041 40.719 6.355 1 92.62 53 VAL B C 1
ATOM 5818 O O . VAL B 1 53 ? -3.227 41.812 5.844 1 92.62 53 VAL B O 1
ATOM 5821 N N . CYS B 1 54 ? -2.582 40.531 7.582 1 86.69 54 CYS B N 1
ATOM 5822 C CA . CYS B 1 54 ? -2.375 41.656 8.477 1 86.69 54 CYS B CA 1
ATOM 5823 C C . CYS B 1 54 ? -0.9 42.031 8.547 1 86.69 54 CYS B C 1
ATOM 5825 O O . CYS B 1 54 ? -0.292 42 9.617 1 86.69 54 CYS B O 1
ATOM 5827 N N . ASN B 1 55 ? -0.367 42.531 7.473 1 80.31 55 ASN B N 1
ATOM 5828 C CA . ASN B 1 55 ? 1.044 42.875 7.383 1 80.31 55 ASN B CA 1
ATOM 5829 C C . ASN B 1 55 ? 1.392 44.031 8.328 1 80.31 55 ASN B C 1
ATOM 5831 O O . ASN B 1 55 ? 2.48 44.062 8.906 1 80.31 55 ASN B O 1
ATOM 5835 N N . GLU B 1 56 ? 0.459 44.844 8.516 1 76.56 56 GLU B N 1
ATOM 5836 C CA . GLU B 1 56 ? 0.729 46.094 9.242 1 76.56 56 GLU B CA 1
ATOM 5837 C C . GLU B 1 56 ? 0.474 45.906 10.742 1 76.56 56 GLU B C 1
ATOM 5839 O O . GLU B 1 56 ? 0.848 46.781 11.539 1 76.56 56 GLU B O 1
ATOM 5844 N N . LEU B 1 57 ? -0.121 44.781 11.062 1 80.12 57 LEU B N 1
ATOM 5845 C CA . LEU B 1 57 ? -0.513 44.594 12.453 1 80.12 57 LEU B CA 1
ATOM 5846 C C . LEU B 1 57 ? 0.629 44 13.273 1 80.12 57 LEU B C 1
ATOM 5848 O O . LEU B 1 57 ? 1.423 43.219 12.75 1 80.12 57 LEU B O 1
ATOM 5852 N N . ASN B 1 58 ? 0.714 44.469 14.422 1 83.75 58 ASN B N 1
ATOM 5853 C CA . ASN B 1 58 ? 1.725 43.969 15.344 1 83.75 58 ASN B CA 1
ATOM 5854 C C . ASN B 1 58 ? 1.268 42.656 16.016 1 83.75 58 ASN B C 1
ATOM 5856 O O . ASN B 1 58 ? 1.915 41.625 15.883 1 83.75 58 ASN B O 1
ATOM 5860 N N . ASP B 1 59 ? 0.2 42.781 16.75 1 90.19 59 ASP B N 1
ATOM 5861 C CA . ASP B 1 59 ? -0.383 41.656 17.438 1 90.19 59 ASP B CA 1
ATOM 5862 C C . ASP B 1 59 ? -1.89 41.812 17.609 1 90.19 59 ASP B C 1
ATOM 5864 O O . ASP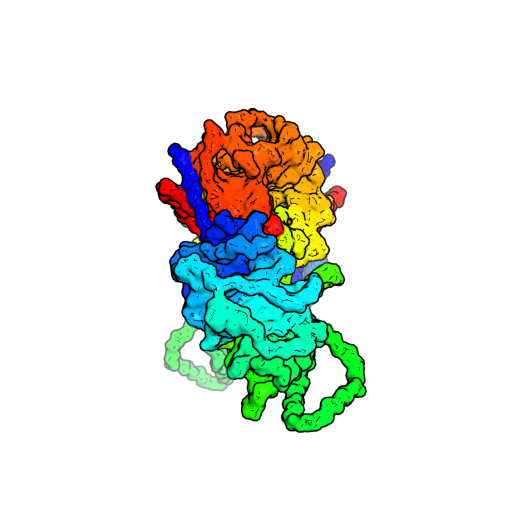 B 1 59 ? -2.342 42.75 18.312 1 90.19 59 ASP B O 1
ATOM 5868 N N . ILE B 1 60 ? -2.545 41 17.031 1 92.88 60 ILE B N 1
ATOM 5869 C CA . ILE B 1 60 ? -3.998 41.062 17.141 1 92.88 60 ILE B CA 1
ATOM 5870 C C . ILE B 1 60 ? -4.426 40.688 18.547 1 92.88 60 ILE B C 1
ATOM 5872 O O . ILE B 1 60 ? -4.047 39.594 19.047 1 92.88 60 ILE B O 1
ATOM 5876 N N . THR B 1 61 ? -5.238 41.5 19.172 1 94.25 61 THR B N 1
ATOM 5877 C CA . THR B 1 61 ? -5.578 41.25 20.562 1 94.25 61 THR B CA 1
ATOM 5878 C C . THR B 1 61 ? -7.051 40.875 20.703 1 94.25 61 THR B C 1
ATOM 5880 O O . THR B 1 61 ? -7.426 40.125 21.625 1 94.25 61 THR B O 1
ATOM 5883 N N . THR B 1 62 ? -7.871 41.375 19.906 1 95.19 62 THR B N 1
ATOM 5884 C CA . THR B 1 62 ? -9.305 41.094 19.969 1 95.19 62 THR B CA 1
ATOM 5885 C C . THR B 1 62 ? -9.961 41.281 18.609 1 95.19 62 THR B C 1
ATOM 5887 O O . THR B 1 62 ? -9.383 41.938 17.719 1 95.19 62 THR B O 1
ATOM 5890 N N . LEU B 1 63 ? -11.109 40.656 18.453 1 94.75 63 LEU B N 1
ATOM 5891 C CA . LEU B 1 63 ? -11.891 40.75 17.219 1 94.75 63 LEU B CA 1
ATOM 5892 C C . LEU B 1 63 ? -13.375 40.875 17.531 1 94.75 63 LEU B C 1
ATOM 5894 O O . LEU B 1 63 ? -13.867 40.281 18.5 1 94.75 63 LEU B O 1
ATOM 5898 N N . LYS B 1 64 ? -14.102 41.656 16.641 1 96.25 64 LYS B N 1
ATOM 5899 C CA . LYS B 1 64 ? -15.555 41.688 16.75 1 96.25 64 LYS B CA 1
ATOM 5900 C C . LYS B 1 64 ? -16.188 42.031 15.398 1 96.25 64 LYS B C 1
ATOM 5902 O O . LYS B 1 64 ? -15.758 42.938 14.711 1 96.25 64 LYS B O 1
ATOM 5907 N N . ILE B 1 65 ? -17.141 41.25 15.055 1 96.12 65 ILE B N 1
ATOM 5908 C CA . ILE B 1 65 ? -17.906 41.469 13.836 1 96.12 65 ILE B CA 1
ATOM 5909 C C . ILE B 1 65 ? -19.062 42.438 14.109 1 96.12 65 ILE B C 1
ATOM 5911 O O . ILE B 1 65 ? -19.688 42.375 15.172 1 96.12 65 ILE B O 1
ATOM 5915 N N . SER B 1 66 ? -19.344 43.25 13.109 1 96.44 66 SER B N 1
ATOM 5916 C CA . SER B 1 66 ? -20.422 44.219 13.266 1 96.44 66 SER B CA 1
ATOM 5917 C C . SER B 1 66 ? -21.797 43.562 13.242 1 96.44 66 SER B C 1
ATOM 5919 O O . SER B 1 66 ? -21.922 42.438 12.766 1 96.44 66 SER B O 1
ATOM 5921 N N . SER B 1 67 ? -22.766 44.312 13.742 1 92.19 67 SER B N 1
ATOM 5922 C CA . SER B 1 67 ? -24.109 43.75 13.852 1 92.19 67 SER B CA 1
ATOM 5923 C C . SER B 1 67 ? -24.688 43.438 12.469 1 92.19 67 SER B C 1
ATOM 5925 O O . SER B 1 67 ? -25.438 42.469 12.312 1 92.19 67 SER B O 1
ATOM 5927 N N . ASN B 1 68 ? -24.344 44.219 11.516 1 93.31 68 ASN B N 1
ATOM 5928 C CA . ASN B 1 68 ? -24.844 43.969 10.164 1 93.31 68 ASN B CA 1
ATOM 5929 C C . ASN B 1 68 ? -23.938 43.031 9.391 1 93.31 68 ASN B C 1
ATOM 5931 O O . ASN B 1 68 ? -24.156 42.781 8.203 1 93.31 68 ASN B O 1
ATOM 5935 N N . ARG B 1 69 ? -22.844 42.625 9.984 1 94.69 69 ARG B N 1
ATOM 5936 C CA . ARG B 1 69 ? -21.906 41.625 9.469 1 94.69 69 ARG B CA 1
ATOM 5937 C C . ARG B 1 69 ? -21.219 42.125 8.203 1 94.69 69 ARG B C 1
ATOM 5939 O O . ARG B 1 69 ? -20.922 41.344 7.297 1 94.69 69 ARG B O 1
ATOM 5946 N N . LYS B 1 70 ? -21 43.375 8.172 1 96.88 70 LYS B N 1
ATOM 5947 C CA . LYS B 1 70 ? -20.344 44 7.012 1 96.88 70 LYS B CA 1
ATOM 5948 C C . LYS B 1 70 ? -18.922 44.406 7.352 1 96.88 70 LYS B C 1
ATOM 5950 O O . LYS B 1 70 ? -18.094 44.594 6.457 1 96.88 70 LYS B O 1
ATOM 5955 N N . HIS B 1 71 ? -18.719 44.594 8.641 1 97.56 71 HIS B N 1
ATOM 5956 C CA . HIS B 1 71 ? -17.422 45.094 9.062 1 97.56 71 HIS B CA 1
ATOM 5957 C C . HIS B 1 71 ? -16.844 44.281 10.203 1 97.56 71 HIS B C 1
ATOM 5959 O O . HIS B 1 71 ? -17.578 43.562 10.883 1 97.56 71 HIS B O 1
ATOM 5965 N N . LEU B 1 72 ? -15.547 44.312 10.281 1 97.19 72 LEU B N 1
ATOM 5966 C CA . LEU B 1 72 ? -14.812 43.625 11.344 1 97.19 72 LEU B CA 1
ATOM 5967 C C . LEU B 1 72 ? -13.883 44.594 12.07 1 97.19 72 LEU B C 1
ATOM 5969 O O . LEU B 1 72 ? -13.125 45.344 11.43 1 97.19 72 LEU B O 1
ATOM 5973 N N . ALA B 1 73 ? -14.016 44.688 13.367 1 97.19 73 ALA B N 1
ATOM 5974 C CA . ALA B 1 73 ? -13.094 45.469 14.188 1 97.19 73 ALA B CA 1
ATOM 5975 C C . ALA B 1 73 ? -12 44.594 14.773 1 97.19 73 ALA B C 1
ATOM 5977 O O . ALA B 1 73 ? -12.289 43.531 15.359 1 97.19 73 ALA B O 1
ATOM 5978 N N . VAL B 1 74 ? -10.766 45.031 14.57 1 96.19 74 VAL B N 1
ATOM 5979 C CA . VAL B 1 74 ? -9.617 44.25 15.031 1 96.19 74 VAL B CA 1
ATOM 5980 C C . VAL B 1 74 ? -8.742 45.125 15.938 1 96.19 74 VAL B C 1
ATOM 5982 O O . VAL B 1 74 ? -8.281 46.188 15.516 1 96.19 74 VAL B O 1
ATOM 5985 N N . GLY B 1 75 ? -8.547 44.688 17.188 1 95.69 75 GLY B N 1
ATOM 5986 C CA . GLY B 1 75 ? -7.605 45.375 18.062 1 95.69 75 GLY B CA 1
ATOM 5987 C C . GLY B 1 75 ? -6.16 45 17.797 1 95.69 75 GLY B C 1
ATOM 5988 O O . GLY B 1 75 ? -5.84 43.812 17.625 1 95.69 75 GLY B O 1
ATOM 5989 N N . ASP B 1 76 ? -5.355 45.969 17.703 1 94.81 76 ASP B N 1
ATOM 5990 C CA . ASP B 1 76 ? -3.936 45.75 17.438 1 94.81 76 ASP B CA 1
ATOM 5991 C C . ASP B 1 76 ? -3.074 46.344 18.547 1 94.81 76 ASP B C 1
ATOM 5993 O O . ASP B 1 76 ? -3.281 47.5 18.969 1 94.81 76 ASP B O 1
ATOM 5997 N N . LYS B 1 77 ? -2.182 45.5 19.016 1 92.75 77 LYS B N 1
ATOM 5998 C CA . LYS B 1 77 ? -1.254 45.969 20.047 1 92.75 77 LYS B CA 1
ATOM 5999 C C . LYS B 1 77 ? -0.313 47.031 19.469 1 92.75 77 LYS B C 1
ATOM 6001 O O . LYS B 1 77 ? 0.198 46.875 18.359 1 92.75 77 LYS B O 1
ATOM 6006 N N . GLY B 1 78 ? -0.229 48.094 20.156 1 83.44 78 GLY B N 1
ATOM 6007 C CA . GLY B 1 78 ? 0.663 49.125 19.703 1 83.44 78 GLY B CA 1
ATOM 6008 C C . GLY B 1 78 ? 1.968 49.188 20.469 1 83.44 78 GLY B C 1
ATOM 6009 O O . GLY B 1 78 ? 2.096 48.562 21.531 1 83.44 78 GLY B O 1
ATOM 6010 N N . GLY B 1 79 ? 3.033 49.781 19.781 1 75 79 GLY B N 1
ATOM 6011 C CA . GLY B 1 79 ? 4.246 50.062 20.516 1 75 79 GLY B CA 1
ATOM 6012 C C . GLY B 1 79 ? 4.027 51.094 21.625 1 75 79 GLY B C 1
ATOM 6013 O O . GLY B 1 79 ? 4.414 50.875 22.766 1 75 79 GLY B O 1
ATOM 6014 N N . ASP B 1 80 ? 3.348 52.219 21.203 1 77.56 80 ASP B N 1
ATOM 6015 C CA . ASP B 1 80 ? 3.051 53.25 22.188 1 77.56 80 ASP B CA 1
ATOM 6016 C C . ASP B 1 80 ? 1.562 53.281 22.516 1 77.56 80 ASP B C 1
ATOM 6018 O O . ASP B 1 80 ? 1.183 53.25 23.688 1 77.56 80 ASP B O 1
ATOM 6022 N N . LYS B 1 81 ? 0.767 53.25 21.344 1 87 81 LYS B N 1
ATOM 6023 C CA . LYS B 1 81 ? -0.679 53.25 21.531 1 87 81 LYS B CA 1
ATOM 6024 C C . LYS B 1 81 ? -1.36 52.188 20.703 1 87 81 LYS B C 1
ATOM 6026 O O . LYS B 1 81 ? -0.974 51.938 19.562 1 87 81 LYS B O 1
ATOM 6031 N N . PRO B 1 82 ? -2.355 51.594 21.359 1 93.44 82 PRO B N 1
ATOM 6032 C CA . PRO B 1 82 ? -3.092 50.594 20.609 1 93.44 82 PRO B CA 1
ATOM 6033 C C . PRO B 1 82 ? -4.051 51.188 19.578 1 93.44 82 PRO B C 1
ATOM 6035 O O . PRO B 1 82 ? -4.324 52.375 19.625 1 93.44 82 PRO B O 1
ATOM 6038 N N . SER B 1 83 ? -4.422 50.438 18.641 1 94.25 83 SER B N 1
ATOM 6039 C CA . SER B 1 83 ? -5.363 50.875 17.625 1 94.25 83 SER B CA 1
ATOM 6040 C C . SER B 1 83 ? -6.426 49.844 17.344 1 94.25 83 SER B C 1
ATOM 6042 O O . SER B 1 83 ? -6.254 48.656 17.688 1 94.25 83 SER B O 1
ATOM 6044 N N . VAL B 1 84 ? -7.551 50.281 16.844 1 96.12 84 VAL B N 1
ATOM 6045 C CA . VAL B 1 84 ? -8.594 49.406 16.328 1 96.12 84 VAL B CA 1
ATOM 6046 C C . VAL B 1 84 ? -8.727 49.594 14.812 1 96.12 84 VAL B C 1
ATOM 6048 O O . VAL B 1 84 ? -8.977 50.688 14.328 1 96.12 84 VAL B O 1
ATOM 6051 N N . LEU B 1 85 ? -8.508 48.531 14.086 1 95.88 85 LEU B N 1
ATOM 6052 C CA . LEU B 1 85 ? -8.664 48.594 12.641 1 95.88 85 LEU B CA 1
ATOM 6053 C C . LEU B 1 85 ? -10.031 48.062 12.219 1 95.88 85 LEU B C 1
ATOM 6055 O O . LEU B 1 85 ? -10.531 47.094 12.781 1 95.88 85 LEU B O 1
ATOM 6059 N N . ILE B 1 86 ? -10.633 48.75 11.266 1 97.06 86 ILE B N 1
ATOM 6060 C CA . ILE B 1 86 ? -11.922 48.312 10.727 1 97.06 86 ILE B CA 1
ATOM 6061 C C . ILE B 1 86 ? -11.734 47.75 9.328 1 97.06 86 ILE B C 1
ATOM 6063 O O . ILE B 1 86 ? -11.18 48.438 8.453 1 97.06 86 ILE B O 1
ATOM 6067 N N . PHE B 1 87 ? -12.18 46.562 9.117 1 96.62 87 PHE B N 1
ATOM 6068 C CA . PHE B 1 87 ? -12.109 45.938 7.812 1 96.62 87 PHE B CA 1
ATOM 6069 C C . PHE B 1 87 ? -13.5 45.75 7.211 1 96.62 87 PHE B C 1
ATOM 6071 O O . PHE B 1 87 ? -14.469 45.531 7.934 1 96.62 87 PHE B O 1
ATOM 6078 N N . ASP B 1 88 ? -13.547 45.875 5.914 1 96.88 88 ASP B N 1
ATOM 6079 C CA . ASP B 1 88 ? -14.758 45.562 5.16 1 96.88 88 ASP B CA 1
ATOM 6080 C C . ASP B 1 88 ? -14.797 44.062 4.82 1 96.88 88 ASP B C 1
ATOM 6082 O O . ASP B 1 88 ? -13.883 43.531 4.18 1 96.88 88 ASP B O 1
ATOM 6086 N N . LEU B 1 89 ? -15.844 43.438 5.16 1 96.19 89 LEU B N 1
ATOM 6087 C CA . LEU B 1 89 ? -15.883 42 5.039 1 96.19 89 LEU B CA 1
ATOM 6088 C C . LEU B 1 89 ? -16.219 41.562 3.613 1 96.19 89 LEU B C 1
ATOM 6090 O O . LEU B 1 89 ? -16.016 40.406 3.238 1 96.19 89 LEU B O 1
ATOM 6094 N N . GLU B 1 90 ? -16.719 42.406 2.822 1 94 90 GLU B N 1
ATOM 6095 C CA . GLU B 1 90 ? -17.016 42.094 1.426 1 94 90 GLU B CA 1
ATOM 6096 C C . GLU B 1 90 ? -15.766 42.219 0.556 1 94 90 GLU B C 1
ATOM 6098 O O . GLU B 1 90 ? -15.477 41.312 -0.242 1 94 90 GLU B O 1
ATOM 6103 N N . THR B 1 91 ? -15.039 43.25 0.742 1 94.81 91 THR B N 1
ATOM 6104 C CA . THR B 1 91 ? -13.844 43.5 -0.069 1 94.81 91 THR B CA 1
ATOM 6105 C C . THR B 1 91 ? -12.602 42.938 0.614 1 94.81 91 THR B C 1
ATOM 6107 O O . THR B 1 91 ? -11.555 42.781 -0.019 1 94.81 91 THR B O 1
ATOM 6110 N N . LEU B 1 92 ? -12.742 42.688 1.907 1 94.69 92 LEU B N 1
ATOM 6111 C CA . LEU B 1 92 ? -11.672 42.156 2.742 1 94.69 92 LEU B CA 1
ATOM 6112 C C . LEU B 1 92 ? -10.508 43.156 2.826 1 94.69 92 LEU B C 1
ATOM 6114 O O . LEU B 1 92 ? -9.344 42.75 2.877 1 94.69 92 LEU B O 1
ATOM 6118 N N . ARG B 1 93 ? -10.859 44.438 2.801 1 94.38 93 ARG B N 1
ATOM 6119 C CA . ARG B 1 93 ? -9.859 45.469 2.861 1 94.38 93 ARG B CA 1
ATOM 6120 C C . ARG B 1 93 ? -10.047 46.344 4.102 1 94.38 93 ARG B C 1
ATOM 6122 O O . ARG B 1 93 ? -11.164 46.469 4.621 1 94.38 93 ARG B O 1
ATOM 6129 N N . LYS B 1 94 ? -8.93 46.875 4.473 1 94.56 94 LYS B N 1
ATOM 6130 C CA . LYS B 1 94 ? -8.969 47.812 5.598 1 94.56 94 LYS B CA 1
ATOM 6131 C C . LYS B 1 94 ? -9.68 49.125 5.211 1 94.56 94 LYS B C 1
ATOM 6133 O O . LYS B 1 94 ? -9.438 49.656 4.129 1 94.56 94 LYS B O 1
ATOM 6138 N N . LYS B 1 95 ? -10.492 49.625 6.121 1 95.06 95 LYS B N 1
ATOM 6139 C CA . LYS B 1 95 ? -11.25 50.844 5.859 1 95.06 95 LYS B CA 1
ATOM 6140 C C . LYS B 1 95 ? -10.75 52 6.723 1 95.06 95 LYS B C 1
ATOM 6142 O O . LYS B 1 95 ? -10.664 53.125 6.258 1 95.06 95 LYS B O 1
ATOM 6147 N N . LYS B 1 96 ? -10.555 51.688 8.031 1 95.75 96 LYS B N 1
ATOM 6148 C CA . LYS B 1 96 ? -10.195 52.75 8.969 1 95.75 96 LYS B CA 1
ATOM 6149 C C . LYS B 1 96 ? -9.25 52.219 10.047 1 95.75 96 LYS B C 1
ATOM 6151 O O . LYS B 1 96 ? -9.203 51.031 10.32 1 95.75 96 LYS B O 1
ATOM 6156 N N . ILE B 1 97 ? -8.461 53.125 10.57 1 94.69 97 ILE B N 1
ATOM 6157 C CA . ILE B 1 97 ? -7.668 52.906 11.766 1 94.69 97 ILE B CA 1
ATOM 6158 C C . ILE B 1 97 ? -8.086 53.875 12.867 1 94.69 97 ILE B C 1
ATOM 6160 O O . ILE B 1 97 ? -7.98 55.094 12.695 1 94.69 97 ILE B O 1
ATOM 6164 N N . LEU B 1 98 ? -8.602 53.312 13.945 1 95.81 98 LEU B N 1
ATOM 6165 C CA . LEU B 1 98 ? -9.062 54.125 15.07 1 95.81 98 LEU B CA 1
ATOM 6166 C C . LEU B 1 98 ? -8.016 54.188 16.172 1 95.81 98 LEU B C 1
ATOM 6168 O O . LEU B 1 98 ? -7.508 53.156 16.609 1 95.81 98 LEU B O 1
ATOM 6172 N N . THR B 1 99 ? -7.668 55.344 16.562 1 92.25 99 THR B N 1
ATOM 6173 C CA . THR B 1 99 ? -6.699 55.531 17.641 1 92.25 99 THR B CA 1
ATOM 6174 C C . THR B 1 99 ? -7.289 56.406 18.75 1 92.25 99 THR B C 1
ATOM 6176 O O . THR B 1 99 ? -8.148 57.25 18.484 1 92.25 99 THR B O 1
ATOM 6179 N N . SER B 1 100 ? -6.832 55.938 19.938 1 85.75 100 SER B N 1
ATOM 6180 C CA . SER B 1 100 ? -7.254 56.719 21.094 1 85.75 100 SER B CA 1
ATOM 6181 C C . SER B 1 100 ? -6.141 57.656 21.547 1 85.75 100 SER B C 1
ATOM 6183 O O . SER B 1 100 ? -4.957 57.344 21.406 1 85.75 100 SER B O 1
ATOM 6185 N N . GLY B 1 101 ? -6.25 59.031 21.594 1 72.56 101 GLY B N 1
ATOM 6186 C CA . GLY B 1 101 ? -5.234 60 21.922 1 72.56 101 GLY B CA 1
ATOM 6187 C C . GLY B 1 101 ? -4.559 59.75 23.266 1 72.56 101 GLY B C 1
ATOM 6188 O O . GLY B 1 101 ? -3.336 59.625 23.328 1 72.56 101 GLY B O 1
ATOM 6189 N N . ASP B 1 102 ? -5.223 59.719 24.422 1 78.19 102 ASP B N 1
ATOM 6190 C CA . ASP B 1 102 ? -4.609 59.688 25.75 1 78.19 102 ASP B CA 1
ATOM 6191 C C . ASP B 1 102 ? -4.824 58.344 26.438 1 78.19 102 ASP B C 1
ATOM 6193 O O . ASP B 1 102 ? -5.727 58.219 27.266 1 78.19 102 ASP B O 1
ATOM 6197 N N . MET B 1 103 ? -4.09 57.25 25.953 1 85.88 103 MET B N 1
ATOM 6198 C CA . MET B 1 103 ? -4.199 55.938 26.594 1 85.88 103 MET B CA 1
ATOM 6199 C C . MET B 1 103 ? -2.838 55.438 27.078 1 85.88 103 MET B C 1
ATOM 6201 O O . MET B 1 103 ? -1.843 55.562 26.359 1 85.88 103 MET B O 1
ATOM 6205 N N . GLN B 1 104 ? -2.783 54.906 28.219 1 87.62 104 GLN B N 1
ATOM 6206 C CA . GLN B 1 104 ? -1.553 54.344 28.75 1 87.62 104 GLN B CA 1
ATOM 6207 C C . GLN B 1 104 ? -1.405 52.875 28.359 1 87.62 104 GLN B C 1
ATOM 6209 O O . GLN B 1 104 ? -0.288 52.375 28.234 1 87.62 104 GLN B O 1
ATOM 6214 N N . SER B 1 105 ? -2.533 52.219 28.172 1 91.81 105 SER B N 1
ATOM 6215 C CA . SER B 1 105 ? -2.506 50.812 27.781 1 91.81 105 SER B CA 1
ATOM 6216 C C . SER B 1 105 ? -2.082 50.656 26.312 1 91.81 105 SER B C 1
ATOM 6218 O O . SER B 1 105 ? -2.359 51.531 25.5 1 91.81 105 SER B O 1
ATOM 6220 N N . ASN B 1 106 ? -1.426 49.531 26.047 1 93.56 106 ASN B N 1
ATOM 6221 C CA . ASN B 1 106 ? -1.01 49.281 24.672 1 93.56 106 ASN B CA 1
ATOM 6222 C C . ASN B 1 106 ? -1.892 48.219 24 1 93.56 106 ASN B C 1
ATOM 6224 O O . ASN B 1 106 ? -1.559 47.719 22.922 1 93.56 106 ASN B O 1
ATOM 6228 N N . ILE B 1 107 ? -2.955 47.906 24.719 1 94.44 107 ILE B N 1
ATOM 6229 C CA . ILE B 1 107 ? -3.83 46.906 24.109 1 94.44 107 ILE B CA 1
ATOM 6230 C C . ILE B 1 107 ? -5.289 47.312 24.344 1 94.44 107 ILE B C 1
ATOM 6232 O O . ILE B 1 107 ? -5.605 48.031 25.281 1 94.44 107 ILE B O 1
ATOM 6236 N N . PHE B 1 108 ? -6.117 46.875 23.469 1 95.44 108 PHE B N 1
ATOM 6237 C CA . PHE B 1 108 ? -7.551 46.781 23.703 1 95.44 108 PHE B CA 1
ATOM 6238 C C . PHE B 1 108 ? -7.941 45.375 24.094 1 95.44 108 PHE B C 1
ATOM 6240 O O . PHE B 1 108 ? -7.621 44.406 23.375 1 95.44 108 PHE B O 1
ATOM 6247 N N . VAL B 1 109 ? -8.57 45.219 25.203 1 95.31 109 VAL B N 1
ATOM 6248 C CA . VAL B 1 109 ? -8.914 43.875 25.688 1 95.31 109 VAL B CA 1
ATOM 6249 C C . VAL B 1 109 ? -10.242 43.438 25.078 1 95.31 109 VAL B C 1
ATOM 6251 O O . VAL B 1 109 ? -10.539 42.25 25 1 95.31 109 VAL B O 1
ATOM 6254 N N . SER B 1 110 ? -11.047 44.344 24.672 1 96.44 110 SER B N 1
ATOM 6255 C CA . SER B 1 110 ? -12.352 44.062 24.094 1 96.44 110 SER B CA 1
ATOM 6256 C C . SER B 1 110 ? -12.812 45.188 23.172 1 96.44 110 SER B C 1
ATOM 6258 O O . SER B 1 110 ? -12.492 46.344 23.406 1 96.44 110 SER B O 1
ATOM 6260 N N . VAL B 1 111 ? -13.469 44.844 22.125 1 97.12 111 VAL B N 1
ATOM 6261 C CA . VAL B 1 111 ? -14.062 45.812 21.219 1 97.12 111 VAL B CA 1
ATOM 6262 C C . VAL B 1 111 ? -15.484 45.375 20.859 1 97.12 111 VAL B C 1
ATOM 6264 O O . VAL B 1 111 ? -15.828 44.219 20.938 1 97.12 111 VAL B O 1
ATOM 6267 N N . ALA B 1 112 ? -16.328 46.375 20.547 1 97.19 112 ALA B N 1
ATOM 6268 C CA . ALA B 1 112 ? -17.703 46.062 20.188 1 97.19 112 ALA B CA 1
ATOM 6269 C C . ALA B 1 112 ? -18.281 47.125 19.25 1 97.19 112 ALA B C 1
ATOM 6271 O O . ALA B 1 112 ? -17.844 48.281 19.25 1 97.19 112 ALA B O 1
ATOM 6272 N N . PHE B 1 113 ? -19.281 46.719 18.469 1 97.62 113 PHE B N 1
ATOM 6273 C CA . PHE B 1 113 ? -20.047 47.625 17.609 1 97.62 113 PHE B CA 1
ATOM 6274 C C . PHE B 1 113 ? -21.391 47.938 18.25 1 97.62 113 PHE B C 1
ATOM 6276 O O . PHE B 1 113 ? -21.969 47.125 18.953 1 97.62 113 PHE B O 1
ATOM 6283 N N . SER B 1 114 ? -21.812 49.156 17.922 1 97.12 114 SER B N 1
ATOM 6284 C CA . SER B 1 114 ? -23.188 49.469 18.281 1 97.12 114 SER B CA 1
ATOM 6285 C C . SER B 1 114 ? -24.188 48.688 17.438 1 97.12 114 SER B C 1
ATOM 6287 O O . SER B 1 114 ? -23.828 48.188 16.359 1 97.12 114 SER B O 1
ATOM 6289 N N . PRO B 1 115 ? -25.422 48.531 17.953 1 95.75 115 PRO B N 1
ATOM 6290 C CA . PRO B 1 115 ? -26.406 47.719 17.203 1 95.75 115 PRO B CA 1
ATOM 6291 C C . PRO B 1 115 ? -26.656 48.281 15.797 1 95.75 115 PRO B C 1
ATOM 6293 O O . PRO B 1 115 ? -27 47.531 14.891 1 95.75 115 PRO B O 1
ATOM 6296 N N . ASP B 1 116 ? -26.484 49.562 15.594 1 96.06 116 ASP B N 1
ATOM 6297 C CA . ASP B 1 116 ? -26.688 50.156 14.281 1 96.06 116 ASP B CA 1
ATOM 6298 C C . ASP B 1 116 ? -25.375 50.156 13.477 1 96.06 116 ASP B C 1
ATOM 6300 O O . ASP B 1 116 ? -25.328 50.688 12.367 1 96.06 116 ASP B O 1
ATOM 6304 N N . SER B 1 117 ? -24.312 49.688 14.062 1 96.75 117 SER B N 1
ATOM 6305 C CA . SER B 1 117 ? -23.016 49.5 13.445 1 96.75 117 SER B CA 1
ATOM 6306 C C . SER B 1 117 ? -22.344 50.844 13.141 1 96.75 117 SER B C 1
ATOM 6308 O O . SER B 1 117 ? -21.453 50.938 12.289 1 96.75 117 SER B O 1
ATOM 6310 N N . LYS B 1 118 ? -22.75 51.875 13.883 1 96.69 118 LYS B N 1
ATOM 6311 C CA . LYS B 1 118 ? -22.188 53.188 13.625 1 96.69 118 LYS B CA 1
ATOM 6312 C C . LYS B 1 118 ? -21.047 53.5 14.586 1 96.69 118 LYS B C 1
ATOM 6314 O O . LYS B 1 118 ? -20.125 54.25 14.234 1 96.69 118 LYS B O 1
ATOM 6319 N N . TYR B 1 119 ? -21.125 53 15.719 1 97.31 119 TYR B N 1
ATOM 6320 C CA . TYR B 1 119 ? -20.125 53.281 16.75 1 97.31 119 TYR B CA 1
ATOM 6321 C C . TYR B 1 119 ? -19.312 52.062 17.094 1 97.31 119 TYR B C 1
ATOM 6323 O O . TYR B 1 119 ? -19.812 50.938 16.969 1 97.31 119 TYR B O 1
ATOM 6331 N N . VAL B 1 120 ? -18.078 52.312 17.406 1 98.06 120 VAL B N 1
ATOM 6332 C CA . VAL B 1 120 ? -17.203 51.281 17.922 1 98.06 120 VAL B CA 1
ATOM 6333 C C . VAL B 1 120 ? -16.656 51.688 19.297 1 98.06 120 VAL B C 1
ATOM 6335 O O . VAL B 1 120 ? -16.297 52.844 19.5 1 98.06 120 VAL B O 1
ATOM 6338 N N . ILE B 1 121 ? -16.766 50.812 20.219 1 97.31 121 ILE B N 1
ATOM 6339 C CA . ILE B 1 121 ? -16.188 51.062 21.531 1 97.31 121 ILE B CA 1
ATOM 6340 C C . ILE B 1 121 ? -15.023 50.094 21.766 1 97.31 121 ILE B C 1
ATOM 6342 O O . ILE B 1 121 ? -15.078 48.938 21.344 1 97.31 121 ILE B O 1
ATOM 6346 N N . GLY B 1 122 ? -13.938 50.562 22.297 1 96.56 122 GLY B N 1
ATOM 6347 C CA . GLY B 1 122 ? -12.773 49.781 22.672 1 96.56 122 GLY B CA 1
ATOM 6348 C C . GLY B 1 122 ? -12.383 49.906 24.125 1 96.56 122 GLY B C 1
ATOM 6349 O O . GLY B 1 122 ? -12.172 51.031 24.609 1 96.56 122 GLY B O 1
ATOM 6350 N N . GLN B 1 123 ? -12.367 48.781 24.797 1 96.5 123 GLN B N 1
ATOM 6351 C CA . GLN B 1 123 ? -11.953 48.75 26.203 1 96.5 123 GLN B CA 1
ATOM 6352 C C . GLN B 1 123 ? -10.445 48.531 26.312 1 96.5 123 GLN B C 1
ATOM 6354 O O . GLN B 1 123 ? -9.938 47.469 25.984 1 96.5 123 GLN B O 1
ATOM 6359 N N . GLY B 1 124 ? -9.766 49.531 26.812 1 94.94 124 GLY B N 1
ATOM 6360 C CA . GLY B 1 124 ? -8.328 49.406 27.031 1 94.94 124 GLY B CA 1
ATOM 6361 C C . GLY B 1 124 ? -7.973 48.5 28.188 1 94.94 124 GLY B C 1
ATOM 6362 O O . GLY B 1 124 ? -8.828 48.188 29.031 1 94.94 124 GLY B O 1
ATOM 6363 N N . GLY B 1 125 ? -6.762 48.125 28.312 1 92.81 125 GLY B N 1
ATOM 6364 C CA . GLY B 1 125 ? -6.277 47.281 29.391 1 92.81 125 GLY B CA 1
ATOM 6365 C C . GLY B 1 125 ? -5.695 48.094 30.547 1 92.81 125 GLY B C 1
ATOM 6366 O O . GLY B 1 125 ? -6.055 49.25 30.734 1 92.81 125 GLY B O 1
ATOM 6367 N N . MET B 1 126 ? -4.961 47.406 31.359 1 90.44 126 MET B N 1
ATOM 6368 C CA . MET B 1 126 ? -4.277 48.031 32.5 1 90.44 126 MET B CA 1
ATOM 6369 C C . MET B 1 126 ? -3.283 49.094 32.031 1 90.44 126 MET B C 1
ATOM 6371 O O . MET B 1 126 ? -2.697 48.969 30.938 1 90.44 126 MET B O 1
ATOM 6375 N N . PRO B 1 127 ? -3.158 50.094 32.844 1 89.5 127 PRO B N 1
ATOM 6376 C CA . PRO B 1 127 ? -3.572 50.25 34.25 1 89.5 127 PRO B CA 1
ATOM 6377 C C . PRO B 1 127 ? -4.852 51.094 34.375 1 89.5 127 PRO B C 1
ATOM 6379 O O . PRO B 1 127 ? -5.496 51.062 35.438 1 89.5 127 PRO B O 1
ATOM 6382 N N . GLU B 1 128 ? -5.191 51.812 33.375 1 89.94 128 GLU B N 1
ATOM 6383 C CA . GLU B 1 128 ? -6.262 52.781 33.562 1 89.94 128 GLU B CA 1
ATOM 6384 C C . GLU B 1 128 ? -7.594 52.25 33.031 1 89.94 128 GLU B C 1
ATOM 6386 O O . GLU B 1 128 ? -8.648 52.812 33.344 1 89.94 128 GLU B O 1
ATOM 6391 N N . TRP B 1 129 ? -7.566 51.25 32.219 1 94.38 129 TRP B N 1
ATOM 6392 C CA . TRP B 1 129 ? -8.766 50.625 31.688 1 94.38 129 TRP B CA 1
ATOM 6393 C C . TRP B 1 129 ? -9.656 51.656 31 1 94.38 129 TRP B C 1
ATOM 6395 O O . TRP B 1 129 ? -10.867 51.688 31.234 1 94.38 129 TRP B O 1
ATOM 6405 N N . THR B 1 130 ? -9.023 52.469 30.188 1 94.25 130 THR B N 1
ATOM 6406 C CA . THR B 1 130 ? -9.742 53.531 29.5 1 94.25 130 THR B CA 1
ATOM 6407 C C . THR B 1 130 ? -10.656 52.969 28.422 1 94.25 130 THR B C 1
ATOM 6409 O O . THR B 1 130 ? -10.242 52.125 27.625 1 94.25 130 THR B O 1
ATOM 6412 N N . LEU B 1 131 ? -11.898 53.438 28.469 1 95.62 131 LEU B N 1
ATOM 6413 C CA . LEU B 1 131 ? -12.867 53.094 27.438 1 95.62 131 LEU B CA 1
ATOM 6414 C C . LEU B 1 131 ? -12.953 54.219 26.391 1 95.62 131 LEU B C 1
ATOM 6416 O O . LEU B 1 131 ? -13.031 55.406 26.734 1 95.62 131 LEU B O 1
ATOM 6420 N N . SER B 1 132 ? -12.836 53.844 25.109 1 96.06 132 SER B N 1
ATOM 6421 C CA . SER B 1 132 ? -12.93 54.812 24.016 1 96.06 132 SER B CA 1
ATOM 6422 C C . SER B 1 132 ? -14.094 54.469 23.078 1 96.06 132 SER B C 1
ATOM 6424 O O . SER B 1 132 ? -14.328 53.312 22.781 1 96.06 132 SER B O 1
ATOM 6426 N N . MET B 1 133 ? -14.836 55.438 22.672 1 96.81 133 MET B N 1
ATOM 6427 C CA . MET B 1 133 ? -15.922 55.281 21.703 1 96.81 133 MET B CA 1
ATOM 6428 C C . MET B 1 133 ? -15.703 56.125 20.484 1 96.81 133 MET B C 1
ATOM 6430 O O . MET B 1 133 ? -15.375 57.312 20.594 1 96.81 133 MET B O 1
ATOM 6434 N N . TRP B 1 134 ? -15.914 55.594 19.312 1 97.5 134 TRP B N 1
ATOM 6435 C CA . TRP B 1 134 ? -15.711 56.312 18.047 1 97.5 134 TRP B CA 1
ATOM 6436 C C . TRP B 1 134 ? -16.969 56.25 17.172 1 97.5 134 TRP B C 1
ATOM 6438 O O . TRP B 1 134 ? -17.672 55.25 17.188 1 97.5 134 TRP B O 1
ATOM 6448 N N . HIS B 1 135 ? -17.219 57.312 16.531 1 96.75 135 HIS B N 1
ATOM 6449 C CA . HIS B 1 135 ? -17.906 57.219 15.25 1 96.75 135 HIS B CA 1
ATOM 6450 C C . HIS B 1 135 ? -16.969 56.781 14.133 1 96.75 135 HIS B C 1
ATOM 6452 O O . HIS B 1 135 ? -16.312 57.594 13.5 1 96.75 135 HIS B O 1
ATOM 6458 N N . TRP B 1 136 ? -16.969 55.5 13.883 1 96.75 136 TRP B N 1
ATOM 6459 C CA . TRP B 1 136 ? -15.812 54.906 13.195 1 96.75 136 TRP B CA 1
ATOM 6460 C C . TRP B 1 136 ? -15.781 55.344 11.734 1 96.75 136 TRP B C 1
ATOM 6462 O O . TRP B 1 136 ? -14.703 55.531 11.156 1 96.75 136 TRP B O 1
ATOM 6472 N N . GLU B 1 137 ? -16.984 55.531 11.023 1 95.88 137 GLU B N 1
ATOM 6473 C CA . GLU B 1 137 ? -17.016 55.938 9.625 1 95.88 137 GLU B CA 1
ATOM 6474 C C . GLU B 1 137 ? -16.359 57.312 9.453 1 95.88 137 GLU B C 1
ATOM 6476 O O . GLU B 1 137 ? -15.711 57.562 8.438 1 95.88 137 GLU B O 1
ATOM 6481 N N . LYS B 1 138 ? -16.484 58.094 10.469 1 95.75 138 LYS B N 1
ATOM 6482 C CA . LYS B 1 138 ? -15.93 59.469 10.414 1 95.75 138 LYS B CA 1
ATOM 6483 C C . LYS B 1 138 ? -14.547 59.5 11.055 1 95.75 138 LYS B C 1
ATOM 6485 O O . LYS B 1 138 ? -13.891 60.562 11.062 1 95.75 138 LYS B O 1
ATOM 6490 N N . ASN B 1 139 ? -14.164 58.469 11.586 1 94.5 139 ASN B N 1
ATOM 6491 C CA . ASN B 1 139 ? -12.898 58.375 12.297 1 94.5 139 ASN B CA 1
ATOM 6492 C C . ASN B 1 139 ? -12.805 59.438 13.398 1 94.5 139 ASN B C 1
ATOM 6494 O O . ASN B 1 139 ? -11.805 60.156 13.5 1 94.5 139 ASN B O 1
ATOM 6498 N N . ARG B 1 140 ? -13.906 59.5 14.125 1 95.06 140 ARG B N 1
ATOM 6499 C CA . ARG B 1 140 ? -13.984 60.531 15.156 1 95.06 140 ARG B CA 1
ATOM 6500 C C . ARG B 1 140 ? -14.133 59.906 16.547 1 95.06 140 ARG B C 1
ATOM 6502 O O . ARG B 1 140 ? -15.062 59.125 16.781 1 95.06 140 ARG B O 1
ATOM 6509 N N . LEU B 1 141 ? -13.203 60.281 17.359 1 95.19 141 LEU B N 1
ATOM 6510 C CA . LEU B 1 141 ? -13.328 59.906 18.766 1 95.19 141 LEU B CA 1
ATOM 6511 C C . LEU B 1 141 ? -14.414 60.719 19.453 1 95.19 141 LEU B C 1
ATOM 6513 O O . LEU B 1 141 ? -14.336 61.938 19.5 1 95.19 141 LEU B O 1
ATOM 6517 N N . ILE B 1 142 ? -15.391 60.094 19.953 1 95.25 142 ILE B N 1
ATOM 6518 C CA . ILE B 1 142 ? -16.547 60.781 20.531 1 95.25 142 ILE B CA 1
ATOM 6519 C C . ILE B 1 142 ? -16.266 61.094 22.016 1 95.25 142 ILE B C 1
ATOM 6521 O O . ILE B 1 142 ? -16.5 62.188 22.484 1 95.25 142 ILE B O 1
ATOM 6525 N N . THR B 1 143 ? -15.828 60.062 22.703 1 94 143 THR B N 1
ATOM 6526 C CA . THR B 1 143 ? -15.586 60.25 24.125 1 94 143 THR B CA 1
ATOM 6527 C C . THR B 1 143 ? -14.672 59.156 24.672 1 94 143 THR B C 1
ATOM 6529 O O . THR B 1 143 ? -14.453 58.125 24 1 94 143 THR B O 1
ATOM 6532 N N . THR B 1 144 ? -14.039 59.406 25.766 1 94 144 THR B N 1
ATOM 6533 C CA . THR B 1 144 ? -13.281 58.438 26.547 1 94 144 THR B CA 1
ATOM 6534 C C . THR B 1 144 ? -13.781 58.438 28 1 94 144 THR B C 1
ATOM 6536 O O . THR B 1 144 ? -14.305 59.438 28.5 1 94 144 THR B O 1
ATOM 6539 N N . LEU B 1 145 ? -13.68 57.281 28.562 1 93.12 145 LEU B N 1
ATOM 6540 C CA . LEU B 1 145 ? -14.125 57.094 29.953 1 93.12 145 LEU B CA 1
ATOM 6541 C C . LEU B 1 145 ? -13.102 56.281 30.75 1 93.12 145 LEU B C 1
ATOM 6543 O O . LEU B 1 145 ? -12.648 55.25 30.297 1 93.12 145 LEU B O 1
ATOM 6547 N N . LYS B 1 146 ? -12.688 56.875 31.844 1 91.12 146 LYS B N 1
ATOM 6548 C CA . LYS B 1 146 ? -11.93 56.125 32.844 1 91.12 146 LYS B CA 1
ATOM 6549 C C . LYS B 1 146 ? -12.812 55.719 34 1 91.12 146 LYS B C 1
ATOM 6551 O O . LYS B 1 146 ? -13.312 56.562 34.75 1 91.12 146 LYS B O 1
ATOM 6556 N N . PRO B 1 147 ? -13.039 54.375 34.062 1 88 147 PRO B N 1
ATOM 6557 C CA . PRO B 1 147 ? -13.891 53.969 35.156 1 88 147 PRO B CA 1
ATOM 6558 C C . PRO B 1 147 ? -13.367 54.438 36.531 1 88 147 PRO B C 1
ATOM 6560 O O . PRO B 1 147 ? -12.164 54.375 36.781 1 88 147 PRO B O 1
ATOM 6563 N N . ILE B 1 148 ? -14.281 54.906 37.312 1 82.19 148 ILE B N 1
ATOM 6564 C CA . ILE B 1 148 ? -13.906 55.469 38.625 1 82.19 148 ILE B CA 1
ATOM 6565 C C . ILE B 1 148 ? -14.016 54.406 39.688 1 82.19 148 ILE B C 1
ATOM 6567 O O . ILE B 1 148 ? -14.789 53.469 39.562 1 82.19 148 ILE B O 1
ATOM 6571 N N . ASN B 1 149 ? -13.32 54.5 40.75 1 79.38 149 ASN B N 1
ATOM 6572 C CA . ASN B 1 149 ? -13.383 53.688 41.969 1 79.38 149 ASN B CA 1
ATOM 6573 C C . ASN B 1 149 ? -13.141 52.219 41.625 1 79.38 149 ASN B C 1
ATOM 6575 O O . ASN B 1 149 ? -13.867 51.344 42.125 1 79.38 149 ASN B O 1
ATOM 6579 N N . LEU B 1 150 ? -12.234 51.969 40.781 1 82.38 150 LEU B N 1
ATOM 6580 C CA . LEU B 1 150 ? -11.852 50.594 40.5 1 82.38 150 LEU B CA 1
ATOM 6581 C C . LEU B 1 150 ? -10.875 50.094 41.562 1 82.38 150 LEU B C 1
ATOM 6583 O O . LEU B 1 150 ? -9.969 50.812 41.969 1 82.38 150 LEU B O 1
ATOM 6587 N N . SER B 1 151 ? -11.18 48.969 42.062 1 81.44 151 SER B N 1
ATOM 6588 C CA . SER B 1 151 ? -10.203 48.312 42.938 1 81.44 151 SER B CA 1
ATOM 6589 C C . SER B 1 151 ? -8.867 48.125 42.219 1 81.44 151 SER B C 1
ATOM 6591 O O . SER B 1 151 ? -8.828 47.969 41 1 81.44 151 SER B O 1
ATOM 6593 N N . PRO B 1 152 ? -7.77 48.281 43 1 82.12 152 PRO B N 1
ATOM 6594 C CA . PRO B 1 152 ? -6.449 48.062 42.375 1 82.12 152 PRO B CA 1
ATOM 6595 C C . PRO B 1 152 ? -6.316 46.719 41.719 1 82.12 152 PRO B C 1
ATOM 6597 O O . PRO B 1 152 ? -5.465 46.531 40.844 1 82.12 152 PRO B O 1
ATOM 6600 N N . HIS B 1 153 ? -7.188 45.812 42.156 1 84.69 153 HIS B N 1
ATOM 6601 C CA . HIS B 1 153 ? -7.098 44.469 41.594 1 84.69 153 HIS B CA 1
ATOM 6602 C C . HIS B 1 153 ? -8.188 44.219 40.562 1 84.69 153 HIS B C 1
ATOM 6604 O O . HIS B 1 153 ? -8.352 43.094 40.062 1 84.69 153 HIS B O 1
ATOM 6610 N N . ALA B 1 154 ? -8.859 45.25 40.188 1 87.5 154 ALA B N 1
ATOM 6611 C CA . ALA B 1 154 ? -9.945 45.094 39.25 1 87.5 154 ALA B CA 1
ATOM 6612 C C . ALA B 1 154 ? -9.406 44.875 37.844 1 87.5 154 ALA B C 1
ATOM 6614 O O . ALA B 1 154 ? -8.352 45.406 37.469 1 87.5 154 ALA B O 1
ATOM 6615 N N . GLU B 1 155 ? -9.977 44 37.125 1 92.38 155 GLU B N 1
ATOM 6616 C CA . GLU B 1 155 ? -9.695 43.75 35.719 1 92.38 155 GLU B CA 1
ATOM 6617 C C . GLU B 1 155 ? -10.977 43.781 34.875 1 92.38 155 GLU B C 1
ATOM 6619 O O . GLU B 1 155 ? -12.023 43.312 35.312 1 92.38 155 GLU B O 1
ATOM 6624 N N . ILE B 1 156 ? -10.906 44.438 33.781 1 94.06 156 ILE B N 1
ATOM 6625 C CA . ILE B 1 156 ? -12.047 44.438 32.844 1 94.06 156 ILE B CA 1
ATOM 6626 C C . ILE B 1 156 ? -11.797 43.438 31.719 1 94.06 156 ILE B C 1
ATOM 6628 O O . ILE B 1 156 ? -10.734 43.469 31.109 1 94.06 156 ILE B O 1
ATOM 6632 N N . HIS B 1 157 ? -12.812 42.656 31.484 1 92.94 157 HIS B N 1
ATOM 6633 C CA . HIS B 1 157 ? -12.656 41.562 30.516 1 92.94 157 HIS B CA 1
ATOM 6634 C C . HIS B 1 157 ? -13.461 41.844 29.25 1 92.94 157 HIS B C 1
ATOM 6636 O O . HIS B 1 157 ? -13.102 41.375 28.156 1 92.94 157 HIS B O 1
ATOM 6642 N N . GLN B 1 158 ? -14.562 42.531 29.438 1 95.81 158 GLN B N 1
ATOM 6643 C CA . GLN B 1 158 ? -15.5 42.594 28.328 1 95.81 158 GLN B CA 1
ATOM 6644 C C . GLN B 1 158 ? -16.312 43.875 28.328 1 95.81 158 GLN B C 1
ATOM 6646 O O . GLN B 1 158 ? -16.672 44.375 29.406 1 95.81 158 GLN B O 1
ATOM 6651 N N . VAL B 1 159 ? -16.562 44.375 27.156 1 96.56 159 VAL B N 1
ATOM 6652 C CA . VAL B 1 159 ? -17.469 45.5 26.953 1 96.56 159 VAL B CA 1
ATOM 6653 C C . VAL B 1 159 ? -18.469 45.156 25.844 1 96.56 159 VAL B C 1
ATOM 6655 O O . VAL B 1 159 ? -18.156 44.406 24.938 1 96.56 159 VAL B O 1
ATOM 6658 N N . SER B 1 160 ? -19.672 45.625 25.969 1 95.88 160 SER B N 1
ATOM 6659 C CA . SER B 1 160 ? -20.672 45.406 24.922 1 95.88 160 SER B CA 1
ATOM 6660 C C . SER B 1 160 ? -21.703 46.531 24.891 1 95.88 160 SER B C 1
ATOM 6662 O O . SER B 1 160 ? -21.875 47.219 25.891 1 95.88 160 SER B O 1
ATOM 6664 N N . PHE B 1 161 ? -22.344 46.688 23.734 1 96.38 161 PHE B N 1
ATOM 6665 C CA . PHE B 1 161 ? -23.5 47.562 23.578 1 96.38 161 PHE B CA 1
ATOM 6666 C C . PHE B 1 161 ? -24.797 46.812 23.875 1 96.38 161 PHE B C 1
ATOM 6668 O O . PHE B 1 161 ? -24.875 45.594 23.641 1 96.38 161 PHE B O 1
ATOM 6675 N N . HIS B 1 162 ? -25.719 47.594 24.391 1 94.38 162 HIS B N 1
ATOM 6676 C CA . HIS B 1 162 ? -27.062 47.062 24.375 1 94.38 162 HIS B CA 1
ATOM 6677 C C . HIS B 1 162 ? -27.5 46.719 22.953 1 94.38 162 HIS B C 1
ATOM 6679 O O . HIS B 1 162 ? -27.203 47.438 22 1 94.38 162 HIS B O 1
ATOM 6685 N N . PRO B 1 163 ? -28.141 45.625 22.781 1 92.31 163 PRO B N 1
ATOM 6686 C CA . PRO B 1 163 ? -28.422 45.125 21.438 1 92.31 163 PRO B CA 1
ATOM 6687 C C . PRO B 1 163 ? -29.406 46 20.672 1 92.31 163 PRO B C 1
ATOM 6689 O O . PRO B 1 163 ? -29.484 45.938 19.438 1 92.31 163 PRO B O 1
ATOM 6692 N N . GLN B 1 164 ? -30.156 46.875 21.375 1 92.94 164 GLN B N 1
ATOM 6693 C CA . GLN B 1 164 ? -31.156 47.688 20.703 1 92.94 164 GLN B CA 1
ATOM 6694 C C . GLN B 1 164 ? -30.938 49.188 20.984 1 92.94 164 GLN B C 1
ATOM 6696 O O . GLN B 1 164 ? -31.672 50.031 20.453 1 92.94 164 GLN B O 1
ATOM 6701 N N . ASP B 1 165 ? -30 49.406 21.828 1 93.69 165 ASP B N 1
ATOM 6702 C CA . ASP B 1 165 ? -29.766 50.781 22.234 1 93.69 165 ASP B CA 1
ATOM 6703 C C . ASP B 1 165 ? -28.281 51.125 22.172 1 93.69 165 ASP B C 1
ATOM 6705 O O . ASP B 1 165 ? -27.5 50.719 23.031 1 93.69 165 ASP B O 1
ATOM 6709 N N . SER B 1 166 ? -27.922 52.031 21.328 1 94.44 166 SER B N 1
ATOM 6710 C CA . SER B 1 166 ? -26.531 52.406 21.078 1 94.44 166 SER B CA 1
ATOM 6711 C C . SER B 1 166 ? -25.984 53.281 22.188 1 94.44 166 SER B C 1
ATOM 6713 O O . SER B 1 166 ? -24.781 53.531 22.266 1 94.44 166 SER B O 1
ATOM 6715 N N . SER B 1 167 ? -26.828 53.688 23.078 1 94.44 167 SER B N 1
ATOM 6716 C CA . SER B 1 167 ? -26.391 54.625 24.109 1 94.44 167 SER B CA 1
ATOM 6717 C C . SER B 1 167 ? -26.031 53.875 25.406 1 94.44 167 SER B C 1
ATOM 6719 O O . SER B 1 167 ? -25.531 54.5 26.344 1 94.44 167 SER B O 1
ATOM 6721 N N . GLN B 1 168 ? -26.328 52.719 25.422 1 94.94 168 GLN B N 1
ATOM 6722 C CA . GLN B 1 168 ? -26.078 51.938 26.656 1 94.94 168 GLN B CA 1
ATOM 6723 C C . GLN B 1 168 ? -24.984 50.906 26.453 1 94.94 168 GLN B C 1
ATOM 6725 O O . GLN B 1 168 ? -24.969 50.219 25.422 1 94.94 168 GLN B O 1
ATOM 6730 N N . ILE B 1 169 ? -24.078 50.844 27.438 1 95.69 169 ILE B N 1
ATOM 6731 C CA . ILE B 1 169 ? -23.016 49.844 27.375 1 95.69 169 ILE B CA 1
ATOM 6732 C C . ILE B 1 169 ? -22.859 49.156 28.719 1 95.69 169 ILE B C 1
ATOM 6734 O O . ILE B 1 169 ? -23.328 49.688 29.75 1 95.69 169 ILE B O 1
ATOM 6738 N N . CYS B 1 170 ? -22.281 48 28.688 1 94.69 170 CYS B N 1
ATOM 6739 C CA . CYS B 1 170 ? -21.984 47.219 29.891 1 94.69 170 CYS B CA 1
ATOM 6740 C C . CYS B 1 170 ? -20.531 46.781 29.906 1 94.69 170 CYS B C 1
ATOM 6742 O O . CYS B 1 170 ? -19.969 46.406 28.875 1 94.69 170 CYS B O 1
ATOM 6744 N N . ILE B 1 171 ? -19.812 46.906 31.016 1 94.44 171 ILE B N 1
ATOM 6745 C CA . ILE B 1 171 ? -18.469 46.375 31.188 1 94.44 171 ILE B CA 1
ATOM 6746 C C . ILE B 1 171 ? -18.453 45.406 32.375 1 94.44 171 ILE B C 1
ATOM 6748 O O . ILE B 1 171 ? -19.094 45.656 33.375 1 94.44 171 ILE B O 1
ATOM 6752 N N . VAL B 1 172 ? -17.766 44.344 32.156 1 93.56 172 VAL B N 1
ATOM 6753 C CA . VAL B 1 172 ? -17.672 43.312 33.219 1 93.56 172 VAL B CA 1
ATOM 6754 C C . VAL B 1 172 ? -16.219 42.875 33.375 1 93.56 172 VAL B C 1
ATOM 6756 O O . VAL B 1 172 ? -15.438 42.938 32.406 1 93.56 172 VAL B O 1
ATOM 6759 N N . GLY B 1 173 ? -15.859 42.344 34.594 1 93.12 173 GLY B N 1
ATOM 6760 C CA . GLY B 1 173 ? -14.555 41.812 34.906 1 93.12 173 GLY B CA 1
ATOM 6761 C C . GLY B 1 173 ? -14.406 41.406 36.344 1 93.12 173 GLY B C 1
ATOM 6762 O O . GLY B 1 173 ? -15.398 41.156 37.031 1 93.12 173 GLY B O 1
ATOM 6763 N N . LYS B 1 174 ? -13.195 41.312 36.719 1 91.12 174 LYS B N 1
ATOM 6764 C CA . LYS B 1 174 ? -12.922 41.031 38.125 1 91.12 174 LYS B CA 1
ATOM 6765 C C . LYS B 1 174 ? -13.305 42.188 39.031 1 91.12 174 LYS B C 1
ATOM 6767 O O . LYS B 1 174 ? -12.625 43.219 39.031 1 91.12 174 LYS B O 1
ATOM 6772 N N . GLY B 1 175 ? -14.391 42.031 39.656 1 86.06 175 GLY B N 1
ATOM 6773 C CA . GLY B 1 175 ? -14.867 43.062 40.562 1 86.06 175 GLY B CA 1
ATOM 6774 C C . GLY B 1 175 ? -15.531 44.219 39.844 1 86.06 175 GLY B C 1
ATOM 6775 O O . GLY B 1 175 ? -15.594 45.312 40.406 1 86.06 175 GLY B O 1
ATOM 6776 N N . VAL B 1 176 ? -15.844 44 38.719 1 91 176 VAL B N 1
ATOM 6777 C CA . VAL B 1 176 ? -16.406 45.094 37.938 1 91 176 VAL B CA 1
ATOM 6778 C C . VAL B 1 176 ? -17.688 44.656 37.219 1 91 176 VAL B C 1
ATOM 6780 O O . VAL B 1 176 ? -17.688 43.625 36.531 1 91 176 VAL B O 1
ATOM 6783 N N . PHE B 1 177 ? -18.75 45.25 37.469 1 92.31 177 PHE B N 1
ATOM 6784 C CA . PHE B 1 177 ? -20 45.219 36.719 1 92.31 177 PHE B CA 1
ATOM 6785 C C . PHE B 1 177 ? -20.641 46.594 36.656 1 92.31 177 PHE B C 1
ATOM 6787 O O . PHE B 1 177 ? -21.219 47.062 37.656 1 92.31 177 PHE B O 1
ATOM 6794 N N . ARG B 1 178 ? -20.594 47.219 35.469 1 92.44 178 ARG B N 1
ATOM 6795 C CA . ARG B 1 178 ? -21.062 48.594 35.344 1 92.44 178 ARG B CA 1
ATOM 6796 C C . ARG B 1 178 ? -21.891 48.781 34.062 1 92.44 178 ARG B C 1
ATOM 6798 O O . ARG B 1 178 ? -21.562 48.188 33.031 1 92.44 178 ARG B O 1
ATOM 6805 N N . LEU B 1 179 ? -22.875 49.594 34.281 1 93.12 179 LEU B N 1
ATOM 6806 C CA . LEU B 1 179 ? -23.703 50.031 33.156 1 93.12 179 LEU B CA 1
ATOM 6807 C C . LEU B 1 179 ? -23.578 51.531 32.906 1 93.12 179 LEU B C 1
ATOM 6809 O O . LEU B 1 179 ? -23.562 52.312 33.875 1 93.12 179 LEU B O 1
ATOM 6813 N N . TYR B 1 180 ? -23.359 51.875 31.688 1 94.25 180 TYR B N 1
ATOM 6814 C CA . TYR B 1 180 ? -23.219 53.281 31.328 1 94.25 180 TYR B CA 1
ATOM 6815 C C . TYR B 1 180 ? -24.234 53.688 30.281 1 94.25 180 TYR B C 1
ATOM 6817 O O . TYR B 1 180 ? -24.641 52.875 29.453 1 94.25 180 TYR B O 1
ATOM 6825 N N . ARG B 1 181 ? -24.609 54.906 30.328 1 94.69 181 ARG B N 1
ATOM 6826 C CA . ARG B 1 181 ? -25.453 55.5 29.297 1 94.69 181 ARG B CA 1
ATOM 6827 C C . ARG B 1 181 ? -24.797 56.719 28.688 1 94.69 181 ARG B C 1
ATOM 6829 O O . ARG B 1 181 ? -24.25 57.562 29.406 1 94.69 181 ARG B O 1
ATOM 6836 N N . PHE B 1 182 ? -24.781 56.75 27.438 1 95.31 182 PHE B N 1
ATOM 6837 C CA . PHE B 1 182 ? -24.203 57.875 26.734 1 95.31 182 PHE B CA 1
ATOM 6838 C C . PHE B 1 182 ? -25.203 59.031 26.609 1 95.31 182 PHE B C 1
ATOM 6840 O O . PHE B 1 182 ? -26.25 58.875 25.984 1 95.31 182 PHE B O 1
ATOM 6847 N N . THR B 1 183 ? -24.906 60.062 27.297 1 91.19 183 THR B N 1
ATOM 6848 C CA . THR B 1 183 ? -25.75 61.25 27.297 1 91.19 183 THR B CA 1
ATOM 6849 C C . THR B 1 183 ? -24.922 62.531 27.188 1 91.19 183 THR B C 1
ATOM 6851 O O . THR B 1 183 ? -23.969 62.719 27.938 1 91.19 183 THR B O 1
ATOM 6854 N N . GLU B 1 184 ? -25.25 63.438 26.344 1 89.81 184 GLU B N 1
ATOM 6855 C CA . GLU B 1 184 ? -24.625 64.75 26.172 1 89.81 184 GLU B CA 1
ATOM 6856 C C . GLU B 1 184 ? -23.109 64.625 25.969 1 89.81 184 GLU B C 1
ATOM 6858 O O . GLU B 1 184 ? -22.328 65.312 26.641 1 89.81 184 GLU B O 1
ATOM 6863 N N . GLY B 1 185 ? -22.703 63.656 25.281 1 89.81 185 GLY B N 1
ATOM 6864 C CA . GLY B 1 185 ? -21.312 63.531 24.844 1 89.81 185 GLY B CA 1
ATOM 6865 C C . GLY B 1 185 ? -20.453 62.781 25.844 1 89.81 185 GLY B C 1
ATOM 6866 O O . GLY B 1 185 ? -19.234 62.688 25.656 1 89.81 185 GLY B O 1
ATOM 6867 N N . ALA B 1 186 ? -21.094 62.219 26.891 1 92.44 186 ALA B N 1
ATOM 6868 C CA . ALA B 1 186 ? -20.312 61.5 27.875 1 92.44 186 ALA B CA 1
ATOM 6869 C C . ALA B 1 186 ? -21.062 60.281 28.391 1 92.44 186 ALA B C 1
ATOM 6871 O O . ALA B 1 186 ? -22.297 60.25 28.344 1 92.44 186 ALA B O 1
ATOM 6872 N N . PHE B 1 187 ? -20.266 59.344 28.859 1 93.75 187 PHE B N 1
ATOM 6873 C CA . PHE B 1 187 ? -20.859 58.188 29.516 1 93.75 187 PHE B CA 1
ATOM 6874 C C . PHE B 1 187 ? -21.109 58.469 30.984 1 93.75 187 PHE B C 1
ATOM 6876 O O . PHE B 1 187 ? -20.219 58.969 31.688 1 93.75 187 PHE B O 1
ATOM 6883 N N . LYS B 1 188 ? -22.281 58.125 31.422 1 92.44 188 LYS B N 1
ATOM 6884 C CA . LYS B 1 188 ? -22.641 58.219 32.844 1 92.44 188 LYS B CA 1
ATOM 6885 C C . LYS B 1 188 ? -23.078 56.875 33.375 1 92.44 188 LYS B C 1
ATOM 6887 O O . LYS B 1 188 ? -23.891 56.188 32.781 1 92.44 188 LYS B O 1
ATOM 6892 N N . GLN B 1 189 ? -22.453 56.562 34.406 1 91.06 189 GLN B N 1
ATOM 6893 C CA . GLN B 1 189 ? -22.812 55.312 35.062 1 91.06 189 GLN B CA 1
ATOM 6894 C C . GLN B 1 189 ? -24.203 55.375 35.688 1 91.06 189 GLN B C 1
ATOM 6896 O O . GLN B 1 189 ? -24.562 56.406 36.25 1 91.06 189 GLN B O 1
ATOM 6901 N N . PHE B 1 190 ? -24.891 54.281 35.531 1 85.62 190 PHE B N 1
ATOM 6902 C CA . PHE B 1 190 ? -26.172 54.219 36.219 1 85.62 190 PHE B CA 1
ATOM 6903 C C . PHE B 1 190 ? -26.375 52.844 36.844 1 85.62 190 PHE B C 1
ATOM 6905 O O . PHE B 1 190 ? -25.594 51.906 36.625 1 85.62 190 PHE B O 1
ATOM 6912 N N . ALA B 1 191 ? -27.234 52.688 37.844 1 71 191 ALA B N 1
ATOM 6913 C CA . ALA B 1 191 ? -27.609 51.438 38.5 1 71 191 ALA B CA 1
ATOM 6914 C C . ALA B 1 191 ? -26.438 50.875 39.312 1 71 191 ALA B C 1
ATOM 6916 O O . ALA B 1 191 ? -25.984 49.75 39.062 1 71 191 ALA B O 1
ATOM 6917 N N . TYR B 1 192 ? -26 51.688 40.219 1 64.5 192 TYR B N 1
ATOM 6918 C CA . TYR B 1 192 ? -24.859 51.344 41.062 1 64.5 192 TYR B CA 1
ATOM 6919 C C . TYR B 1 192 ? -25.141 50.062 41.844 1 64.5 192 TYR B C 1
ATOM 6921 O O . TYR B 1 192 ? -26.25 49.875 42.344 1 64.5 192 TYR B O 1
ATOM 6929 N N . GLN B 1 193 ? -24.359 49.062 41.531 1 62 193 GLN B N 1
ATOM 6930 C CA . GLN B 1 193 ? -24.625 47.719 42.094 1 62 193 GLN B CA 1
ATOM 6931 C C . GLN B 1 193 ? -23.719 47.469 43.281 1 62 193 GLN B C 1
ATOM 6933 O O . GLN B 1 193 ? -22.484 47.562 43.188 1 62 193 GLN B O 1
ATOM 6938 N N . LYS B 1 194 ? -24.266 47.344 44.406 1 59.66 194 LYS B N 1
ATOM 6939 C CA . LYS B 1 194 ? -23.547 46.906 45.594 1 59.66 194 LYS B CA 1
ATOM 6940 C C . LYS B 1 194 ? -22.922 45.531 45.406 1 59.66 194 LYS B C 1
ATOM 6942 O O . LYS B 1 194 ? -21.906 45.219 46.031 1 59.66 194 LYS B O 1
ATOM 6947 N N . TYR B 1 195 ? -23.391 44.844 44.438 1 64.25 195 TYR B N 1
ATOM 6948 C CA . TYR B 1 195 ? -23.047 43.438 44.219 1 64.25 195 TYR B CA 1
ATOM 6949 C C . TYR B 1 195 ? -21.719 43.312 43.5 1 64.25 195 TYR B C 1
ATOM 6951 O O . TYR B 1 195 ? -21.125 42.25 43.438 1 64.25 195 TYR B O 1
ATOM 6959 N N . GLU B 1 196 ? -21.172 44.312 43.062 1 65.12 196 GLU B N 1
ATOM 6960 C CA . GLU B 1 196 ? -19.984 44.344 42.219 1 65.12 196 GLU B CA 1
ATOM 6961 C C . GLU B 1 196 ? -18.766 43.812 42.969 1 65.12 196 GLU B C 1
ATOM 6963 O O . GLU B 1 196 ? -18.016 42.969 42.438 1 65.12 196 GLU B O 1
ATOM 6968 N N . HIS B 1 197 ? -18.734 44.219 44.188 1 64.81 197 HIS B N 1
ATOM 6969 C CA . HIS B 1 197 ? -17.484 43.969 44.906 1 64.81 197 HIS B CA 1
ATOM 6970 C C . HIS B 1 197 ? -17.422 42.562 45.438 1 64.81 197 HIS B C 1
ATOM 6972 O O . HIS B 1 197 ? -16.344 42.062 45.75 1 64.81 197 HIS B O 1
ATOM 6978 N N . GLN B 1 198 ? -18.484 41.906 45.312 1 68.19 198 GLN B N 1
ATOM 6979 C CA . GLN B 1 198 ? -18.5 40.625 45.969 1 68.19 198 GLN B CA 1
ATOM 6980 C C . GLN B 1 198 ? -18.344 39.469 44.969 1 68.19 198 GLN B C 1
ATOM 6982 O O . GLN B 1 198 ? -18.094 38.344 45.344 1 68.19 198 GLN B O 1
ATOM 6987 N N . ASN B 1 199 ? -18.312 39.844 43.812 1 80.12 199 ASN B N 1
ATOM 6988 C CA . ASN B 1 199 ? -18.312 38.781 42.812 1 80.12 199 ASN B CA 1
ATOM 6989 C C . ASN B 1 199 ? -17.234 38.969 41.75 1 80.12 199 ASN B C 1
ATOM 6991 O O . ASN B 1 199 ? -16.781 40.094 41.531 1 80.12 199 ASN B O 1
ATOM 6995 N N . VAL B 1 200 ? -16.641 37.906 41.312 1 89.5 200 VAL B N 1
ATOM 6996 C CA . VAL B 1 200 ? -15.734 37.906 40.188 1 89.5 200 VAL B CA 1
ATOM 6997 C C . VAL B 1 200 ? -16.5 37.531 38.906 1 89.5 200 VAL B C 1
ATOM 6999 O O . VAL B 1 200 ? -16.828 36.375 38.688 1 89.5 200 VAL B O 1
ATOM 7002 N N . PHE B 1 201 ? -16.734 38.562 38.156 1 93.31 201 PHE B N 1
ATOM 7003 C CA . PHE B 1 201 ? -17.469 38.344 36.938 1 93.31 201 PHE B CA 1
ATOM 7004 C C . PHE B 1 201 ? -16.516 38.031 35.781 1 93.31 201 PHE B C 1
ATOM 7006 O O . PHE B 1 201 ? -15.43 38.625 35.688 1 93.31 201 PHE B O 1
ATOM 7013 N N . LEU B 1 202 ? -16.938 37.156 34.938 1 94.31 202 LEU B N 1
ATOM 7014 C CA . LEU B 1 202 ? -16.016 36.656 33.906 1 94.31 202 LEU B CA 1
ATOM 7015 C C . LEU B 1 202 ? -16.5 37.031 32.531 1 94.31 202 LEU B C 1
ATOM 7017 O O . LEU B 1 202 ? -15.703 37.25 31.625 1 94.31 202 LEU B O 1
ATOM 7021 N N . CYS B 1 203 ? -17.797 37.031 32.344 1 95.5 203 CYS B N 1
ATOM 7022 C CA . CYS B 1 203 ? -18.391 37.281 31.047 1 95.5 203 CYS B CA 1
ATOM 7023 C C . CYS B 1 203 ? -19.828 37.781 31.172 1 95.5 203 CYS B C 1
ATOM 7025 O O . CYS B 1 203 ? -20.406 37.719 32.25 1 95.5 203 CYS B O 1
ATOM 7027 N N . HIS B 1 204 ? -20.359 38.312 30.078 1 95.81 204 HIS B N 1
ATOM 7028 C CA . HIS B 1 204 ? -21.781 38.656 30.078 1 95.81 204 HIS B CA 1
ATOM 7029 C C . HIS B 1 204 ? -22.375 38.531 28.672 1 95.81 204 HIS B C 1
ATOM 7031 O O . HIS B 1 204 ? -21.625 38.5 27.688 1 95.81 204 HIS B O 1
ATOM 7037 N N . SER B 1 205 ? -23.625 38.406 28.578 1 96.25 205 SER B N 1
ATOM 7038 C CA . SER B 1 205 ? -24.406 38.406 27.344 1 96.25 205 SER B CA 1
ATOM 7039 C C . SER B 1 205 ? -25.797 39 27.562 1 96.25 205 SER B C 1
ATOM 7041 O O . SER B 1 205 ? -26.422 38.75 28.594 1 96.25 205 SER B O 1
ATOM 7043 N N . TRP B 1 206 ? -26.203 39.812 26.688 1 95.31 206 TRP B N 1
ATOM 7044 C CA . TRP B 1 206 ? -27.516 40.438 26.781 1 95.31 206 TRP B CA 1
ATOM 7045 C C . TRP B 1 206 ? -28.625 39.469 26.438 1 95.31 206 TRP B C 1
ATOM 7047 O O . TRP B 1 206 ? -28.469 38.656 25.516 1 95.31 206 TRP B O 1
ATOM 7057 N N . ILE B 1 207 ? -29.594 39.562 27.219 1 91.69 207 ILE B N 1
ATOM 7058 C CA . ILE B 1 207 ? -30.797 38.781 26.984 1 91.69 207 ILE B CA 1
ATOM 7059 C C . ILE B 1 207 ? -31.906 39.688 26.438 1 91.69 207 ILE B C 1
ATOM 7061 O O . ILE B 1 207 ? -31.688 40.906 26.25 1 91.69 207 ILE B O 1
ATOM 7065 N N . HIS B 1 208 ? -33.062 39.156 26.234 1 79.62 208 HIS B N 1
ATOM 7066 C CA . HIS B 1 208 ? -34.219 39.969 25.797 1 79.62 208 HIS B CA 1
ATOM 7067 C C . HIS B 1 208 ? -34.656 40.938 26.906 1 79.62 208 HIS B C 1
ATOM 7069 O O . HIS B 1 208 ? -34.375 40.688 28.078 1 79.62 208 HIS B O 1
ATOM 7075 N N . ASN B 1 209 ? -35.312 42.062 26.594 1 74.56 209 ASN B N 1
ATOM 7076 C CA . ASN B 1 209 ? -35.969 43 27.484 1 74.56 209 ASN B CA 1
ATOM 7077 C C . ASN B 1 209 ? -35 43.688 28.422 1 74.56 209 ASN B C 1
ATOM 7079 O O . ASN B 1 209 ? -35.25 43.812 29.625 1 74.56 209 ASN B O 1
ATOM 7083 N N . ASP B 1 210 ? -33.812 44 28.031 1 83.25 210 ASP B N 1
ATOM 7084 C CA . ASP B 1 210 ? -32.812 44.781 28.734 1 83.25 210 ASP B CA 1
ATOM 7085 C C . ASP B 1 210 ? -32.188 44 29.875 1 83.25 210 ASP B C 1
ATOM 7087 O O . ASP B 1 210 ? -31.688 44.562 30.828 1 83.25 210 ASP B O 1
ATOM 7091 N N . LYS B 1 211 ? -32.312 42.781 29.859 1 91.06 211 LYS B N 1
ATOM 7092 C CA . LYS B 1 211 ? -31.672 41.906 30.844 1 91.06 211 LYS B CA 1
ATOM 7093 C C . LYS B 1 211 ? -30.281 41.5 30.406 1 91.06 211 LYS B C 1
ATOM 7095 O O . LYS B 1 211 ? -29.984 41.438 29.203 1 91.06 211 LYS B O 1
ATOM 7100 N N . ILE B 1 212 ? -29.438 41.281 31.375 1 94.12 212 ILE B N 1
ATOM 7101 C CA . ILE B 1 212 ? -28.062 40.844 31.125 1 94.12 212 ILE B CA 1
ATOM 7102 C C . ILE B 1 212 ? -27.75 39.625 31.969 1 94.12 212 ILE B C 1
ATOM 7104 O O . ILE B 1 212 ? -28.062 39.562 33.156 1 94.12 212 ILE B O 1
ATOM 7108 N N . ALA B 1 213 ? -27.312 38.594 31.297 1 95.06 213 ALA B N 1
ATOM 7109 C CA . ALA B 1 213 ? -26.781 37.438 32 1 95.06 213 ALA B CA 1
ATOM 7110 C C . ALA B 1 213 ? -25.281 37.562 32.219 1 95.06 213 ALA B C 1
ATOM 7112 O O . ALA B 1 213 ? -24.531 37.844 31.297 1 95.06 213 ALA B O 1
ATOM 7113 N N . VAL B 1 214 ? -24.781 37.375 33.375 1 95 214 VAL B N 1
ATOM 7114 C CA . VAL B 1 214 ? -23.375 37.531 33.75 1 95 214 VAL B CA 1
ATOM 7115 C C . VAL B 1 214 ? -22.844 36.25 34.375 1 95 214 VAL B C 1
ATOM 7117 O O . VAL B 1 214 ? -23.438 35.75 35.344 1 95 214 VAL B O 1
ATOM 7120 N N . GLY B 1 215 ? -21.766 35.781 33.812 1 95.25 215 GLY B N 1
ATOM 7121 C CA . GLY B 1 215 ? -21.125 34.594 34.375 1 95.25 215 GLY B CA 1
ATOM 7122 C C . GLY B 1 215 ? -20.125 34.906 35.469 1 95.25 215 GLY B C 1
ATOM 7123 O O . GLY B 1 215 ? -19.406 35.906 35.375 1 95.25 215 GLY B O 1
ATOM 7124 N N . THR B 1 216 ? -20.078 34.031 36.469 1 94.06 216 THR B N 1
ATOM 7125 C CA . THR B 1 216 ? -19.219 34.281 37.594 1 94.06 216 THR B CA 1
ATOM 7126 C C . THR B 1 216 ? -18.203 33.156 37.781 1 94.06 216 THR B C 1
ATOM 7128 O O . THR B 1 216 ? -18.344 32.094 37.219 1 94.06 216 THR B O 1
ATOM 7131 N N . GLN B 1 217 ? -17.219 33.438 38.562 1 92.94 217 GLN B N 1
ATOM 7132 C CA . GLN B 1 217 ? -16.156 32.469 38.875 1 92.94 217 GLN B CA 1
ATOM 7133 C C . GLN B 1 217 ? -16.688 31.328 39.719 1 92.94 217 GLN B C 1
ATOM 7135 O O . GLN B 1 217 ? -16.188 30.203 39.625 1 92.94 217 GLN B O 1
ATOM 7140 N N . ASP B 1 218 ? -17.688 31.562 40.5 1 90.38 218 ASP B N 1
ATOM 7141 C CA . ASP B 1 218 ? -18.188 30.547 41.406 1 90.38 218 ASP B CA 1
ATOM 7142 C C . ASP B 1 218 ? -19.281 29.703 40.781 1 90.38 218 ASP B C 1
ATOM 7144 O O . ASP B 1 218 ? -20.016 28.984 41.469 1 90.38 218 ASP B O 1
ATOM 7148 N N . GLY B 1 219 ? -19.578 29.875 39.5 1 91.88 219 GLY B N 1
ATOM 7149 C CA . GLY B 1 219 ? -20.391 28.938 38.75 1 91.88 219 GLY B CA 1
ATOM 7150 C C . GLY B 1 219 ? -21.844 29.375 38.625 1 91.88 219 GLY B C 1
ATOM 7151 O O . GLY B 1 219 ? -22.734 28.531 38.469 1 91.88 219 GLY B O 1
ATOM 7152 N N . ARG B 1 220 ? -22.062 30.609 38.719 1 93.19 220 ARG B N 1
ATOM 7153 C CA . ARG B 1 220 ? -23.422 31.125 38.594 1 93.19 220 ARG B CA 1
ATOM 7154 C C . ARG B 1 220 ? -23.578 32 37.375 1 93.19 220 ARG B C 1
ATOM 7156 O O . ARG B 1 220 ? -22.609 32.594 36.906 1 93.19 220 ARG B O 1
ATOM 7163 N N . VAL B 1 221 ? -24.75 31.922 36.844 1 94.81 221 VAL B N 1
ATOM 7164 C CA . VAL B 1 221 ? -25.203 32.938 35.906 1 94.81 221 VAL B CA 1
ATOM 7165 C C . VAL B 1 221 ? -26.203 33.875 36.594 1 94.81 221 VAL B C 1
ATOM 7167 O O . VAL B 1 221 ? -27.297 33.469 36.969 1 94.81 221 VAL B O 1
ATOM 7170 N N . VAL B 1 222 ? -25.781 35.094 36.688 1 92.56 222 VAL B N 1
ATOM 7171 C CA . VAL B 1 222 ? -26.609 36.062 37.375 1 92.56 222 VAL B CA 1
ATOM 7172 C C . VAL B 1 222 ? -27.328 36.938 36.344 1 92.56 222 VAL B C 1
ATOM 7174 O O . VAL B 1 222 ? -26.719 37.406 35.375 1 92.56 222 VAL B O 1
ATOM 7177 N N . ILE B 1 223 ? -28.578 37.125 36.594 1 92.69 223 ILE B N 1
ATOM 7178 C CA . ILE B 1 223 ? -29.391 37.875 35.625 1 92.69 223 ILE B CA 1
ATOM 7179 C C . ILE B 1 223 ? -29.734 39.25 36.25 1 92.69 223 ILE B C 1
ATOM 7181 O O . ILE B 1 223 ? -30.281 39.344 37.344 1 92.69 223 ILE B O 1
ATOM 7185 N N . PHE B 1 224 ? -29.438 40.25 35.5 1 90.81 224 PHE B N 1
ATOM 7186 C CA . PHE B 1 224 ? -29.719 41.594 35.938 1 90.81 224 PHE B CA 1
ATOM 7187 C C . PHE B 1 224 ? -30.672 42.281 34.938 1 90.81 224 PHE B C 1
ATOM 7189 O O . PHE B 1 224 ? -30.688 41.969 33.75 1 90.81 224 PHE B O 1
ATOM 7196 N N . GLU B 1 225 ? -31.438 43.156 35.438 1 89.56 225 GLU B N 1
ATOM 7197 C CA . GLU B 1 225 ? -32.25 44.094 34.656 1 89.56 225 GLU B CA 1
ATOM 7198 C C . GLU B 1 225 ? -32.062 45.531 35.125 1 89.56 225 GLU B C 1
ATOM 7200 O O . GLU B 1 225 ? -32.406 45.875 36.25 1 89.56 225 GLU B O 1
ATOM 7205 N N . ALA B 1 226 ? -31.562 46.312 34.281 1 81.38 226 ALA B N 1
ATOM 7206 C CA . ALA B 1 226 ? -31.297 47.719 34.625 1 81.38 226 ALA B CA 1
ATOM 7207 C C . ALA B 1 226 ? -30.484 47.812 35.906 1 81.38 226 ALA B C 1
ATOM 7209 O O . ALA B 1 226 ? -30.812 48.625 36.781 1 81.38 226 ALA B O 1
ATOM 7210 N N . GLY B 1 227 ? -29.547 46.875 36.062 1 80.81 227 GLY B N 1
ATOM 7211 C CA . GLY B 1 227 ? -28.641 46.906 37.219 1 80.81 227 GLY B CA 1
ATOM 7212 C C . GLY B 1 227 ? -29.203 46.188 38.438 1 80.81 227 GLY B C 1
ATOM 7213 O O . GLY B 1 227 ? -28.516 46.031 39.438 1 80.81 227 GLY B O 1
ATOM 7214 N N . GLU B 1 228 ? -30.438 45.812 38.375 1 85.5 228 GLU B N 1
ATOM 7215 C CA . GLU B 1 228 ? -31.062 45.125 39.5 1 85.5 228 GLU B CA 1
ATOM 7216 C C . GLU B 1 228 ? -31.016 43.594 39.312 1 85.5 228 GLU B C 1
ATOM 7218 O O . GLU B 1 228 ? -31.25 43.094 38.219 1 85.5 228 GLU B O 1
ATOM 7223 N N . LEU B 1 229 ? -30.703 43 40.406 1 88.19 229 LEU B N 1
ATOM 7224 C CA . LEU B 1 229 ? -30.656 41.531 40.406 1 88.19 229 LEU B CA 1
ATOM 7225 C C . LEU B 1 229 ? -32.062 40.938 40.219 1 88.19 229 LEU B C 1
ATOM 7227 O O . LEU B 1 229 ? -32.969 41.281 41 1 88.19 229 LEU B O 1
ATOM 7231 N N . LYS B 1 230 ? -32.219 40.156 39.281 1 88.06 230 LYS B N 1
ATOM 7232 C CA . LYS B 1 230 ? -33.531 39.562 39.031 1 88.06 230 LYS B CA 1
ATOM 7233 C C . LYS B 1 230 ? -33.531 38.062 39.344 1 88.06 230 LYS B C 1
ATOM 7235 O O . LYS B 1 230 ? -34.562 37.469 39.656 1 88.06 230 LYS B O 1
ATOM 7240 N N . GLY B 1 231 ? -32.344 37.469 39.094 1 88.38 231 GLY B N 1
ATOM 7241 C CA . GLY B 1 231 ? -32.25 36.031 39.344 1 88.38 231 GLY B CA 1
ATOM 7242 C C . GLY B 1 231 ? -30.859 35.469 39.125 1 88.38 231 GLY B C 1
ATOM 7243 O O . GLY B 1 231 ? -29.953 36.188 38.75 1 88.38 231 GLY B O 1
ATOM 7244 N N . GLU B 1 232 ? -30.734 34.219 39.531 1 90.69 232 GLU B N 1
ATOM 7245 C CA . GLU B 1 232 ? -29.453 33.531 39.375 1 90.69 232 GLU B CA 1
ATOM 7246 C C . GLU B 1 232 ? -29.672 32.062 39 1 90.69 232 GLU B C 1
ATOM 7248 O O . GLU B 1 232 ? -30.656 31.438 39.406 1 90.69 232 GLU B O 1
ATOM 7253 N N . ILE B 1 233 ? -28.812 31.625 38.156 1 91.5 233 ILE B N 1
ATOM 7254 C CA . ILE B 1 233 ? -28.766 30.219 37.781 1 91.5 233 ILE B CA 1
ATOM 7255 C C . ILE B 1 233 ? -27.484 29.578 38.344 1 91.5 233 ILE B C 1
ATOM 7257 O O . ILE B 1 233 ? -26.375 30.047 38.031 1 91.5 233 ILE B O 1
ATOM 7261 N N . PHE B 1 234 ? -27.625 28.516 39.125 1 91.12 234 PHE B N 1
ATOM 7262 C CA . PHE B 1 234 ? -26.469 27.719 39.531 1 91.12 234 PHE B CA 1
ATOM 7263 C C . PHE B 1 234 ? -26.172 26.625 38.531 1 91.12 234 PHE B C 1
ATOM 7265 O O . PHE B 1 234 ? -26.891 25.609 38.469 1 91.12 234 PHE B O 1
ATOM 7272 N N . VAL B 1 235 ? -25.125 26.875 37.781 1 92.12 235 VAL B N 1
ATOM 7273 C CA . VAL B 1 235 ? -24.797 25.969 36.656 1 92.12 235 VAL B CA 1
ATOM 7274 C C . VAL B 1 235 ? -24.266 24.656 37.219 1 92.12 235 VAL B C 1
ATOM 7276 O O . VAL B 1 235 ? -23.359 24.641 38.062 1 92.12 235 VAL B O 1
ATOM 7279 N N . ASN B 1 236 ? -24.859 23.484 36.906 1 82.56 236 ASN B N 1
ATOM 7280 C CA . ASN B 1 236 ? -24.438 22.156 37.344 1 82.56 236 ASN B CA 1
ATOM 7281 C C . ASN B 1 236 ? -24.453 21.156 36.188 1 82.56 236 ASN B C 1
ATOM 7283 O O . ASN B 1 236 ? -25.047 21.422 35.156 1 82.56 236 ASN B O 1
ATOM 7287 N N . ASP B 1 237 ? -23.594 20.172 36.344 1 71.88 237 ASP B N 1
ATOM 7288 C CA . ASP B 1 237 ? -23.469 19.125 35.344 1 71.88 237 ASP B CA 1
ATOM 7289 C C . ASP B 1 237 ? -24.656 18.172 35.406 1 71.88 237 ASP B C 1
ATOM 7291 O O . ASP B 1 237 ? -24.656 17.125 34.719 1 71.88 237 ASP B O 1
ATOM 7295 N N . THR B 1 238 ? -25.609 18.297 36.312 1 62.56 238 THR B N 1
ATOM 7296 C CA . THR B 1 238 ? -26.609 17.25 36.5 1 62.56 238 THR B CA 1
ATOM 7297 C C . THR B 1 238 ? -27.688 17.344 35.438 1 62.56 238 THR B C 1
ATOM 7299 O O . THR B 1 238 ? -28.109 18.438 35.031 1 62.56 238 THR B O 1
ATOM 7302 N N . ASP B 1 239 ? -27.969 16.391 34.594 1 53.81 239 ASP B N 1
ATOM 7303 C CA . ASP B 1 239 ? -29.016 16.234 33.594 1 53.81 239 ASP B CA 1
ATOM 7304 C C . ASP B 1 239 ? -30.312 16.906 34.062 1 53.81 239 ASP B C 1
ATOM 7306 O O . ASP B 1 239 ? -31.094 17.375 33.219 1 53.81 239 ASP B O 1
ATOM 7310 N N . GLY B 1 240 ? -30.719 16.938 35.438 1 41.62 240 GLY B N 1
ATOM 7311 C CA . GLY B 1 240 ? -32.094 17.109 35.844 1 41.62 240 GLY B CA 1
ATOM 7312 C C . GLY B 1 240 ? -32.312 18.359 36.688 1 41.62 240 GLY B C 1
ATOM 7313 O O . GLY B 1 240 ? -33.281 18.438 37.469 1 41.62 240 GLY B O 1
ATOM 7314 N N . SER B 1 241 ? -31.484 19.297 36.969 1 39.16 241 SER B N 1
ATOM 7315 C CA . SER B 1 241 ? -31.906 20.188 38.031 1 39.16 241 SER B CA 1
ATOM 7316 C C . SER B 1 241 ? -32.812 21.281 37.5 1 39.16 241 SER B C 1
ATOM 7318 O O . SER B 1 241 ? -32.469 22.047 36.625 1 39.16 241 SER B O 1
ATOM 7320 N N . ASP B 1 242 ? -34.125 21.156 37.531 1 37.72 242 ASP B N 1
ATOM 7321 C CA . ASP B 1 242 ? -35.188 22.156 37.281 1 37.72 242 ASP B CA 1
ATOM 7322 C C . ASP B 1 242 ? -34.938 23.438 38.062 1 37.72 242 ASP B C 1
ATOM 7324 O O . ASP B 1 242 ? -34.469 23.375 39.219 1 37.72 242 ASP B O 1
ATOM 7328 N N . ILE B 1 243 ? -34.812 24.469 37.438 1 41.38 243 ILE B N 1
ATOM 7329 C CA . ILE B 1 243 ? -34.75 25.812 38 1 41.38 243 ILE B CA 1
ATOM 7330 C C . ILE B 1 243 ? -36.031 26.047 38.844 1 41.38 243 ILE B C 1
ATOM 7332 O O . ILE B 1 243 ? -37.125 25.906 38.375 1 41.38 243 ILE B O 1
ATOM 7336 N N . GLN B 1 244 ? -36.125 25.859 40.125 1 34.03 244 GLN B N 1
ATOM 7337 C CA . GLN B 1 244 ? -37.219 26.344 40.938 1 34.03 244 GLN B CA 1
ATOM 7338 C C . GLN B 1 244 ? -37.344 27.859 40.844 1 34.03 244 GLN B C 1
ATOM 7340 O O . GLN B 1 244 ? -36.406 28.594 41.125 1 34.03 244 GLN B O 1
ATOM 7345 N N . SER B 1 245 ? -38.125 28.312 40 1 33.56 245 SER B N 1
ATOM 7346 C CA . SER B 1 245 ? -38.594 29.703 39.969 1 33.56 245 SER B CA 1
ATOM 7347 C C . SER B 1 245 ? -39 30.156 41.375 1 33.56 245 SER B C 1
ATOM 7349 O O . SER B 1 245 ? -39.969 29.625 41.938 1 33.56 245 SER B O 1
ATOM 7351 N N . GLU B 1 246 ? -38.219 30.422 42.375 1 31.42 246 GLU B N 1
ATOM 7352 C CA . GLU B 1 246 ? -38.844 31.109 43.5 1 31.42 246 GLU B CA 1
ATOM 7353 C C . GLU B 1 246 ? -39.531 32.406 43.031 1 31.42 246 GLU B C 1
ATOM 7355 O O . GLU B 1 246 ? -38.875 33.312 42.531 1 31.42 246 GLU B O 1
ATOM 7360 N N . THR B 1 247 ? -40.719 32.344 42.688 1 29.94 247 THR B N 1
ATOM 7361 C CA . THR B 1 247 ? -41.562 33.531 42.562 1 29.94 247 THR B CA 1
ATOM 7362 C C . THR B 1 247 ? -41.25 34.562 43.625 1 29.94 247 THR B C 1
ATOM 7364 O O . THR B 1 247 ? -41.062 35.75 43.312 1 29.94 247 THR B O 1
ATOM 7367 N N . SER B 1 248 ? -42.375 34.688 44.688 1 30.14 248 SER B N 1
ATOM 7368 C CA . SER B 1 248 ? -42.875 35.875 45.344 1 30.14 248 SER B CA 1
ATOM 7369 C C . SER B 1 248 ? -41.781 36.594 46.125 1 30.14 248 SER B C 1
ATOM 7371 O O . SER B 1 248 ? -41.531 37.781 45.906 1 30.14 248 SER B O 1
ATOM 7373 N N . SER B 1 249 ? -42.25 37.25 47.562 1 28.75 249 SER B N 1
ATOM 7374 C CA . SER B 1 249 ? -42.188 38.219 48.625 1 28.75 249 SER B CA 1
ATOM 7375 C C . SER B 1 249 ? -40.906 38.062 49.469 1 28.75 249 SER B C 1
ATOM 7377 O O . SER B 1 249 ? -40.188 39.031 49.656 1 28.75 249 SER B O 1
ATOM 7379 N N . SER B 1 250 ? -41.219 37.656 50.938 1 28.69 250 SER B N 1
ATOM 7380 C CA . SER B 1 250 ? -40.469 37.969 52.156 1 28.69 250 SER B CA 1
ATOM 7381 C C . SER B 1 250 ? -39.094 37.312 52.094 1 28.69 250 SER B C 1
ATOM 7383 O O . SER B 1 250 ? -38.062 38 52.281 1 28.69 250 SER B O 1
ATOM 7385 N N . HIS B 1 251 ? -38.969 36.188 53.125 1 27.69 251 HIS B N 1
ATOM 7386 C CA . HIS B 1 251 ? -37.812 35.75 53.875 1 27.69 251 HIS B CA 1
ATOM 7387 C C . HIS B 1 251 ? -36.875 34.938 52.969 1 27.69 251 HIS B C 1
ATOM 7389 O O . HIS B 1 251 ? -37.281 34.031 52.281 1 27.69 251 HIS B O 1
ATOM 7395 N N . VAL B 1 252 ? -35.812 35.594 52.531 1 30.62 252 VAL B N 1
ATOM 7396 C CA . VAL B 1 252 ? -34.531 35.062 52.062 1 30.62 252 VAL B CA 1
ATOM 7397 C C . VAL B 1 252 ? -34.156 33.844 52.875 1 30.62 252 VAL B C 1
ATOM 7399 O O . VAL B 1 252 ? -33.625 33.938 53.969 1 30.62 252 VAL B O 1
ATOM 7402 N N . SER B 1 253 ? -35.188 32.906 53.344 1 28 253 SER B N 1
ATOM 7403 C CA . SER B 1 253 ? -34.531 31.844 54.094 1 28 253 SER B CA 1
ATOM 7404 C C . SER B 1 253 ? -33.469 31.156 53.25 1 28 253 SER B C 1
ATOM 7406 O O . SER B 1 253 ? -33.75 30.672 52.156 1 28 253 SER B O 1
ATOM 7408 N N . LEU B 1 254 ? -32.219 31.469 53.562 1 25.25 254 LEU B N 1
ATOM 7409 C CA . LEU B 1 254 ? -30.938 30.812 53.312 1 25.25 254 LEU B CA 1
ATOM 7410 C C . LEU B 1 254 ? -31.016 29.312 53.594 1 25.25 254 LEU B C 1
ATOM 7412 O O . LEU B 1 254 ? -30.906 28.906 54.75 1 25.25 254 LEU B O 1
ATOM 7416 N N . ARG B 1 255 ? -32.156 28.578 53.344 1 27.98 255 ARG B N 1
ATOM 7417 C CA . ARG B 1 255 ? -31.859 27.172 53.656 1 27.98 255 ARG B CA 1
ATOM 7418 C C . ARG B 1 255 ? -30.469 26.781 53.125 1 27.98 255 ARG B C 1
ATOM 7420 O O . ARG B 1 255 ? -30.188 26.891 51.938 1 27.98 255 ARG B O 1
ATOM 7427 N N . SER B 1 256 ? -29.453 26.969 54.156 1 26.7 256 SER B N 1
ATOM 7428 C CA . SER B 1 256 ? -28.078 26.531 54.281 1 26.7 256 SER B CA 1
ATOM 7429 C C . SER B 1 256 ? -27.922 25.031 54 1 26.7 256 SER B C 1
ATOM 7431 O O . SER B 1 256 ? -26.812 24.562 53.75 1 26.7 256 SER B O 1
ATOM 7433 N N . ASN B 1 257 ? -28.859 24.172 54.531 1 28.09 257 ASN B N 1
ATOM 7434 C CA . ASN B 1 257 ? -28.406 22.844 54.938 1 28.09 257 ASN B CA 1
ATOM 7435 C C . ASN B 1 257 ? -28.141 21.969 53.719 1 28.09 257 ASN B C 1
ATOM 7437 O O . ASN B 1 257 ? -28.094 20.734 53.812 1 28.09 257 ASN B O 1
ATOM 7441 N N . THR B 1 258 ? -28.828 22.203 52.656 1 29.39 258 THR B N 1
ATOM 7442 C CA . THR B 1 258 ? -28.688 20.984 51.844 1 29.39 258 THR B CA 1
ATOM 7443 C C . THR B 1 258 ? -27.266 20.469 51.906 1 29.39 258 THR B C 1
ATOM 7445 O O . THR B 1 258 ? -26.328 21.25 52.094 1 29.39 258 THR B O 1
ATOM 7448 N N . SER B 1 259 ? -27.047 19.047 52.062 1 31.5 259 SER B N 1
ATOM 7449 C CA . SER B 1 259 ? -25.859 18.219 51.969 1 31.5 259 SER B CA 1
ATOM 7450 C C . SER B 1 259 ? -24.906 18.734 50.906 1 31.5 259 SER B C 1
ATOM 7452 O O . SER B 1 259 ? -25.328 19.188 49.844 1 31.5 259 SER B O 1
ATOM 7454 N N . LYS B 1 260 ? -23.75 19.141 51.281 1 34.06 260 LYS B N 1
ATOM 7455 C CA . LYS B 1 260 ? -22.422 19.297 50.688 1 34.06 260 LYS B CA 1
ATOM 7456 C C . LYS B 1 260 ? -22.172 18.266 49.594 1 34.06 260 LYS B C 1
ATOM 7458 O O . LYS B 1 260 ? -21.484 17.266 49.844 1 34.06 260 LYS B O 1
ATOM 7463 N N . THR B 1 261 ? -23.156 17.484 49.188 1 35 261 THR B N 1
ATOM 7464 C CA . THR B 1 261 ? -22.406 16.875 48.062 1 35 261 THR B CA 1
ATOM 7465 C C . THR B 1 261 ? -21.516 17.922 47.406 1 35 261 THR B C 1
ATOM 7467 O O . THR B 1 261 ? -21.953 19.016 47.062 1 35 261 THR B O 1
ATOM 7470 N N . SER B 1 262 ? -20.266 18.078 47.719 1 39.09 262 SER B N 1
ATOM 7471 C CA . SER B 1 262 ? -19.109 18.781 47.156 1 39.09 262 SER B CA 1
ATOM 7472 C C . SER B 1 262 ? -19.344 19.125 45.688 1 39.09 262 SER B C 1
ATOM 7474 O O . SER B 1 262 ? -19.016 18.359 44.812 1 39.09 262 SER B O 1
ATOM 7476 N N . SER B 1 263 ? -20.422 19.438 45.219 1 47.47 263 SER B N 1
ATOM 7477 C CA . SER B 1 263 ? -20.609 19.781 43.812 1 47.47 263 SER B CA 1
ATOM 7478 C C . SER B 1 263 ? -19.594 20.844 43.344 1 47.47 263 SER B C 1
ATOM 7480 O O . SER B 1 263 ? -19.547 21.922 43.938 1 47.47 263 SER B O 1
ATOM 7482 N N . THR B 1 264 ? -18.438 20.547 43.031 1 59.88 264 THR B N 1
ATOM 7483 C CA . THR B 1 264 ? -17.297 21.297 42.5 1 59.88 264 THR B CA 1
ATOM 7484 C C . THR B 1 264 ? -17.766 22.438 41.625 1 59.88 264 THR B C 1
ATOM 7486 O O . THR B 1 264 ? -18.375 22.188 40.562 1 59.88 264 THR B O 1
ATOM 7489 N N . THR B 1 265 ? -18.062 23.625 42.094 1 79.31 265 THR B N 1
ATOM 7490 C CA . THR B 1 265 ? -18.359 24.844 41.375 1 79.31 265 THR B CA 1
ATOM 7491 C C . THR B 1 265 ? -17.297 25.125 40.312 1 79.31 265 THR B C 1
ATOM 7493 O O . THR B 1 265 ? -16.094 24.984 40.562 1 79.31 265 THR B O 1
ATOM 7496 N N . GLN B 1 266 ? -17.812 25.25 39.094 1 90.19 266 GLN B N 1
ATOM 7497 C CA . GLN B 1 266 ? -16.938 25.562 37.969 1 90.19 266 GLN B CA 1
ATOM 7498 C C . GLN B 1 266 ? -17.234 26.938 37.406 1 90.19 266 GLN B C 1
ATOM 7500 O O . GLN B 1 266 ? -18.406 27.359 37.375 1 90.19 266 GLN B O 1
ATOM 7505 N N . PRO B 1 267 ? -16.297 27.578 37.062 1 93 267 PRO B N 1
ATOM 7506 C CA . PRO B 1 267 ? -16.5 28.938 36.531 1 93 267 PRO B CA 1
ATOM 7507 C C . PRO B 1 267 ? -17.297 28.969 35.25 1 93 267 PRO B C 1
ATOM 7509 O O . PRO B 1 267 ? -17.203 28.047 34.438 1 93 267 PRO B O 1
ATOM 7512 N N . VAL B 1 268 ? -18.062 30 35.062 1 95.5 268 VAL B N 1
ATOM 7513 C CA . VAL B 1 268 ? -18.75 30.297 33.812 1 95.5 268 VAL B CA 1
ATOM 7514 C C . VAL B 1 268 ? -17.969 31.359 33.031 1 95.5 268 VAL B C 1
ATOM 7516 O O . VAL B 1 268 ? -18.234 32.562 33.188 1 95.5 268 VAL B O 1
ATOM 7519 N N . SER B 1 269 ? -17.172 30.875 32.188 1 94.38 269 SER B N 1
ATOM 7520 C CA . SER B 1 269 ? -16.25 31.781 31.516 1 94.38 269 SER B CA 1
ATOM 7521 C C . SER B 1 269 ? -16.828 32.344 30.234 1 94.38 269 SER B C 1
ATOM 7523 O O . SER B 1 269 ? -16.391 33.375 29.734 1 94.38 269 SER B O 1
ATOM 7525 N N . CYS B 1 270 ? -17.797 31.656 29.656 1 95.94 270 CYS B N 1
ATOM 7526 C CA . CYS B 1 270 ? -18.438 32.094 28.422 1 95.94 270 CYS B CA 1
ATOM 7527 C C . CYS B 1 270 ? -19.953 31.938 28.5 1 95.94 270 CYS B C 1
ATOM 7529 O O . CYS B 1 270 ? -20.438 30.969 29.094 1 95.94 270 CYS B O 1
ATOM 7531 N N . ILE B 1 271 ? -20.625 32.844 27.875 1 96.62 271 ILE B N 1
ATOM 7532 C CA . ILE B 1 271 ? -22.078 32.781 27.781 1 96.62 271 ILE B CA 1
ATOM 7533 C C . ILE B 1 271 ? -22.531 33.281 26.406 1 96.62 271 ILE B C 1
ATOM 7535 O O . ILE B 1 271 ? -22.016 34.281 25.906 1 96.62 271 ILE B O 1
ATOM 7539 N N . VAL B 1 272 ? -23.406 32.531 25.828 1 95.94 272 VAL B N 1
ATOM 7540 C CA . VAL B 1 272 ? -24.031 32.969 24.594 1 95.94 272 VAL B CA 1
ATOM 7541 C C . VAL B 1 272 ? -25.547 32.875 24.719 1 95.94 272 VAL B C 1
ATOM 7543 O O . VAL B 1 272 ? -26.078 31.844 25.172 1 95.94 272 VAL B O 1
ATOM 7546 N N . THR B 1 273 ? -26.172 33.938 24.359 1 94.62 273 THR B N 1
ATOM 7547 C CA . THR B 1 273 ? -27.625 33.938 24.438 1 94.62 273 THR B CA 1
ATOM 7548 C C . THR B 1 273 ? -28.25 33.75 23.062 1 94.62 273 THR B C 1
ATOM 7550 O O . THR B 1 273 ? -27.719 34.219 22.062 1 94.62 273 THR B O 1
ATOM 7553 N N . THR B 1 274 ? -29.375 33.031 23.078 1 91.38 274 THR B N 1
ATOM 7554 C CA . THR B 1 274 ? -30.156 32.781 21.875 1 91.38 274 THR B CA 1
ATOM 7555 C C . THR B 1 274 ? -31.609 33.219 22.062 1 91.38 274 THR B C 1
ATOM 7557 O O . THR B 1 274 ? -31.969 33.719 23.141 1 91.38 274 THR B O 1
ATOM 7560 N N . SER B 1 275 ? -32.375 33.062 21.016 1 90.44 275 SER B N 1
ATOM 7561 C CA . SER B 1 275 ? -33.812 33.375 21.094 1 90.44 275 SER B CA 1
ATOM 7562 C C . SER B 1 275 ? -34.531 32.438 22.031 1 90.44 275 SER B C 1
ATOM 7564 O O . SER B 1 275 ? -35.562 32.812 22.625 1 90.44 275 SER B O 1
ATOM 7566 N N . LYS B 1 276 ? -33.938 31.297 22.25 1 89.69 276 LYS B N 1
ATOM 7567 C CA . LYS B 1 276 ? -34.625 30.281 23.031 1 89.69 276 LYS B CA 1
ATOM 7568 C C . LYS B 1 276 ? -34.094 30.219 24.469 1 89.69 276 LYS B C 1
ATOM 7570 O O . LYS B 1 276 ? -34.781 29.719 25.359 1 89.69 276 LYS B O 1
ATOM 7575 N N . GLY B 1 277 ? -32.938 30.688 24.594 1 93.31 277 GLY B N 1
ATOM 7576 C CA . GLY B 1 277 ? -32.344 30.609 25.922 1 93.31 277 GLY B CA 1
ATOM 7577 C C . GLY B 1 277 ? -30.891 31.047 25.938 1 93.31 277 GLY B C 1
ATOM 7578 O O . GLY B 1 277 ? -30.531 32.062 25.359 1 93.31 277 GLY B O 1
ATOM 7579 N N . LEU B 1 278 ? -30.109 30.375 26.781 1 94.56 278 LEU B N 1
ATOM 7580 C CA . LEU B 1 278 ? -28.688 30.734 26.859 1 94.56 278 LEU B CA 1
ATOM 7581 C C . LEU B 1 278 ? -27.828 29.469 27 1 94.56 278 LEU B C 1
ATOM 7583 O O . LEU B 1 278 ? -28.328 28.422 27.406 1 94.56 278 LEU B O 1
ATOM 7587 N N . THR B 1 279 ? -26.672 29.547 26.547 1 95.69 279 THR B N 1
ATOM 7588 C CA . THR B 1 279 ? -25.641 28.516 26.641 1 95.69 279 THR B CA 1
ATOM 7589 C C . THR B 1 279 ? -24.391 29.047 27.328 1 95.69 279 THR B C 1
ATOM 7591 O O . THR B 1 279 ? -23.938 30.156 27.031 1 95.69 279 THR B O 1
ATOM 7594 N N . CYS B 1 280 ? -23.859 28.312 28.266 1 96.5 280 CYS B N 1
ATOM 7595 C CA . CYS B 1 280 ? -22.688 28.781 28.984 1 96.5 280 CYS B CA 1
ATOM 7596 C C . CYS B 1 280 ? -21.719 27.641 29.281 1 96.5 280 CYS B C 1
ATOM 7598 O O . CYS B 1 280 ? -22.094 26.469 29.156 1 96.5 280 CYS B O 1
ATOM 7600 N N . THR B 1 281 ? -20.547 28 29.609 1 95.94 281 THR B N 1
ATOM 7601 C CA . THR B 1 281 ? -19.531 26.984 29.922 1 95.94 281 THR B CA 1
ATOM 7602 C C . THR B 1 281 ? -19.719 26.453 31.328 1 95.94 281 THR B C 1
ATOM 7604 O O . THR B 1 281 ? -20.25 27.156 32.188 1 95.94 281 THR B O 1
ATOM 7607 N N . PHE B 1 282 ? -19.422 25.312 31.531 1 93.25 282 PHE B N 1
ATOM 7608 C CA . PHE B 1 282 ? -19.297 24.656 32.812 1 93.25 282 PHE B CA 1
ATOM 7609 C C . PHE B 1 282 ? -17.906 24.062 33 1 93.25 282 PHE B C 1
ATOM 7611 O O . PHE B 1 282 ? -17.641 22.953 32.562 1 93.25 282 PHE B O 1
ATOM 7618 N N . GLY B 1 283 ? -17.172 24.844 33.688 1 88 283 GLY B N 1
ATOM 7619 C CA . GLY B 1 283 ? -15.781 24.406 33.781 1 88 283 GLY B CA 1
ATOM 7620 C C . GLY B 1 283 ? -15.008 24.641 32.5 1 88 283 GLY B C 1
ATOM 7621 O O . GLY B 1 283 ? -15.242 25.625 31.781 1 88 283 GLY B O 1
ATOM 7622 N N . ALA B 1 284 ? -14.047 23.656 32.312 1 87.5 284 ALA B N 1
ATOM 7623 C CA . ALA B 1 284 ? -13.117 23.875 31.219 1 87.5 284 ALA B CA 1
ATOM 7624 C C . ALA B 1 284 ? -13.625 23.219 29.938 1 87.5 284 ALA B C 1
ATOM 7626 O O . ALA B 1 284 ? -13.406 23.734 28.844 1 87.5 284 ALA B O 1
ATOM 7627 N N . GLU B 1 285 ? -14.445 22.188 30.031 1 90.81 285 GLU B N 1
ATOM 7628 C CA . GLU B 1 285 ? -14.594 21.344 28.844 1 90.81 285 GLU B CA 1
ATOM 7629 C C . GLU B 1 285 ? -16.062 21.125 28.5 1 90.81 285 GLU B C 1
ATOM 7631 O O . GLU B 1 285 ? -16.391 20.359 27.594 1 90.81 285 GLU B O 1
ATOM 7636 N N . LYS B 1 286 ? -16.938 21.766 29.188 1 92.69 286 LYS B N 1
ATOM 7637 C CA . LYS B 1 286 ? -18.359 21.484 28.984 1 92.69 286 LYS B CA 1
ATOM 7638 C C . LYS B 1 286 ? -19.141 22.781 28.781 1 92.69 286 LYS B C 1
ATOM 7640 O O . LYS B 1 286 ? -18.719 23.844 29.203 1 92.69 286 LYS B O 1
ATOM 7645 N N . VAL B 1 287 ? -20.234 22.578 28.078 1 95.56 287 VAL B N 1
ATOM 7646 C CA . VAL B 1 287 ? -21.203 23.656 27.906 1 95.56 287 VAL B CA 1
ATOM 7647 C C . VAL B 1 287 ? -22.578 23.172 28.344 1 95.56 287 VAL B C 1
ATOM 7649 O O . VAL B 1 287 ? -22.938 22.016 28.125 1 95.56 287 VAL B O 1
ATOM 7652 N N . VAL B 1 288 ? -23.312 24.047 28.953 1 94.5 288 VAL B N 1
ATOM 7653 C CA . VAL B 1 288 ? -24.672 23.734 29.391 1 94.5 288 VAL B CA 1
ATOM 7654 C C . VAL B 1 288 ? -25.672 24.656 28.672 1 94.5 288 VAL B C 1
ATOM 7656 O O . VAL B 1 288 ? -25.469 25.859 28.609 1 94.5 288 VAL B O 1
ATOM 7659 N N . MET B 1 289 ? -26.688 24.031 28.234 1 93.38 289 MET B N 1
ATOM 7660 C CA . MET B 1 289 ? -27.703 24.781 27.5 1 93.38 289 MET B CA 1
ATOM 7661 C C . MET B 1 289 ? -28.984 24.906 28.344 1 93.38 289 MET B C 1
ATOM 7663 O O . MET B 1 289 ? -29.438 23.922 28.938 1 93.38 289 MET B O 1
ATOM 7667 N N . TYR B 1 290 ? -29.516 26.094 28.359 1 92.62 290 TYR B N 1
ATOM 7668 C CA . TYR B 1 290 ? -30.75 26.391 29.078 1 92.62 290 TYR B CA 1
ATOM 7669 C C . TYR B 1 290 ? -31.797 26.969 28.125 1 92.62 290 TYR B C 1
ATOM 7671 O O . TYR B 1 290 ? -31.453 27.719 27.203 1 92.62 290 TYR B O 1
ATOM 7679 N N . GLU B 1 291 ? -32.969 26.641 28.406 1 92.62 291 GLU B N 1
ATOM 7680 C CA . GLU B 1 291 ? -34.125 27.219 27.672 1 92.62 291 GLU B CA 1
ATOM 7681 C C . GLU B 1 291 ? -34.969 28.062 28.609 1 92.62 291 GLU B C 1
ATOM 7683 O O . GLU B 1 291 ? -35.219 27.703 29.766 1 92.62 291 GLU B O 1
ATOM 7688 N N . ARG B 1 292 ? -35.406 29.141 28.031 1 90.62 292 ARG B N 1
ATOM 7689 C CA . ARG B 1 292 ? -36.281 30.016 28.812 1 90.62 292 ARG B CA 1
ATOM 7690 C C . ARG B 1 292 ? -37.656 29.391 29.016 1 90.62 292 ARG B C 1
ATOM 7692 O O . ARG B 1 292 ? -38.219 28.797 28.094 1 90.62 292 ARG B O 1
ATOM 7699 N N . ILE B 1 293 ? -38.094 29.516 30.281 1 90.12 293 ILE B N 1
ATOM 7700 C CA . ILE B 1 293 ? -39.438 29 30.578 1 90.12 293 ILE B CA 1
ATOM 7701 C C . ILE B 1 293 ? -40.469 30.062 30.203 1 90.12 293 ILE B C 1
ATOM 7703 O O . ILE B 1 293 ? -40.406 31.203 30.656 1 90.12 293 ILE B O 1
ATOM 7707 N N . GLU B 1 294 ? -41.469 29.594 29.531 1 84 294 GLU B N 1
ATOM 7708 C CA . GLU B 1 294 ? -42.5 30.5 29.094 1 84 294 GLU B CA 1
ATOM 7709 C C . GLU B 1 294 ? -43.281 31.062 30.281 1 84 294 GLU B C 1
ATOM 7711 O O . GLU B 1 294 ? -43.469 30.375 31.281 1 84 294 GLU B O 1
ATOM 7716 N N . ASN B 1 295 ? -43.688 32.312 30.281 1 81.56 295 ASN B N 1
ATOM 7717 C CA . ASN B 1 295 ? -44.562 33 31.25 1 81.56 295 ASN B CA 1
ATOM 7718 C C . ASN B 1 295 ? -43.812 33.281 32.562 1 81.56 295 ASN B C 1
ATOM 7720 O O . ASN B 1 295 ? -44.438 33.438 33.594 1 81.56 295 ASN B O 1
ATOM 7724 N N . THR B 1 296 ? -42.531 33.031 32.5 1 79 296 THR B N 1
ATOM 7725 C CA . THR B 1 296 ? -41.75 33.469 33.625 1 79 296 THR B CA 1
ATOM 7726 C C . THR B 1 296 ? -40.719 34.531 33.219 1 79 296 THR B C 1
ATOM 7728 O O . THR B 1 296 ? -40.312 34.594 32.062 1 79 296 THR B O 1
ATOM 7731 N N . ASP B 1 297 ? -40.469 35.312 34.125 1 73.75 297 ASP B N 1
ATOM 7732 C CA . ASP B 1 297 ? -39.531 36.406 33.812 1 73.75 297 ASP B CA 1
ATOM 7733 C C . ASP B 1 297 ? -38.094 35.938 33.844 1 73.75 297 ASP B C 1
ATOM 7735 O O . ASP B 1 297 ? -37.281 36.406 33.062 1 73.75 297 ASP B O 1
ATOM 7739 N N . VAL B 1 298 ? -37.656 35.094 34.75 1 77.81 298 VAL B N 1
ATOM 7740 C CA . VAL B 1 298 ? -36.25 34.719 34.875 1 77.81 298 VAL B CA 1
ATOM 7741 C C . VAL B 1 298 ? -36.125 33.219 35 1 77.81 298 VAL B C 1
ATOM 7743 O O . VAL B 1 298 ? -35.125 32.719 35.562 1 77.81 298 VAL B O 1
ATOM 7746 N N . GLY B 1 299 ? -37.094 32.594 34.469 1 85.75 299 GLY B N 1
ATOM 7747 C CA . GLY B 1 299 ? -37.062 31.141 34.594 1 85.75 299 GLY B CA 1
ATOM 7748 C C . GLY B 1 299 ? -36.375 30.469 33.406 1 85.75 299 GLY B C 1
ATOM 7749 O O . GLY B 1 299 ? -36.656 30.797 32.25 1 85.75 299 GLY B O 1
ATOM 7750 N N . TYR B 1 300 ? -35.375 29.703 33.719 1 90.31 300 TYR B N 1
ATOM 7751 C CA . TYR B 1 300 ? -34.688 28.906 32.719 1 90.31 300 TYR B CA 1
ATOM 7752 C C . TYR B 1 300 ? -34.719 27.422 33.094 1 90.31 300 TYR B C 1
ATOM 7754 O O . TYR B 1 300 ? -34.688 27.062 34.25 1 90.31 300 TYR B O 1
ATOM 7762 N N . ARG B 1 301 ? -34.812 26.547 32.031 1 90.94 301 ARG B N 1
ATOM 7763 C CA . ARG B 1 301 ? -34.75 25.109 32.219 1 90.94 301 ARG B CA 1
ATOM 7764 C C . ARG B 1 301 ? -33.531 24.516 31.547 1 90.94 301 ARG B C 1
ATOM 7766 O O . ARG B 1 301 ? -33.156 24.906 30.438 1 90.94 301 ARG B O 1
ATOM 7773 N N . HIS B 1 302 ? -32.969 23.609 32.281 1 90.19 302 HIS B N 1
ATOM 7774 C CA . HIS B 1 302 ? -31.828 22.875 31.719 1 90.19 302 HIS B CA 1
ATOM 7775 C C . HIS B 1 302 ? -32.25 22.031 30.516 1 90.19 302 HIS B C 1
ATOM 7777 O O . HIS B 1 302 ? -33.25 21.312 30.594 1 90.19 302 HIS B O 1
ATOM 7783 N N . VAL B 1 303 ? -31.516 22.156 29.484 1 88.19 303 VAL B N 1
ATOM 7784 C CA . VAL B 1 303 ? -31.859 21.406 28.266 1 88.19 303 VAL B CA 1
ATOM 7785 C C . VAL B 1 303 ? -30.859 20.266 28.062 1 88.19 303 VAL B C 1
ATOM 7787 O O . VAL B 1 303 ? -31.25 19.094 27.984 1 88.19 303 VAL B O 1
ATOM 7790 N N . ARG B 1 304 ? -29.531 20.672 28 1 88.81 304 ARG B N 1
ATOM 7791 C CA . ARG B 1 304 ? -28.531 19.656 27.719 1 88.81 304 ARG B CA 1
ATOM 7792 C C . ARG B 1 304 ? -27.141 20.125 28.125 1 88.81 304 ARG B C 1
ATOM 7794 O O . ARG B 1 304 ? -26.891 21.328 28.203 1 88.81 304 ARG B O 1
ATOM 7801 N N . ASN B 1 305 ? -26.281 19.094 28.25 1 91.06 305 ASN B N 1
ATOM 7802 C CA . ASN B 1 305 ? -24.844 19.281 28.438 1 91.06 305 ASN B CA 1
ATOM 7803 C C . ASN B 1 305 ? -24.062 18.75 27.25 1 91.06 305 ASN B C 1
ATOM 7805 O O . ASN B 1 305 ? -24.328 17.656 26.75 1 91.06 305 ASN B O 1
ATOM 7809 N N . VAL B 1 306 ? -23.156 19.547 26.734 1 93 306 VAL B N 1
ATOM 7810 C CA . VAL B 1 306 ? -22.312 19.125 25.625 1 93 306 VAL B CA 1
ATOM 7811 C C . VAL B 1 306 ? -20.844 19.172 26.047 1 93 306 VAL B C 1
ATOM 7813 O O . VAL B 1 306 ? -20.391 20.188 26.578 1 93 306 VAL B O 1
ATOM 7816 N N . LYS B 1 307 ? -20.188 18.125 25.859 1 92.44 307 LYS B N 1
ATOM 7817 C CA . LYS B 1 307 ? -18.781 18.062 26.281 1 92.44 307 LYS B CA 1
ATOM 7818 C C . LYS B 1 307 ? -17.844 18.047 25.078 1 92.44 307 LYS B C 1
ATOM 7820 O O . LYS B 1 307 ? -18.234 17.625 23.984 1 92.44 307 LYS B O 1
ATOM 7825 N N . LEU B 1 308 ? -16.594 18.578 25.25 1 92.12 308 LEU B N 1
ATOM 7826 C CA . LEU B 1 308 ? -15.562 18.406 24.25 1 92.12 308 LEU B CA 1
ATOM 7827 C C . LEU B 1 308 ? -15.188 16.938 24.094 1 92.12 308 LEU B C 1
ATOM 7829 O O . LEU B 1 308 ? -15.305 16.156 25.047 1 92.12 308 LEU B O 1
ATOM 7833 N N . PRO B 1 309 ? -14.828 16.547 22.812 1 84.75 309 PRO B N 1
ATOM 7834 C CA . PRO B 1 309 ? -14.477 15.141 22.625 1 84.75 309 PRO B CA 1
ATOM 7835 C C . PRO B 1 309 ? -13.266 14.719 23.453 1 84.75 309 PRO B C 1
ATOM 7837 O O . PRO B 1 309 ? -12.336 15.508 23.641 1 84.75 309 PRO B O 1
ATOM 7840 N N . THR B 1 310 ? -13.547 13.711 24.281 1 64.81 310 THR B N 1
ATOM 7841 C CA . THR B 1 310 ? -12.477 13.195 25.109 1 64.81 310 THR B CA 1
ATOM 7842 C C . THR B 1 310 ? -11.43 12.469 24.266 1 64.81 310 THR B C 1
ATOM 7844 O O . THR B 1 310 ? -11.773 11.586 23.484 1 64.81 310 THR B O 1
ATOM 7847 N N . GLY B 1 311 ? -10.633 13.078 23.547 1 54.38 311 GLY B N 1
ATOM 7848 C CA . GLY B 1 311 ? -9.633 12.281 22.844 1 54.38 311 GLY B CA 1
ATOM 7849 C C . GLY B 1 311 ? -9.156 11.086 23.656 1 54.38 311 GLY B C 1
ATOM 7850 O O . GLY B 1 311 ? -9.414 11 24.859 1 54.38 311 GLY B O 1
ATOM 7851 N N . GLU B 1 312 ? -8.75 9.953 23.062 1 48.16 312 GLU B N 1
ATOM 7852 C CA . GLU B 1 312 ? -8.109 8.836 23.75 1 48.16 312 GLU B CA 1
ATOM 7853 C C . GLU B 1 312 ? -7.293 9.32 24.953 1 48.16 312 GLU B C 1
ATOM 7855 O O . GLU B 1 312 ? -6.719 10.414 24.922 1 48.16 312 GLU B O 1
ATOM 7860 N N . GLU B 1 313 ? -7.547 8.758 26.125 1 40.97 313 GLU B N 1
ATOM 7861 C CA . GLU B 1 313 ? -6.922 8.992 27.438 1 40.97 313 GLU B CA 1
ATOM 7862 C C . GLU B 1 313 ? -5.48 9.477 27.266 1 40.97 313 GLU B C 1
ATOM 7864 O O . GLU B 1 313 ? -4.621 8.734 26.797 1 40.97 313 GLU B O 1
ATOM 7869 N N . ILE B 1 314 ? -5.285 10.508 26.625 1 42.06 314 ILE B N 1
ATOM 7870 C CA . ILE B 1 314 ? -3.916 10.938 26.891 1 42.06 314 ILE B CA 1
ATOM 7871 C C . ILE B 1 314 ? -3.566 10.656 28.359 1 42.06 314 ILE B C 1
ATOM 7873 O O . ILE B 1 314 ? -4.188 11.211 29.266 1 42.06 314 ILE B O 1
ATOM 7877 N N . ILE B 1 315 ? -3.148 9.523 28.641 1 41.56 315 ILE B N 1
ATOM 7878 C CA . ILE B 1 315 ? -2.711 8.969 29.922 1 41.56 315 ILE B CA 1
ATOM 7879 C C . ILE B 1 315 ? -1.93 10.023 30.703 1 41.56 315 ILE B C 1
ATOM 7881 O O . ILE B 1 315 ? -1.538 9.797 31.844 1 41.56 315 ILE B O 1
ATOM 7885 N N . ASP B 1 316 ? -1.113 10.883 30 1 42.03 316 ASP B N 1
ATOM 7886 C CA . ASP B 1 316 ? -0.238 11.562 30.953 1 42.03 316 ASP B CA 1
ATOM 7887 C C . ASP B 1 316 ? -1.005 12.609 31.75 1 42.03 316 ASP B C 1
ATOM 7889 O O . ASP B 1 316 ? -1.732 13.43 31.188 1 42.03 316 ASP B O 1
ATOM 7893 N N . GLU B 1 317 ? -1.233 12.484 32.906 1 44.31 317 GLU B N 1
ATOM 7894 C CA . GLU B 1 317 ? -1.702 13.367 33.969 1 44.31 317 GLU B CA 1
ATOM 7895 C C . GLU B 1 317 ? -1.356 14.82 33.688 1 44.31 317 GLU B C 1
ATOM 7897 O O . GLU B 1 317 ? -2.02 15.734 34.188 1 44.31 317 GLU B O 1
ATOM 7902 N N . LYS B 1 318 ? -0.222 15.062 33 1 43.72 318 LYS B N 1
ATOM 7903 C CA . LYS B 1 318 ? 0.316 16.422 32.844 1 43.72 318 LYS B CA 1
ATOM 7904 C C . LYS B 1 318 ? -0.339 17.156 31.688 1 43.72 318 LYS B C 1
ATOM 7906 O O . LYS B 1 318 ? 0.036 18.281 31.375 1 43.72 318 LYS B O 1
ATOM 7911 N N . CYS B 1 319 ? -0.944 16.438 30.828 1 49.56 319 CYS B N 1
ATOM 7912 C CA . CYS B 1 319 ? -1.462 17.156 29.672 1 49.56 319 CYS B CA 1
ATOM 7913 C C . CYS B 1 319 ? -2.547 18.141 30.094 1 49.56 319 CYS B C 1
ATOM 7915 O O . CYS B 1 319 ? -3.461 17.781 30.828 1 49.56 319 CYS B O 1
ATOM 7917 N N . LYS B 1 320 ? -2.291 19.344 29.938 1 54.28 320 LYS B N 1
ATOM 7918 C CA . LYS B 1 320 ? -3.148 20.5 30.188 1 54.28 320 LYS B CA 1
ATOM 7919 C C . LYS B 1 320 ? -4.574 20.25 29.703 1 54.28 320 LYS B C 1
ATOM 7921 O O . LYS B 1 320 ? -4.789 19.828 28.562 1 54.28 320 LYS B O 1
ATOM 7926 N N . LYS B 1 321 ? -5.438 20.094 30.578 1 69.5 321 LYS B N 1
ATOM 7927 C CA . LYS B 1 321 ? -6.863 20.016 30.281 1 69.5 321 LYS B CA 1
ATOM 7928 C C . LYS B 1 321 ? -7.293 21.141 29.359 1 69.5 321 LYS B C 1
ATOM 7930 O O . LYS B 1 321 ? -6.895 22.297 29.531 1 69.5 321 LYS B O 1
ATOM 7935 N N . THR B 1 322 ? -7.805 20.812 28.203 1 87.19 322 THR B N 1
ATOM 7936 C CA . THR B 1 322 ? -8.336 21.75 27.219 1 87.19 322 THR B CA 1
ATOM 7937 C C . THR B 1 322 ? -9.438 22.609 27.828 1 87.19 322 THR B C 1
ATOM 7939 O O . THR B 1 322 ? -10.273 22.109 28.578 1 87.19 322 THR B O 1
ATOM 7942 N N . ARG B 1 323 ? -9.336 23.875 27.672 1 93.06 323 ARG B N 1
ATOM 7943 C CA . ARG B 1 323 ? -10.32 24.812 28.188 1 93.06 323 ARG B CA 1
ATOM 7944 C C . ARG B 1 323 ? -10.977 25.594 27.047 1 93.06 323 ARG B C 1
ATOM 7946 O O . ARG B 1 323 ? -10.297 26.078 26.141 1 93.06 323 ARG B O 1
ATOM 7953 N N . ILE B 1 324 ? -12.219 25.75 27.188 1 95.31 324 ILE B N 1
ATOM 7954 C CA . ILE B 1 324 ? -12.953 26.547 26.219 1 95.31 324 ILE B CA 1
ATOM 7955 C C . ILE B 1 324 ? -12.656 28.031 26.438 1 95.31 324 ILE B C 1
ATOM 7957 O O . ILE B 1 324 ? -12.727 28.516 27.578 1 95.31 324 ILE B O 1
ATOM 7961 N N . LEU B 1 325 ? -12.383 28.719 25.406 1 94.94 325 LEU B N 1
ATOM 7962 C CA . LEU B 1 325 ? -12.023 30.125 25.516 1 94.94 325 LEU B CA 1
ATOM 7963 C C . LEU B 1 325 ? -13.148 31.016 25 1 94.94 325 LEU B C 1
ATOM 7965 O O . LEU B 1 325 ? -13.328 32.125 25.484 1 94.94 325 LEU B O 1
ATOM 7969 N N . CYS B 1 326 ? -13.773 30.562 24 1 94.56 326 CYS B N 1
ATOM 7970 C CA . CYS B 1 326 ? -14.797 31.375 23.359 1 94.56 326 CYS B CA 1
ATOM 7971 C C . CYS B 1 326 ? -15.938 30.516 22.844 1 94.56 326 CYS B C 1
ATOM 7973 O O . CYS B 1 326 ? -15.719 29.375 22.422 1 94.56 326 CYS B O 1
ATOM 7975 N N . LEU B 1 327 ? -17.156 31.031 22.953 1 96.25 327 LEU B N 1
ATOM 7976 C CA . LEU B 1 327 ? -18.344 30.422 22.359 1 96.25 327 LEU B CA 1
ATOM 7977 C C . LEU B 1 327 ? -19 31.391 21.391 1 96.25 327 LEU B C 1
ATOM 7979 O O . LEU B 1 327 ? -19.078 32.594 21.656 1 96.25 327 LEU B O 1
ATOM 7983 N N . CYS B 1 328 ? -19.391 30.844 20.312 1 95.5 328 CYS B N 1
ATOM 7984 C CA . CYS B 1 328 ? -20.078 31.672 19.312 1 95.5 328 CYS B CA 1
ATOM 7985 C C . CYS B 1 328 ? -21.219 30.891 18.656 1 95.5 328 CYS B C 1
ATOM 7987 O O . CYS B 1 328 ? -21.094 29.703 18.375 1 95.5 328 CYS B O 1
ATOM 7989 N N . MET B 1 329 ? -22.328 31.578 18.453 1 94.88 329 MET B N 1
ATOM 7990 C CA . MET B 1 329 ? -23.516 31 17.828 1 94.88 329 MET B CA 1
ATOM 7991 C C . MET B 1 329 ? -23.688 31.516 16.406 1 94.88 329 MET B C 1
ATOM 7993 O O . MET B 1 329 ? -23.484 32.719 16.156 1 94.88 329 MET B O 1
ATOM 7997 N N . SER B 1 330 ? -24.141 30.625 15.555 1 95.44 330 SER B N 1
ATOM 7998 C CA . SER B 1 330 ? -24.422 31.047 14.18 1 95.44 330 SER B CA 1
ATOM 7999 C C . SER B 1 330 ? -25.641 31.969 14.117 1 95.44 330 SER B C 1
ATOM 8001 O O . SER B 1 330 ? -26.453 31.984 15.031 1 95.44 330 SER B O 1
ATOM 8003 N N . PRO B 1 331 ? -25.781 32.719 12.992 1 93.75 331 PRO B N 1
ATOM 8004 C CA . PRO B 1 331 ? -26.859 33.688 12.891 1 93.75 331 PRO B CA 1
ATOM 8005 C C . PRO B 1 331 ? -28.25 33.062 13.023 1 93.75 331 PRO B C 1
ATOM 8007 O O . PRO B 1 331 ? -29.125 33.594 13.68 1 93.75 331 PRO B O 1
ATOM 8010 N N . ALA B 1 332 ? -28.359 31.891 12.523 1 94.12 332 ALA B N 1
ATOM 8011 C CA . ALA B 1 332 ? -29.641 31.203 12.602 1 94.12 332 ALA B CA 1
ATOM 8012 C C . ALA B 1 332 ? -29.719 30.359 13.875 1 94.12 332 ALA B C 1
ATOM 8014 O O . ALA B 1 332 ? -30.719 29.656 14.094 1 94.12 332 ALA B O 1
ATOM 8015 N N . GLU B 1 333 ? -28.719 30.453 14.68 1 93.94 333 GLU B N 1
ATOM 8016 C CA . GLU B 1 333 ? -28.641 29.75 15.953 1 93.94 333 GLU B CA 1
ATOM 8017 C C . GLU B 1 333 ? -28.75 28.234 15.75 1 93.94 333 GLU B C 1
ATOM 8019 O O . GLU B 1 333 ? -29.438 27.562 16.516 1 93.94 333 GLU B O 1
ATOM 8024 N N . GLU B 1 334 ? -28.031 27.781 14.734 1 93.25 334 GLU B N 1
ATOM 8025 C CA . GLU B 1 334 ? -28.094 26.359 14.422 1 93.25 334 GLU B CA 1
ATOM 8026 C C . GLU B 1 334 ? -26.781 25.656 14.781 1 93.25 334 GLU B C 1
ATOM 8028 O O . GLU B 1 334 ? -26.75 24.438 14.914 1 93.25 334 GLU B O 1
ATOM 8033 N N . THR B 1 335 ? -25.812 26.406 14.828 1 95.31 335 THR B N 1
ATOM 8034 C CA . THR B 1 335 ? -24.5 25.828 15.086 1 95.31 335 THR B CA 1
ATOM 8035 C C . THR B 1 335 ? -23.766 26.594 16.188 1 95.31 335 THR B C 1
ATOM 8037 O O . THR B 1 335 ? -23.703 27.828 16.156 1 95.31 335 THR B O 1
ATOM 8040 N N . LEU B 1 336 ? -23.281 25.891 17.188 1 96.38 336 LEU B N 1
ATOM 8041 C CA . LEU B 1 336 ? -22.422 26.438 18.234 1 96.38 336 LEU B CA 1
ATOM 8042 C C . LEU B 1 336 ? -20.953 26.125 17.984 1 96.38 336 LEU B C 1
ATOM 8044 O O . LEU B 1 336 ? -20.609 24.969 17.703 1 96.38 336 LEU B O 1
ATOM 8048 N N . VAL B 1 337 ? -20.078 27.125 18 1 97.19 337 VAL B N 1
ATOM 8049 C CA . VAL B 1 337 ? -18.641 26.922 17.812 1 97.19 337 VAL B CA 1
ATOM 8050 C C . VAL B 1 337 ? -17.891 27.266 19.094 1 97.19 337 VAL B C 1
ATOM 8052 O O . VAL B 1 337 ? -18.234 28.25 19.766 1 97.19 337 VAL B O 1
ATOM 8055 N N . ALA B 1 338 ? -16.984 26.469 19.469 1 96.62 338 ALA B N 1
ATOM 8056 C CA . ALA B 1 338 ? -16.141 26.688 20.656 1 96.62 338 ALA B CA 1
ATOM 8057 C C . ALA B 1 338 ? -14.664 26.641 20.281 1 96.62 338 ALA B C 1
ATOM 8059 O O . ALA B 1 338 ? -14.227 25.781 19.516 1 96.62 338 ALA B O 1
ATOM 8060 N N . SER B 1 339 ? -13.914 27.625 20.734 1 96.38 339 SER B N 1
ATOM 8061 C CA . SER B 1 339 ? -12.461 27.594 20.609 1 96.38 339 SER B CA 1
ATOM 8062 C C . SER B 1 339 ? -11.805 27.203 21.938 1 96.38 339 SER B C 1
ATOM 8064 O O . SER B 1 339 ? -12.391 27.391 23 1 96.38 339 SER B O 1
ATOM 8066 N N . THR B 1 340 ? -10.633 26.641 21.844 1 95.06 340 THR B N 1
ATOM 8067 C CA . THR B 1 340 ? -9.984 26.172 23.062 1 95.06 340 THR B CA 1
ATOM 8068 C C . THR B 1 340 ? -8.555 26.688 23.156 1 95.06 340 THR B C 1
ATOM 8070 O O . THR B 1 340 ? -8.031 27.25 22.188 1 95.06 340 THR B O 1
ATOM 8073 N N . ASP B 1 341 ? -7.898 26.516 24.359 1 93.75 341 ASP B N 1
ATOM 8074 C CA . ASP B 1 341 ? -6.539 26.984 24.609 1 93.75 341 ASP B CA 1
ATOM 8075 C C . ASP B 1 341 ? -5.504 26.016 24.047 1 93.75 341 ASP B C 1
ATOM 8077 O O . ASP B 1 341 ? -4.301 26.266 24.125 1 93.75 341 ASP B O 1
ATOM 8081 N N . THR B 1 342 ? -5.965 24.953 23.391 1 92.56 342 THR B N 1
ATOM 8082 C CA . THR B 1 342 ? -5.082 24 22.719 1 92.56 342 THR B CA 1
ATOM 8083 C C . THR B 1 342 ? -5.16 24.188 21.203 1 92.56 342 THR B C 1
ATOM 8085 O O . THR B 1 342 ? -4.945 23.234 20.438 1 92.56 342 THR B O 1
ATOM 8088 N N . ASN B 1 343 ? -5.578 25.297 20.812 1 94.38 343 ASN B N 1
ATOM 8089 C CA . ASN B 1 343 ? -5.625 25.688 19.406 1 94.38 343 ASN B CA 1
ATOM 8090 C C . ASN B 1 343 ? -6.59 24.812 18.625 1 94.38 343 ASN B C 1
ATOM 8092 O O . ASN B 1 343 ? -6.281 24.391 17.5 1 94.38 343 ASN B O 1
ATOM 8096 N N . GLN B 1 344 ? -7.727 24.406 19.266 1 95.19 344 GLN B N 1
ATOM 8097 C CA . GLN B 1 344 ? -8.734 23.641 18.562 1 95.19 344 GLN B CA 1
ATOM 8098 C C . GLN B 1 344 ? -10.016 24.438 18.375 1 95.19 344 GLN B C 1
ATOM 8100 O O . GLN B 1 344 ? -10.312 25.344 19.156 1 95.19 344 GLN B O 1
ATOM 8105 N N . LEU B 1 345 ? -10.734 24.141 17.328 1 96.25 345 LEU B N 1
ATOM 8106 C CA . LEU B 1 345 ? -12.078 24.656 17.062 1 96.25 345 LEU B CA 1
ATOM 8107 C C . LEU B 1 345 ? -13.086 23.516 16.984 1 96.25 345 LEU B C 1
ATOM 8109 O O . LEU B 1 345 ? -12.875 22.531 16.266 1 96.25 345 LEU B O 1
ATOM 8113 N N . TYR B 1 346 ? -14.125 23.672 17.75 1 96.06 346 TYR B N 1
ATOM 8114 C CA . TYR B 1 346 ? -15.164 22.656 17.797 1 96.06 346 TYR B CA 1
ATOM 8115 C C . TYR B 1 346 ? -16.516 23.219 17.359 1 96.06 346 TYR B C 1
ATOM 8117 O O . TYR B 1 346 ? -16.719 24.438 17.391 1 96.06 346 TYR B O 1
ATOM 8125 N N . SER B 1 347 ? -17.359 22.328 16.922 1 96 347 SER B N 1
ATOM 8126 C CA . SER B 1 347 ? -18.703 22.75 16.547 1 96 347 SER B CA 1
ATOM 8127 C C . SER B 1 347 ? -19.734 21.75 17.062 1 96 347 SER B C 1
ATOM 8129 O O . SER B 1 347 ? -19.438 20.578 17.281 1 96 347 SER B O 1
ATOM 8131 N N . TYR B 1 348 ? -20.891 22.266 17.297 1 94.94 348 TYR B N 1
ATOM 8132 C CA . TYR B 1 348 ? -22.031 21.469 17.703 1 94.94 348 TYR B CA 1
ATOM 8133 C C . TYR B 1 348 ? -23.297 21.938 17 1 94.94 348 TYR B C 1
ATOM 8135 O O . TYR B 1 348 ? -23.656 23.109 17.062 1 94.94 348 TYR B O 1
ATOM 8143 N N . SER B 1 349 ? -23.953 20.938 16.344 1 92.31 349 SER B N 1
ATOM 8144 C CA . SER B 1 349 ? -25.188 21.266 15.633 1 92.31 349 SER B CA 1
ATOM 8145 C C . SER B 1 349 ? -26.391 21.219 16.562 1 92.31 349 SER B C 1
ATOM 8147 O O . SER B 1 349 ? -26.609 20.219 17.25 1 92.31 349 SER B O 1
ATOM 8149 N N . LEU B 1 350 ? -27.234 22.219 16.5 1 89.06 350 LEU B N 1
ATOM 8150 C CA . LEU B 1 350 ? -28.406 22.312 17.359 1 89.06 350 LEU B CA 1
ATOM 8151 C C . LEU B 1 350 ? -29.672 21.938 16.578 1 89.06 350 LEU B C 1
ATOM 8153 O O . LEU B 1 350 ? -30.781 22.156 17.062 1 89.06 350 LEU B O 1
ATOM 8157 N N . SER B 1 351 ? -29.375 21.328 15.477 1 81.44 351 SER B N 1
ATOM 8158 C CA . SER B 1 351 ? -30.547 20.891 14.719 1 81.44 351 SER B CA 1
ATOM 8159 C C . SER B 1 351 ? -31.281 19.766 15.445 1 81.44 351 SER B C 1
ATOM 8161 O O . SER B 1 351 ? -30.656 18.969 16.156 1 81.44 351 SER B O 1
ATOM 8163 N N . ALA B 1 352 ? -32.562 19.812 15.289 1 67.75 352 ALA B N 1
ATOM 8164 C CA . ALA B 1 352 ? -33.406 18.828 15.953 1 67.75 352 ALA B CA 1
ATOM 8165 C C . ALA B 1 352 ? -32.969 17.406 15.625 1 67.75 352 ALA B C 1
ATOM 8167 O O . ALA B 1 352 ? -32.969 16.531 16.5 1 67.75 352 ALA B O 1
ATOM 8168 N N . ALA B 1 353 ? -32.625 17.203 14.438 1 65.62 353 ALA B N 1
ATOM 8169 C CA . ALA B 1 353 ? -32.219 15.883 13.977 1 65.62 353 ALA B CA 1
ATOM 8170 C C . ALA B 1 353 ? -30.984 15.391 14.75 1 65.62 353 ALA B C 1
ATOM 8172 O O . ALA B 1 353 ? -30.922 14.227 15.141 1 65.62 353 ALA B O 1
ATOM 8173 N N . GLU B 1 354 ? -30.094 16.219 15.055 1 67.06 354 GLU B N 1
ATOM 8174 C CA . GLU B 1 354 ? -28.844 15.836 15.703 1 67.06 354 GLU B CA 1
ATOM 8175 C C . GLU B 1 354 ? -29.047 15.633 17.203 1 67.06 354 GLU B C 1
ATOM 8177 O O . GLU B 1 354 ? -28.422 14.766 17.812 1 67.06 354 GLU B O 1
ATOM 8182 N N . ILE B 1 355 ? -29.938 16.344 17.781 1 66.38 355 ILE B N 1
ATOM 8183 C CA . ILE B 1 355 ? -30.203 16.312 19.219 1 66.38 355 ILE B CA 1
ATOM 8184 C C . ILE B 1 355 ? -30.844 14.977 19.594 1 66.38 355 ILE B C 1
ATOM 8186 O O . ILE B 1 355 ? -30.562 14.414 20.656 1 66.38 355 ILE B O 1
ATOM 8190 N N . GLN B 1 356 ? -31.578 14.484 18.734 1 60.47 356 GLN B N 1
ATOM 8191 C CA . GLN B 1 356 ? -32.281 13.242 19.016 1 60.47 356 GLN B CA 1
ATOM 8192 C C . GLN B 1 356 ? -31.375 12.031 18.875 1 60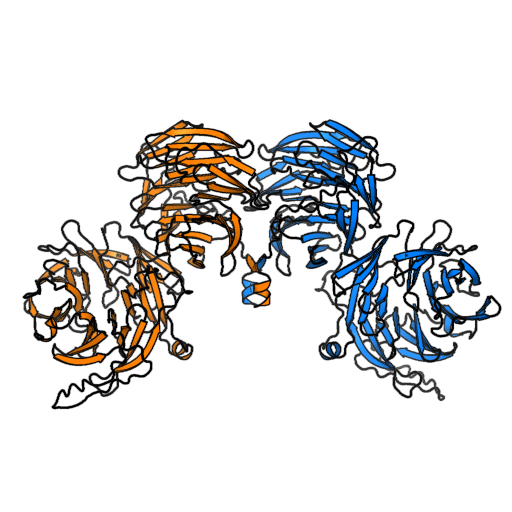.47 356 GLN B C 1
ATOM 8194 O O . GLN B 1 356 ? -31.578 11.008 19.531 1 60.47 356 GLN B O 1
ATOM 8199 N N . LYS B 1 357 ? -30.328 12.211 18.141 1 60 357 LYS B N 1
ATOM 8200 C CA . LYS B 1 357 ? -29.516 11.062 17.75 1 60 357 LYS B CA 1
ATOM 8201 C C . LYS B 1 357 ? -28.484 10.719 18.828 1 60 357 LYS B C 1
ATOM 8203 O O . LYS B 1 357 ? -28.078 9.562 18.953 1 60 357 LYS B O 1
ATOM 8208 N N . THR B 1 358 ? -28.156 11.719 19.562 1 65.31 358 THR B N 1
ATOM 8209 C CA . THR B 1 358 ? -26.953 11.461 20.344 1 65.31 358 THR B CA 1
ATOM 8210 C C . THR B 1 358 ? -27.281 11.375 21.828 1 65.31 358 THR B C 1
ATOM 8212 O O . THR B 1 358 ? -27.875 12.289 22.391 1 65.31 358 THR B O 1
ATOM 8215 N N . ARG B 1 359 ? -27.047 10.148 22.438 1 67.19 359 ARG B N 1
ATOM 8216 C CA . ARG B 1 359 ? -27.25 9.938 23.859 1 67.19 359 ARG B CA 1
ATOM 8217 C C . ARG B 1 359 ? -26.25 10.742 24.688 1 67.19 359 ARG B C 1
ATOM 8219 O O . ARG B 1 359 ? -26.594 11.273 25.75 1 67.19 359 ARG B O 1
ATOM 8226 N N . GLN B 1 360 ? -25.094 10.867 24.125 1 80.25 360 GLN B N 1
ATOM 8227 C CA . GLN B 1 360 ? -24.047 11.641 24.797 1 80.25 360 GLN B CA 1
ATOM 8228 C C . GLN B 1 360 ? -23.5 12.727 23.875 1 80.25 360 GLN B C 1
ATOM 8230 O O . GLN B 1 360 ? -22.531 12.492 23.141 1 80.25 360 GLN B O 1
ATOM 8235 N N . PRO B 1 361 ? -24.172 13.859 24 1 86.56 361 PRO B N 1
ATOM 8236 C CA . PRO B 1 361 ? -23.797 14.93 23.078 1 86.56 361 PRO B CA 1
ATOM 8237 C C . PRO B 1 361 ? -22.344 15.367 23.25 1 86.56 361 PRO B C 1
ATOM 8239 O O . PRO B 1 361 ? -21.891 15.594 24.375 1 86.56 361 PRO B O 1
ATOM 8242 N N . SER B 1 362 ? -21.625 15.422 22.234 1 91.31 362 SER B N 1
ATOM 8243 C CA . SER B 1 362 ? -20.25 15.883 22.234 1 91.31 362 SER B CA 1
ATOM 8244 C C . SER B 1 362 ? -19.969 16.766 21.016 1 91.31 362 SER B C 1
ATOM 8246 O O . SER B 1 362 ? -20.609 16.625 19.984 1 91.31 362 SER B O 1
ATOM 8248 N N . PHE B 1 363 ? -19.047 17.641 21.234 1 94.38 363 PHE B N 1
ATOM 8249 C CA . PHE B 1 363 ? -18.594 18.484 20.125 1 94.38 363 PHE B CA 1
ATOM 8250 C C . PHE B 1 363 ? -17.844 17.641 19.094 1 94.38 363 PHE B C 1
ATOM 8252 O O . PHE B 1 363 ? -17.281 16.609 19.422 1 94.38 363 PHE B O 1
ATOM 8259 N N . ASP B 1 364 ? -17.875 18.125 17.891 1 92.88 364 ASP B N 1
ATOM 8260 C CA . ASP B 1 364 ? -16.984 17.656 16.844 1 92.88 364 ASP B CA 1
ATOM 8261 C C . ASP B 1 364 ? -15.961 18.719 16.453 1 92.88 364 ASP B C 1
ATOM 8263 O O . ASP B 1 364 ? -16.172 19.906 16.719 1 92.88 364 ASP B O 1
ATOM 8267 N N . PHE B 1 365 ? -14.938 18.266 15.945 1 94.19 365 PHE B N 1
ATOM 8268 C CA . PHE B 1 365 ? -14.047 19.266 15.375 1 94.19 365 PHE B CA 1
ATOM 8269 C C . PHE B 1 365 ? -14.758 20.078 14.305 1 94.19 365 PHE B C 1
ATOM 8271 O O . PHE B 1 365 ? -15.547 19.531 13.523 1 94.19 365 PHE B O 1
ATOM 8278 N N . LEU B 1 366 ? -14.477 21.328 14.32 1 94.94 366 LEU B N 1
ATOM 8279 C CA . LEU B 1 366 ? -15.055 22.156 13.266 1 94.94 366 LEU B CA 1
ATOM 8280 C C . LEU B 1 366 ? -14.641 21.656 11.891 1 94.94 366 LEU B C 1
ATOM 8282 O O . LEU B 1 366 ? -15.477 21.5 11 1 94.94 366 LEU B O 1
ATOM 8286 N N . SER B 1 367 ? -13.336 21.438 11.727 1 92.62 367 SER B N 1
ATOM 8287 C CA . SER B 1 367 ? -12.82 20.875 10.484 1 92.62 367 SER B CA 1
ATOM 8288 C C . SER B 1 367 ? -11.883 19.703 10.742 1 92.62 367 SER B C 1
ATOM 8290 O O . SER B 1 367 ? -12.023 18.641 10.133 1 92.62 367 SER B O 1
ATOM 8292 N N . HIS B 1 368 ? -10.961 19.922 11.555 1 93.88 368 HIS B N 1
ATOM 8293 C CA . HIS B 1 368 ? -9.977 18.891 11.875 1 93.88 368 HIS B CA 1
ATOM 8294 C C . HIS B 1 368 ? -9.211 19.25 13.148 1 93.88 368 HIS B C 1
ATOM 8296 O O . HIS B 1 368 ? -9.305 20.375 13.641 1 93.88 368 HIS B O 1
ATOM 8302 N N . SER B 1 369 ? -8.547 18.234 13.633 1 94.69 369 SER B N 1
ATOM 8303 C CA . SER B 1 369 ? -7.641 18.484 14.742 1 94.69 369 SER B CA 1
ATOM 8304 C C . SER B 1 369 ? -6.391 19.234 14.289 1 94.69 369 SER B C 1
ATOM 8306 O O . SER B 1 369 ? -5.816 18.906 13.25 1 94.69 369 SER B O 1
ATOM 8308 N N . ASN B 1 370 ? -6.031 20.234 15.086 1 96.62 370 ASN B N 1
ATOM 8309 C CA . ASN B 1 370 ? -4.836 21.016 14.789 1 96.62 370 ASN B CA 1
ATOM 8310 C C . ASN B 1 370 ? -3.678 20.641 15.711 1 96.62 370 ASN B C 1
ATOM 8312 O O . ASN B 1 370 ? -3.893 20.109 16.797 1 96.62 370 ASN B O 1
ATOM 8316 N N . HIS B 1 371 ? -2.443 20.953 15.172 1 96.25 371 HIS B N 1
ATOM 8317 C CA . HIS B 1 371 ? -1.307 20.953 16.078 1 96.25 371 HIS B CA 1
ATOM 8318 C C . HIS B 1 371 ? -1.426 22.062 17.125 1 96.25 371 HIS B C 1
ATOM 8320 O O . HIS B 1 371 ? -1.87 23.156 16.812 1 96.25 371 HIS B O 1
ATOM 8326 N N . PHE B 1 372 ? -0.996 21.797 18.344 1 93.38 372 PHE B N 1
ATOM 8327 C CA . PHE B 1 372 ? -1 22.875 19.328 1 93.38 372 PHE B CA 1
ATOM 8328 C C . PHE B 1 372 ? 0.417 23.188 19.797 1 93.38 372 PHE B C 1
ATOM 8330 O O . PHE B 1 372 ? 0.657 24.234 20.422 1 93.38 372 PHE B O 1
ATOM 8337 N N . GLY B 1 373 ? 1.325 22.328 19.484 1 94.5 373 GLY B N 1
ATOM 8338 C CA . GLY B 1 373 ? 2.73 22.641 19.703 1 94.5 373 GLY B CA 1
ATOM 8339 C C . GLY B 1 373 ? 3.465 23.016 18.422 1 94.5 373 GLY B C 1
ATOM 8340 O O . GLY B 1 373 ? 2.893 22.953 17.328 1 94.5 373 GLY B O 1
ATOM 8341 N N . SER B 1 374 ? 4.715 23.438 18.609 1 97.44 374 SER B N 1
ATOM 8342 C CA . SER B 1 374 ? 5.555 23.797 17.469 1 97.44 374 SER B CA 1
ATOM 8343 C C . SER B 1 374 ? 5.711 22.609 16.516 1 97.44 374 SER B C 1
ATOM 8345 O O . SER B 1 374 ? 5.914 21.484 16.953 1 97.44 374 SER B O 1
ATOM 8347 N N . ILE B 1 375 ? 5.555 22.891 15.234 1 98.5 375 ILE B N 1
ATOM 8348 C CA . ILE B 1 375 ? 5.785 21.844 14.242 1 98.5 375 ILE B CA 1
ATOM 8349 C C . ILE B 1 375 ? 7.285 21.672 14.008 1 98.5 375 ILE B C 1
ATOM 8351 O O . ILE B 1 375 ? 7.977 22.641 13.664 1 98.5 375 ILE B O 1
ATOM 8355 N N . LEU B 1 376 ? 7.777 20.469 14.172 1 98.38 376 LEU B N 1
ATOM 8356 C CA . LEU B 1 376 ? 9.211 20.203 14.109 1 98.38 376 LEU B CA 1
ATOM 8357 C C . LEU B 1 376 ? 9.594 19.578 12.773 1 98.38 376 LEU B C 1
ATOM 8359 O O . LEU B 1 376 ? 10.727 19.75 12.312 1 98.38 376 LEU B O 1
ATOM 8363 N N . GLY B 1 377 ? 8.695 18.859 12.227 1 98.62 377 GLY B N 1
ATOM 8364 C CA . GLY B 1 377 ? 8.969 18.141 10.992 1 98.62 377 GLY B CA 1
ATOM 8365 C C . GLY B 1 377 ? 7.883 18.328 9.945 1 98.62 377 GLY B C 1
ATOM 8366 O O . GLY B 1 377 ? 6.707 18.484 10.281 1 98.62 377 GLY B O 1
ATOM 8367 N N . LEU B 1 378 ? 8.297 18.266 8.719 1 98.81 378 LEU B N 1
ATOM 8368 C CA . LEU B 1 378 ? 7.414 18.406 7.57 1 98.81 378 LEU B CA 1
ATOM 8369 C C . LEU B 1 378 ? 7.977 17.688 6.355 1 98.81 378 LEU B C 1
ATOM 8371 O O . LEU B 1 378 ? 9.172 17.781 6.062 1 98.81 378 LEU B O 1
ATOM 8375 N N . ASP B 1 379 ? 7.16 16.875 5.742 1 98.81 379 ASP B N 1
ATOM 8376 C CA . ASP B 1 379 ? 7.562 16.25 4.484 1 98.81 379 ASP B CA 1
ATOM 8377 C C . ASP B 1 379 ? 6.363 16.062 3.561 1 98.81 379 ASP B C 1
ATOM 8379 O O . ASP B 1 379 ? 5.219 16.078 4.012 1 98.81 379 ASP B O 1
ATOM 8383 N N . ILE B 1 380 ? 6.66 16.016 2.287 1 98.44 380 ILE B N 1
ATOM 8384 C CA . ILE B 1 380 ? 5.641 15.852 1.256 1 98.44 380 ILE B CA 1
ATOM 8385 C C . ILE B 1 380 ? 6 14.672 0.359 1 98.44 380 ILE B C 1
ATOM 8387 O O . ILE B 1 380 ? 7.176 14.414 0.097 1 98.44 380 ILE B O 1
ATOM 8391 N N . CYS B 1 381 ? 5.027 13.906 -0.058 1 97.88 381 CYS B N 1
ATOM 8392 C CA . CYS B 1 381 ? 5.312 12.789 -0.948 1 97.88 381 CYS B CA 1
ATOM 8393 C C . CYS B 1 381 ? 4.973 13.141 -2.391 1 97.88 381 CYS B C 1
ATOM 8395 O O . CYS B 1 381 ? 4.523 14.25 -2.676 1 97.88 381 CYS B O 1
ATOM 8397 N N . VAL B 1 382 ? 5.266 12.227 -3.275 1 97 382 VAL B N 1
ATOM 8398 C CA . VAL B 1 382 ? 5.172 12.492 -4.707 1 97 382 VAL B CA 1
ATOM 8399 C C . VAL B 1 382 ? 3.852 11.945 -5.246 1 97 382 VAL B C 1
ATOM 8401 O O . VAL B 1 382 ? 3.131 12.641 -5.965 1 97 382 VAL B O 1
ATOM 8404 N N . ARG B 1 383 ? 3.418 10.797 -4.777 1 96.25 383 ARG B N 1
ATOM 8405 C CA . ARG B 1 383 ? 2.371 10.039 -5.457 1 96.25 383 ARG B CA 1
ATOM 8406 C C . ARG B 1 383 ? 0.998 10.367 -4.879 1 96.25 383 ARG B C 1
ATOM 8408 O O . ARG B 1 383 ? -0.022 9.898 -5.395 1 96.25 383 ARG B O 1
ATOM 8415 N N . LYS B 1 384 ? 0.911 11.07 -3.844 1 96.12 384 LYS B N 1
ATOM 8416 C CA . LYS B 1 384 ? -0.327 11.508 -3.207 1 96.12 384 LYS B CA 1
ATOM 8417 C C . LYS B 1 384 ? -0.239 12.977 -2.787 1 96.12 384 LYS B C 1
ATOM 8419 O O . LYS B 1 384 ? 0.856 13.508 -2.592 1 96.12 384 LYS B O 1
ATOM 8424 N N . PRO B 1 385 ? -1.366 13.617 -2.742 1 96.88 385 PRO B N 1
ATOM 8425 C CA . PRO B 1 385 ? -1.348 15.008 -2.271 1 96.88 385 PRO B CA 1
ATOM 8426 C C . PRO B 1 385 ? -1.343 15.109 -0.748 1 96.88 385 PRO B C 1
ATOM 8428 O O . PRO B 1 385 ? -2.223 15.75 -0.167 1 96.88 385 PRO B O 1
ATOM 8431 N N . LEU B 1 386 ? -0.3 14.523 -0.133 1 98.12 386 LEU B N 1
ATOM 8432 C CA . LEU B 1 386 ? -0.261 14.422 1.321 1 98.12 386 LEU B CA 1
ATOM 8433 C C . LEU B 1 386 ? 0.928 15.188 1.893 1 98.12 386 LEU B C 1
ATOM 8435 O O . LEU B 1 386 ? 1.985 15.258 1.264 1 98.12 386 LEU B O 1
ATOM 8439 N N . ILE B 1 387 ? 0.743 15.727 3.045 1 98.75 387 ILE B N 1
ATOM 8440 C CA . ILE B 1 387 ? 1.773 16.344 3.873 1 98.75 387 ILE B CA 1
ATOM 8441 C C . ILE B 1 387 ? 1.828 15.656 5.23 1 98.75 387 ILE B C 1
ATOM 8443 O O . ILE B 1 387 ? 0.795 15.445 5.871 1 98.75 387 ILE B O 1
ATOM 8447 N N . ALA B 1 388 ? 3 15.289 5.645 1 98.88 388 ALA B N 1
ATOM 8448 C CA . ALA B 1 388 ? 3.186 14.766 6.996 1 98.88 388 ALA B CA 1
ATOM 8449 C C . ALA B 1 388 ? 3.865 15.797 7.895 1 98.88 388 ALA B C 1
ATOM 8451 O O . ALA B 1 388 ? 4.859 16.406 7.504 1 98.88 388 ALA B O 1
ATOM 8452 N N . THR B 1 389 ? 3.326 16 9.078 1 98.88 389 THR B N 1
ATOM 8453 C CA . THR B 1 389 ? 3.951 16.875 10.055 1 98.88 389 THR B CA 1
ATOM 8454 C C . THR B 1 389 ? 4.016 16.219 11.422 1 98.88 389 THR B C 1
ATOM 8456 O O . THR B 1 389 ? 3.184 15.359 11.742 1 98.88 389 THR B O 1
ATOM 8459 N N . CYS B 1 390 ? 5.016 16.547 12.18 1 98.69 390 CYS B N 1
ATOM 8460 C CA . CYS B 1 390 ? 5.098 16.188 13.594 1 98.69 390 CYS B CA 1
ATOM 8461 C C . CYS B 1 390 ? 5.332 17.422 14.453 1 98.69 390 CYS B C 1
ATOM 8463 O O . CYS B 1 390 ? 5.84 18.422 13.969 1 98.69 390 CYS B O 1
ATOM 8465 N N . SER B 1 391 ? 4.941 17.328 15.617 1 97.62 391 SER B N 1
ATOM 8466 C CA . SER B 1 391 ? 4.922 18.484 16.5 1 97.62 391 SER B CA 1
ATOM 8467 C C . SER B 1 391 ? 5.32 18.109 17.922 1 97.62 391 SER B C 1
ATOM 8469 O O . SER B 1 391 ? 5.402 16.922 18.25 1 97.62 391 SER B O 1
ATOM 8471 N N . THR B 1 392 ? 5.629 19.156 18.719 1 97 392 THR B N 1
ATOM 8472 C CA . THR B 1 392 ? 5.953 18.953 20.141 1 97 392 THR B CA 1
ATOM 8473 C C . THR B 1 392 ? 4.723 18.5 20.906 1 97 392 THR B C 1
ATOM 8475 O O . THR B 1 392 ? 4.84 18.062 22.062 1 97 392 THR B O 1
ATOM 8478 N N . ASP B 1 393 ? 3.582 18.547 20.328 1 94.75 393 ASP B N 1
ATOM 8479 C CA . ASP B 1 393 ? 2.367 18.062 20.969 1 94.75 393 ASP B CA 1
ATOM 8480 C C . ASP B 1 393 ? 2.295 16.531 20.906 1 94.75 393 ASP B C 1
ATOM 8482 O O . ASP B 1 393 ? 1.245 15.953 21.188 1 94.75 393 ASP B O 1
ATOM 8486 N N . LYS B 1 394 ? 3.32 15.867 20.406 1 96.31 394 LYS B N 1
ATOM 8487 C CA . LYS B 1 394 ? 3.514 14.422 20.406 1 96.31 394 LYS B CA 1
ATOM 8488 C C . LYS B 1 394 ? 2.58 13.75 19.391 1 96.31 394 LYS B C 1
ATOM 8490 O O . LYS B 1 394 ? 2.078 12.656 19.641 1 96.31 394 LYS B O 1
ATOM 8495 N N . SER B 1 395 ? 2.383 14.422 18.359 1 97.12 395 SER B N 1
ATOM 8496 C CA . SER B 1 395 ? 1.49 13.836 17.359 1 97.12 395 SER B CA 1
ATOM 8497 C C . SER B 1 395 ? 2.084 13.93 15.961 1 97.12 395 SER B C 1
ATOM 8499 O O . SER B 1 395 ? 3.016 14.703 15.727 1 97.12 395 SER B O 1
ATOM 8501 N N . ILE B 1 396 ? 1.625 13.039 15.102 1 98.56 396 ILE B N 1
ATOM 8502 C CA . ILE B 1 396 ? 1.869 13.102 13.664 1 98.56 396 ILE B CA 1
ATOM 8503 C C . ILE B 1 396 ? 0.546 13.289 12.922 1 98.56 396 ILE B C 1
ATOM 8505 O O . ILE B 1 396 ? -0.448 12.633 13.242 1 98.56 396 ILE B O 1
ATOM 8509 N N . HIS B 1 397 ? 0.54 14.266 12.055 1 98.56 397 HIS B N 1
ATOM 8510 C CA . HIS B 1 397 ? -0.625 14.516 11.211 1 98.56 397 HIS B CA 1
ATOM 8511 C C . HIS B 1 397 ? -0.307 14.266 9.742 1 98.56 397 HIS B C 1
ATOM 8513 O O . HIS B 1 397 ? 0.771 14.625 9.266 1 98.56 397 HIS B O 1
ATOM 8519 N N . ILE B 1 398 ? -1.202 13.57 9.062 1 98.69 398 ILE B N 1
ATOM 8520 C CA . ILE B 1 398 ? -1.154 13.453 7.609 1 98.69 398 ILE B CA 1
ATOM 8521 C C . ILE B 1 398 ? -2.258 14.305 6.988 1 98.69 398 ILE B C 1
ATOM 8523 O O . ILE B 1 398 ? -3.441 13.977 7.102 1 98.69 398 ILE B O 1
ATOM 8527 N N . TRP B 1 399 ? -1.84 15.336 6.273 1 98.44 399 TRP B N 1
ATOM 8528 C CA . TRP B 1 399 ? -2.766 16.281 5.676 1 98.44 399 TRP B CA 1
ATOM 8529 C C . TRP B 1 399 ? -2.945 16.016 4.184 1 98.44 399 TRP B C 1
ATOM 8531 O O . TRP B 1 399 ? -2.01 15.578 3.51 1 98.44 399 TRP B O 1
ATOM 8541 N N . ASN B 1 400 ? -4.121 16.219 3.699 1 96.94 400 ASN B N 1
ATOM 8542 C CA . ASN B 1 400 ? -4.398 16.234 2.266 1 96.94 400 ASN B CA 1
ATOM 8543 C C . ASN B 1 400 ? -4.562 17.656 1.741 1 96.94 400 ASN B C 1
ATOM 8545 O O . ASN B 1 400 ? -5.566 18.312 2.023 1 96.94 400 ASN B O 1
ATOM 8549 N N . PHE B 1 401 ? -3.637 18.172 0.954 1 97.06 401 PHE B N 1
ATOM 8550 C CA . PHE B 1 401 ? -3.668 19.578 0.578 1 97.06 401 PHE B CA 1
ATOM 8551 C C . PHE B 1 401 ? -4.59 19.797 -0.614 1 97.06 401 PHE B C 1
ATOM 8553 O O . PHE B 1 401 ? -4.926 20.938 -0.943 1 97.06 401 PHE B O 1
ATOM 8560 N N . GLU B 1 402 ? -4.992 18.766 -1.274 1 94.44 402 GLU B N 1
ATOM 8561 C CA . GLU B 1 402 ? -5.984 18.891 -2.338 1 94.44 402 GLU B CA 1
ATOM 8562 C C . GLU B 1 402 ? -7.398 18.953 -1.77 1 94.44 402 GLU B C 1
ATOM 8564 O O . GLU B 1 402 ? -8.188 19.828 -2.152 1 94.44 402 GLU B O 1
ATOM 8569 N N . LYS B 1 403 ? -7.707 18.047 -0.869 1 94 403 LYS B N 1
ATOM 8570 C CA . LYS B 1 403 ? -9.023 18.031 -0.235 1 94 403 LYS B CA 1
ATOM 8571 C C . LYS B 1 403 ? -9.078 19.016 0.936 1 94 403 LYS B C 1
ATOM 8573 O O . LYS B 1 403 ? -10.164 19.344 1.42 1 94 403 LYS B O 1
ATOM 8578 N N . ARG B 1 404 ? -7.91 19.453 1.381 1 96.75 404 ARG B N 1
ATOM 8579 C CA . ARG B 1 404 ? -7.789 20.422 2.469 1 96.75 404 ARG B CA 1
ATOM 8580 C C . ARG B 1 404 ? -8.383 19.875 3.76 1 96.75 404 ARG B C 1
ATOM 8582 O O . ARG B 1 404 ? -9.211 20.531 4.398 1 96.75 404 ARG B O 1
ATOM 8589 N N . CYS B 1 405 ? -7.98 18.672 4.078 1 95.94 405 CYS B N 1
ATOM 8590 C CA . CYS B 1 405 ? -8.469 18 5.281 1 95.94 405 CYS B CA 1
ATOM 8591 C C . CYS B 1 405 ? -7.359 17.203 5.949 1 95.94 405 CYS B C 1
ATOM 8593 O O . CYS B 1 405 ? -6.246 17.125 5.426 1 95.94 405 CYS B O 1
ATOM 8595 N N . LEU B 1 406 ? -7.656 16.734 7.113 1 96.81 406 LEU B N 1
ATOM 8596 C CA . LEU B 1 406 ? -6.773 15.836 7.859 1 96.81 406 LEU B CA 1
ATOM 8597 C C . LEU B 1 406 ? -7.137 14.383 7.617 1 96.81 406 LEU B C 1
ATOM 8599 O O . LEU B 1 406 ? -8.234 13.945 7.969 1 96.81 406 LEU B O 1
ATOM 8603 N N . ASP B 1 407 ? -6.199 13.594 7.055 1 94.94 407 ASP B N 1
ATOM 8604 C CA . ASP B 1 407 ? -6.484 12.195 6.742 1 94.94 407 ASP B CA 1
ATOM 8605 C C . ASP B 1 407 ? -6.215 11.297 7.949 1 94.94 407 ASP B C 1
ATOM 8607 O O . ASP B 1 407 ? -6.984 10.375 8.219 1 94.94 407 ASP B O 1
ATOM 8611 N N . VAL B 1 408 ? -5.098 11.547 8.57 1 95.81 408 VAL B N 1
ATOM 8612 C CA . VAL B 1 408 ? -4.719 10.703 9.695 1 95.81 408 VAL B CA 1
ATOM 8613 C C . VAL B 1 408 ? -4.152 11.562 10.82 1 95.81 408 VAL B C 1
ATOM 8615 O O . VAL B 1 408 ? -3.41 12.516 10.57 1 95.81 408 VAL B O 1
ATOM 8618 N N . HIS B 1 409 ? -4.531 11.289 11.977 1 94.94 409 HIS B N 1
ATOM 8619 C CA . HIS B 1 409 ? -4 11.891 13.195 1 94.94 409 HIS B CA 1
ATOM 8620 C C . HIS B 1 409 ? -3.635 10.82 14.219 1 94.94 409 HIS B C 1
ATOM 8622 O O . HIS B 1 409 ? -4.449 9.945 14.531 1 94.94 409 HIS B O 1
ATOM 8628 N N . LYS B 1 410 ? -2.377 10.906 14.711 1 96.44 410 LYS B N 1
ATOM 8629 C CA . LYS B 1 410 ? -1.962 9.953 15.734 1 96.44 410 LYS B CA 1
ATOM 8630 C C . LYS B 1 410 ? -1.124 10.633 16.812 1 96.44 410 LYS B C 1
ATOM 8632 O O . LYS B 1 410 ? -0.228 11.422 16.5 1 96.44 410 LYS B O 1
ATOM 8637 N N . THR B 1 411 ? -1.51 10.344 18.062 1 94.69 411 THR B N 1
ATOM 8638 C CA . THR B 1 411 ? -0.73 10.836 19.188 1 94.69 411 THR B CA 1
ATOM 8639 C C . THR B 1 411 ? 0.156 9.727 19.766 1 94.69 411 THR B C 1
ATOM 8641 O O . THR B 1 411 ? -0.202 8.555 19.703 1 94.69 411 THR B O 1
ATOM 8644 N N . PHE B 1 412 ? 1.307 10.125 20.25 1 95.56 412 PHE B N 1
ATOM 8645 C CA . PHE B 1 412 ? 2.275 9.195 20.828 1 95.56 412 PHE B CA 1
ATOM 8646 C C . PHE B 1 412 ? 2.613 9.57 22.266 1 95.56 412 PHE B C 1
ATOM 8648 O O . PHE B 1 412 ? 2.225 10.648 22.734 1 95.56 412 PHE B O 1
ATOM 8655 N N . GLN B 1 413 ? 3.266 8.703 22.969 1 92.25 413 GLN B N 1
ATOM 8656 C CA . GLN B 1 413 ? 3.643 8.945 24.359 1 92.25 413 GLN B CA 1
ATOM 8657 C C . GLN B 1 413 ? 4.867 9.844 24.453 1 92.25 413 GLN B C 1
ATOM 8659 O O . GLN B 1 413 ? 5.086 10.508 25.469 1 92.25 413 GLN B O 1
ATOM 8664 N N . GLU B 1 414 ? 5.598 9.773 23.359 1 93.62 414 GLU B N 1
ATOM 8665 C CA . GLU B 1 414 ? 6.824 10.57 23.328 1 93.62 414 GLU B CA 1
ATOM 8666 C C . GLU B 1 414 ? 6.773 11.633 22.234 1 93.62 414 GLU B C 1
ATOM 8668 O O . GLU B 1 414 ? 5.969 11.539 21.312 1 93.62 414 GLU B O 1
ATOM 8673 N N . GLU B 1 415 ? 7.656 12.625 22.453 1 94.81 415 GLU B N 1
ATOM 8674 C CA . GLU B 1 415 ? 7.766 13.672 21.438 1 94.81 415 GLU B CA 1
ATOM 8675 C C . GLU B 1 415 ? 8.312 13.117 20.125 1 94.81 415 GLU B C 1
ATOM 8677 O O . GLU B 1 415 ? 9.125 12.195 20.125 1 94.81 415 GLU B O 1
ATOM 8682 N N . VAL B 1 416 ? 7.875 13.633 19.078 1 98.12 416 VAL B N 1
ATOM 8683 C CA . VAL B 1 416 ? 8.344 13.297 17.734 1 98.12 416 VAL B CA 1
ATOM 8684 C C . VAL B 1 416 ? 9.203 14.438 17.188 1 98.12 416 VAL B C 1
ATOM 8686 O O . VAL B 1 416 ? 8.742 15.578 17.094 1 98.12 416 VAL B O 1
ATOM 8689 N N . TYR B 1 417 ? 10.375 14.125 16.75 1 98.38 417 TYR B N 1
ATOM 8690 C CA . TYR B 1 417 ? 11.344 15.18 16.438 1 98.38 417 TYR B CA 1
ATOM 8691 C C . TYR B 1 417 ? 11.391 15.445 14.93 1 98.38 417 TYR B C 1
ATOM 8693 O O . TYR B 1 417 ? 11.711 16.547 14.5 1 98.38 417 TYR B O 1
ATOM 8701 N N . CYS B 1 418 ? 11.195 14.414 14.18 1 98.62 418 CYS B N 1
ATOM 8702 C CA . CYS B 1 418 ? 11.219 14.57 12.734 1 98.62 418 CYS B CA 1
ATOM 8703 C C . CYS B 1 418 ? 10.344 13.516 12.055 1 98.62 418 CYS B C 1
ATOM 8705 O O . CYS B 1 418 ? 9.961 12.531 12.688 1 98.62 418 CYS B O 1
ATOM 8707 N N . VAL B 1 419 ? 10.008 13.789 10.844 1 98.81 419 VAL B N 1
ATOM 8708 C CA . VAL B 1 419 ? 9.211 12.867 10.039 1 98.81 419 VAL B CA 1
ATOM 8709 C C . VAL B 1 419 ? 9.672 12.93 8.586 1 98.81 419 VAL B C 1
ATOM 8711 O O . VAL B 1 419 ? 10.062 13.992 8.094 1 98.81 419 VAL B O 1
ATOM 8714 N N . ALA B 1 420 ? 9.75 11.82 7.949 1 98.88 420 ALA B N 1
ATOM 8715 C CA . ALA B 1 420 ? 9.969 11.703 6.508 1 98.88 420 ALA B CA 1
ATOM 8716 C C . ALA B 1 420 ? 8.891 10.844 5.859 1 98.88 420 ALA B C 1
ATOM 8718 O O . ALA B 1 420 ? 8.609 9.734 6.316 1 98.88 420 ALA B O 1
ATOM 8719 N N . LEU B 1 421 ? 8.281 11.406 4.875 1 98.81 421 LEU B N 1
ATOM 8720 C CA . LEU B 1 421 ? 7.211 10.711 4.164 1 98.81 421 LEU B CA 1
ATOM 8721 C C . LEU B 1 421 ? 7.738 10.055 2.895 1 98.81 421 LEU B C 1
ATOM 8723 O O . LEU B 1 421 ? 8.383 10.711 2.072 1 98.81 421 LEU B O 1
ATOM 8727 N N . HIS B 1 422 ? 7.516 8.75 2.801 1 98.69 422 HIS B N 1
ATOM 8728 C CA . HIS B 1 422 ? 7.93 8.039 1.597 1 98.69 422 HIS B CA 1
ATOM 8729 C C . HIS B 1 422 ? 7.266 8.625 0.354 1 98.69 422 HIS B C 1
ATOM 8731 O O . HIS B 1 422 ? 6.09 9 0.39 1 98.69 422 HIS B O 1
ATOM 8737 N N . PRO B 1 423 ? 7.988 8.664 -0.777 1 98 423 PRO B N 1
ATOM 8738 C CA . PRO B 1 423 ? 7.418 9.297 -1.968 1 98 423 PRO B CA 1
ATOM 8739 C C . PRO B 1 423 ? 6.121 8.633 -2.426 1 98 423 PRO B C 1
ATOM 8741 O O . PRO B 1 423 ? 5.305 9.266 -3.104 1 98 423 PRO B O 1
ATOM 8744 N N . SER B 1 424 ? 5.863 7.398 -2.072 1 96.81 424 SER B N 1
ATOM 8745 C CA . SER B 1 424 ? 4.613 6.727 -2.408 1 96.81 424 SER B CA 1
ATOM 8746 C C . SER B 1 424 ? 3.465 7.223 -1.534 1 96.81 424 SER B C 1
ATOM 8748 O O . SER B 1 424 ? 2.295 7.039 -1.873 1 96.81 424 SER B O 1
ATOM 8750 N N . GLY B 1 425 ? 3.742 7.715 -0.409 1 97.38 425 GLY B N 1
ATOM 8751 C CA . GLY B 1 425 ? 2.742 8.164 0.547 1 97.38 425 GLY B CA 1
ATOM 8752 C C . GLY B 1 425 ? 2.219 7.047 1.43 1 97.38 425 GLY B C 1
ATOM 8753 O O . GLY B 1 425 ? 1.268 7.242 2.189 1 97.38 425 GLY B O 1
ATOM 8754 N N . LEU B 1 426 ? 2.875 5.879 1.408 1 96.81 426 LEU B N 1
ATOM 8755 C CA . LEU B 1 426 ? 2.328 4.711 2.09 1 96.81 426 LEU B CA 1
ATOM 8756 C C . LEU B 1 426 ? 3.086 4.434 3.385 1 96.81 426 LEU B C 1
ATOM 8758 O O . LEU B 1 426 ? 2.619 3.668 4.23 1 96.81 426 LEU B O 1
ATOM 8762 N N . PHE B 1 427 ? 4.312 5.062 3.529 1 97.31 427 PHE B N 1
ATOM 8763 C CA . PHE B 1 427 ? 5.172 4.816 4.684 1 97.31 427 PHE B CA 1
ATOM 8764 C C . PHE B 1 427 ? 5.762 6.121 5.203 1 97.31 427 PHE B C 1
ATOM 8766 O O . PHE B 1 427 ? 5.801 7.121 4.484 1 97.31 427 PHE B O 1
ATOM 8773 N N . LEU B 1 428 ? 6.164 6.102 6.402 1 98.06 428 LEU B N 1
ATOM 8774 C CA . LEU B 1 428 ? 6.875 7.254 6.949 1 98.06 428 LEU B CA 1
ATOM 8775 C C . LEU B 1 428 ? 7.918 6.809 7.969 1 98.06 428 LEU B C 1
ATOM 8777 O O . LEU B 1 428 ? 7.844 5.699 8.5 1 98.06 428 LEU B O 1
ATOM 8781 N N . VAL B 1 429 ? 8.945 7.574 8.094 1 98.81 429 VAL B N 1
ATOM 8782 C CA . VAL B 1 429 ? 9.953 7.414 9.133 1 98.81 429 VAL B CA 1
ATOM 8783 C C . VAL B 1 429 ? 9.875 8.578 10.125 1 98.81 429 VAL B C 1
ATOM 8785 O O . VAL B 1 429 ? 9.688 9.727 9.719 1 98.81 429 VAL B O 1
ATOM 8788 N N . ALA B 1 430 ? 9.883 8.266 11.398 1 98.81 430 ALA B N 1
ATOM 8789 C CA . ALA B 1 430 ? 9.789 9.305 12.414 1 98.81 430 ALA B CA 1
ATOM 8790 C C . ALA B 1 430 ? 10.82 9.078 13.523 1 98.81 430 ALA B C 1
ATOM 8792 O O . ALA B 1 430 ? 11.055 7.938 13.938 1 98.81 430 ALA B O 1
ATOM 8793 N N . GLY B 1 431 ? 11.461 10.156 13.938 1 98.75 431 GLY B N 1
ATOM 8794 C CA . GLY B 1 431 ? 12.422 10.109 15.031 1 98.75 431 GLY B CA 1
ATOM 8795 C C . GLY B 1 431 ? 11.812 10.477 16.375 1 98.75 431 GLY B C 1
ATOM 8796 O O . GLY B 1 431 ? 11.258 11.562 16.531 1 98.75 431 GLY B O 1
ATOM 8797 N N . PHE B 1 432 ? 11.922 9.57 17.344 1 98.12 432 PHE B N 1
ATOM 8798 C CA . PHE B 1 432 ? 11.438 9.789 18.703 1 98.12 432 PHE B CA 1
ATOM 8799 C C . PHE B 1 432 ? 12.594 9.938 19.672 1 98.12 432 PHE B C 1
ATOM 8801 O O . PHE B 1 432 ? 13.758 9.953 19.266 1 98.12 432 PHE B O 1
ATOM 8808 N N . LYS B 1 433 ? 12.242 10.078 20.891 1 96.19 433 LYS B N 1
ATOM 8809 C CA . LYS B 1 433 ? 13.25 10.273 21.922 1 96.19 433 LYS B CA 1
ATOM 8810 C C . LYS B 1 433 ? 14.172 9.062 22.031 1 96.19 433 LYS B C 1
ATOM 8812 O O . LYS B 1 433 ? 15.398 9.211 22.094 1 96.19 433 LYS B O 1
ATOM 8817 N N . ASP B 1 434 ? 13.562 7.879 21.891 1 95.12 434 ASP B N 1
ATOM 8818 C CA . ASP B 1 434 ? 14.375 6.699 22.188 1 95.12 434 ASP B CA 1
ATOM 8819 C C . ASP B 1 434 ? 14.594 5.859 20.938 1 95.12 434 ASP B C 1
ATOM 8821 O O . ASP B 1 434 ? 15.531 5.059 20.875 1 95.12 434 ASP B O 1
ATOM 8825 N N . LYS B 1 435 ? 13.703 6.004 20.031 1 97.38 435 LYS B N 1
ATOM 8826 C CA . LYS B 1 435 ? 13.742 5.113 18.875 1 97.38 435 LYS B CA 1
ATOM 8827 C C . LYS B 1 435 ? 13.438 5.871 17.578 1 97.38 435 LYS B C 1
ATOM 8829 O O . LYS B 1 435 ? 12.828 6.938 17.609 1 97.38 435 LYS B O 1
ATOM 8834 N N . LEU B 1 436 ? 13.984 5.336 16.5 1 98.56 436 LEU B N 1
ATOM 8835 C CA . LEU B 1 436 ? 13.477 5.645 15.164 1 98.56 436 LEU B CA 1
ATOM 8836 C C . LEU B 1 436 ? 12.469 4.602 14.711 1 98.56 436 LEU B C 1
ATOM 8838 O O . LEU B 1 436 ? 12.68 3.4 14.906 1 98.56 436 LEU B O 1
ATOM 8842 N N . ARG B 1 437 ? 11.352 5.027 14.188 1 98.38 437 ARG B N 1
ATOM 8843 C CA . ARG B 1 437 ? 10.312 4.082 13.812 1 98.38 437 ARG B CA 1
ATOM 8844 C C . ARG B 1 437 ? 9.93 4.238 12.344 1 98.38 437 ARG B C 1
ATOM 8846 O O . ARG B 1 437 ? 9.859 5.355 11.828 1 98.38 437 ARG B O 1
ATOM 8853 N N . VAL B 1 438 ? 9.812 3.117 11.648 1 97.88 438 VAL B N 1
ATOM 8854 C CA . VAL B 1 438 ? 9.125 3.076 10.359 1 97.88 438 VAL B CA 1
ATOM 8855 C C . VAL B 1 438 ? 7.641 2.791 10.578 1 97.88 438 VAL B C 1
ATOM 8857 O O . VAL B 1 438 ? 7.281 1.823 11.25 1 97.88 438 VAL B O 1
ATOM 8860 N N . LEU B 1 439 ? 6.789 3.639 10.016 1 97.69 439 LEU B N 1
ATOM 8861 C CA . LEU B 1 439 ? 5.348 3.516 10.203 1 97.69 439 LEU B CA 1
ATOM 8862 C C . LEU B 1 439 ? 4.641 3.318 8.859 1 97.69 439 LEU B C 1
ATOM 8864 O O . LEU B 1 439 ? 5.066 3.869 7.844 1 97.69 439 LEU B O 1
ATOM 8868 N N . THR B 1 440 ? 3.613 2.557 8.875 1 95.94 440 THR B N 1
ATOM 8869 C CA . THR B 1 440 ? 2.721 2.42 7.73 1 95.94 440 THR B CA 1
ATOM 8870 C C . THR B 1 440 ? 1.544 3.385 7.844 1 95.94 440 THR B C 1
ATOM 8872 O O . THR B 1 440 ? 0.937 3.51 8.906 1 95.94 440 THR B O 1
ATOM 8875 N N . VAL B 1 441 ? 1.233 4.031 6.734 1 96.62 441 VAL B N 1
ATOM 8876 C CA . VAL B 1 441 ? 0.102 4.953 6.707 1 96.62 441 VAL B CA 1
ATOM 8877 C C . VAL B 1 441 ? -1.169 4.199 6.32 1 96.62 441 VAL B C 1
ATOM 8879 O O . VAL B 1 441 ? -1.383 3.889 5.148 1 96.62 441 VAL B O 1
ATOM 8882 N N . LEU B 1 442 ? -2.004 3.988 7.297 1 93 442 LEU B N 1
ATOM 8883 C CA . LEU B 1 442 ? -3.268 3.297 7.062 1 93 442 LEU B CA 1
ATOM 8884 C C . LEU B 1 442 ? -4.402 4.293 6.855 1 93 442 LEU B C 1
ATOM 8886 O O . LEU B 1 442 ? -4.168 5.504 6.797 1 93 442 LEU B O 1
ATOM 8890 N N . ILE B 1 443 ? -5.574 3.879 6.684 1 85.75 443 ILE B N 1
ATOM 8891 C CA . ILE B 1 443 ? -6.723 4.73 6.398 1 85.75 443 ILE B CA 1
ATOM 8892 C C . ILE B 1 443 ? -6.977 5.668 7.574 1 85.75 443 ILE B C 1
ATOM 8894 O O . ILE B 1 443 ? -7.32 6.84 7.379 1 85.75 443 ILE B O 1
ATOM 8898 N N . ASP B 1 444 ? -6.824 5.188 8.805 1 86.94 444 ASP B N 1
ATOM 8899 C CA . ASP B 1 444 ? -7.16 6.043 9.938 1 86.94 444 ASP B CA 1
ATOM 8900 C C . ASP B 1 444 ? -6.152 5.875 11.07 1 86.94 444 ASP B C 1
ATOM 8902 O O . ASP B 1 444 ? -6.465 6.141 12.234 1 86.94 444 ASP B O 1
ATOM 8906 N N . ASP B 1 445 ? -4.961 5.363 10.656 1 93.06 445 ASP B N 1
ATOM 8907 C CA . ASP B 1 445 ? -3.988 5.102 11.711 1 93.06 445 ASP B CA 1
ATOM 8908 C C . ASP B 1 445 ? -2.566 5.086 11.156 1 93.06 445 ASP B C 1
ATOM 8910 O O . ASP B 1 445 ? -2.369 5.066 9.938 1 93.06 445 ASP B O 1
ATOM 8914 N N . LEU B 1 446 ? -1.658 5.25 12.016 1 96.38 446 LEU B N 1
ATOM 8915 C CA . LEU B 1 446 ? -0.247 4.984 11.758 1 96.38 446 LEU B CA 1
ATOM 8916 C C . LEU B 1 446 ? 0.239 3.789 12.57 1 96.38 446 LEU B C 1
ATOM 8918 O O . LEU B 1 446 ? 0.199 3.814 13.797 1 96.38 446 LEU B O 1
ATOM 8922 N N . ARG B 1 447 ? 0.735 2.816 11.914 1 94.69 447 ARG B N 1
ATOM 8923 C CA . ARG B 1 447 ? 1.151 1.604 12.609 1 94.69 447 ARG B CA 1
ATOM 8924 C C . ARG B 1 447 ? 2.66 1.407 12.516 1 94.69 447 ARG B C 1
ATOM 8926 O O . ARG B 1 447 ? 3.24 1.524 11.43 1 94.69 447 ARG B O 1
ATOM 8933 N N . VAL B 1 448 ? 3.252 1.072 13.633 1 95.12 448 VAL B N 1
ATOM 8934 C CA . VAL B 1 448 ? 4.695 0.855 13.664 1 95.12 448 VAL B CA 1
ATOM 8935 C C . VAL B 1 448 ? 5.035 -0.462 12.969 1 95.12 448 VAL B C 1
ATOM 8937 O O . VAL B 1 448 ? 4.48 -1.51 13.305 1 95.12 448 VAL B O 1
ATOM 8940 N N . GLU B 1 449 ? 5.91 -0.397 12.047 1 93.12 449 GLU B N 1
ATOM 8941 C CA . GLU B 1 449 ? 6.359 -1.577 11.312 1 93.12 449 GLU B CA 1
ATOM 8942 C C . GLU B 1 449 ? 7.715 -2.057 11.82 1 93.12 449 GLU B C 1
ATOM 8944 O O . GLU B 1 449 ? 7.969 -3.26 11.883 1 93.12 449 GLU B O 1
ATOM 8949 N N . LYS B 1 450 ? 8.617 -1.104 12.055 1 95.06 450 LYS B N 1
ATOM 8950 C CA . LYS B 1 450 ? 9.992 -1.396 12.469 1 95.06 450 LYS B CA 1
ATOM 8951 C C . LYS B 1 450 ? 10.539 -0.302 13.383 1 95.06 450 LYS B C 1
ATOM 8953 O O . LYS B 1 450 ? 10.203 0.874 13.219 1 95.06 450 LYS B O 1
ATOM 8958 N N . GLU B 1 451 ? 11.336 -0.708 14.375 1 96.75 451 GLU B N 1
ATOM 8959 C CA . GLU B 1 451 ? 12 0.228 15.273 1 96.75 451 GLU B CA 1
ATOM 8960 C C . GLU B 1 451 ? 13.516 0.082 15.195 1 96.75 451 GLU B C 1
ATOM 8962 O O . GLU B 1 451 ? 14.031 -1.02 14.984 1 96.75 451 GLU B O 1
ATOM 8967 N N . PHE B 1 452 ? 14.234 1.159 15.289 1 97.56 452 PHE B N 1
ATOM 8968 C CA . PHE B 1 452 ? 15.688 1.201 15.305 1 97.56 452 PHE B CA 1
ATOM 8969 C C . PHE B 1 452 ? 16.188 1.875 16.578 1 97.56 452 PHE B C 1
ATOM 8971 O O . PHE B 1 452 ? 15.586 2.832 17.062 1 97.56 452 PHE B O 1
ATOM 8978 N N . PRO B 1 453 ? 17.281 1.362 17.109 1 97 453 PRO B N 1
ATOM 8979 C CA . PRO B 1 453 ? 17.844 1.989 18.297 1 97 453 PRO B CA 1
ATOM 8980 C C . PRO B 1 453 ? 18.594 3.281 17.984 1 97 453 PRO B C 1
ATOM 8982 O O . PRO B 1 453 ? 19.797 3.387 18.281 1 97 453 PRO B O 1
ATOM 8985 N N . ILE B 1 454 ? 17.969 4.172 17.359 1 98 454 ILE B N 1
ATOM 8986 C CA . ILE B 1 454 ? 18.469 5.508 17.078 1 98 454 ILE B CA 1
ATOM 8987 C C . ILE B 1 454 ? 17.766 6.531 17.969 1 98 454 ILE B C 1
ATOM 8989 O O . ILE B 1 454 ? 16.547 6.746 17.812 1 98 454 ILE B O 1
ATOM 8993 N N . ARG B 1 455 ? 18.516 7.125 18.797 1 96.69 455 ARG B N 1
ATOM 8994 C CA . ARG B 1 455 ? 17.922 8.016 19.797 1 96.69 455 ARG B CA 1
ATOM 8995 C C . ARG B 1 455 ? 17.891 9.461 19.297 1 96.69 455 ARG B C 1
ATOM 8997 O O . ARG B 1 455 ? 18.828 9.906 18.625 1 96.69 455 ARG B O 1
ATOM 9004 N N . SER B 1 456 ? 16.859 10.18 19.594 1 97.19 456 SER B N 1
ATOM 9005 C CA . SER B 1 456 ? 16.688 11.609 19.375 1 97.19 456 SER B CA 1
ATOM 9006 C C . SER B 1 456 ? 17.047 12 17.938 1 97.19 456 SER B C 1
ATOM 9008 O O . SER B 1 456 ? 17.828 12.93 17.719 1 97.19 456 SER B O 1
ATOM 9010 N N . CYS B 1 457 ? 16.578 11.203 17 1 98.44 457 CYS B N 1
ATOM 9011 C CA . CYS B 1 457 ? 16.766 11.547 15.602 1 98.44 457 CYS B CA 1
ATOM 9012 C C . CYS B 1 457 ? 16 12.812 15.234 1 98.44 457 CYS B C 1
ATOM 9014 O O . CYS B 1 457 ? 14.766 12.812 15.234 1 98.44 457 CYS B O 1
ATOM 9016 N N . LYS B 1 458 ? 16.688 13.82 14.875 1 98 458 LYS B N 1
ATOM 9017 C CA . LYS B 1 458 ? 16.047 15.102 14.602 1 98 458 LYS B CA 1
ATOM 9018 C C . LYS B 1 458 ? 15.961 15.359 13.102 1 98 458 LYS B C 1
ATOM 9020 O O . LYS B 1 458 ? 15.289 16.297 12.672 1 98 458 LYS B O 1
ATOM 9025 N N . GLU B 1 459 ? 16.703 14.508 12.344 1 98.56 459 GLU B N 1
ATOM 9026 C CA . GLU B 1 459 ? 16.672 14.641 10.891 1 98.56 459 GLU B CA 1
ATOM 9027 C C . GLU B 1 459 ? 16.625 13.273 10.211 1 98.56 459 GLU B C 1
ATOM 9029 O O . GLU B 1 459 ? 17.453 12.398 10.516 1 98.56 459 GLU B O 1
ATOM 9034 N N . CYS B 1 460 ? 15.703 13.086 9.375 1 98.69 460 CYS B N 1
ATOM 9035 C CA . CYS B 1 460 ? 15.625 11.906 8.516 1 98.69 460 CYS B CA 1
ATOM 9036 C C . CYS B 1 460 ? 15.023 12.258 7.16 1 98.69 460 CYS B C 1
ATOM 9038 O O . CYS B 1 460 ? 14.391 13.305 7.008 1 98.69 460 CYS B O 1
ATOM 9040 N N . SER B 1 461 ? 15.297 11.469 6.211 1 98.69 461 SER B N 1
ATOM 9041 C CA . SER B 1 461 ? 14.828 11.758 4.859 1 98.69 461 SER B CA 1
ATOM 9042 C C . SER B 1 461 ? 14.844 10.516 3.986 1 98.69 461 SER B C 1
ATOM 9044 O O . SER B 1 461 ? 15.773 9.703 4.066 1 98.69 461 SER B O 1
ATOM 9046 N N . PHE B 1 462 ? 13.797 10.328 3.17 1 98.75 462 PHE B N 1
ATOM 9047 C CA . PHE B 1 462 ? 13.82 9.312 2.121 1 98.75 462 PHE B CA 1
ATOM 9048 C C . PHE B 1 462 ? 14.516 9.836 0.875 1 98.75 462 PHE B C 1
ATOM 9050 O O . PHE B 1 462 ? 14.438 11.031 0.564 1 98.75 462 PHE B O 1
ATOM 9057 N N . SER B 1 463 ? 15.172 8.906 0.209 1 97.94 463 SER B N 1
ATOM 9058 C CA . SER B 1 463 ? 15.656 9.25 -1.126 1 97.94 463 SER B CA 1
ATOM 9059 C C . SER B 1 463 ? 14.492 9.539 -2.076 1 97.94 463 SER B C 1
ATOM 9061 O O . SER B 1 463 ? 13.336 9.25 -1.755 1 97.94 463 SER B O 1
ATOM 9063 N N . ASN B 1 464 ? 14.812 10.141 -3.227 1 96.56 464 ASN B N 1
ATOM 9064 C CA . ASN B 1 464 ? 13.766 10.477 -4.18 1 96.56 464 ASN B CA 1
ATOM 9065 C C . ASN B 1 464 ? 13 9.234 -4.641 1 96.56 464 ASN B C 1
ATOM 9067 O O . ASN B 1 464 ? 11.781 9.289 -4.82 1 96.56 464 ASN B O 1
ATOM 9071 N N . GLY B 1 465 ? 13.688 8.164 -4.781 1 97.12 465 GLY B N 1
ATOM 9072 C CA . GLY B 1 465 ? 13.047 6.922 -5.176 1 97.12 465 GLY B CA 1
ATOM 9073 C C . GLY B 1 465 ? 12.461 6.148 -4.008 1 97.12 465 GLY B C 1
ATOM 9074 O O . GLY B 1 465 ? 11.789 5.137 -4.199 1 97.12 465 GLY B O 1
ATOM 9075 N N . GLY B 1 466 ? 12.75 6.516 -2.838 1 98.25 466 GLY B N 1
ATOM 9076 C CA . GLY B 1 466 ? 12.188 5.926 -1.635 1 98.25 466 GLY B CA 1
ATOM 9077 C C . GLY B 1 466 ? 12.875 4.641 -1.221 1 98.25 466 GLY B C 1
ATOM 9078 O O . GLY B 1 466 ? 12.469 4 -0.245 1 98.25 466 GLY B O 1
ATOM 9079 N N . HIS B 1 467 ? 13.891 4.227 -1.896 1 97.62 467 HIS B N 1
ATOM 9080 C CA . HIS B 1 467 ? 14.516 2.93 -1.65 1 97.62 467 HIS B CA 1
ATOM 9081 C C . HIS B 1 467 ? 15.523 3.01 -0.514 1 97.62 467 HIS B C 1
ATOM 9083 O O . HIS B 1 467 ? 15.961 1.981 0.013 1 97.62 467 HIS B O 1
ATOM 9089 N N . ILE B 1 468 ? 15.938 4.27 -0.16 1 98.06 468 ILE B N 1
ATOM 9090 C CA . ILE B 1 468 ? 16.859 4.527 0.936 1 98.06 468 ILE B CA 1
ATOM 9091 C C . ILE B 1 468 ? 16.281 5.586 1.868 1 98.06 468 ILE B C 1
ATOM 9093 O O . ILE B 1 468 ? 15.625 6.527 1.415 1 98.06 468 ILE B O 1
ATOM 9097 N N . PHE B 1 469 ? 16.453 5.418 3.105 1 98.44 469 PHE B N 1
ATOM 9098 C CA . PHE B 1 469 ? 16.234 6.555 3.996 1 98.44 469 PHE B CA 1
ATOM 9099 C C . PHE B 1 469 ? 17.469 6.785 4.875 1 98.44 469 PHE B C 1
ATOM 9101 O O . PHE B 1 469 ? 18.156 5.836 5.242 1 98.44 469 PHE B O 1
ATOM 9108 N N . ALA B 1 470 ? 17.719 8.023 5.094 1 98.62 470 ALA B N 1
ATOM 9109 C CA . ALA B 1 470 ? 18.797 8.477 5.965 1 98.62 470 ALA B CA 1
ATOM 9110 C C . ALA B 1 470 ? 18.25 8.938 7.316 1 98.62 470 ALA B C 1
ATOM 9112 O O . ALA B 1 470 ? 17.188 9.531 7.395 1 98.62 470 ALA B O 1
ATOM 9113 N N . ALA B 1 471 ? 18.938 8.648 8.367 1 98.75 471 ALA B N 1
ATOM 9114 C CA . ALA B 1 471 ? 18.594 9.078 9.727 1 98.75 471 ALA B CA 1
ATOM 9115 C C . ALA B 1 471 ? 19.844 9.562 10.477 1 98.75 471 ALA B C 1
ATOM 9117 O O . ALA B 1 471 ? 20.906 8.969 10.359 1 98.75 471 ALA B O 1
ATOM 9118 N N . VAL B 1 472 ? 19.656 10.57 11.188 1 98.56 472 VAL B N 1
ATOM 9119 C CA . VAL B 1 472 ? 20.781 11.148 11.922 1 98.56 472 VAL B CA 1
ATOM 9120 C C . VAL B 1 472 ? 20.781 10.617 13.352 1 98.56 472 VAL B C 1
ATOM 9122 O O . VAL B 1 472 ? 19.766 10.68 14.055 1 98.56 472 VAL B O 1
ATOM 9125 N N . HIS B 1 473 ? 21.844 10.078 13.781 1 97 473 HIS B N 1
ATOM 9126 C CA . HIS B 1 473 ? 22.125 9.656 15.156 1 97 473 HIS B CA 1
ATOM 9127 C C . HIS B 1 473 ? 23.297 10.43 15.742 1 97 473 HIS B C 1
ATOM 9129 O O . HIS B 1 473 ? 24.453 10.047 15.539 1 97 473 HIS B O 1
ATOM 9135 N N . GLY B 1 474 ? 22.953 11.414 16.516 1 93.69 474 GLY B N 1
ATOM 9136 C CA . GLY B 1 474 ? 24.016 12.328 16.922 1 93.69 474 GLY B CA 1
ATOM 9137 C C . GLY B 1 474 ? 24.594 13.125 15.758 1 93.69 474 GLY B C 1
ATOM 9138 O O . GLY B 1 474 ? 23.859 13.859 15.086 1 93.69 474 GLY B O 1
ATOM 9139 N N . ASN B 1 475 ? 25.859 12.891 15.5 1 96.19 475 ASN B N 1
ATOM 9140 C CA . ASN B 1 475 ? 26.5 13.578 14.383 1 96.19 475 ASN B CA 1
ATOM 9141 C C . ASN B 1 475 ? 26.828 12.617 13.25 1 96.19 475 ASN B C 1
ATOM 9143 O O . ASN B 1 475 ? 27.688 12.906 12.414 1 96.19 475 ASN B O 1
ATOM 9147 N N . VAL B 1 476 ? 26.141 11.5 13.273 1 97.5 476 VAL B N 1
ATOM 9148 C CA . VAL B 1 476 ? 26.375 10.469 12.258 1 97.5 476 VAL B CA 1
ATOM 9149 C C . VAL B 1 476 ? 25.109 10.289 11.414 1 97.5 476 VAL B C 1
ATOM 9151 O O . VAL B 1 476 ? 24 10.266 11.945 1 97.5 476 VAL B O 1
ATOM 9154 N N . ILE B 1 477 ? 25.297 10.227 10.109 1 98.31 477 ILE B N 1
ATOM 9155 C CA . ILE B 1 477 ? 24.203 9.914 9.203 1 98.31 477 ILE B CA 1
ATOM 9156 C C . ILE B 1 477 ? 24.203 8.414 8.891 1 98.31 477 ILE B C 1
ATOM 9158 O O . ILE B 1 477 ? 25.203 7.883 8.398 1 98.31 477 ILE B O 1
ATOM 9162 N N . GLN B 1 478 ? 23.141 7.75 9.156 1 97.81 478 GLN B N 1
ATOM 9163 C CA . GLN B 1 478 ? 23 6.328 8.867 1 97.81 478 GLN B CA 1
ATOM 9164 C C . GLN B 1 478 ? 22.031 6.098 7.699 1 97.81 478 GLN B C 1
ATOM 9166 O O . GLN B 1 478 ? 20.969 6.699 7.652 1 97.81 478 GLN B O 1
ATOM 9171 N N . LEU B 1 479 ? 22.453 5.301 6.766 1 97.5 479 LEU B N 1
ATOM 9172 C CA . LEU B 1 479 ? 21.625 4.988 5.605 1 97.5 479 LEU B CA 1
ATOM 9173 C C . LEU B 1 479 ? 21.047 3.582 5.715 1 97.5 479 LEU B C 1
ATOM 9175 O O . LEU B 1 479 ? 21.75 2.641 6.082 1 97.5 479 LEU B O 1
ATOM 9179 N N . PHE B 1 480 ? 19.781 3.443 5.441 1 97.19 480 PHE B N 1
ATOM 9180 C CA . PHE B 1 480 ? 19.078 2.174 5.527 1 97.19 480 PHE B CA 1
ATOM 9181 C C . PHE B 1 480 ? 18.344 1.878 4.227 1 97.19 480 PHE B C 1
ATOM 9183 O O . PHE B 1 480 ? 17.844 2.793 3.564 1 97.19 480 PHE B O 1
ATOM 9190 N N . SER B 1 481 ? 18.281 0.586 3.85 1 96.62 481 SER B N 1
ATOM 9191 C CA . SER B 1 481 ? 17.359 0.142 2.811 1 96.62 481 SER B CA 1
ATOM 9192 C C . SER B 1 481 ? 15.914 0.237 3.281 1 96.62 481 SER B C 1
ATOM 9194 O O . SER B 1 481 ? 15.594 -0.177 4.395 1 96.62 481 SER B O 1
ATOM 9196 N N . SER B 1 482 ? 15.062 0.754 2.426 1 97.5 482 SER B N 1
ATOM 9197 C CA . SER B 1 482 ? 13.656 0.866 2.789 1 97.5 482 SER B CA 1
ATOM 9198 C C . SER B 1 482 ? 12.945 -0.478 2.666 1 97.5 482 SER B C 1
ATOM 9200 O O . SER B 1 482 ? 11.805 -0.624 3.105 1 97.5 482 SER B O 1
ATOM 9202 N N . ILE B 1 483 ? 13.648 -1.432 2.057 1 96.38 483 ILE B N 1
ATOM 9203 C CA . ILE B 1 483 ? 13.039 -2.734 1.808 1 96.38 483 ILE B CA 1
ATOM 9204 C C . ILE B 1 483 ? 13.508 -3.732 2.865 1 96.38 483 ILE B C 1
ATOM 9206 O O . ILE B 1 483 ? 12.688 -4.352 3.547 1 96.38 483 ILE B O 1
ATOM 9210 N N . THR B 1 484 ? 14.766 -3.803 3.117 1 94.12 484 THR B N 1
ATOM 9211 C CA . THR B 1 484 ? 15.312 -4.816 4.008 1 94.12 484 THR B CA 1
ATOM 9212 C C . THR B 1 484 ? 15.594 -4.23 5.387 1 94.12 484 THR B C 1
ATOM 9214 O O . THR B 1 484 ? 15.828 -4.969 6.348 1 94.12 484 THR B O 1
ATOM 9217 N N . TYR B 1 485 ? 15.711 -2.855 5.527 1 95.44 485 TYR B N 1
ATOM 9218 C CA . TYR B 1 485 ? 15.992 -2.1 6.746 1 95.44 485 TYR B CA 1
ATOM 9219 C C . TYR B 1 485 ? 17.422 -2.316 7.203 1 95.44 485 TYR B C 1
ATOM 9221 O O . TYR B 1 485 ? 17.766 -2.012 8.344 1 95.44 485 TYR B O 1
ATOM 9229 N N . GLU B 1 486 ? 18.219 -2.836 6.32 1 93.44 486 GLU B N 1
ATOM 9230 C CA . GLU B 1 486 ? 19.641 -3.025 6.641 1 93.44 486 GLU B CA 1
ATOM 9231 C C . GLU B 1 486 ? 20.391 -1.703 6.582 1 93.44 486 GLU B C 1
ATOM 9233 O O . GLU B 1 486 ? 20.219 -0.92 5.648 1 93.44 486 GLU B O 1
ATOM 9238 N N . ASN B 1 487 ? 21.109 -1.397 7.625 1 95.62 487 ASN B N 1
ATOM 9239 C CA . ASN B 1 487 ? 22.047 -0.272 7.602 1 95.62 487 ASN B CA 1
ATOM 9240 C C . ASN B 1 487 ? 23.266 -0.573 6.742 1 95.62 487 ASN B C 1
ATOM 9242 O O . ASN B 1 487 ? 24.078 -1.43 7.09 1 95.62 487 ASN B O 1
ATOM 9246 N N . PHE B 1 488 ? 23.438 0.155 5.633 1 93.12 488 PHE B N 1
ATOM 9247 C CA . PHE B 1 488 ? 24.5 -0.271 4.727 1 93.12 488 PHE B CA 1
ATOM 9248 C C . PHE B 1 488 ? 25.609 0.783 4.645 1 93.12 488 PHE B C 1
ATOM 9250 O O . PHE B 1 488 ? 26.672 0.535 4.074 1 93.12 488 PHE B O 1
ATOM 9257 N N . ALA B 1 489 ? 25.375 1.96 5.195 1 95.12 489 ALA B N 1
ATOM 9258 C CA . ALA B 1 489 ? 26.406 2.992 5.191 1 95.12 489 ALA B CA 1
ATOM 9259 C C . ALA B 1 489 ? 26.219 3.961 6.355 1 95.12 489 ALA B C 1
ATOM 9261 O O . ALA B 1 489 ? 25.094 4.242 6.762 1 95.12 489 ALA B O 1
ATOM 9262 N N . ASN B 1 490 ? 27.312 4.469 6.941 1 96.44 490 ASN B N 1
ATOM 9263 C CA . ASN B 1 490 ? 27.359 5.488 7.98 1 96.44 490 ASN B CA 1
ATOM 9264 C C . ASN B 1 490 ? 28.328 6.609 7.625 1 96.44 490 ASN B C 1
ATOM 9266 O O . ASN B 1 490 ? 29.484 6.348 7.289 1 96.44 490 ASN B O 1
ATOM 9270 N N . PHE B 1 491 ? 27.891 7.809 7.633 1 97.69 491 PHE B N 1
ATOM 9271 C CA . PHE B 1 491 ? 28.734 8.961 7.309 1 97.69 491 PHE B CA 1
ATOM 9272 C C . PHE B 1 491 ? 29.094 9.734 8.57 1 97.69 491 PHE B C 1
ATOM 9274 O O . PHE B 1 491 ? 28.234 10.297 9.234 1 97.69 491 PHE B O 1
ATOM 9281 N N . LYS B 1 492 ? 30.359 9.742 8.812 1 96 492 LYS B N 1
ATOM 9282 C CA . LYS B 1 492 ? 30.922 10.477 9.953 1 96 492 LYS B CA 1
ATOM 9283 C C . LYS B 1 492 ? 31.75 11.664 9.484 1 96 492 LYS B C 1
ATOM 9285 O O . LYS B 1 492 ? 32.625 11.516 8.633 1 96 492 LYS B O 1
ATOM 9290 N N . GLY B 1 493 ? 31.391 12.812 9.945 1 95.44 493 GLY B N 1
ATOM 9291 C CA . GLY B 1 493 ? 32.156 13.984 9.562 1 95.44 493 GLY B CA 1
ATOM 9292 C C . GLY B 1 493 ? 31.781 15.234 10.336 1 95.44 493 GLY B C 1
ATOM 9293 O O . GLY B 1 493 ? 32.625 16 10.758 1 95.44 493 GLY B O 1
ATOM 9294 N N . HIS B 1 494 ? 30.531 15.461 10.523 1 97 494 HIS B N 1
ATOM 9295 C CA . HIS B 1 494 ? 30.031 16.625 11.234 1 97 494 HIS B CA 1
ATOM 9296 C C . HIS B 1 494 ? 30.5 16.625 12.688 1 97 494 HIS B C 1
ATOM 9298 O O . HIS B 1 494 ? 30.562 15.57 13.32 1 97 494 HIS B O 1
ATOM 9304 N N . ASN B 1 495 ? 30.797 17.75 13.195 1 95.06 495 ASN B N 1
ATOM 9305 C CA . ASN B 1 495 ? 31.203 17.891 14.586 1 95.06 495 ASN B CA 1
ATOM 9306 C C . ASN B 1 495 ? 30.047 18.438 15.438 1 95.06 495 ASN B C 1
ATOM 9308 O O . ASN B 1 495 ? 30.141 18.453 16.672 1 95.06 495 ASN B O 1
ATOM 9312 N N . GLY B 1 496 ? 29.078 18.953 14.867 1 93.88 496 GLY B N 1
ATOM 9313 C CA . GLY B 1 496 ? 27.875 19.453 15.523 1 93.88 496 GLY B CA 1
ATOM 9314 C C . GLY B 1 496 ? 26.609 18.797 15.031 1 93.88 496 GLY B C 1
ATOM 9315 O O . GLY B 1 496 ? 26.656 17.828 14.266 1 93.88 496 GLY B O 1
ATOM 9316 N N . SER B 1 497 ? 25.547 19.359 15.539 1 95.62 497 SER B N 1
ATOM 9317 C CA . SER B 1 497 ? 24.25 18.797 15.172 1 95.62 497 SER B CA 1
ATOM 9318 C C . SER B 1 497 ? 23.953 18.984 13.688 1 95.62 497 SER B C 1
ATOM 9320 O O . SER B 1 497 ? 24.156 20.078 13.148 1 95.62 497 SER B O 1
ATOM 9322 N N . ILE B 1 498 ? 23.562 17.906 13.055 1 98.31 498 ILE B N 1
ATOM 9323 C CA . ILE B 1 498 ? 23.141 17.969 11.664 1 98.31 498 ILE B CA 1
ATOM 9324 C C . ILE B 1 498 ? 21.719 18.5 11.57 1 98.31 498 ILE B C 1
ATOM 9326 O O . ILE B 1 498 ? 20.828 18.047 12.289 1 98.31 498 ILE B O 1
ATOM 9330 N N . ARG B 1 499 ? 21.484 19.453 10.648 1 97.88 499 ARG B N 1
ATOM 9331 C CA . ARG B 1 499 ? 20.219 20.172 10.68 1 97.88 499 ARG B CA 1
ATOM 9332 C C . ARG B 1 499 ? 19.391 19.891 9.43 1 97.88 499 ARG B C 1
ATOM 9334 O O . ARG B 1 499 ? 18.188 20.125 9.414 1 97.88 499 ARG B O 1
ATOM 9341 N N . ALA B 1 500 ? 20.062 19.422 8.375 1 98.38 500 ALA B N 1
ATOM 9342 C CA . ALA B 1 500 ? 19.297 19.172 7.152 1 98.38 500 ALA B CA 1
ATOM 9343 C C . ALA B 1 500 ? 20 18.141 6.273 1 98.38 500 ALA B C 1
ATOM 9345 O O . ALA B 1 500 ? 21.234 18.031 6.293 1 98.38 500 ALA B O 1
ATOM 9346 N N . LEU B 1 501 ? 19.234 17.391 5.566 1 98.5 501 LEU B N 1
ATOM 9347 C CA . LEU B 1 501 ? 19.641 16.422 4.562 1 98.5 501 LEU B CA 1
ATOM 9348 C C . LEU B 1 501 ? 18.891 16.641 3.252 1 98.5 501 LEU B C 1
ATOM 9350 O O . LEU B 1 501 ? 17.688 16.844 3.254 1 98.5 501 LEU B O 1
ATOM 9354 N N . VAL B 1 502 ? 19.625 16.609 2.15 1 98.31 502 VAL B N 1
ATOM 9355 C CA . VAL B 1 502 ? 18.953 16.703 0.855 1 98.31 502 VAL B CA 1
ATOM 9356 C C . VAL B 1 502 ? 19.641 15.781 -0.146 1 98.31 502 VAL B C 1
ATOM 9358 O O . VAL B 1 502 ? 20.875 15.695 -0.185 1 98.31 502 VAL B O 1
ATOM 9361 N N . TRP B 1 503 ? 18.828 15.07 -0.911 1 97.69 503 TRP B N 1
ATOM 9362 C CA . TRP B 1 503 ? 19.328 14.102 -1.888 1 97.69 503 TRP B CA 1
ATOM 9363 C C . TRP B 1 503 ? 19.469 14.742 -3.264 1 97.69 503 TRP B C 1
ATOM 9365 O O . TRP B 1 503 ? 18.656 15.594 -3.646 1 97.69 503 TRP B O 1
ATOM 9375 N N . SER B 1 504 ? 20.516 14.258 -3.955 1 95.25 504 SER B N 1
ATOM 9376 C CA . SER B 1 504 ? 20.578 14.609 -5.367 1 95.25 504 SER B CA 1
ATOM 9377 C C . SER B 1 504 ? 19.453 13.945 -6.156 1 95.25 504 SER B C 1
ATOM 9379 O O . SER B 1 504 ? 18.828 12.992 -5.68 1 95.25 504 SER B O 1
ATOM 9381 N N . TRP B 1 505 ? 19.234 14.453 -7.359 1 91.44 505 TRP B N 1
ATOM 9382 C CA . TRP B 1 505 ? 18.109 13.992 -8.156 1 91.44 505 TRP B CA 1
ATOM 9383 C C . TRP B 1 505 ? 18.219 12.5 -8.461 1 91.44 505 TRP B C 1
ATOM 9385 O O . TRP B 1 505 ? 17.219 11.805 -8.594 1 91.44 505 TRP B O 1
ATOM 9395 N N . ASP B 1 506 ? 19.406 11.977 -8.539 1 89.25 506 ASP B N 1
ATOM 9396 C CA . ASP B 1 506 ? 19.641 10.586 -8.914 1 89.25 506 ASP B CA 1
ATOM 9397 C C . ASP B 1 506 ? 19.859 9.719 -7.68 1 89.25 506 ASP B C 1
ATOM 9399 O O . ASP B 1 506 ? 20.125 8.516 -7.797 1 89.25 506 ASP B O 1
ATOM 9403 N N . ASP B 1 507 ? 19.812 10.266 -6.469 1 94 507 ASP B N 1
ATOM 9404 C CA . ASP B 1 507 ? 19.922 9.586 -5.184 1 94 507 ASP B CA 1
ATOM 9405 C C . ASP B 1 507 ? 21.328 9.055 -4.953 1 94 507 ASP B C 1
ATOM 9407 O O . ASP B 1 507 ? 21.547 8.211 -4.078 1 94 507 ASP B O 1
ATOM 9411 N N . TYR B 1 508 ? 22.328 9.547 -5.707 1 91.19 508 TYR B N 1
ATOM 9412 C CA . TYR B 1 508 ? 23.688 9.031 -5.586 1 91.19 508 TYR B CA 1
ATOM 9413 C C . TYR B 1 508 ? 24.5 9.859 -4.602 1 91.19 508 TYR B C 1
ATOM 9415 O O . TYR B 1 508 ? 25.562 9.438 -4.148 1 91.19 508 TYR B O 1
ATOM 9423 N N . ARG B 1 509 ? 23.984 10.984 -4.344 1 95.19 509 ARG B N 1
ATOM 9424 C CA . ARG B 1 509 ? 24.672 11.875 -3.408 1 95.19 509 ARG B CA 1
ATOM 9425 C C . ARG B 1 509 ? 23.703 12.398 -2.35 1 95.19 509 ARG B C 1
ATOM 9427 O O . ARG B 1 509 ? 22.531 12.641 -2.637 1 95.19 509 ARG B O 1
ATOM 9434 N N . LEU B 1 510 ? 24.234 12.594 -1.168 1 97.88 510 LEU B N 1
ATOM 9435 C CA . LEU B 1 510 ? 23.531 13.211 -0.056 1 97.88 510 LEU B CA 1
ATOM 9436 C C . LEU B 1 510 ? 24.266 14.438 0.458 1 97.88 510 LEU B C 1
ATOM 9438 O O . LEU B 1 510 ? 25.484 14.383 0.69 1 97.88 510 LEU B O 1
ATOM 9442 N N . VAL B 1 511 ? 23.578 15.562 0.49 1 98.44 511 VAL B N 1
ATOM 9443 C CA . VAL B 1 511 ? 24.172 16.781 1.04 1 98.44 511 VAL B CA 1
ATOM 9444 C C . VAL B 1 511 ? 23.625 17.031 2.445 1 98.44 511 VAL B C 1
ATOM 9446 O O . VAL B 1 511 ? 22.422 16.875 2.689 1 98.44 511 VAL B O 1
ATOM 9449 N N . SER B 1 512 ? 24.5 17.328 3.383 1 98.44 512 SER B N 1
ATOM 9450 C CA . SER B 1 512 ? 24.109 17.625 4.758 1 98.44 512 SER B CA 1
ATOM 9451 C C . SER B 1 512 ? 24.719 18.953 5.219 1 98.44 512 SER B C 1
ATOM 9453 O O . SER B 1 512 ? 25.719 19.406 4.664 1 98.44 512 SER B O 1
ATOM 9455 N N . CYS B 1 513 ? 24.078 19.594 6.086 1 98.31 513 CYS B N 1
ATOM 9456 C CA . CYS B 1 513 ? 24.625 20.781 6.746 1 98.31 513 CYS B CA 1
ATOM 9457 C C . CYS B 1 513 ? 24.422 20.703 8.25 1 98.31 513 CYS B C 1
ATOM 9459 O O . CYS B 1 513 ? 23.594 19.938 8.734 1 98.31 513 CYS B O 1
ATOM 9461 N N . GLY B 1 514 ? 25.219 21.531 8.969 1 96.62 514 GLY B N 1
ATOM 9462 C CA . GLY B 1 514 ? 25.109 21.469 10.414 1 96.62 514 GLY B CA 1
ATOM 9463 C C . GLY B 1 514 ? 25.531 22.75 11.102 1 96.62 514 GLY B C 1
ATOM 9464 O O . GLY B 1 514 ? 25.938 23.703 10.445 1 96.62 514 GLY B O 1
ATOM 9465 N N . MET B 1 515 ? 25.344 22.672 12.406 1 95.31 515 MET B N 1
ATOM 9466 C CA . MET B 1 515 ? 25.625 23.828 13.258 1 95.31 515 MET B CA 1
ATOM 9467 C C . MET B 1 515 ? 27.125 24.078 13.367 1 95.31 515 MET B C 1
ATOM 9469 O O . MET B 1 515 ? 27.547 25.141 13.805 1 95.31 515 MET B O 1
ATOM 9473 N N . ASP B 1 516 ? 27.922 23.188 12.961 1 96.44 516 ASP B N 1
ATOM 9474 C CA . ASP B 1 516 ? 29.375 23.328 12.953 1 96.44 516 ASP B CA 1
ATOM 9475 C C . ASP B 1 516 ? 29.828 24.219 11.797 1 96.44 516 ASP B C 1
ATOM 9477 O O . ASP B 1 516 ? 31.016 24.469 11.625 1 96.44 516 ASP B O 1
ATOM 9481 N N . GLY B 1 517 ? 28.875 24.609 10.93 1 97.69 517 GLY B N 1
ATOM 9482 C CA . GLY B 1 517 ? 29.172 25.484 9.82 1 97.69 517 GLY B CA 1
ATOM 9483 C C . GLY B 1 517 ? 29.594 24.75 8.562 1 97.69 517 GLY B C 1
ATOM 9484 O O . GLY B 1 517 ? 30.062 25.375 7.598 1 97.69 517 GLY B O 1
ATOM 9485 N N . ALA B 1 518 ? 29.328 23.484 8.578 1 98.25 518 ALA B N 1
ATOM 9486 C CA . ALA B 1 518 ? 29.812 22.672 7.457 1 98.25 518 ALA B CA 1
ATOM 9487 C C . ALA B 1 518 ? 28.656 22.25 6.551 1 98.25 518 ALA B C 1
ATOM 9489 O O . ALA B 1 518 ? 27.562 21.938 7.027 1 98.25 518 ALA B O 1
ATOM 9490 N N . VAL B 1 519 ? 28.891 22.297 5.227 1 98.56 519 VAL B N 1
ATOM 9491 C CA . VAL B 1 519 ? 28.094 21.625 4.203 1 98.56 519 VAL B CA 1
ATOM 9492 C C . VAL B 1 519 ? 28.906 20.5 3.572 1 98.56 519 VAL B C 1
ATOM 9494 O O . VAL B 1 519 ? 29.969 20.75 2.988 1 98.56 519 VAL B O 1
ATOM 9497 N N . TYR B 1 520 ? 28.453 19.297 3.758 1 98.44 520 TYR B N 1
ATOM 9498 C CA . TYR B 1 520 ? 29.156 18.141 3.221 1 98.44 520 TYR B CA 1
ATOM 9499 C C . TYR B 1 520 ? 28.359 17.484 2.107 1 98.44 520 TYR B C 1
ATOM 9501 O O . TYR B 1 520 ? 27.125 17.516 2.115 1 98.44 520 TYR B O 1
ATOM 9509 N N . GLU B 1 521 ? 29.047 16.969 1.152 1 97.88 521 GLU B N 1
ATOM 9510 C CA . GLU B 1 521 ? 28.5 16.078 0.125 1 97.88 521 GLU B CA 1
ATOM 9511 C C . GLU B 1 521 ? 29.016 14.656 0.282 1 97.88 521 GLU B C 1
ATOM 9513 O O . GLU B 1 521 ? 30.219 14.445 0.397 1 97.88 521 GLU B O 1
ATOM 9518 N N . TRP B 1 522 ? 28.094 13.742 0.325 1 97.56 522 TRP B N 1
ATOM 9519 C CA . TRP B 1 522 ? 28.438 12.344 0.548 1 97.56 522 TRP B CA 1
ATOM 9520 C C . TRP B 1 522 ? 28.109 11.492 -0.677 1 97.56 522 TRP B C 1
ATOM 9522 O O . TRP B 1 522 ? 27.016 11.617 -1.247 1 97.56 522 TRP B O 1
ATOM 9532 N N . ASP B 1 523 ? 29.031 10.672 -1.049 1 94 523 ASP B N 1
ATOM 9533 C CA . ASP B 1 523 ? 28.781 9.68 -2.092 1 94 523 ASP B CA 1
ATOM 9534 C C . ASP B 1 523 ? 28.203 8.398 -1.503 1 94 523 ASP B C 1
ATOM 9536 O O . ASP B 1 523 ? 28.844 7.738 -0.682 1 94 523 ASP B O 1
ATOM 9540 N N . ILE B 1 524 ? 27.109 7.941 -1.957 1 92.31 524 ILE B N 1
ATOM 9541 C CA . ILE B 1 524 ? 26.375 6.84 -1.359 1 92.31 524 ILE B CA 1
ATOM 9542 C C . ILE B 1 524 ? 27.078 5.52 -1.656 1 92.31 524 ILE B C 1
ATOM 9544 O O . ILE B 1 524 ? 27.094 4.613 -0.818 1 92.31 524 ILE B O 1
ATOM 9548 N N . PHE B 1 525 ? 27.641 5.359 -2.715 1 80.94 525 PHE B N 1
ATOM 9549 C CA . PHE B 1 525 ? 28.219 4.102 -3.166 1 80.94 525 PHE B CA 1
ATOM 9550 C C . PHE B 1 525 ? 29.562 3.855 -2.502 1 80.94 525 PHE B C 1
ATOM 9552 O O . PHE B 1 525 ? 29.812 2.77 -1.977 1 80.94 525 PHE B O 1
ATOM 9559 N N . SER B 1 526 ? 30.344 4.953 -2.535 1 84.25 526 SER B N 1
ATOM 9560 C CA . SER B 1 526 ? 31.688 4.781 -1.975 1 84.25 526 SER B CA 1
ATOM 9561 C C . SER B 1 526 ? 31.672 4.977 -0.462 1 84.25 526 SER B C 1
ATOM 9563 O O . SER B 1 526 ? 32.594 4.527 0.231 1 84.25 526 SER B O 1
ATOM 9565 N N . GLY B 1 527 ? 30.672 5.68 0.03 1 86.5 527 GLY B N 1
ATOM 9566 C CA . GLY B 1 527 ? 30.578 5.957 1.454 1 86.5 527 GLY B CA 1
ATOM 9567 C C . GLY B 1 527 ? 31.547 7.043 1.912 1 86.5 527 GLY B C 1
ATOM 9568 O O . GLY B 1 527 ? 31.812 7.172 3.107 1 86.5 527 GLY B O 1
ATOM 9569 N N . THR B 1 528 ? 31.969 7.754 0.948 1 92.81 528 THR B N 1
ATOM 9570 C CA . THR B 1 528 ? 32.969 8.75 1.283 1 92.81 528 THR B CA 1
ATOM 9571 C C . THR B 1 528 ? 32.438 10.164 1.084 1 92.81 528 THR B C 1
ATOM 9573 O O . THR B 1 528 ? 31.422 10.352 0.39 1 92.81 528 THR B O 1
ATOM 9576 N N . ARG B 1 529 ? 33.062 11.109 1.756 1 96 529 ARG B N 1
ATOM 9577 C CA . ARG B 1 529 ? 32.75 12.523 1.555 1 96 529 ARG B CA 1
ATOM 9578 C C . ARG B 1 529 ? 33.344 13.023 0.242 1 96 529 ARG B C 1
ATOM 9580 O O . ARG B 1 529 ? 34.562 13.023 0.062 1 96 529 ARG B O 1
ATOM 9587 N N . SER B 1 530 ? 32.594 13.492 -0.596 1 95 530 SER B N 1
ATOM 9588 C CA . SER B 1 530 ? 33.062 13.898 -1.922 1 95 530 SER B CA 1
ATOM 9589 C C . SER B 1 530 ? 33.25 15.406 -1.996 1 95 530 SER B C 1
ATOM 9591 O O . SER B 1 530 ? 33.906 15.906 -2.922 1 95 530 SER B O 1
ATOM 9593 N N . GLY B 1 531 ? 32.688 16.141 -1.076 1 96.31 531 GLY B N 1
ATOM 9594 C CA . GLY B 1 531 ? 32.844 17.594 -1.044 1 96.31 531 GLY B CA 1
ATOM 9595 C C . GLY B 1 531 ? 32.594 18.188 0.333 1 96.31 531 GLY B C 1
ATOM 9596 O O . GLY B 1 531 ? 31.938 17.578 1.172 1 96.31 531 GLY B O 1
ATOM 9597 N N . GLU B 1 532 ? 33.188 19.359 0.544 1 97.25 532 GLU B N 1
ATOM 9598 C CA . GLU B 1 532 ? 33 20.047 1.819 1 97.25 532 GLU B CA 1
ATOM 9599 C C . GLU B 1 532 ? 33.156 21.547 1.654 1 97.25 532 GLU B C 1
ATOM 9601 O O . GLU B 1 532 ? 33.938 22.031 0.855 1 97.25 532 GLU B O 1
ATOM 9606 N N . SER B 1 533 ? 32.344 22.281 2.227 1 98.06 533 SER B N 1
ATOM 9607 C CA . SER B 1 533 ? 32.375 23.734 2.385 1 98.06 533 SER B CA 1
ATOM 9608 C C . SER B 1 533 ? 32.094 24.141 3.826 1 98.06 533 SER B C 1
ATOM 9610 O O . SER B 1 533 ? 30.984 23.938 4.32 1 98.06 533 SER B O 1
ATOM 9612 N N . VAL B 1 534 ? 33.125 24.75 4.504 1 97.69 534 VAL B N 1
ATOM 9613 C CA . VAL B 1 534 ? 32.969 25.047 5.926 1 97.69 534 VAL B CA 1
ATOM 9614 C C . VAL B 1 534 ? 33.062 26.562 6.152 1 97.69 534 VAL B C 1
ATOM 9616 O O . VAL B 1 534 ? 34 27.203 5.68 1 97.69 534 VAL B O 1
ATOM 9619 N N . LEU B 1 535 ? 32.156 27.094 6.711 1 97.12 535 LEU B N 1
ATOM 9620 C CA . LEU B 1 535 ? 32.125 28.484 7.168 1 97.12 535 LEU B CA 1
ATOM 9621 C C . LEU B 1 535 ? 31.844 28.547 8.672 1 97.12 535 LEU B C 1
ATOM 9623 O O . LEU B 1 535 ? 30.688 28.641 9.094 1 97.12 535 LEU B O 1
ATOM 9627 N N . LYS B 1 536 ? 32.812 28.703 9.477 1 94 536 LYS B N 1
ATOM 9628 C CA . LYS B 1 536 ? 32.75 28.578 10.93 1 94 536 LYS B CA 1
ATOM 9629 C C . LYS B 1 536 ? 31.891 29.672 11.539 1 94 536 LYS B C 1
ATOM 9631 O O . LYS B 1 536 ? 31.344 29.516 12.641 1 94 536 LYS B O 1
ATOM 9636 N N . THR B 1 537 ? 31.75 30.766 10.883 1 94.94 537 THR B N 1
ATOM 9637 C CA . THR B 1 537 ? 31.016 31.891 11.414 1 94.94 537 THR B CA 1
ATOM 9638 C C . THR B 1 537 ? 29.516 31.703 11.211 1 94.94 537 THR B C 1
ATOM 9640 O O . THR B 1 537 ? 28.703 32.531 11.625 1 94.94 537 THR B O 1
ATOM 9643 N N . CYS B 1 538 ? 29.156 30.609 10.617 1 96.69 538 CYS B N 1
ATOM 9644 C CA . CYS B 1 538 ? 27.75 30.375 10.297 1 96.69 538 CYS B CA 1
ATOM 9645 C C . CYS B 1 538 ? 27.297 29.016 10.789 1 96.69 538 CYS B C 1
ATOM 9647 O O . CYS B 1 538 ? 27.922 28 10.477 1 96.69 538 CYS B O 1
ATOM 9649 N N . SER B 1 539 ? 26.281 28.969 11.602 1 97.88 539 SER B N 1
ATOM 9650 C CA . SER B 1 539 ? 25.594 27.703 11.891 1 97.88 539 SER B CA 1
ATOM 9651 C C . SER B 1 539 ? 24.484 27.438 10.891 1 97.88 539 SER B C 1
ATOM 9653 O O . SER B 1 539 ? 23.438 28.094 10.938 1 97.88 539 SER B O 1
ATOM 9655 N N . TYR B 1 540 ? 24.688 26.484 10.047 1 98.38 540 TYR B N 1
ATOM 9656 C CA . TYR B 1 540 ? 23.719 26.234 8.984 1 98.38 540 TYR B CA 1
ATOM 9657 C C . TYR B 1 540 ? 22.469 25.562 9.539 1 98.38 540 TYR B C 1
ATOM 9659 O O . TYR B 1 540 ? 22.562 24.703 10.422 1 98.38 540 TYR B O 1
ATOM 9667 N N . THR B 1 541 ? 21.297 25.938 8.961 1 98.31 541 THR B N 1
ATOM 9668 C CA . THR B 1 541 ? 20.031 25.391 9.438 1 98.31 541 THR B CA 1
ATOM 9669 C C . THR B 1 541 ? 19.328 24.625 8.32 1 98.31 541 THR B C 1
ATOM 9671 O O . THR B 1 541 ? 18.422 23.828 8.594 1 98.31 541 THR B O 1
ATOM 9674 N N . ASP B 1 542 ? 19.672 24.906 7.059 1 98.69 542 ASP B N 1
ATOM 9675 C CA . ASP B 1 542 ? 19 24.219 5.961 1 98.69 542 ASP B CA 1
ATOM 9676 C C . ASP B 1 542 ? 19.844 24.281 4.684 1 98.69 542 ASP B C 1
ATOM 9678 O O . ASP B 1 542 ? 20.719 25.141 4.551 1 98.69 542 ASP B O 1
ATOM 9682 N N . VAL B 1 543 ? 19.609 23.359 3.82 1 98.62 543 VAL B N 1
ATOM 9683 C CA . VAL B 1 543 ? 20.297 23.297 2.535 1 98.62 543 VAL B CA 1
ATOM 9684 C C . VAL B 1 543 ? 19.328 22.766 1.464 1 98.62 543 VAL B C 1
ATOM 9686 O O . VAL B 1 543 ? 18.375 22.047 1.77 1 98.62 543 VAL B O 1
ATOM 9689 N N . SER B 1 544 ? 19.5 23.141 0.282 1 98.31 544 SER B N 1
ATOM 9690 C CA . SER B 1 544 ? 18.797 22.656 -0.906 1 98.31 544 SER B CA 1
ATOM 9691 C C . SER B 1 544 ? 19.766 22.469 -2.072 1 98.31 544 SER B C 1
ATOM 9693 O O . SER B 1 544 ? 20.875 23.016 -2.066 1 98.31 544 SER B O 1
ATOM 9695 N N . ILE B 1 545 ? 19.375 21.672 -2.963 1 97.38 545 ILE B N 1
ATOM 9696 C CA . ILE B 1 545 ? 20.266 21.344 -4.078 1 97.38 545 ILE B CA 1
ATOM 9697 C C . ILE B 1 545 ? 19.531 21.594 -5.398 1 97.38 545 ILE B C 1
ATOM 9699 O O . ILE B 1 545 ? 18.328 21.391 -5.5 1 97.38 545 ILE B O 1
ATOM 9703 N N . SER B 1 546 ? 20.312 22.047 -6.375 1 95.94 546 SER B N 1
ATOM 9704 C CA . SER B 1 546 ? 19.75 22.312 -7.695 1 95.94 546 SER B CA 1
ATOM 9705 C C . SER B 1 546 ? 19.328 21.016 -8.391 1 95.94 546 SER B C 1
ATOM 9707 O O . SER B 1 546 ? 19.75 19.938 -8.008 1 95.94 546 SER B O 1
ATOM 9709 N N . SER B 1 547 ? 18.516 21.188 -9.438 1 90.88 547 SER B N 1
ATOM 9710 C CA . SER B 1 547 ? 17.938 20.047 -10.133 1 90.88 547 SER B CA 1
ATOM 9711 C C . SER B 1 547 ? 19.016 19.219 -10.82 1 90.88 547 SER B C 1
ATOM 9713 O O . SER B 1 547 ? 18.859 18.016 -11 1 90.88 547 SER B O 1
ATOM 9715 N N . ASP B 1 548 ? 20.062 19.844 -11.172 1 90.56 548 ASP B N 1
ATOM 9716 C CA . ASP B 1 548 ? 21.141 19.125 -11.836 1 90.56 548 ASP B CA 1
ATOM 9717 C C . ASP B 1 548 ? 22.156 18.594 -10.82 1 90.56 548 ASP B C 1
ATOM 9719 O O . ASP B 1 548 ? 23.125 17.922 -11.195 1 90.56 548 ASP B O 1
ATOM 9723 N N . GLY B 1 549 ? 22.016 18.984 -9.594 1 92.19 549 GLY B N 1
ATOM 9724 C CA . GLY B 1 549 ? 22.828 18.453 -8.516 1 92.19 549 GLY B CA 1
ATOM 9725 C C . GLY B 1 549 ? 24.188 19.141 -8.406 1 92.19 549 GLY B C 1
ATOM 9726 O O . GLY B 1 549 ? 25.031 18.734 -7.605 1 92.19 549 GLY B O 1
ATOM 9727 N N . LYS B 1 550 ? 24.375 20.266 -9.039 1 93.94 550 LYS B N 1
ATOM 9728 C CA . LYS B 1 550 ? 25.703 20.859 -9.125 1 93.94 550 LYS B CA 1
ATOM 9729 C C . LYS B 1 550 ? 25.859 22 -8.125 1 93.94 550 LYS B C 1
ATOM 9731 O O . LYS B 1 550 ? 26.969 22.359 -7.754 1 93.94 550 LYS B O 1
ATOM 9736 N N . THR B 1 551 ? 24.766 22.531 -7.797 1 96.69 551 THR B N 1
ATOM 9737 C CA . THR B 1 551 ? 24.797 23.703 -6.926 1 96.69 551 THR B CA 1
ATOM 9738 C C . THR B 1 551 ? 23.984 23.453 -5.656 1 96.69 551 THR B C 1
ATOM 9740 O O . THR B 1 551 ? 22.891 22.906 -5.715 1 96.69 551 THR B O 1
ATOM 9743 N N . THR B 1 552 ? 24.547 23.875 -4.527 1 98.06 552 THR B N 1
ATOM 9744 C CA . THR B 1 552 ? 23.875 23.781 -3.236 1 98.06 552 THR B CA 1
ATOM 9745 C C . THR B 1 552 ? 23.594 25.172 -2.674 1 98.06 552 THR B C 1
ATOM 9747 O O . THR B 1 552 ? 24.438 26.078 -2.773 1 98.06 552 THR B O 1
ATOM 9750 N N . PHE B 1 553 ? 22.453 25.391 -2.197 1 98.56 553 PHE B N 1
ATOM 9751 C CA . PHE B 1 553 ? 22.078 26.609 -1.495 1 98.56 553 PHE B CA 1
ATOM 9752 C C . PHE B 1 553 ? 21.969 26.359 0.005 1 98.56 553 PHE B C 1
ATOM 9754 O O . PHE B 1 553 ? 21.312 25.406 0.437 1 98.56 553 PHE B O 1
ATOM 9761 N N . ALA B 1 554 ? 22.609 27.125 0.799 1 98.69 554 ALA B N 1
ATOM 9762 C CA . ALA B 1 554 ? 22.641 26.938 2.246 1 98.69 554 ALA B CA 1
ATOM 9763 C C . ALA B 1 554 ? 22.297 28.234 2.982 1 98.69 554 ALA B C 1
ATOM 9765 O O . ALA B 1 554 ? 22.641 29.312 2.529 1 98.69 554 ALA B O 1
ATOM 9766 N N . VAL B 1 555 ? 21.609 28.109 4.047 1 98.69 555 VAL B N 1
ATOM 9767 C CA . VAL B 1 555 ? 21.234 29.25 4.875 1 98.69 555 VAL B CA 1
ATOM 9768 C C . VAL B 1 555 ? 21.547 28.953 6.34 1 98.69 555 VAL B C 1
ATOM 9770 O O . VAL B 1 555 ? 21.656 27.781 6.727 1 98.69 555 VAL B O 1
ATOM 9773 N N . GLY B 1 556 ? 21.625 30.062 7.168 1 97.81 556 GLY B N 1
ATOM 9774 C CA . GLY B 1 556 ? 21.953 29.891 8.578 1 97.81 556 GLY B CA 1
ATOM 9775 C C . GLY B 1 556 ? 21.922 31.203 9.352 1 97.81 556 GLY B C 1
ATOM 9776 O O . GLY B 1 556 ? 21.219 32.125 8.977 1 97.81 556 GLY B O 1
ATOM 9777 N N . THR B 1 557 ? 22.688 31.266 10.375 1 97.19 557 THR B N 1
ATOM 9778 C CA . THR B 1 557 ? 22.562 32.281 11.406 1 97.19 557 THR B CA 1
ATOM 9779 C C . THR B 1 557 ? 23.219 33.594 10.945 1 97.19 557 THR B C 1
ATOM 9781 O O . THR B 1 557 ? 23.016 34.625 11.555 1 97.19 557 THR B O 1
ATOM 9784 N N . ASP B 1 558 ? 23.969 33.625 9.867 1 96.31 558 ASP B N 1
ATOM 9785 C CA . ASP B 1 558 ? 24.734 34.812 9.484 1 96.31 558 ASP B CA 1
ATOM 9786 C C . ASP B 1 558 ? 23.922 35.75 8.578 1 96.31 558 ASP B C 1
ATOM 9788 O O . ASP B 1 558 ? 24.484 36.625 7.91 1 96.31 558 ASP B O 1
ATOM 9792 N N . LYS B 1 559 ? 22.672 35.469 8.312 1 97.44 559 LYS B N 1
ATOM 9793 C CA . LYS B 1 559 ? 21.734 36.312 7.566 1 97.44 559 LYS B CA 1
ATOM 9794 C C . LYS B 1 559 ? 22.109 36.375 6.09 1 97.44 559 LYS B C 1
ATOM 9796 O O . LYS B 1 559 ? 21.953 37.406 5.453 1 97.44 559 LYS B O 1
ATOM 9801 N N . THR B 1 560 ? 22.656 35.281 5.602 1 97.75 560 THR B N 1
ATOM 9802 C CA . THR B 1 560 ? 22.969 35.219 4.184 1 97.75 560 THR B CA 1
ATOM 9803 C C . THR B 1 560 ? 22.469 33.906 3.574 1 97.75 560 THR B C 1
ATOM 9805 O O . THR B 1 560 ? 22.172 32.969 4.297 1 97.75 560 THR B O 1
ATOM 9808 N N . ILE B 1 561 ? 22.281 33.938 2.332 1 98.31 561 ILE B N 1
ATOM 9809 C CA . ILE B 1 561 ? 22.125 32.719 1.544 1 98.31 561 ILE B CA 1
ATOM 9810 C C . ILE B 1 561 ? 23.375 32.469 0.71 1 98.31 561 ILE B C 1
ATOM 9812 O O . ILE B 1 561 ? 23.938 33.406 0.119 1 98.31 561 ILE B O 1
ATOM 9816 N N . LYS B 1 562 ? 23.922 31.297 0.761 1 98.12 562 LYS B N 1
ATOM 9817 C CA . LYS B 1 562 ? 25.125 30.922 0.029 1 98.12 562 LYS B CA 1
ATOM 9818 C C . LYS B 1 562 ? 24.797 29.984 -1.119 1 98.12 562 LYS B C 1
ATOM 9820 O O . LYS B 1 562 ? 23.938 29.094 -0.979 1 98.12 562 LYS B O 1
ATOM 9825 N N . GLU B 1 563 ? 25.359 30.266 -2.18 1 98 563 GLU B N 1
ATOM 9826 C CA . GLU B 1 563 ? 25.406 29.344 -3.311 1 98 563 GLU B CA 1
ATOM 9827 C C . GLU B 1 563 ? 26.766 28.641 -3.391 1 98 563 GLU B C 1
ATOM 9829 O O . GLU B 1 563 ? 27.797 29.281 -3.547 1 98 563 GLU B O 1
ATOM 9834 N N . ILE B 1 564 ? 26.75 27.359 -3.293 1 98.25 564 ILE B N 1
ATOM 9835 C CA . ILE B 1 564 ? 27.969 26.562 -3.213 1 98.25 564 ILE B CA 1
ATOM 9836 C C . ILE B 1 564 ? 28.078 25.641 -4.434 1 98.25 564 ILE B C 1
ATOM 9838 O O . ILE B 1 564 ? 27.125 24.938 -4.762 1 98.25 564 ILE B O 1
ATOM 9842 N N . SER B 1 565 ? 29.109 25.688 -5.094 1 97.25 565 SER B N 1
ATOM 9843 C CA . SER B 1 565 ? 29.438 24.812 -6.215 1 97.25 565 SER B CA 1
ATOM 9844 C C . SER B 1 565 ? 30.875 24.328 -6.141 1 97.25 565 SER B C 1
ATOM 9846 O O . SER B 1 565 ? 31.781 25.109 -5.84 1 97.25 565 SER B O 1
ATOM 9848 N N . ASP B 1 566 ? 31.125 23.078 -6.34 1 95.56 566 ASP B N 1
ATOM 9849 C CA . ASP B 1 566 ? 32.469 22.484 -6.289 1 95.56 566 ASP B CA 1
ATOM 9850 C C . ASP B 1 566 ? 33.156 22.859 -4.988 1 95.56 566 ASP B C 1
ATOM 9852 O O . ASP B 1 566 ? 34.312 23.328 -5.012 1 95.56 566 ASP B O 1
ATOM 9856 N N . SER B 1 567 ? 32.406 22.812 -3.938 1 95.69 567 SER B N 1
ATOM 9857 C CA . SER B 1 567 ? 32.906 22.969 -2.572 1 95.69 567 SER B CA 1
ATOM 9858 C C . SER B 1 567 ? 33.375 24.406 -2.303 1 95.69 567 SER B C 1
ATOM 9860 O O . SER B 1 567 ? 34.125 24.656 -1.369 1 95.69 567 SER B O 1
ATOM 9862 N N . GLN B 1 568 ? 32.906 25.297 -3.225 1 97.19 568 GLN B N 1
ATOM 9863 C CA . GLN B 1 568 ? 33.25 26.703 -3.039 1 97.19 568 GLN B CA 1
ATOM 9864 C C . GLN B 1 568 ? 31.969 27.562 -3.014 1 97.19 568 GLN B C 1
ATOM 9866 O O . GLN B 1 568 ? 31.031 27.328 -3.775 1 97.19 568 GLN B O 1
ATOM 9871 N N . ILE B 1 569 ? 32 28.484 -2.123 1 97.44 569 ILE B N 1
ATOM 9872 C CA . ILE B 1 569 ? 30.922 29.469 -2.125 1 97.44 569 ILE B CA 1
ATOM 9873 C C . ILE B 1 569 ? 31.109 30.438 -3.293 1 97.44 569 ILE B C 1
ATOM 9875 O O . ILE B 1 569 ? 32 31.281 -3.271 1 97.44 569 ILE B O 1
ATOM 9879 N N . ILE B 1 570 ? 30.297 30.422 -4.191 1 96.94 570 ILE B N 1
ATOM 9880 C CA . ILE B 1 570 ? 30.484 31.219 -5.398 1 96.94 570 ILE B CA 1
ATOM 9881 C C . ILE B 1 570 ? 29.656 32.5 -5.297 1 96.94 570 ILE B C 1
ATOM 9883 O O . ILE B 1 570 ? 29.938 33.5 -5.988 1 96.94 570 ILE B O 1
ATOM 9887 N N . ARG B 1 571 ? 28.562 32.438 -4.535 1 96.5 571 ARG B N 1
ATOM 9888 C CA . ARG B 1 571 ? 27.75 33.625 -4.262 1 96.5 571 ARG B CA 1
ATOM 9889 C C . ARG B 1 571 ? 27.297 33.625 -2.805 1 96.5 571 ARG B C 1
ATOM 9891 O O . ARG B 1 571 ? 26.984 32.594 -2.23 1 96.5 571 ARG B O 1
ATOM 9898 N N . LYS B 1 572 ? 27.312 34.719 -2.277 1 96.56 572 LYS B N 1
ATOM 9899 C CA . LYS B 1 572 ? 26.812 35 -0.934 1 96.56 572 LYS B CA 1
ATOM 9900 C C . LYS B 1 572 ? 25.984 36.281 -0.907 1 96.56 572 LYS B C 1
ATOM 9902 O O . LYS B 1 572 ? 26.516 37.344 -1.172 1 96.56 572 LYS B O 1
ATOM 9907 N N . ALA B 1 573 ? 24.75 36.188 -0.633 1 97.38 573 ALA B N 1
ATOM 9908 C CA . ALA B 1 573 ? 23.859 37.344 -0.655 1 97.38 573 ALA B CA 1
ATOM 9909 C C . ALA B 1 573 ? 23.297 37.656 0.733 1 97.38 573 ALA B C 1
ATOM 9911 O O . ALA B 1 573 ? 22.859 36.719 1.438 1 97.38 573 ALA B O 1
ATOM 9912 N N . GLU B 1 574 ? 23.219 38.844 1.071 1 96.81 574 GLU B N 1
ATOM 9913 C CA . GLU B 1 574 ? 22.719 39.281 2.367 1 96.81 574 GLU B CA 1
ATOM 9914 C C . GLU B 1 574 ? 21.188 39.312 2.377 1 96.81 574 GLU B C 1
ATOM 9916 O O . GLU B 1 574 ? 20.562 39.594 1.354 1 96.81 574 GLU B O 1
ATOM 9921 N N . MET B 1 575 ? 20.594 39.094 3.5 1 94.56 575 MET B N 1
ATOM 9922 C CA . MET B 1 575 ? 19.141 39 3.643 1 94.56 575 MET B CA 1
ATOM 9923 C C . MET B 1 575 ? 18.625 40.156 4.496 1 94.56 575 MET B C 1
ATOM 9925 O O . MET B 1 575 ? 17.484 40.125 4.988 1 94.56 575 MET B O 1
ATOM 9929 N N . GLY B 1 576 ? 19.422 41.188 4.703 1 90.38 576 GLY B N 1
ATOM 9930 C CA . GLY B 1 576 ? 19 42.281 5.551 1 90.38 576 GLY B CA 1
ATOM 9931 C C . GLY B 1 576 ? 19.031 41.938 7.031 1 90.38 576 GLY B C 1
ATOM 9932 O O . GLY B 1 576 ? 20.031 41.438 7.547 1 90.38 576 GLY B O 1
ATOM 9933 N N . ASN B 1 577 ? 17.875 42.219 7.734 1 91 577 ASN B N 1
ATOM 9934 C CA . ASN B 1 577 ? 17.828 42.062 9.18 1 91 577 ASN B CA 1
ATOM 9935 C C . ASN B 1 577 ? 17.125 40.781 9.586 1 91 577 ASN B C 1
ATOM 9937 O O . ASN B 1 577 ? 16.703 40.625 10.734 1 91 577 ASN B O 1
ATOM 9941 N N . VAL B 1 578 ? 16.984 39.906 8.727 1 95.38 578 VAL B N 1
ATOM 9942 C CA . VAL B 1 578 ? 16.297 38.656 9.055 1 95.38 578 VAL B CA 1
ATOM 9943 C C . VAL B 1 578 ? 17.219 37.469 8.828 1 95.38 578 VAL B C 1
ATOM 9945 O O . VAL B 1 578 ? 18.172 37.562 8.055 1 95.38 578 VAL B O 1
ATOM 9948 N N . VAL B 1 579 ? 17 36.469 9.594 1 97.94 579 VAL B N 1
ATOM 9949 C CA . VAL B 1 579 ? 17.719 35.188 9.438 1 97.94 579 VAL B CA 1
ATOM 9950 C C . VAL B 1 579 ? 16.875 34.219 8.633 1 97.94 579 VAL B C 1
ATOM 9952 O O . VAL B 1 579 ? 15.703 34 8.93 1 97.94 579 VAL B O 1
ATOM 9955 N N . LEU B 1 580 ? 17.453 33.688 7.578 1 98.44 580 LEU B N 1
ATOM 9956 C CA . LEU B 1 580 ? 16.797 32.594 6.883 1 98.44 580 LEU B CA 1
ATOM 9957 C C . LEU B 1 580 ? 16.969 31.281 7.645 1 98.44 580 LEU B C 1
ATOM 9959 O O . LEU B 1 580 ? 18.078 30.891 7.973 1 98.44 580 LEU B O 1
ATOM 9963 N N . THR B 1 581 ? 15.852 30.656 7.895 1 98.56 581 THR B N 1
ATOM 9964 C CA . THR B 1 581 ? 15.867 29.406 8.648 1 98.56 581 THR B CA 1
ATOM 9965 C C . THR B 1 581 ? 15.727 28.203 7.707 1 98.56 581 THR B C 1
ATOM 9967 O O . THR B 1 581 ? 16.141 27.094 8.047 1 98.56 581 THR B O 1
ATOM 9970 N N . THR B 1 582 ? 15.094 28.406 6.586 1 98.69 582 THR B N 1
ATOM 9971 C CA . THR B 1 582 ? 14.859 27.344 5.613 1 98.69 582 THR B CA 1
ATOM 9972 C C . THR B 1 582 ? 15.094 27.844 4.191 1 98.69 582 THR B C 1
ATOM 9974 O O . THR B 1 582 ? 15.031 29.047 3.938 1 98.69 582 THR B O 1
ATOM 9977 N N . VAL B 1 583 ? 15.438 26.953 3.33 1 98.75 583 VAL B N 1
ATOM 9978 C CA . VAL B 1 583 ? 15.602 27.234 1.909 1 98.75 583 VAL B CA 1
ATOM 9979 C C . VAL B 1 583 ? 15.117 26.047 1.079 1 98.75 583 VAL B C 1
ATOM 9981 O O . VAL B 1 583 ? 15.305 24.891 1.466 1 98.75 583 VAL B O 1
ATOM 9984 N N . ALA B 1 584 ? 14.422 26.312 0 1 98.19 584 ALA B N 1
ATOM 9985 C CA . ALA B 1 584 ? 13.906 25.234 -0.85 1 98.19 584 ALA B CA 1
ATOM 9986 C C . ALA B 1 584 ? 13.914 25.656 -2.318 1 98.19 584 ALA B C 1
ATOM 9988 O O . ALA B 1 584 ? 13.602 26.797 -2.65 1 98.19 584 ALA B O 1
ATOM 9989 N N . LEU B 1 585 ? 14.328 24.781 -3.121 1 96.62 585 LEU B N 1
ATOM 9990 C CA . LEU B 1 585 ? 14.25 24.922 -4.57 1 96.62 585 LEU B CA 1
ATOM 9991 C C . LEU B 1 585 ? 13.102 24.094 -5.137 1 96.62 585 LEU B C 1
ATOM 9993 O O . LEU B 1 585 ? 12.812 23 -4.637 1 96.62 585 LEU B O 1
ATOM 9997 N N . SER B 1 586 ? 12.461 24.688 -6.188 1 94.06 586 SER B N 1
ATOM 9998 C CA . SER B 1 586 ? 11.43 23.906 -6.859 1 94.06 586 SER B CA 1
ATOM 9999 C C . SER B 1 586 ? 12.023 22.703 -7.566 1 94.06 586 SER B C 1
ATOM 10001 O O . SER B 1 586 ? 13.242 22.625 -7.781 1 94.06 586 SER B O 1
ATOM 10003 N N . HIS B 1 587 ? 11.188 21.75 -7.84 1 91.25 587 HIS B N 1
ATOM 10004 C CA . HIS B 1 587 ? 11.633 20.531 -8.516 1 91.25 587 HIS B CA 1
ATOM 10005 C C . HIS B 1 587 ? 12.242 20.859 -9.875 1 91.25 587 HIS B C 1
ATOM 10007 O O . HIS B 1 587 ? 13.25 20.25 -10.266 1 91.25 587 HIS B O 1
ATOM 10013 N N . SER B 1 588 ? 11.656 21.828 -10.555 1 88.75 588 SER B N 1
ATOM 10014 C CA . SER B 1 588 ? 12.156 22.25 -11.859 1 88.75 588 SER B CA 1
ATOM 10015 C C . SER B 1 588 ? 13.477 23 -11.719 1 88.75 588 SER B C 1
ATOM 10017 O O . SER B 1 588 ? 14.203 23.172 -12.703 1 88.75 588 SER B O 1
ATOM 10019 N N . GLY B 1 589 ? 13.734 23.5 -10.57 1 91.06 589 GLY B N 1
ATOM 10020 C CA . GLY B 1 589 ? 14.938 24.281 -10.328 1 91.06 589 GLY B CA 1
ATOM 10021 C C . GLY B 1 589 ? 14.805 25.719 -10.773 1 91.06 589 GLY B C 1
ATOM 10022 O O . GLY B 1 589 ? 15.805 26.438 -10.891 1 91.06 589 GLY B O 1
ATOM 10023 N N . ARG B 1 590 ? 13.578 26.172 -10.891 1 90.62 590 ARG B N 1
ATOM 10024 C CA . ARG B 1 590 ? 13.383 27.5 -11.469 1 90.62 590 ARG B CA 1
ATOM 10025 C C . ARG B 1 590 ? 12.969 28.516 -10.398 1 90.62 590 ARG B C 1
ATOM 10027 O O . ARG B 1 590 ? 12.984 29.719 -10.633 1 90.62 590 ARG B O 1
ATOM 10034 N N . MET B 1 591 ? 12.594 28.031 -9.289 1 94.62 591 MET B N 1
ATOM 10035 C CA . MET B 1 591 ? 12.125 28.922 -8.227 1 94.62 591 MET B CA 1
ATOM 10036 C C . MET B 1 591 ? 12.867 28.656 -6.926 1 94.62 591 MET B C 1
ATOM 10038 O O . MET B 1 591 ? 13.055 27.5 -6.539 1 94.62 591 MET B O 1
ATOM 10042 N N . LEU B 1 592 ? 13.258 29.688 -6.266 1 96.5 592 LEU B N 1
ATOM 10043 C CA . LEU B 1 592 ? 13.961 29.609 -4.992 1 96.5 592 LEU B CA 1
ATOM 10044 C C . LEU B 1 592 ? 13.172 30.312 -3.889 1 96.5 592 LEU B C 1
ATOM 10046 O O . LEU B 1 592 ? 12.672 31.422 -4.086 1 96.5 592 LEU B O 1
ATOM 10050 N N . PHE B 1 593 ? 13.047 29.672 -2.732 1 98.06 593 PHE B N 1
ATOM 10051 C CA . PHE B 1 593 ? 12.266 30.188 -1.617 1 98.06 593 PHE B CA 1
ATOM 10052 C C . PHE B 1 593 ? 13.086 30.188 -0.333 1 98.06 593 PHE B C 1
ATOM 10054 O O . PHE B 1 593 ? 14 29.375 -0.176 1 98.06 593 PHE B O 1
ATOM 10061 N N . GLY B 1 594 ? 12.734 31.062 0.562 1 98.62 594 GLY B N 1
ATOM 10062 C CA . GLY B 1 594 ? 13.312 31.125 1.895 1 98.62 594 GLY B CA 1
ATOM 10063 C C . GLY B 1 594 ? 12.289 31.359 2.984 1 98.62 594 GLY B C 1
ATOM 10064 O O . GLY B 1 594 ? 11.32 32.094 2.781 1 98.62 594 GLY B O 1
ATOM 10065 N N . GLY B 1 595 ? 12.445 30.656 4.062 1 98.69 595 GLY B N 1
ATOM 10066 C CA . GLY B 1 595 ? 11.695 30.953 5.277 1 98.69 595 GLY B CA 1
ATOM 10067 C C . GLY B 1 595 ? 12.508 31.703 6.309 1 98.69 595 GLY B C 1
ATOM 10068 O O . GLY B 1 595 ? 13.719 31.5 6.438 1 98.69 595 GLY B O 1
ATOM 10069 N N . THR B 1 596 ? 11.859 32.531 7.098 1 98.19 596 THR B N 1
ATOM 10070 C CA . THR B 1 596 ? 12.609 33.406 7.984 1 98.19 596 THR B CA 1
ATOM 10071 C C . THR B 1 596 ? 12.273 33.125 9.445 1 98.19 596 THR B C 1
ATOM 10073 O O . THR B 1 596 ? 11.297 32.438 9.734 1 98.19 596 THR B O 1
ATOM 10076 N N . ASN B 1 597 ? 13.109 33.688 10.336 1 97.88 597 ASN B N 1
ATOM 10077 C CA . ASN B 1 597 ? 12.938 33.5 11.773 1 97.88 597 ASN B CA 1
ATOM 10078 C C . ASN B 1 597 ? 11.789 34.375 12.305 1 97.88 597 ASN B C 1
ATOM 10080 O O . ASN B 1 597 ? 11.312 34.156 13.422 1 97.88 597 ASN B O 1
ATOM 10084 N N . ASN B 1 598 ? 11.305 35.281 11.508 1 94.56 598 ASN B N 1
ATOM 10085 C CA . ASN B 1 598 ? 10.188 36.125 11.945 1 94.56 598 ASN B CA 1
ATOM 10086 C C . ASN B 1 598 ? 8.898 35.719 11.227 1 94.56 598 ASN B C 1
ATOM 10088 O O . ASN B 1 598 ? 7.926 36.5 11.242 1 94.56 598 ASN B O 1
ATOM 10092 N N . GLY B 1 599 ? 8.875 34.688 10.438 1 96.06 599 GLY B N 1
ATOM 10093 C CA . GLY B 1 599 ? 7.637 34.062 9.961 1 96.06 599 GLY B CA 1
ATOM 10094 C C . GLY B 1 599 ? 7.297 34.469 8.539 1 96.06 599 GLY B C 1
ATOM 10095 O O . GLY B 1 599 ? 6.191 34.188 8.062 1 96.06 599 GLY B O 1
ATOM 10096 N N . LEU B 1 600 ? 8.234 35.031 7.785 1 96.62 600 LEU B N 1
ATOM 10097 C CA . LEU B 1 600 ? 7.988 35.438 6.406 1 96.62 600 LEU B CA 1
ATOM 10098 C C . LEU B 1 600 ? 8.43 34.344 5.43 1 96.62 600 LEU B C 1
ATOM 10100 O O . LEU B 1 600 ? 9.461 33.719 5.625 1 96.62 600 LEU B O 1
ATOM 10104 N N . LEU B 1 601 ? 7.566 34.125 4.461 1 98.25 601 LEU B N 1
ATOM 10105 C CA . LEU B 1 601 ? 8.008 33.406 3.273 1 98.25 601 LEU B CA 1
ATOM 10106 C C . LEU B 1 601 ? 8.633 34.375 2.26 1 98.25 601 LEU B C 1
ATOM 10108 O O . LEU B 1 601 ? 8.039 35.375 1.922 1 98.25 601 LEU B O 1
ATOM 10112 N N . ARG B 1 602 ? 9.789 34.062 1.81 1 97.88 602 ARG B N 1
ATOM 10113 C CA . ARG B 1 602 ? 10.508 34.875 0.837 1 97.88 602 ARG B CA 1
ATOM 10114 C C . ARG B 1 602 ? 10.641 34.156 -0.496 1 97.88 602 ARG B C 1
ATOM 10116 O O . ARG B 1 602 ? 11.07 33 -0.538 1 97.88 602 ARG B O 1
ATOM 10123 N N . THR B 1 603 ? 10.234 34.781 -1.563 1 97 603 THR B N 1
ATOM 10124 C CA . THR B 1 603 ? 10.531 34.312 -2.906 1 97 603 THR B CA 1
ATOM 10125 C C . THR B 1 603 ? 11.68 35.094 -3.527 1 97 603 THR B C 1
ATOM 10127 O O . THR B 1 603 ? 11.734 36.312 -3.395 1 97 603 THR B O 1
ATOM 10130 N N . PHE B 1 604 ? 12.594 34.438 -4.184 1 96.62 604 PHE B N 1
ATOM 10131 C CA . PHE B 1 604 ? 13.758 35.125 -4.75 1 96.62 604 PHE B CA 1
ATOM 10132 C C . PHE B 1 604 ? 13.656 35.188 -6.27 1 96.62 604 PHE B C 1
ATOM 10134 O O . PHE B 1 604 ? 13.148 34.25 -6.906 1 96.62 604 PHE B O 1
ATOM 10141 N N . ARG B 1 605 ? 14.172 36.312 -6.723 1 94.81 605 ARG B N 1
ATOM 10142 C CA . ARG B 1 605 ? 14.484 36.281 -8.148 1 94.81 605 ARG B CA 1
ATOM 10143 C C . ARG B 1 605 ? 15.555 35.25 -8.453 1 94.81 605 ARG B C 1
ATOM 10145 O O . ARG B 1 605 ? 16.578 35.188 -7.777 1 94.81 605 ARG B O 1
ATOM 10152 N N . PHE B 1 606 ? 15.383 34.469 -9.508 1 92.94 606 PHE B N 1
ATOM 10153 C CA . PHE B 1 606 ? 16.266 33.344 -9.75 1 92.94 606 PHE B CA 1
ATOM 10154 C C . PHE B 1 606 ? 16.594 33.219 -11.234 1 92.94 606 PHE B C 1
ATOM 10156 O O . PHE B 1 606 ? 15.711 33.375 -12.086 1 92.94 606 PHE B O 1
ATOM 10163 N N . PRO B 1 607 ? 17.812 33 -11.539 1 93.38 607 PRO B N 1
ATOM 10164 C CA . PRO B 1 607 ? 18.938 32.656 -10.672 1 93.38 607 PRO B CA 1
ATOM 10165 C C . PRO B 1 607 ? 19.328 33.781 -9.734 1 93.38 607 PRO B C 1
ATOM 10167 O O . PRO B 1 607 ? 19.125 34.969 -10.055 1 93.38 607 PRO B O 1
ATOM 10170 N N . LEU B 1 608 ? 19.953 33.438 -8.664 1 94.06 608 LEU B N 1
ATOM 10171 C CA . LEU B 1 608 ? 20.266 34.344 -7.574 1 94.06 608 LEU B CA 1
ATOM 10172 C C . LEU B 1 608 ? 21.266 35.406 -8.023 1 94.06 608 LEU B C 1
ATOM 10174 O O . LEU B 1 608 ? 22.234 35.094 -8.727 1 94.06 608 LEU B O 1
ATOM 10178 N N . THR B 1 609 ? 21.016 36.625 -7.648 1 91.94 609 THR B N 1
ATOM 10179 C CA . THR B 1 609 ? 21.938 37.719 -7.895 1 91.94 609 THR B CA 1
ATOM 10180 C C . THR B 1 609 ? 22.422 38.344 -6.578 1 91.94 609 THR B C 1
ATOM 10182 O O . THR B 1 609 ? 21.844 38.062 -5.52 1 91.94 609 THR B O 1
ATOM 10185 N N . VAL B 1 610 ? 23.5 39.125 -6.668 1 93.44 610 VAL B N 1
ATOM 10186 C CA . VAL B 1 610 ? 24.016 39.875 -5.531 1 93.44 610 VAL B CA 1
ATOM 10187 C C . VAL B 1 610 ? 24.016 41.375 -5.867 1 93.44 610 VAL B C 1
ATOM 10189 O O . VAL B 1 610 ? 24.766 41.812 -6.73 1 93.44 610 VAL B O 1
ATOM 10192 N N . PRO B 1 611 ? 23.344 42.25 -5.273 1 94.31 611 PRO B N 1
ATOM 10193 C CA . PRO B 1 611 ? 22.453 41.875 -4.156 1 94.31 611 PRO B CA 1
ATOM 10194 C C . PRO B 1 611 ? 21.25 41.031 -4.594 1 94.31 611 PRO B C 1
ATOM 10196 O O . PRO B 1 611 ? 20.875 41.062 -5.77 1 94.31 611 PRO B O 1
ATOM 10199 N N . ALA B 1 612 ? 20.656 40.375 -3.621 1 95.38 612 ALA B N 1
ATOM 10200 C CA . ALA B 1 612 ? 19.5 39.531 -3.902 1 95.38 612 ALA B CA 1
ATOM 10201 C C . ALA B 1 612 ? 18.234 40.375 -4.062 1 95.38 612 ALA B C 1
ATOM 10203 O O . ALA B 1 612 ? 18.109 41.438 -3.457 1 95.38 612 ALA B O 1
ATOM 10204 N N . ASP B 1 613 ? 17.375 39.906 -4.926 1 95.25 613 ASP B N 1
ATOM 10205 C CA . ASP B 1 613 ? 16.047 40.469 -5.109 1 95.25 613 ASP B CA 1
ATOM 10206 C C . ASP B 1 613 ? 14.961 39.5 -4.672 1 95.25 613 ASP B C 1
ATOM 10208 O O . ASP B 1 613 ? 14.961 38.344 -5.098 1 95.25 613 ASP B O 1
ATOM 10212 N N . TRP B 1 614 ? 14.094 39.969 -3.746 1 96.38 614 TRP B N 1
ATOM 10213 C CA . TRP B 1 614 ? 13.117 39.031 -3.221 1 96.38 614 TRP B CA 1
ATOM 10214 C C . TRP B 1 614 ? 11.789 39.719 -2.912 1 96.38 614 TRP B C 1
ATOM 10216 O O . TRP B 1 614 ? 11.703 40.969 -2.965 1 96.38 614 TRP B O 1
ATOM 10226 N N . GLN B 1 615 ? 10.766 38.938 -2.738 1 95.25 615 GLN B N 1
ATOM 10227 C CA . GLN B 1 615 ? 9.461 39.344 -2.242 1 95.25 615 GLN B CA 1
ATOM 10228 C C . GLN B 1 615 ? 9.07 38.562 -0.996 1 95.25 615 GLN B C 1
ATOM 10230 O O . GLN B 1 615 ? 9.289 37.344 -0.924 1 95.25 615 GLN B O 1
ATOM 10235 N N . ASP B 1 616 ? 8.523 39.25 0.01 1 96 616 ASP B N 1
ATOM 10236 C CA . ASP B 1 616 ? 8.133 38.625 1.268 1 96 616 ASP B CA 1
ATOM 10237 C C . ASP B 1 616 ? 6.617 38.438 1.327 1 96 616 ASP B C 1
ATOM 10239 O O . ASP B 1 616 ? 5.852 39.25 0.816 1 96 616 ASP B O 1
ATOM 10243 N N . TYR B 1 617 ? 6.215 37.375 1.955 1 96.81 617 TYR B N 1
ATOM 10244 C CA . TYR B 1 617 ? 4.816 37.062 2.203 1 96.81 617 TYR B CA 1
ATOM 10245 C C . TYR B 1 617 ? 4.586 36.719 3.672 1 96.81 617 TYR B C 1
ATOM 10247 O O . TYR B 1 617 ? 5.332 35.938 4.262 1 96.81 617 TYR B O 1
ATOM 10255 N N . THR B 1 618 ? 3.504 37.312 4.23 1 94.75 618 THR B N 1
ATOM 10256 C CA . THR B 1 618 ? 3.225 37.188 5.66 1 94.75 618 THR B CA 1
ATOM 10257 C C . THR B 1 618 ? 2.131 36.156 5.918 1 94.75 618 THR B C 1
ATOM 10259 O O . THR B 1 618 ? 1.091 36.188 5.258 1 94.75 618 THR B O 1
ATOM 10262 N N . ALA B 1 619 ? 2.422 35.281 6.918 1 95.38 619 ALA B N 1
ATOM 10263 C CA . ALA B 1 619 ? 1.385 34.375 7.441 1 95.38 619 ALA B CA 1
ATOM 10264 C C . ALA B 1 619 ? 1.726 33.906 8.859 1 95.38 619 ALA B C 1
ATOM 10266 O O . ALA B 1 619 ? 0.972 34.188 9.797 1 95.38 619 ALA B O 1
ATOM 10267 N N . HIS B 1 620 ? 2.902 33.438 9.062 1 96.5 620 HIS B N 1
ATOM 10268 C CA . HIS B 1 620 ? 3.326 32.906 10.352 1 96.5 620 HIS B CA 1
ATOM 10269 C C . HIS B 1 620 ? 3.637 34.031 11.328 1 96.5 620 HIS B C 1
ATOM 10271 O O . HIS B 1 620 ? 4.105 35.094 10.93 1 96.5 620 HIS B O 1
ATOM 10277 N N . ARG B 1 621 ? 3.443 33.75 12.625 1 92.81 621 ARG B N 1
ATOM 10278 C CA . ARG B 1 621 ? 3.76 34.719 13.68 1 92.81 621 ARG B CA 1
ATOM 10279 C C . ARG B 1 621 ? 5.18 34.5 14.203 1 92.81 621 ARG B C 1
ATOM 10281 O O . ARG B 1 621 ? 5.797 35.438 14.727 1 92.81 621 ARG B O 1
ATOM 10288 N N . HIS B 1 622 ? 5.574 33.281 14.078 1 94.56 622 HIS B N 1
ATOM 10289 C CA . HIS B 1 622 ? 6.891 32.906 14.578 1 94.56 622 HIS B CA 1
ATOM 10290 C C . HIS B 1 622 ? 7.742 32.281 13.484 1 94.56 622 HIS B C 1
ATOM 10292 O O . HIS B 1 622 ? 7.344 32.25 12.32 1 94.56 622 HIS B O 1
ATOM 10298 N N . GLN B 1 623 ? 8.836 31.75 13.844 1 97.69 623 GLN B N 1
ATOM 10299 C CA . GLN B 1 623 ? 9.836 31.203 12.938 1 97.69 623 GLN B CA 1
ATOM 10300 C C . GLN B 1 623 ? 9.25 30.094 12.078 1 97.69 623 GLN B C 1
ATOM 10302 O O . GLN B 1 623 ? 8.516 29.234 12.578 1 97.69 623 GLN B O 1
ATOM 10307 N N . ILE B 1 624 ? 9.586 30.172 10.766 1 98.62 624 ILE B N 1
ATOM 10308 C CA . ILE B 1 624 ? 9.305 29.031 9.898 1 98.62 624 ILE B CA 1
ATOM 10309 C C . ILE B 1 624 ? 10.297 27.906 10.188 1 98.62 624 ILE B C 1
ATOM 10311 O O . ILE B 1 624 ? 11.508 28.109 10.117 1 98.62 624 ILE B O 1
ATOM 10315 N N . THR B 1 625 ? 9.766 26.75 10.477 1 98.69 625 THR B N 1
ATOM 10316 C CA . THR B 1 625 ? 10.625 25.656 10.922 1 98.69 625 THR B CA 1
ATOM 10317 C C . THR B 1 625 ? 11 24.75 9.75 1 98.69 625 THR B C 1
ATOM 10319 O O . THR B 1 625 ? 12.117 24.219 9.695 1 98.69 625 THR B O 1
ATOM 10322 N N . ARG B 1 626 ? 10.07 24.5 8.883 1 98.81 626 ARG B N 1
ATOM 10323 C CA . ARG B 1 626 ? 10.289 23.625 7.727 1 98.81 626 ARG B CA 1
ATOM 10324 C C . ARG B 1 626 ? 9.594 24.188 6.488 1 98.81 626 ARG B C 1
ATOM 10326 O O . ARG B 1 626 ? 8.664 24.984 6.602 1 98.81 626 ARG B O 1
ATOM 10333 N N . MET B 1 627 ? 10.062 23.766 5.402 1 98.75 627 MET B N 1
ATOM 10334 C CA . MET B 1 627 ? 9.5 24.188 4.121 1 98.75 627 MET B CA 1
ATOM 10335 C C . MET B 1 627 ? 9.734 23.141 3.047 1 98.75 627 MET B C 1
ATOM 10337 O O . MET B 1 627 ? 10.805 22.531 2.984 1 98.75 627 MET B O 1
ATOM 10341 N N . LYS B 1 628 ? 8.727 22.844 2.248 1 98.62 628 LYS B N 1
ATOM 10342 C CA . LYS B 1 628 ? 8.82 21.922 1.128 1 98.62 628 LYS B CA 1
ATOM 10343 C C . LYS B 1 628 ? 8.016 22.406 -0.072 1 98.62 628 LYS B C 1
ATOM 10345 O O . LYS B 1 628 ? 6.984 23.062 0.093 1 98.62 628 LYS B O 1
ATOM 10350 N N . VAL B 1 629 ? 8.516 22.125 -1.233 1 97.44 629 VAL B N 1
ATOM 10351 C CA . VAL B 1 629 ? 7.793 22.391 -2.471 1 97.44 629 VAL B CA 1
ATOM 10352 C C . VAL B 1 629 ? 7.211 21.094 -3.033 1 97.44 629 VAL B C 1
ATOM 10354 O O . VAL B 1 629 ? 7.871 20.062 -3.016 1 97.44 629 VAL B O 1
ATOM 10357 N N . THR B 1 630 ? 5.961 21.156 -3.482 1 96.31 630 THR B N 1
ATOM 10358 C CA . THR B 1 630 ? 5.359 19.953 -4.07 1 96.31 630 THR B CA 1
ATOM 10359 C C . THR B 1 630 ? 6.09 19.562 -5.352 1 96.31 630 THR B C 1
ATOM 10361 O O . THR B 1 630 ? 6.715 20.406 -6.004 1 96.31 630 THR B O 1
ATOM 10364 N N . TYR B 1 631 ? 5.98 18.344 -5.688 1 93.31 631 TYR B N 1
ATOM 10365 C CA . TYR B 1 631 ? 6.738 17.797 -6.805 1 93.31 631 TYR B CA 1
ATOM 10366 C C . TYR B 1 631 ? 6.363 18.484 -8.109 1 93.31 631 TYR B C 1
ATOM 10368 O O . TYR B 1 631 ? 7.215 18.672 -8.984 1 93.31 631 TYR B O 1
ATOM 10376 N N . ASN B 1 632 ? 5.125 18.859 -8.242 1 90.5 632 ASN B N 1
ATOM 10377 C CA . ASN B 1 632 ? 4.648 19.484 -9.469 1 90.5 632 ASN B CA 1
ATOM 10378 C C . ASN B 1 632 ? 4.84 21 -9.438 1 90.5 632 ASN B C 1
ATOM 10380 O O . ASN B 1 632 ? 4.344 21.719 -10.32 1 90.5 632 ASN B O 1
ATOM 10384 N N . ASP B 1 633 ? 5.414 21.578 -8.398 1 93.31 633 ASP B N 1
ATOM 10385 C CA . ASP B 1 633 ? 5.777 22.984 -8.25 1 93.31 633 ASP B CA 1
ATOM 10386 C C . ASP B 1 633 ? 4.535 23.859 -8.133 1 93.31 633 ASP B C 1
ATOM 10388 O O . ASP B 1 633 ? 4.578 25.047 -8.438 1 93.31 633 ASP B O 1
ATOM 10392 N N . GLN B 1 634 ? 3.443 23.281 -7.699 1 93.81 634 GLN B N 1
ATOM 10393 C CA . GLN B 1 634 ? 2.209 24.047 -7.602 1 93.81 634 GLN B CA 1
ATOM 10394 C C . GLN B 1 634 ? 2.121 24.797 -6.27 1 93.81 634 GLN B C 1
ATOM 10396 O O . GLN B 1 634 ? 1.513 25.859 -6.184 1 93.81 634 GLN B O 1
ATOM 10401 N N . TYR B 1 635 ? 2.699 24.141 -5.277 1 97.25 635 TYR B N 1
ATOM 10402 C CA . TYR B 1 635 ? 2.574 24.719 -3.943 1 97.25 635 TYR B CA 1
ATOM 10403 C C . TYR B 1 635 ? 3.918 24.719 -3.223 1 97.25 635 TYR B C 1
ATOM 10405 O O . TYR B 1 635 ? 4.766 23.859 -3.473 1 97.25 635 TYR B O 1
ATOM 10413 N N . VAL B 1 636 ? 4.094 25.656 -2.41 1 98.31 636 VAL B N 1
ATOM 10414 C CA . VAL B 1 636 ? 5.102 25.609 -1.356 1 98.31 636 VAL B CA 1
ATOM 10415 C C . VAL B 1 636 ? 4.418 25.562 0.009 1 98.31 636 VAL B C 1
ATOM 10417 O O . VAL B 1 636 ? 3.406 26.234 0.224 1 98.31 636 VAL B O 1
ATOM 10420 N N . VAL B 1 637 ? 4.848 24.688 0.843 1 98.88 637 VAL B N 1
ATOM 10421 C CA . VAL B 1 637 ? 4.242 24.484 2.154 1 98.88 637 VAL B CA 1
ATOM 10422 C C . VAL B 1 637 ? 5.223 24.891 3.248 1 98.88 637 VAL B C 1
ATOM 10424 O O . VAL B 1 637 ? 6.398 24.516 3.213 1 98.88 637 VAL B O 1
ATOM 10427 N N . THR B 1 638 ? 4.781 25.656 4.199 1 98.88 638 THR B N 1
ATOM 10428 C CA . THR B 1 638 ? 5.613 26.094 5.32 1 98.88 638 THR B CA 1
ATOM 10429 C C . THR B 1 638 ? 4.969 25.703 6.648 1 98.88 638 THR B C 1
ATOM 10431 O O . THR B 1 638 ? 3.746 25.766 6.793 1 98.88 638 THR B O 1
ATOM 10434 N N . SER B 1 639 ? 5.738 25.266 7.566 1 98.75 639 SER B N 1
ATOM 10435 C CA . SER B 1 639 ? 5.32 25.047 8.945 1 98.75 639 SER B CA 1
ATOM 10436 C C . SER B 1 639 ? 6.062 25.969 9.906 1 98.75 639 SER B C 1
ATOM 10438 O O . SER B 1 639 ? 7.117 26.5 9.57 1 98.75 639 SER B O 1
ATOM 10440 N N . GLY B 1 640 ? 5.461 26.172 11.102 1 98.12 640 GLY B N 1
ATOM 10441 C CA . GLY B 1 640 ? 6.086 27.141 11.992 1 98.12 640 GLY B CA 1
ATOM 10442 C C . GLY B 1 640 ? 6.035 26.719 13.445 1 98.12 640 GLY B C 1
ATOM 10443 O O . GLY B 1 640 ? 5.371 25.75 13.797 1 98.12 640 GLY B O 1
ATOM 10444 N N . GLU B 1 641 ? 6.789 27.5 14.211 1 97.75 641 GLU B N 1
ATOM 10445 C CA . GLU B 1 641 ? 6.754 27.375 15.664 1 97.75 641 GLU B CA 1
ATOM 10446 C C . GLU B 1 641 ? 5.383 27.75 16.219 1 97.75 641 GLU B C 1
ATOM 10448 O O . GLU B 1 641 ? 5.047 27.391 17.344 1 97.75 641 GLU B O 1
ATOM 10453 N N . ASP B 1 642 ? 4.613 28.406 15.461 1 96 642 ASP B N 1
ATOM 10454 C CA . ASP B 1 642 ? 3.285 28.875 15.859 1 96 642 ASP B CA 1
ATOM 10455 C C . ASP B 1 642 ? 2.238 27.781 15.625 1 96 642 ASP B C 1
ATOM 10457 O O . ASP B 1 642 ? 1.036 28.062 15.625 1 96 642 ASP B O 1
ATOM 10461 N N . SER B 1 643 ? 2.576 26.578 15.266 1 96.94 643 SER B N 1
ATOM 10462 C CA . SER B 1 643 ? 1.724 25.406 15.117 1 96.94 643 SER B CA 1
ATOM 10463 C C . SER B 1 643 ? 0.92 25.469 13.82 1 96.94 643 SER B C 1
ATOM 10465 O O . SER B 1 643 ? -0.054 24.719 13.656 1 96.94 643 SER B O 1
ATOM 10467 N N . LEU B 1 644 ? 1.354 26.344 12.93 1 97.94 644 LEU B N 1
ATOM 10468 C CA . LEU B 1 644 ? 0.591 26.516 11.695 1 97.94 644 LEU B CA 1
ATOM 10469 C C . LEU B 1 644 ? 1.244 25.766 10.539 1 97.94 644 LEU B C 1
ATOM 10471 O O . LEU B 1 644 ? 2.471 25.672 10.477 1 97.94 644 LEU B O 1
ATOM 10475 N N . LEU B 1 645 ? 0.434 25.234 9.68 1 98.69 645 LEU B N 1
ATOM 10476 C CA . LEU B 1 645 ? 0.809 24.703 8.375 1 98.69 645 LEU B CA 1
ATOM 10477 C C . LEU B 1 645 ? 0.18 25.531 7.254 1 98.69 645 LEU B C 1
ATOM 10479 O O . LEU B 1 645 ? -1.046 25.578 7.125 1 98.69 645 LEU B O 1
ATOM 10483 N N . CYS B 1 646 ? 1.025 26.188 6.457 1 98.69 646 CYS B N 1
ATOM 10484 C CA . CYS B 1 646 ? 0.537 27.078 5.406 1 98.69 646 CYS B CA 1
ATOM 10485 C C . CYS B 1 646 ? 0.816 26.484 4.027 1 98.69 646 CYS B C 1
ATOM 10487 O O . CYS B 1 646 ? 1.95 26.109 3.729 1 98.69 646 CYS B O 1
ATOM 10489 N N . VAL B 1 647 ? -0.183 26.406 3.229 1 98.75 647 VAL B N 1
ATOM 10490 C CA . VAL B 1 647 ? -0.063 26 1.834 1 98.75 647 VAL B CA 1
ATOM 10491 C C . 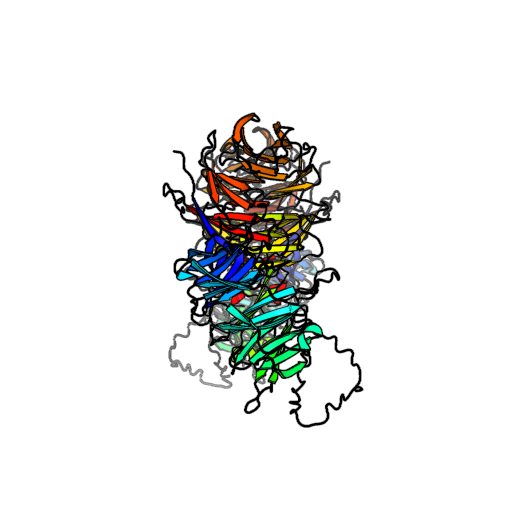VAL B 1 647 ? -0.166 27.219 0.921 1 98.75 647 VAL B C 1
ATOM 10493 O O . VAL B 1 647 ? -1.169 27.938 0.944 1 98.75 647 VAL B O 1
ATOM 10496 N N . TRP B 1 648 ? 0.849 27.453 0.146 1 98.38 648 TRP B N 1
ATOM 10497 C CA . TRP B 1 648 ? 0.9 28.594 -0.757 1 98.38 648 TRP B CA 1
ATOM 10498 C C . TRP B 1 648 ? 0.821 28.156 -2.213 1 98.38 648 TRP B C 1
ATOM 10500 O O . TRP B 1 648 ? 1.606 27.312 -2.65 1 98.38 648 TRP B O 1
ATOM 10510 N N . LYS B 1 649 ? -0.042 28.719 -2.953 1 97.06 649 LYS B N 1
ATOM 10511 C CA . LYS B 1 649 ? -0.102 28.469 -4.387 1 97.06 649 LYS B CA 1
ATOM 10512 C C . LYS B 1 649 ? 0.944 29.281 -5.141 1 97.06 649 LYS B C 1
ATOM 10514 O O . LYS B 1 649 ? 1.113 30.469 -4.875 1 97.06 649 LYS B O 1
ATOM 10519 N N . LEU B 1 650 ? 1.604 28.609 -6.035 1 96 650 LEU B N 1
ATOM 10520 C CA . LEU B 1 650 ? 2.697 29.25 -6.754 1 96 650 LEU B CA 1
ATOM 10521 C C . LEU B 1 650 ? 2.279 29.609 -8.18 1 96 650 LEU B C 1
ATOM 10523 O O . LEU B 1 650 ? 1.561 28.844 -8.828 1 96 650 LEU B O 1
ATOM 10527 N N . THR B 1 651 ? 2.633 30.812 -8.641 1 89.31 651 THR B N 1
ATOM 10528 C CA . THR B 1 651 ? 2.445 31.219 -10.031 1 89.31 651 THR B CA 1
ATOM 10529 C C . THR B 1 651 ? 3.734 31.812 -10.594 1 89.31 651 THR B C 1
ATOM 10531 O O . THR B 1 651 ? 4.418 32.594 -9.922 1 89.31 651 THR B O 1
ATOM 10534 N N . ASP B 1 652 ? 4.18 31.172 -11.711 1 76.25 652 ASP B N 1
ATOM 10535 C CA . ASP B 1 652 ? 5.332 31.766 -12.383 1 76.25 652 ASP B CA 1
ATOM 10536 C C . ASP B 1 652 ? 4.898 32.906 -13.328 1 76.25 652 ASP B C 1
ATOM 10538 O O . ASP B 1 652 ? 3.871 32.781 -14 1 76.25 652 ASP B O 1
ATOM 10542 N N . LYS B 1 653 ? 5.262 34.125 -13.125 1 62.97 653 LYS B N 1
ATOM 10543 C CA . LYS B 1 653 ? 4.863 35.25 -13.93 1 62.97 653 LYS B CA 1
ATOM 10544 C C . LYS B 1 653 ? 4.957 34.938 -15.422 1 62.97 653 LYS B C 1
ATOM 10546 O O . LYS B 1 653 ? 4.188 35.469 -16.219 1 62.97 653 LYS B O 1
ATOM 10551 N N . GLU B 1 654 ? 5.988 34.312 -15.766 1 58 654 GLU B N 1
ATOM 10552 C CA . GLU B 1 654 ? 6.098 34.094 -17.203 1 58 654 GLU B CA 1
ATOM 10553 C C . GLU B 1 654 ? 5.121 33 -17.672 1 58 654 GLU B C 1
ATOM 10555 O O . GLU B 1 654 ? 4.996 32.75 -18.875 1 58 654 GLU B O 1
ATOM 10560 N N . GLY B 1 655 ? 4.121 32.812 -16.906 1 50.31 655 GLY B N 1
ATOM 10561 C CA . GLY B 1 655 ? 3.018 31.922 -17.281 1 50.31 655 GLY B CA 1
ATOM 10562 C C . GLY B 1 655 ? 3.416 30.469 -17.375 1 50.31 655 GLY B C 1
ATOM 10563 O O . GLY B 1 655 ? 2.705 29.672 -17.984 1 50.31 655 GLY B O 1
ATOM 10564 N N . ARG B 1 656 ? 4.605 30.297 -17.25 1 48.84 656 ARG B N 1
ATOM 10565 C CA . ARG B 1 656 ? 4.965 28.906 -17.5 1 48.84 656 ARG B CA 1
ATOM 10566 C C . ARG B 1 656 ? 4.414 28 -16.406 1 48.84 656 ARG B C 1
ATOM 10568 O O . ARG B 1 656 ? 4.859 28.062 -15.25 1 48.84 656 ARG B O 1
ATOM 10575 N N . THR B 1 657 ? 3.107 28.406 -16.078 1 47.97 657 THR B N 1
ATOM 10576 C CA . THR B 1 657 ? 2.732 27.312 -15.195 1 47.97 657 THR B CA 1
ATOM 10577 C C . THR B 1 657 ? 3.312 25.984 -15.703 1 47.97 657 THR B C 1
ATOM 10579 O O . THR B 1 657 ? 3.273 25.703 -16.906 1 47.97 657 THR B O 1
ATOM 10582 N N . MET B 1 658 ? 4.289 25.641 -15.148 1 48.22 658 MET B N 1
ATOM 10583 C CA . MET B 1 658 ? 4.82 24.344 -15.586 1 48.22 658 MET B CA 1
ATOM 10584 C C . MET B 1 658 ? 3.703 23.422 -16.062 1 48.22 658 MET B C 1
ATOM 10586 O O . MET B 1 658 ? 2.732 23.188 -15.336 1 48.22 658 MET B O 1
ATOM 10590 N N . LYS B 1 659 ? 3.498 23.656 -17.25 1 45.16 659 LYS B N 1
ATOM 10591 C CA . LYS B 1 659 ? 2.549 22.734 -17.875 1 45.16 659 LYS B CA 1
ATOM 10592 C C . LYS B 1 659 ? 2.541 21.391 -17.141 1 45.16 659 LYS B C 1
ATOM 10594 O O . LYS B 1 659 ? 3.598 20.828 -16.875 1 45.16 659 LYS B O 1
ATOM 10599 N N . ARG B 1 660 ? 1.494 21.266 -16.453 1 45.78 660 ARG B N 1
ATOM 10600 C CA . ARG B 1 660 ? 1.157 19.906 -16 1 45.78 660 ARG B CA 1
ATOM 10601 C C . ARG B 1 660 ? 1.533 18.875 -17.062 1 45.78 660 ARG B C 1
ATOM 10603 O O . ARG B 1 660 ? 0.908 18.812 -18.125 1 45.78 660 ARG B O 1
ATOM 10610 N N . ASP B 1 661 ? 2.654 18.875 -17.469 1 45.47 661 ASP B N 1
ATOM 10611 C CA . ASP B 1 661 ? 2.639 17.688 -18.312 1 45.47 661 ASP B CA 1
ATOM 10612 C C . ASP B 1 661 ? 1.505 16.75 -17.922 1 45.47 661 ASP B C 1
ATOM 10614 O O . ASP B 1 661 ? 1.009 16.812 -16.797 1 45.47 661 ASP B O 1
ATOM 10618 N N . LYS B 1 662 ? 1.041 15.828 -18.766 1 48.97 662 LYS B N 1
ATOM 10619 C CA . LYS B 1 662 ? 0.047 14.773 -18.594 1 48.97 662 LYS B CA 1
ATOM 10620 C C . LYS B 1 662 ? 0.108 14.195 -17.188 1 48.97 662 LYS B C 1
ATOM 10622 O O . LYS B 1 662 ? 0.987 13.383 -16.875 1 48.97 662 LYS B O 1
ATOM 10627 N N . GLU B 1 663 ? -0.076 14.945 -16.094 1 53.5 663 GLU B N 1
ATOM 10628 C CA . GLU B 1 663 ? -0.026 14.773 -14.648 1 53.5 663 GLU B CA 1
ATOM 10629 C C . GLU B 1 663 ? -0.539 13.391 -14.242 1 53.5 663 GLU B C 1
ATOM 10631 O O . GLU B 1 663 ? -1.619 12.977 -14.656 1 53.5 663 GLU B O 1
ATOM 10636 N N . THR B 1 664 ? 0.331 12.547 -13.992 1 63.78 664 THR B N 1
ATOM 10637 C CA . THR B 1 664 ? -0.019 11.273 -13.359 1 63.78 664 THR B CA 1
ATOM 10638 C C . THR B 1 664 ? -0.944 11.508 -12.172 1 63.78 664 THR B C 1
ATOM 10640 O O . THR B 1 664 ? -0.63 12.289 -11.273 1 63.78 664 THR B O 1
ATOM 10643 N N . ALA B 1 665 ? -2.105 11.164 -12.391 1 83.31 665 ALA B N 1
ATOM 10644 C CA . ALA B 1 665 ? -3.121 11.188 -11.336 1 83.31 665 ALA B CA 1
ATOM 10645 C C . ALA B 1 665 ? -2.584 10.594 -10.039 1 83.31 665 ALA B C 1
ATOM 10647 O O . ALA B 1 665 ? -1.751 9.688 -10.062 1 83.31 665 ALA B O 1
ATOM 10648 N N . TYR B 1 666 ? -2.832 11.328 -8.93 1 91.31 666 TYR B N 1
ATOM 10649 C CA . TYR B 1 666 ? -2.451 10.805 -7.621 1 91.31 666 TYR B CA 1
ATOM 10650 C C . TYR B 1 666 ? -3.043 9.422 -7.395 1 91.31 666 TYR B C 1
ATOM 10652 O O . TYR B 1 666 ? -4.156 9.133 -7.844 1 91.31 666 TYR B O 1
ATOM 10660 N N . SER B 1 667 ? -2.277 8.672 -6.75 1 90.88 667 SER B N 1
ATOM 10661 C CA . SER B 1 667 ? -2.748 7.332 -6.41 1 90.88 667 SER B CA 1
ATOM 10662 C C . SER B 1 667 ? -3.887 7.387 -5.398 1 90.88 667 SER B C 1
ATOM 10664 O O . SER B 1 667 ? -3.885 8.227 -4.496 1 90.88 667 SER B O 1
ATOM 10666 N N . GLN B 1 668 ? -4.801 6.406 -5.52 1 87.19 668 GLN B N 1
ATOM 10667 C CA . GLN B 1 668 ? -5.973 6.395 -4.645 1 87.19 668 GLN B CA 1
ATOM 10668 C C . GLN B 1 668 ? -5.926 5.207 -3.686 1 87.19 668 GLN B C 1
ATOM 10670 O O . GLN B 1 668 ? -6.785 5.078 -2.811 1 87.19 668 GLN B O 1
ATOM 10675 N N . GLU B 1 669 ? -4.945 4.449 -3.803 1 88 669 GLU B N 1
ATOM 10676 C CA . GLU B 1 669 ? -4.879 3.236 -2.994 1 88 669 GLU B CA 1
ATOM 10677 C C . GLU B 1 669 ? -4.418 3.545 -1.572 1 88 669 GLU B C 1
ATOM 10679 O O . GLU B 1 669 ? -3.588 4.43 -1.362 1 88 669 GLU B O 1
ATOM 10684 N N . ILE B 1 670 ? -5.035 2.811 -0.675 1 89.75 670 ILE B N 1
ATOM 10685 C CA . ILE B 1 670 ? -4.691 2.977 0.733 1 89.75 670 ILE B CA 1
ATOM 10686 C C . ILE B 1 670 ? -4.348 1.621 1.345 1 89.75 670 ILE B C 1
ATOM 10688 O O . ILE B 1 670 ? -4.809 0.582 0.865 1 89.75 670 ILE B O 1
ATOM 10692 N N . LEU B 1 671 ? -3.529 1.648 2.355 1 90.31 671 LEU B N 1
ATOM 10693 C CA . LEU B 1 671 ? -3.154 0.423 3.053 1 90.31 671 LEU B CA 1
ATOM 10694 C C . LEU B 1 671 ? -4.137 0.113 4.176 1 90.31 671 LEU B C 1
ATOM 10696 O O . LEU B 1 671 ? -4.594 1.021 4.875 1 90.31 671 LEU B O 1
ATOM 10700 N N . VAL B 1 672 ? -4.48 -1.099 4.301 1 88 672 VAL B N 1
ATOM 10701 C CA . VAL B 1 672 ? -5.254 -1.624 5.418 1 88 672 VAL B CA 1
ATOM 10702 C C . VAL B 1 672 ? -4.656 -2.947 5.887 1 88 672 VAL B C 1
ATOM 10704 O O . VAL B 1 672 ? -3.939 -3.613 5.137 1 88 672 VAL B O 1
ATOM 10707 N N . THR B 1 673 ? -4.852 -3.271 7.105 1 81.38 673 THR B N 1
ATOM 10708 C CA . THR B 1 673 ? -4.453 -4.609 7.531 1 81.38 673 THR B CA 1
ATOM 10709 C C . THR B 1 673 ? -5.547 -5.625 7.219 1 81.38 673 THR B C 1
ATOM 10711 O O . THR B 1 673 ? -6.727 -5.281 7.18 1 81.38 673 THR B O 1
ATOM 10714 N N . ARG B 1 674 ? -5.098 -6.816 7 1 75.5 674 ARG B N 1
ATOM 10715 C CA . ARG B 1 674 ? -6.074 -7.875 6.746 1 75.5 674 ARG B CA 1
ATOM 10716 C C . ARG B 1 674 ? -7.062 -8 7.902 1 75.5 674 ARG B C 1
ATOM 10718 O O . ARG B 1 674 ? -8.258 -8.211 7.684 1 75.5 674 ARG B O 1
ATOM 10725 N N . ALA B 1 675 ? -6.551 -7.898 9.031 1 76.12 675 ALA B N 1
ATOM 10726 C CA . ALA B 1 675 ? -7.387 -7.984 10.227 1 76.12 675 ALA B CA 1
ATOM 10727 C C . ALA B 1 675 ? -8.453 -6.895 10.227 1 76.12 675 ALA B C 1
ATOM 10729 O O . ALA B 1 675 ? -9.602 -7.145 10.586 1 76.12 675 ALA B O 1
ATOM 10730 N N . ASP B 1 676 ? -8.102 -5.762 9.805 1 77.19 676 ASP B N 1
ATOM 10731 C CA . ASP B 1 676 ? -9.039 -4.645 9.766 1 77.19 676 ASP B CA 1
ATOM 10732 C C . ASP B 1 676 ? -10.141 -4.883 8.734 1 77.19 676 ASP B C 1
ATOM 10734 O O . ASP B 1 676 ? -11.281 -4.461 8.93 1 77.19 676 ASP B O 1
ATOM 10738 N N . LEU B 1 677 ? -9.789 -5.535 7.699 1 74.94 677 LEU B N 1
ATOM 10739 C CA . LEU B 1 677 ? -10.766 -5.805 6.645 1 74.94 677 LEU B CA 1
ATOM 10740 C C . LEU B 1 677 ? -11.742 -6.887 7.078 1 74.94 677 LEU B C 1
ATOM 10742 O O . LEU B 1 677 ? -12.93 -6.82 6.746 1 74.94 677 LEU B O 1
ATOM 10746 N N . GLU B 1 678 ? -11.219 -7.859 7.754 1 68.62 678 GLU B N 1
ATOM 10747 C CA . GLU B 1 678 ? -12.102 -8.914 8.234 1 68.62 678 GLU B CA 1
ATOM 10748 C C . GLU B 1 678 ? -13.078 -8.383 9.289 1 68.62 678 GLU B C 1
ATOM 10750 O O . GLU B 1 678 ? -14.203 -8.875 9.391 1 68.62 678 GLU B O 1
ATOM 10755 N N . GLU B 1 679 ? -12.695 -7.414 10 1 63.03 679 GLU B N 1
ATOM 10756 C CA . GLU B 1 679 ? -13.547 -6.82 11.031 1 63.03 679 GLU B CA 1
ATOM 10757 C C . GLU B 1 679 ? -14.586 -5.887 10.422 1 63.03 679 GLU B C 1
ATOM 10759 O O . GLU B 1 679 ? -15.68 -5.723 10.961 1 63.03 679 GLU B O 1
ATOM 10764 N N . LYS B 1 680 ? -14.305 -5.414 9.312 1 60.19 680 LYS B N 1
ATOM 10765 C CA . LYS B 1 680 ? -15.273 -4.504 8.703 1 60.19 680 LYS B CA 1
ATOM 10766 C C . LYS B 1 680 ? -16.266 -5.262 7.832 1 60.19 680 LYS B C 1
ATOM 10768 O O . LYS B 1 680 ? -17.438 -4.895 7.766 1 60.19 680 LYS B O 1
#